Protein 3CVO (pdb70)

Secondary structure (DSSP, 8-state):
-------HHHHHHH--TTT-SEEEEES-SHHHHHHHTSTT-EEEEEES-HHHH--HHHHHSPPPTT-EEEEEE---SSB-GGG-BSSSTTGGGTTHHHHGGGG-TT----SEEEE-SSSHHHHHHHHHHH-SS-EEEEETTGGG-SSGGGGHHHH-----TT-EEEEE---PPPGGG--TTT----/-------HHHHHHH--TTT-SEEEEES-SHHHHHHHTSTT-EEEEEES-HHHH--HHHHHSPPPTT-EEEEEE---S-B-TTSSBSSSTTGGGTTHHHHGGGG-TT----SEEEE-SSSHHHHHHHHHHH-SS-EEEEETT--S-HHHHTTHHHH-----TT-EEEEE---PPPGGG--TTT----/-------HHHHHHH--TTT-SEEEEES-SHHHHHHHTSTT-EEEEEES-HHHH--HHHHHSPPPTT-EEEEEE---SSB-GGG-BSSSTTGGGTTHHHHGGGG-TT----SEEEE-SSSHHHHHHHHHHH-SS-EEEEETT----HHHHTTHHHH-----TT-EEEEE---PPPGGG--TTT----/--PPP--HHHHHHH--TTT-SEEEEES-SHHHHHHHTSTT-EEEEEES-HHHH--HHHHHSPPPTT-EEEEEE---SSB-GGG-BSSSTTGGGTTHHHHGGGG-TT----SEEEE-SSSHHHHHHHHHHH-SS-EEEEETT----HHHHTTHHHH-----TT-EEEEE---PPPGGG--TTT----

InterPro domains:
  IPR029063 S-adenosyl-L-methionine-dependent methyltransferase superfamily [G3DSA:3.40.50.150] (1-201)

B-factor: mean 28.59, std 10.9, range [9.43, 85.69]

CATH classification: 3.40.50.150

Nearest PDB structures (foldseek):
  3cvo-assembly2_D  TM=1.000E+00  e=6.327E-36  Ruegeria pomeroyi DSS-3
  8t1a-assembly2_B  TM=5.898E-01  e=2.535E-02  Mycobacterium tuberculosis H37Rv
  3hm2-assembly1_C  TM=5.158E-01  e=8.518E-03  Corynebacterium diphtheriae
  7l9u-assembly1_A  TM=4.778E-01  e=9.050E-03  Mycobacterium tuberculosis H37Rv
  1p1b-assembly2_C  TM=4.239E-01  e=2.386E-02  Rattus norvegicus

Foldseek 3Di:
DFFADDDDQLVVVLCLLQVKQEEEEEDDTNSLVSNQAHANHEYEYEALAVVVLVPVVCVVPPGDHNYDYHYHHQHQDHADPQSHHPDRPNLVRLLCSLAVLLVDDVDDQTQEYEQDGPLSLLNLVNNQARHPAKHKYKYAQQVVDPLNCVSCVQQNDFDTVSITITTHGHDHDDPVVVCSSCSSGD/DFFADPDDQLLVVLCLLQVKQEEEEEDDTNSLVSNQADANHEYEYEAAAPVVLVCVVCVVPPGDHNYDYHYHHQHQDDADPVRHHPDNPRLVRLLCRLAVLLVDDVDDQTQEYEQDHFLRLLNLVNNLARHPAKHKYKYAQADVDVLRVVSCVQFNAFDTVRITITTHGHDHDDPVPVCNSCSSGD/DFFADDDDFLLVVLCLLQVWAEEEEEDDTNSLVSNQADANHEYEYEALAPVVLPVPVCVVPPGDHNYDYHYHHQHQDPADPQSHHPDNVRLVRLLCSLAVQLVDDVRDQTQEYEQDGFLRLLNLVNNLARHPAKHKYKYAQDDCPPLRVVSCVQQNDFDTVRITITTHGHDHDDPVPVCSSVSSGD/DAFDDDDPQQLVVLCLLQPWAEEEEEADTNSLVSNQAHERHEYEYEAAAPVVLVCVVCVVPPGDHNYDYHYDHQHQDHADPQSHHPDNVSLVRLLCRLAVLLVDDVDDQTQEYEQDGFLRLLNLVNNLARHPAKHKYKYPQADCPVLRVVSCVQFNAFDTVRITITIHGYDHDDPVVVCNSCSSGD

Structure (mmCIF, N/CA/C/O backbone):
data_3CVO
#
_entry.id   3CVO
#
_cell.length_a   173.391
_cell.length_b   61.653
_cell.length_c   96.323
_cell.angle_alpha   90.000
_cell.angle_beta   97.450
_cell.angle_gamma   90.000
#
_symmetry.space_group_name_H-M   'C 1 2 1'
#
loop_
_entity.id
_entity.type
_entity.pdbx_description
1 polymer 'Methyltransferase-like protein of unknown function'
2 non-polymer 'SULFATE ION'
3 non-polymer 1,2-ETHANEDIOL
4 non-polymer GLYCEROL
5 non-polymer 'TETRAETHYLENE GLYCOL'
6 water water
#
loop_
_atom_site.group_PDB
_atom_site.id
_atom_site.type_symbol
_atom_site.label_atom_id
_atom_site.label_alt_id
_atom_site.label_comp_id
_atom_site.label_asym_id
_atom_site.label_entity_id
_atom_site.label_seq_id
_atom_site.pdbx_PDB_ins_code
_atom_site.Cartn_x
_atom_site.Cartn_y
_atom_site.Cartn_z
_atom_site.occupancy
_atom_site.B_iso_or_equiv
_atom_site.auth_seq_id
_atom_site.auth_comp_id
_atom_site.auth_asym_id
_atom_site.auth_atom_id
_atom_site.pdbx_PDB_model_num
ATOM 1 N N . GLN A 1 9 ? 89.654 40.639 65.933 1.00 59.08 8 GLN A N 1
ATOM 2 C CA . GLN A 1 9 ? 89.766 41.674 64.871 1.00 57.67 8 GLN A CA 1
ATOM 3 C C . GLN A 1 9 ? 89.029 41.180 63.648 1.00 56.51 8 GLN A C 1
ATOM 4 O O . GLN A 1 9 ? 89.220 41.720 62.546 1.00 57.47 8 GLN A O 1
ATOM 14 N N . ARG A 1 11 ? 86.103 41.622 63.115 1.00 38.49 10 ARG A N 1
ATOM 15 C CA . ARG A 1 11 ? 85.098 42.578 63.523 1.00 35.45 10 ARG A CA 1
ATOM 16 C C . ARG A 1 11 ? 84.333 43.115 62.312 1.00 33.49 10 ARG A C 1
ATOM 17 O O . ARG A 1 11 ? 84.942 43.358 61.280 1.00 32.83 10 ARG A O 1
ATOM 25 N N . PRO A 1 12 ? 82.980 43.255 62.408 1.00 30.43 11 PRO A N 1
ATOM 26 C CA . PRO A 1 12 ? 82.285 43.846 61.263 1.00 31.07 11 PRO A CA 1
ATOM 27 C C . PRO A 1 12 ? 82.759 45.255 61.066 1.00 30.36 11 PRO A C 1
ATOM 28 O O . PRO A 1 12 ? 82.819 46.033 62.006 1.00 31.51 11 PRO A O 1
ATOM 32 N N . GLU A 1 13 ? 83.087 45.564 59.834 1.00 32.38 12 GLU A N 1
ATOM 33 C CA . GLU A 1 13 ? 83.644 46.868 59.515 1.00 35.57 12 GLU A CA 1
ATOM 34 C C . GLU A 1 13 ? 82.565 47.815 59.035 1.00 34.64 12 GLU A C 1
ATOM 35 O O . GLU A 1 13 ? 81.658 47.435 58.326 1.00 34.31 12 GLU A O 1
ATOM 37 N N . LEU A 1 14 ? 82.725 49.060 59.454 1.00 36.08 13 LEU A N 1
ATOM 38 C CA . LEU A 1 14 ? 81.961 50.204 58.962 1.00 36.64 13 LEU A CA 1
ATOM 39 C C . LEU A 1 14 ? 82.571 50.704 57.658 1.00 38.55 13 LEU A C 1
ATOM 40 O O . LEU A 1 14 ? 83.646 51.287 57.636 1.00 40.54 13 LEU A O 1
ATOM 45 N N . THR A 1 15 ? 81.877 50.462 56.565 1.00 42.02 14 THR A N 1
ATOM 46 C CA . THR A 1 15 ? 82.417 50.790 55.229 1.00 45.67 14 THR A CA 1
ATOM 47 C C . THR A 1 15 ? 82.069 52.199 54.737 1.00 44.23 14 THR A C 1
ATOM 48 O O . THR A 1 15 ? 81.900 52.441 53.542 1.00 48.23 14 THR A O 1
ATOM 60 N N . PRO A 1 17 ? 83.103 56.214 54.447 1.00 30.71 16 PRO A N 1
ATOM 61 C CA . PRO A 1 17 ? 84.270 57.050 54.571 1.00 28.22 16 PRO A CA 1
ATOM 62 C C . PRO A 1 17 ? 84.208 57.859 55.868 1.00 28.72 16 PRO A C 1
ATOM 63 O O . PRO A 1 17 ? 83.196 57.843 56.573 1.00 26.22 16 PRO A O 1
ATOM 67 N N . PRO A 1 18 ? 85.276 58.587 56.175 1.00 29.48 17 PRO A N 1
ATOM 68 C CA . PRO A 1 18 ? 85.415 59.291 57.446 1.00 30.74 17 PRO A CA 1
ATOM 69 C C . PRO A 1 18 ? 84.307 60.262 57.845 1.00 30.73 17 PRO A C 1
ATOM 70 O O . PRO A 1 18 ? 83.831 60.233 58.981 1.00 31.34 17 PRO A O 1
ATOM 74 N N . ALA A 1 19 ? 83.988 61.176 56.943 1.00 30.40 18 ALA A N 1
ATOM 75 C CA . ALA A 1 19 ? 82.994 62.231 57.214 1.00 30.11 18 ALA A CA 1
ATOM 76 C C . ALA A 1 19 ? 81.658 61.584 57.564 1.00 29.45 18 ALA A C 1
ATOM 77 O O . ALA A 1 19 ? 80.957 61.937 58.528 1.00 27.39 18 ALA A O 1
ATOM 79 N N . GLU A 1 20 ? 81.320 60.627 56.715 1.00 26.94 19 GLU A N 1
ATOM 80 C CA . GLU A 1 20 ? 80.070 59.892 56.815 1.00 24.50 19 GLU A CA 1
ATOM 81 C C . GLU A 1 20 ? 80.039 59.118 58.137 1.00 25.71 19 GLU A C 1
ATOM 82 O O . GLU A 1 20 ? 79.034 59.110 58.826 1.00 24.04 19 GLU A O 1
ATOM 88 N N . ALA A 1 21 ? 81.154 58.461 58.467 1.00 24.95 20 ALA A N 1
ATOM 89 C CA . ALA A 1 21 ? 81.229 57.600 59.656 1.00 23.44 20 ALA A CA 1
ATOM 90 C C . ALA A 1 21 ? 81.132 58.444 60.915 1.00 24.43 20 ALA A C 1
ATOM 91 O O . ALA A 1 21 ? 80.554 58.028 61.915 1.00 25.60 20 ALA A O 1
ATOM 93 N N . GLU A 1 22 ? 81.679 59.650 60.851 1.00 24.27 21 GLU A N 1
ATOM 94 C CA . GLU A 1 22 ? 81.638 60.561 62.000 1.00 26.72 21 GLU A CA 1
ATOM 95 C C . GLU A 1 22 ? 80.203 61.084 62.217 1.00 26.38 21 GLU A C 1
ATOM 96 O O . GLU A 1 22 ? 79.752 61.313 63.337 1.00 27.36 21 GLU A O 1
ATOM 102 N N . ALA A 1 23 ? 79.495 61.284 61.126 1.00 26.24 22 ALA A N 1
ATOM 103 C CA . ALA A 1 23 ? 78.104 61.750 61.210 1.00 24.55 22 ALA A CA 1
ATOM 104 C C . ALA A 1 23 ? 77.264 60.657 61.876 1.00 25.24 22 ALA A C 1
ATOM 105 O O . ALA A 1 23 ? 76.407 60.916 62.702 1.00 24.84 22 ALA A O 1
ATOM 107 N N . LEU A 1 24 ? 77.560 59.423 61.526 1.00 25.01 23 LEU A N 1
ATOM 108 C CA . LEU A 1 24 ? 76.823 58.270 62.048 1.00 25.68 23 LEU A CA 1
ATOM 109 C C . LEU A 1 24 ? 77.091 58.145 63.549 1.00 26.00 23 LEU A C 1
ATOM 110 O O . LEU A 1 24 ? 76.190 57.905 64.350 1.00 26.47 23 LEU A O 1
ATOM 115 N N . ARG A 1 25 ? 78.353 58.293 63.921 1.00 27.74 24 ARG A N 1
ATOM 116 C CA . ARG A 1 25 ? 78.740 58.128 65.323 1.00 27.33 24 ARG A CA 1
ATOM 117 C C . ARG A 1 25 ? 78.063 59.184 66.170 1.00 26.61 24 ARG A C 1
ATOM 118 O O . ARG A 1 25 ? 77.523 58.905 67.250 1.00 25.31 24 ARG A O 1
ATOM 134 N N . ALA A 1 27 ? 75.276 60.792 65.508 1.00 23.08 26 ALA A N 1
ATOM 135 C CA . ALA A 1 27 ? 73.828 60.578 65.535 1.00 23.01 26 ALA A CA 1
ATOM 136 C C . ALA A 1 27 ? 73.515 59.542 66.588 1.00 23.62 26 ALA A C 1
ATOM 137 O O . ALA A 1 27 ? 72.570 59.671 67.362 1.00 22.85 26 ALA A O 1
ATOM 139 N N . TYR A 1 28 ? 74.330 58.498 66.593 1.00 22.83 27 TYR A N 1
ATOM 140 C CA . TYR A 1 28 ? 74.145 57.352 67.491 1.00 21.82 27 TYR A CA 1
ATOM 141 C C . TYR A 1 28 ? 74.433 57.742 68.946 1.00 24.10 27 TYR A C 1
ATOM 142 O O . TYR A 1 28 ? 73.815 57.235 69.887 1.00 23.76 27 TYR A O 1
ATOM 151 N N . GLU A 1 29 ? 75.371 58.668 69.106 1.00 24.71 28 GLU A N 1
ATOM 152 C CA . GLU A 1 29 ? 75.759 59.150 70.438 1.00 26.75 28 GLU A CA 1
ATOM 153 C C . GLU A 1 29 ? 74.594 59.901 71.021 1.00 25.47 28 GLU A C 1
ATOM 154 O O . GLU A 1 29 ? 74.275 59.758 72.195 1.00 27.11 28 GLU A O 1
ATOM 160 N N . GLU A 1 30 ? 73.926 60.649 70.158 1.00 25.43 29 GLU A N 1
ATOM 161 C CA . GLU A 1 30 ? 72.826 61.535 70.552 1.00 26.11 29 GLU A CA 1
ATOM 162 C C . GLU A 1 30 ? 71.512 60.770 70.780 1.00 26.21 29 GLU A C 1
ATOM 163 O O . GLU A 1 30 ? 70.681 61.192 71.547 1.00 22.09 29 GLU A O 1
ATOM 166 N N . ALA A 1 31 ? 71.324 59.668 70.075 1.00 22.37 30 ALA A N 1
ATOM 167 C CA . ALA A 1 31 ? 70.109 58.824 70.174 1.00 21.70 30 ALA A CA 1
ATOM 168 C C . ALA A 1 31 ? 70.115 57.913 71.390 1.00 24.22 30 ALA A C 1
ATOM 169 O O . ALA A 1 31 ? 71.167 57.489 71.859 1.00 28.32 30 ALA A O 1
ATOM 171 N N A GLU A 1 32 ? 68.925 57.587 71.887 0.50 22.98 31 GLU A N 1
ATOM 172 N N B GLU A 1 32 ? 68.929 57.572 71.867 0.50 23.09 31 GLU A N 1
ATOM 173 C CA A GLU A 1 32 ? 68.793 56.488 72.854 0.50 23.24 31 GLU A CA 1
ATOM 174 C CA B GLU A 1 32 ? 68.809 56.506 72.855 0.50 23.27 31 GLU A CA 1
ATOM 175 C C A GLU A 1 32 ? 68.351 55.219 72.151 0.50 21.20 31 GLU A C 1
ATOM 176 C C B GLU A 1 32 ? 68.299 55.220 72.206 0.50 21.21 31 GLU A C 1
ATOM 177 O O A GLU A 1 32 ? 68.850 54.123 72.424 0.50 23.54 31 GLU A O 1
ATOM 178 O O B GLU A 1 32 ? 68.721 54.113 72.556 0.50 23.71 31 GLU A O 1
ATOM 189 N N . VAL A 1 33 ? 67.399 55.387 71.245 1.00 19.76 32 VAL A N 1
ATOM 190 C CA . VAL A 1 33 ? 66.816 54.266 70.491 1.00 18.60 32 VAL A CA 1
ATOM 191 C C . VAL A 1 33 ? 67.242 54.389 69.047 1.00 20.04 32 VAL A C 1
ATOM 192 O O . VAL A 1 33 ? 67.056 55.413 68.408 1.00 19.31 32 VAL A O 1
ATOM 196 N N . ILE A 1 34 ? 67.830 53.298 68.550 1.00 18.38 33 ILE A N 1
ATOM 197 C CA . ILE A 1 34 ? 68.386 53.252 67.205 1.00 19.21 33 ILE A CA 1
ATOM 198 C C . ILE A 1 34 ? 67.735 52.119 66.436 1.00 19.00 33 ILE A C 1
ATOM 199 O O . ILE A 1 34 ? 67.678 51.023 66.908 1.00 21.45 33 ILE A O 1
ATOM 204 N N . LEU A 1 35 ? 67.241 52.431 65.249 1.00 19.88 34 LEU A N 1
ATOM 205 C CA . LEU A 1 35 ? 66.708 51.415 64.356 1.00 19.52 34 LEU A CA 1
ATOM 206 C C . LEU A 1 35 ? 67.547 51.420 63.100 1.00 21.05 34 LEU A C 1
ATOM 207 O O . LEU A 1 35 ? 67.760 52.470 62.508 1.00 20.82 34 LEU A O 1
ATOM 212 N N . GLU A 1 36 ? 68.037 50.245 62.722 1.00 20.32 35 GLU A N 1
ATOM 213 C CA . GLU A 1 36 ? 68.787 50.088 61.500 1.00 21.03 35 GLU A CA 1
ATOM 214 C C . GLU A 1 36 ? 68.117 49.149 60.549 1.00 20.98 35 GLU A C 1
ATOM 215 O O . GLU A 1 36 ? 67.524 48.122 60.915 1.00 19.37 35 GLU A O 1
ATOM 221 N N . TYR A 1 37 ? 68.185 49.528 59.289 1.00 19.78 36 TYR A N 1
ATOM 222 C CA . TYR A 1 37 ? 67.892 48.564 58.232 1.00 19.76 36 TYR A CA 1
ATOM 223 C C . TYR A 1 37 ? 69.215 48.202 57.574 1.00 21.42 36 TYR A C 1
ATOM 224 O O . TYR A 1 37 ? 69.878 49.063 57.018 1.00 23.18 36 TYR A O 1
ATOM 233 N N . GLY A 1 38 ? 69.604 46.942 57.675 1.00 19.61 37 GLY A N 1
ATOM 234 C CA . GLY A 1 38 ? 70.959 46.531 57.355 1.00 21.53 37 GLY A CA 1
ATOM 235 C C . GLY A 1 38 ? 71.738 46.407 58.637 1.00 24.80 37 GLY A C 1
ATOM 236 O O . GLY A 1 38 ? 71.581 47.215 59.539 1.00 32.23 37 GLY A O 1
ATOM 237 N N . SER A 1 39 ? 72.489 45.333 58.775 1.00 23.76 38 SER A N 1
ATOM 238 C CA . SER A 1 39 ? 73.312 45.146 59.974 1.00 23.34 38 SER A CA 1
ATOM 239 C C . SER A 1 39 ? 74.759 45.019 59.560 1.00 22.09 38 SER A C 1
ATOM 240 O O . SER A 1 39 ? 75.053 44.588 58.469 1.00 22.36 38 SER A O 1
ATOM 243 N N . GLY A 1 40 ? 75.653 45.417 60.448 1.00 23.13 39 GLY A N 1
ATOM 244 C CA . GLY A 1 40 ? 77.089 45.334 60.206 1.00 24.33 39 GLY A CA 1
ATOM 245 C C . GLY A 1 40 ? 77.910 46.278 61.054 1.00 23.80 39 GLY A C 1
ATOM 246 O O . GLY A 1 40 ? 77.732 46.408 62.270 1.00 21.61 39 GLY A O 1
ATOM 247 N N . GLY A 1 41 ? 78.799 46.981 60.390 1.00 24.34 40 GLY A N 1
ATOM 248 C CA . GLY A 1 41 ? 79.712 47.897 61.097 1.00 24.33 40 GLY A CA 1
ATOM 249 C C . GLY A 1 41 ? 78.982 48.920 61.947 1.00 24.26 40 GLY A C 1
ATOM 250 O O . GLY A 1 41 ? 79.421 49.273 63.061 1.00 23.42 40 GLY A O 1
ATOM 251 N N . SER A 1 42 ? 77.841 49.376 61.450 1.00 23.86 41 SER A N 1
ATOM 252 C CA . SER A 1 42 ? 77.106 50.462 62.119 1.00 22.73 41 SER A CA 1
ATOM 253 C C . SER A 1 42 ? 76.575 49.954 63.450 1.00 24.09 41 SER A C 1
ATOM 254 O O . SER A 1 42 ? 76.527 50.651 64.467 1.00 23.54 41 SER A O 1
ATOM 257 N N . THR A 1 43 ? 76.218 48.683 63.418 1.00 22.08 42 THR A N 1
ATOM 258 C CA . THR A 1 43 ? 75.609 48.018 64.548 1.00 21.50 42 THR A CA 1
ATOM 259 C C . THR A 1 43 ? 76.623 47.893 65.671 1.00 23.48 42 THR A C 1
ATOM 260 O O . THR A 1 43 ? 76.285 48.048 66.832 1.00 22.08 42 THR A O 1
ATOM 264 N N . VAL A 1 44 ? 77.877 47.622 65.293 1.00 23.06 43 VAL A N 1
ATOM 265 C CA . VAL A 1 44 ? 78.998 47.543 66.261 1.00 22.84 43 VAL A CA 1
ATOM 266 C C . VAL A 1 44 ? 79.230 48.917 66.874 1.00 22.46 43 VAL A C 1
ATOM 267 O O . VAL A 1 44 ? 79.432 49.049 68.069 1.00 23.79 43 VAL A O 1
ATOM 271 N N . VAL A 1 45 ? 79.180 49.941 66.037 1.00 23.52 44 VAL A N 1
ATOM 272 C CA . VAL A 1 45 ? 79.276 51.320 66.513 1.00 22.24 44 VAL A CA 1
ATOM 273 C C . VAL A 1 45 ? 78.233 51.613 67.596 1.00 23.28 44 VAL A C 1
ATOM 274 O O . VAL A 1 45 ? 78.541 52.236 68.621 1.00 22.00 44 VAL A O 1
ATOM 278 N N . ALA A 1 46 ? 77.028 51.100 67.400 1.00 22.96 45 ALA A N 1
ATOM 279 C CA . ALA A 1 46 ? 75.928 51.336 68.342 1.00 22.27 45 ALA A CA 1
ATOM 280 C C . ALA A 1 46 ? 76.119 50.521 69.626 1.00 22.22 45 ALA A C 1
ATOM 281 O O . ALA A 1 46 ? 75.916 51.007 70.753 1.00 21.92 45 ALA A O 1
ATOM 283 N N . ALA A 1 47 ? 76.539 49.276 69.425 1.00 21.80 46 ALA A N 1
ATOM 284 C CA . ALA A 1 47 ? 76.738 48.309 70.498 1.00 23.24 46 ALA A CA 1
ATOM 285 C C . ALA A 1 47 ? 77.761 48.775 71.520 1.00 23.84 46 ALA A C 1
ATOM 286 O O . ALA A 1 47 ? 77.697 48.411 72.686 1.00 23.75 46 ALA A O 1
ATOM 288 N N . GLU A 1 48 ? 78.714 49.569 71.055 1.00 23.97 47 GLU A N 1
ATOM 289 C CA . GLU A 1 48 ? 79.866 49.953 71.853 1.00 25.55 47 GLU A CA 1
ATOM 290 C C . GLU A 1 48 ? 79.598 51.204 72.649 1.00 24.95 47 GLU A C 1
ATOM 291 O O . GLU A 1 48 ? 80.404 51.618 73.449 1.00 24.93 47 GLU A O 1
ATOM 297 N N . LEU A 1 49 ? 78.427 51.783 72.422 1.00 23.26 48 LEU A N 1
ATOM 298 C CA . LEU A 1 49 ? 77.961 52.935 73.171 1.00 21.95 48 LEU A CA 1
ATOM 299 C C . LEU A 1 49 ? 77.025 52.495 74.303 1.00 23.28 48 LEU A C 1
ATOM 300 O O . LEU A 1 49 ? 76.178 51.597 74.137 1.00 23.86 48 LEU A O 1
ATOM 305 N N . PRO A 1 50 ? 77.183 53.104 75.485 1.00 23.49 49 PRO A N 1
ATOM 306 C CA . PRO A 1 50 ? 76.303 52.688 76.571 1.00 22.83 49 PRO A CA 1
ATOM 307 C C . PRO A 1 50 ? 74.917 53.274 76.487 1.00 22.17 49 PRO A C 1
ATOM 308 O O . PRO A 1 50 ? 74.700 54.313 75.895 1.00 24.09 49 PRO A O 1
ATOM 312 N N . GLY A 1 51 ? 73.988 52.551 77.075 1.00 22.80 50 GLY A N 1
ATOM 313 C CA . GLY A 1 51 ? 72.626 53.026 77.283 1.00 21.83 50 GLY A CA 1
ATOM 314 C C . GLY A 1 51 ? 71.778 53.124 76.028 1.00 20.23 50 GLY A C 1
ATOM 315 O O . GLY A 1 51 ? 70.846 53.904 75.971 1.00 21.72 50 GLY A O 1
ATOM 316 N N . LYS A 1 52 ? 72.078 52.307 75.031 1.00 21.19 51 LYS A N 1
ATOM 317 C CA . LYS A 1 52 ? 71.298 52.286 73.774 1.00 20.72 51 LYS A CA 1
ATOM 318 C C . LYS A 1 52 ? 70.368 51.090 73.615 1.00 24.47 51 LYS A C 1
ATOM 319 O O . LYS A 1 52 ? 70.617 50.004 74.115 1.00 21.71 51 LYS A O 1
ATOM 325 N N . HIS A 1 53 ? 69.276 51.311 72.886 1.00 22.93 52 HIS A N 1
ATOM 326 C CA . HIS A 1 53 ? 68.416 50.233 72.485 1.00 22.89 52 HIS A CA 1
ATOM 327 C C . HIS A 1 53 ? 68.471 50.170 70.961 1.00 24.90 52 HIS A C 1
ATOM 328 O O . HIS A 1 53 ? 68.098 51.128 70.308 1.00 21.24 52 HIS A O 1
ATOM 335 N N . VAL A 1 54 ? 68.964 49.039 70.452 1.00 21.82 53 VAL A N 1
ATOM 336 C CA . VAL A 1 54 ? 69.293 48.870 69.045 1.00 21.43 53 VAL A CA 1
ATOM 337 C C . VAL A 1 54 ? 68.562 47.694 68.433 1.00 21.21 53 VAL A C 1
ATOM 338 O O . VAL A 1 54 ? 68.513 46.610 68.988 1.00 20.13 53 VAL A O 1
ATOM 342 N N . THR A 1 55 ? 67.957 47.968 67.276 1.00 22.45 54 THR A N 1
ATOM 343 C CA . THR A 1 55 ? 67.267 46.967 66.489 1.00 21.65 54 THR A CA 1
ATOM 344 C C . THR A 1 55 ? 67.755 47.095 65.071 1.00 19.26 54 THR A C 1
ATOM 345 O O . THR A 1 55 ? 67.829 48.191 64.521 1.00 21.62 54 THR A O 1
ATOM 349 N N . SER A 1 56 ? 68.162 45.967 64.520 1.00 18.32 55 SER A N 1
ATOM 350 C CA . SER A 1 56 ? 68.716 45.926 63.168 1.00 20.06 55 SER A CA 1
ATOM 351 C C . SER A 1 56 ? 68.003 44.856 62.355 1.00 22.87 55 SER A C 1
ATOM 352 O O . SER A 1 56 ? 68.029 43.681 62.667 1.00 25.36 55 SER A O 1
ATOM 355 N N . VAL A 1 57 ? 67.344 45.318 61.308 1.00 23.10 56 VAL A N 1
ATOM 356 C CA . VAL A 1 57 ? 66.577 44.478 60.402 1.00 21.23 56 VAL A CA 1
ATOM 357 C C . VAL A 1 57 ? 67.525 43.947 59.348 1.00 19.53 56 VAL A C 1
ATOM 358 O O . VAL A 1 57 ? 68.278 44.667 58.703 1.00 24.58 56 VAL A O 1
ATOM 362 N N . GLU A 1 58 ? 67.494 42.646 59.157 1.00 21.50 57 GLU A N 1
ATOM 363 C CA . GLU A 1 58 ? 68.475 42.013 58.278 1.00 19.25 57 GLU A CA 1
ATOM 364 C C . GLU A 1 58 ? 67.846 40.897 57.424 1.00 18.86 57 GLU A C 1
ATOM 365 O O . GLU A 1 58 ? 67.210 40.011 57.959 1.00 21.74 57 GLU A O 1
ATOM 371 N N . SER A 1 59 ? 68.092 40.946 56.113 1.00 19.59 58 SER A N 1
ATOM 372 C CA . SER A 1 59 ? 67.508 39.982 55.167 1.00 18.00 58 SER A CA 1
ATOM 373 C C . SER A 1 59 ? 68.362 38.706 54.968 1.00 18.24 58 SER A C 1
ATOM 374 O O . SER A 1 59 ? 67.832 37.665 54.577 1.00 20.42 58 SER A O 1
ATOM 377 N N . ASP A 1 60 ? 69.660 38.788 55.255 1.00 17.88 59 ASP A N 1
ATOM 378 C CA . ASP A 1 60 ? 70.618 37.680 55.023 1.00 20.28 59 ASP A CA 1
ATOM 379 C C . ASP A 1 60 ? 70.698 36.878 56.319 1.00 18.80 59 ASP A C 1
ATOM 380 O O . ASP A 1 60 ? 71.298 37.303 57.287 1.00 18.09 59 ASP A O 1
ATOM 385 N N A ARG A 1 61 ? 70.067 35.716 56.323 0.50 19.30 60 ARG A N 1
ATOM 386 N N B ARG A 1 61 ? 70.069 35.717 56.331 0.50 19.01 60 ARG A N 1
ATOM 387 C CA A ARG A 1 61 ? 69.997 34.901 57.523 0.50 20.36 60 ARG A CA 1
ATOM 388 C CA B ARG A 1 61 ? 69.998 34.924 57.545 0.50 19.85 60 ARG A CA 1
ATOM 389 C C A ARG A 1 61 ? 71.395 34.527 58.053 0.50 22.03 60 ARG A C 1
ATOM 390 C C B ARG A 1 61 ? 71.398 34.525 58.060 0.50 21.75 60 ARG A C 1
ATOM 391 O O A ARG A 1 61 ? 71.653 34.546 59.269 0.50 20.98 60 ARG A O 1
ATOM 392 O O B ARG A 1 61 ? 71.662 34.528 59.275 0.50 20.60 60 ARG A O 1
ATOM 407 N N . ALA A 1 62 ? 72.276 34.149 57.134 1.00 20.50 61 ALA A N 1
ATOM 408 C CA . ALA A 1 62 ? 73.630 33.690 57.509 1.00 20.39 61 ALA A CA 1
ATOM 409 C C . ALA A 1 62 ? 74.467 34.826 58.080 1.00 20.21 61 ALA A C 1
ATOM 410 O O . ALA A 1 62 ? 75.216 34.647 59.043 1.00 19.62 61 ALA A O 1
ATOM 412 N N . TRP A 1 63 ? 74.271 36.014 57.536 1.00 19.15 62 TRP A N 1
ATOM 413 C CA . TRP A 1 63 ? 74.911 37.198 58.085 1.00 18.46 62 TRP A CA 1
ATOM 414 C C . TRP A 1 63 ? 74.306 37.583 59.433 1.00 21.26 62 TRP A C 1
ATOM 415 O O . TRP A 1 63 ? 75.038 37.903 60.358 1.00 19.40 62 TRP A O 1
ATOM 426 N N . ALA A 1 64 ? 72.987 37.480 59.582 1.00 18.94 63 ALA A N 1
ATOM 427 C CA . ALA A 1 64 ? 72.379 37.731 60.884 1.00 20.71 63 ALA A CA 1
ATOM 428 C C . ALA A 1 64 ? 72.966 36.798 61.944 1.00 19.56 63 ALA A C 1
ATOM 429 O O . ALA A 1 64 ? 73.255 37.204 63.053 1.00 20.38 63 ALA A O 1
ATOM 431 N N . ARG A 1 65 ? 73.196 35.554 61.561 1.00 21.06 64 ARG A N 1
ATOM 432 C CA . ARG A 1 65 ? 73.731 34.542 62.482 1.00 20.94 64 ARG A CA 1
ATOM 433 C C . ARG A 1 65 ? 75.158 34.916 62.884 1.00 20.74 64 ARG A C 1
ATOM 434 O O . ARG A 1 65 ? 75.546 34.862 64.056 1.00 16.89 64 ARG A O 1
ATOM 458 N N . LYS A 1 68 ? 75.033 37.888 65.320 1.00 19.32 67 LYS A N 1
ATOM 459 C CA . LYS A 1 68 ? 74.618 37.425 66.641 1.00 18.71 67 LYS A CA 1
ATOM 460 C C . LYS A 1 68 ? 75.791 36.771 67.368 1.00 18.73 67 LYS A C 1
ATOM 461 O O . LYS A 1 68 ? 76.043 36.976 68.569 1.00 15.44 67 LYS A O 1
ATOM 467 N N . ALA A 1 69 ? 76.508 35.961 66.620 1.00 17.36 68 ALA A N 1
ATOM 468 C CA . ALA A 1 69 ? 77.675 35.284 67.154 1.00 17.28 68 ALA A CA 1
ATOM 469 C C . ALA A 1 69 ? 78.721 36.306 67.590 1.00 16.59 68 ALA A C 1
ATOM 470 O O . ALA A 1 69 ? 79.327 36.209 68.655 1.00 19.42 68 ALA A O 1
ATOM 472 N N . TRP A 1 70 ? 78.919 37.296 66.754 1.00 16.74 69 TRP A N 1
ATOM 473 C CA . TRP A 1 70 ? 79.866 38.347 67.071 1.00 18.69 69 TRP A CA 1
ATOM 474 C C . TRP A 1 70 ? 79.512 39.017 68.400 1.00 19.45 69 TRP A C 1
ATOM 475 O O . TRP A 1 70 ? 80.381 39.253 69.238 1.00 18.49 69 TRP A O 1
ATOM 486 N N . LEU A 1 71 ? 78.217 39.288 68.582 1.00 21.12 70 LEU A N 1
ATOM 487 C CA . LEU A 1 71 ? 77.714 40.108 69.691 1.00 22.90 70 LEU A CA 1
ATOM 488 C C . LEU A 1 71 ? 77.735 39.294 70.965 1.00 20.39 70 LEU A C 1
ATOM 489 O O . LEU A 1 71 ? 77.916 39.828 72.063 1.00 22.61 70 LEU A O 1
ATOM 494 N N . ALA A 1 72 ? 77.655 37.978 70.800 1.00 20.54 71 ALA A N 1
ATOM 495 C CA . ALA A 1 72 ? 77.722 37.055 71.951 1.00 20.98 71 ALA A CA 1
ATOM 496 C C . ALA A 1 72 ? 79.159 36.970 72.440 1.00 19.60 71 ALA A C 1
ATOM 497 O O . ALA A 1 72 ? 79.435 36.880 73.638 1.00 20.30 71 ALA A O 1
ATOM 499 N N . ALA A 1 73 ? 80.074 37.047 71.488 1.00 20.12 72 ALA A N 1
ATOM 500 C CA . ALA A 1 73 ? 81.517 36.986 71.769 1.00 20.31 72 ALA A CA 1
ATOM 501 C C . ALA A 1 73 ? 82.021 38.325 72.300 1.00 21.18 72 ALA A C 1
ATOM 502 O O . ALA A 1 73 ? 83.055 38.404 72.978 1.00 21.52 72 ALA A O 1
ATOM 504 N N . ASN A 1 74 ? 81.266 39.361 71.971 1.00 20.52 73 ASN A N 1
ATOM 505 C CA . ASN A 1 74 ? 81.665 40.774 72.195 1.00 23.09 73 ASN A CA 1
ATOM 506 C C . ASN A 1 74 ? 80.500 41.602 72.669 1.00 24.14 73 ASN A C 1
ATOM 507 O O . ASN A 1 74 ? 79.921 42.392 71.890 1.00 24.59 73 ASN A O 1
ATOM 512 N N . PRO A 1 75 ? 80.117 41.408 73.932 1.00 25.70 74 PRO A N 1
ATOM 513 C CA . PRO A 1 75 ? 78.828 41.897 74.350 1.00 26.14 74 PRO A CA 1
ATOM 514 C C . PRO A 1 75 ? 78.768 43.415 74.317 1.00 24.74 74 PRO A C 1
ATOM 515 O O . PRO A 1 75 ? 79.791 44.078 74.412 1.00 23.83 74 PRO A O 1
ATOM 519 N N . PRO A 1 76 ? 77.573 43.961 74.127 1.00 25.77 75 PRO A N 1
ATOM 520 C CA . PRO A 1 76 ? 77.373 45.411 74.098 1.00 25.57 75 PRO A CA 1
ATOM 521 C C . PRO A 1 76 ? 77.780 46.083 75.396 1.00 26.41 75 PRO A C 1
ATOM 522 O O . PRO A 1 76 ? 77.831 45.440 76.464 1.00 24.29 75 PRO A O 1
ATOM 526 N N . ALA A 1 77 ? 78.096 47.367 75.265 1.00 24.17 76 ALA A N 1
ATOM 527 C CA . ALA A 1 77 ? 78.409 48.251 76.400 1.00 24.85 76 ALA A CA 1
ATOM 528 C C . ALA A 1 77 ? 77.297 48.266 77.416 1.00 24.04 76 ALA A C 1
ATOM 529 O O . ALA A 1 77 ? 76.176 47.853 77.166 1.00 23.44 76 ALA A O 1
ATOM 531 N N . GLU A 1 78 ? 77.633 48.770 78.588 1.00 24.79 77 GLU A N 1
ATOM 532 C CA . GLU A 1 78 ? 76.710 48.702 79.730 1.00 25.25 77 GLU A CA 1
ATOM 533 C C . GLU A 1 78 ? 75.390 49.379 79.377 1.00 24.57 77 GLU A C 1
ATOM 534 O O . GLU A 1 78 ? 75.362 50.467 78.810 1.00 24.24 77 GLU A O 1
ATOM 537 N N . GLY A 1 79 ? 74.309 48.689 79.687 1.00 23.43 78 GLY A N 1
ATOM 538 C CA . GLY A 1 79 ? 72.975 49.236 79.523 1.00 25.47 78 GLY A CA 1
ATOM 539 C C . GLY A 1 79 ? 72.445 49.172 78.108 1.00 24.02 78 GLY A C 1
ATOM 540 O O . GLY A 1 79 ? 71.339 49.599 77.837 1.00 26.00 78 GLY A O 1
ATOM 541 N N . THR A 1 80 ? 73.242 48.616 77.209 1.00 22.11 79 THR A N 1
ATOM 542 C CA . THR A 1 80 ? 72.865 48.549 75.799 1.00 21.15 79 THR A CA 1
ATOM 543 C C . THR A 1 80 ? 72.399 47.160 75.401 1.00 22.10 79 THR A C 1
ATOM 544 O O . THR A 1 80 ? 72.970 46.161 75.809 1.00 22.15 79 THR A O 1
ATOM 548 N N . GLU A 1 81 ? 71.333 47.136 74.613 1.00 23.48 80 GLU A N 1
ATOM 549 C CA . GLU A 1 81 ? 70.708 45.892 74.119 1.00 24.25 80 GLU A CA 1
ATOM 550 C C . GLU A 1 81 ? 70.675 45.960 72.590 1.00 23.02 80 GLU A C 1
ATOM 551 O O . GLU A 1 81 ? 70.318 46.979 72.030 1.00 22.82 80 GLU A O 1
ATOM 557 N N . VAL A 1 82 ? 71.076 44.892 71.943 1.00 22.05 81 VAL A N 1
ATOM 558 C CA . VAL A 1 82 ? 71.108 44.858 70.486 1.00 22.20 81 VAL A CA 1
ATOM 559 C C . VAL A 1 82 ? 70.328 43.661 69.986 1.00 23.89 81 VAL A C 1
ATOM 560 O O . VAL A 1 82 ? 70.646 42.514 70.315 1.00 25.01 81 VAL A O 1
ATOM 564 N N A ASN A 1 83 ? 69.295 43.928 69.190 0.50 22.05 82 ASN A N 1
ATOM 565 N N B ASN A 1 83 ? 69.297 43.946 69.193 0.50 23.30 82 ASN A N 1
ATOM 566 C CA A ASN A 1 83 ? 68.468 42.861 68.629 0.50 19.14 82 ASN A CA 1
ATOM 567 C CA B ASN A 1 83 ? 68.436 42.916 68.614 0.50 21.68 82 ASN A CA 1
ATOM 568 C C A ASN A 1 83 ? 68.576 42.808 67.122 0.50 19.13 82 ASN A C 1
ATOM 569 C C B ASN A 1 83 ? 68.643 42.852 67.111 0.50 20.82 82 ASN A C 1
ATOM 570 O O A ASN A 1 83 ? 68.082 43.661 66.416 0.50 15.97 82 ASN A O 1
ATOM 571 O O B ASN A 1 83 ? 68.314 43.770 66.394 0.50 20.35 82 ASN A O 1
ATOM 580 N N . ILE A 1 84 ? 69.197 41.743 66.651 1.00 18.58 83 ILE A N 1
ATOM 581 C CA . ILE A 1 84 ? 69.357 41.493 65.220 1.00 20.65 83 ILE A CA 1
ATOM 582 C C . ILE A 1 84 ? 68.139 40.701 64.779 1.00 23.42 83 ILE A C 1
ATOM 583 O O . ILE A 1 84 ? 67.863 39.632 65.311 1.00 22.32 83 ILE A O 1
ATOM 588 N N . VAL A 1 85 ? 67.391 41.260 63.833 1.00 22.14 84 VAL A N 1
ATOM 589 C CA . VAL A 1 85 ? 66.097 40.680 63.410 1.00 20.45 84 VAL A CA 1
ATOM 590 C C . VAL A 1 85 ? 66.146 40.220 61.961 1.00 19.93 84 VAL A C 1
ATOM 591 O O . VAL A 1 85 ? 65.999 41.003 61.051 1.00 19.83 84 VAL A O 1
ATOM 595 N N . TRP A 1 86 ? 66.411 38.925 61.783 1.00 19.55 85 TRP A N 1
ATOM 596 C CA . TRP A 1 86 ? 66.325 38.281 60.462 1.00 19.80 85 TRP A CA 1
ATOM 597 C C . TRP A 1 86 ? 64.870 38.390 60.000 1.00 22.69 85 TRP A C 1
ATOM 598 O O . TRP A 1 86 ? 63.957 37.970 60.669 1.00 19.89 85 TRP A O 1
ATOM 609 N N . THR A 1 87 ? 64.706 39.040 58.860 1.00 20.14 86 THR A N 1
ATOM 610 C CA . THR A 1 87 ? 63.413 39.274 58.233 1.00 22.21 86 THR A CA 1
ATOM 611 C C . THR A 1 87 ? 63.425 38.618 56.860 1.00 22.42 86 THR A C 1
ATOM 612 O O . THR A 1 87 ? 64.112 39.035 55.972 1.00 21.39 86 THR A O 1
ATOM 616 N N . ASP A 1 88 ? 62.643 37.558 56.773 1.00 18.93 87 ASP A N 1
ATOM 617 C CA . ASP A 1 88 ? 62.603 36.566 55.676 1.00 19.77 87 ASP A CA 1
ATOM 618 C C . ASP A 1 88 ? 61.979 37.157 54.431 1.00 20.65 87 ASP A C 1
ATOM 619 O O . ASP A 1 88 ? 60.756 37.479 54.398 1.00 21.34 87 ASP A O 1
ATOM 624 N N . ILE A 1 89 ? 62.823 37.362 53.427 1.00 19.26 88 ILE A N 1
ATOM 625 C CA . ILE A 1 89 ? 62.352 37.820 52.108 1.00 18.81 88 ILE A CA 1
ATOM 626 C C . ILE A 1 89 ? 62.722 36.829 51.033 1.00 17.72 88 ILE A C 1
ATOM 627 O O . ILE A 1 89 ? 62.785 37.156 49.831 1.00 18.89 88 ILE A O 1
ATOM 632 N N . GLY A 1 90 ? 62.920 35.610 51.505 1.00 20.92 89 GLY A N 1
ATOM 633 C CA . GLY A 1 90 ? 63.349 34.488 50.691 1.00 19.94 89 GLY A CA 1
ATOM 634 C C . GLY A 1 90 ? 64.859 34.336 50.665 1.00 22.96 89 GLY A C 1
ATOM 635 O O . GLY A 1 90 ? 65.595 35.117 51.250 1.00 21.06 89 GLY A O 1
ATOM 636 N N . PRO A 1 91 ? 65.340 33.321 49.964 1.00 24.68 90 PRO A N 1
ATOM 637 C CA . PRO A 1 91 ? 66.798 33.166 49.878 1.00 24.66 90 PRO A CA 1
ATOM 638 C C . PRO A 1 91 ? 67.492 34.342 49.223 1.00 23.10 90 PRO A C 1
ATOM 639 O O . PRO A 1 91 ? 66.992 34.940 48.279 1.00 19.53 90 PRO A O 1
ATOM 643 N N . THR A 1 92 ? 68.676 34.647 49.730 1.00 22.78 91 THR A N 1
ATOM 644 C CA . THR A 1 92 ? 69.365 35.858 49.375 1.00 21.57 91 THR A CA 1
ATOM 645 C C . THR A 1 92 ? 70.750 35.556 48.839 1.00 22.11 91 THR A C 1
ATOM 646 O O . THR A 1 92 ? 71.311 34.491 49.075 1.00 23.58 91 THR A O 1
ATOM 650 N N . GLY A 1 93 ? 71.267 36.509 48.079 1.00 25.03 92 GLY A N 1
ATOM 651 C CA . GLY A 1 93 ? 72.633 36.446 47.569 1.00 31.92 92 GLY A CA 1
ATOM 652 C C . GLY A 1 93 ? 73.393 37.644 48.079 1.00 33.71 92 GLY A C 1
ATOM 653 O O . GLY A 1 93 ? 73.346 37.975 49.261 1.00 35.93 92 GLY A O 1
ATOM 654 N N . ASP A 1 94 ? 74.036 38.346 47.172 1.00 37.73 93 ASP A N 1
ATOM 655 C CA . ASP A 1 94 ? 74.894 39.463 47.590 1.00 39.54 93 ASP A CA 1
ATOM 656 C C . ASP A 1 94 ? 74.046 40.553 48.203 1.00 38.95 93 ASP A C 1
ATOM 657 O O . ASP A 1 94 ? 72.963 40.895 47.696 1.00 35.62 93 ASP A O 1
ATOM 662 N N . TRP A 1 95 ? 74.559 41.083 49.304 1.00 36.53 94 TRP A N 1
ATOM 663 C CA . TRP A 1 95 ? 74.004 42.301 49.886 1.00 35.04 94 TRP A CA 1
ATOM 664 C C . TRP A 1 95 ? 72.591 42.091 50.358 1.00 31.05 94 TRP A C 1
ATOM 665 O O . TRP A 1 95 ? 71.827 43.036 50.492 1.00 31.95 94 TRP A O 1
ATOM 676 N N . GLY A 1 96 ? 72.273 40.826 50.621 1.00 29.39 95 GLY A N 1
ATOM 677 C CA . GLY A 1 96 ? 71.016 40.450 51.248 1.00 27.80 95 GLY A CA 1
ATOM 678 C C . GLY A 1 96 ? 69.869 40.601 50.289 1.00 24.62 95 GLY A C 1
ATOM 679 O O . GLY A 1 96 ? 68.697 40.747 50.676 1.00 26.42 95 GLY A O 1
ATOM 680 N N . HIS A 1 97 ? 70.236 40.566 49.015 1.00 24.50 96 HIS A N 1
ATOM 681 C CA . HIS A 1 97 ? 69.306 40.677 47.914 1.00 25.15 96 HIS A CA 1
ATOM 682 C C . HIS A 1 97 ? 68.633 39.327 47.591 1.00 21.16 96 HIS A C 1
ATOM 683 O O . HIS A 1 97 ? 69.302 38.318 47.449 1.00 22.35 96 HIS A O 1
ATOM 690 N N . PRO A 1 98 ? 67.290 39.310 47.463 1.00 21.32 97 PRO A N 1
ATOM 691 C CA . PRO A 1 98 ? 66.667 38.035 47.166 1.00 21.93 97 PRO A CA 1
ATOM 692 C C . PRO A 1 98 ? 67.057 37.565 45.771 1.00 21.06 97 PRO A C 1
ATOM 693 O O . PRO A 1 98 ? 67.138 38.375 44.846 1.00 23.85 97 PRO A O 1
ATOM 697 N N . VAL A 1 99 ? 67.349 36.283 45.671 1.00 21.36 98 VAL A N 1
ATOM 698 C CA . VAL A 1 99 ? 67.812 35.682 44.436 1.00 21.33 98 VAL A CA 1
ATOM 699 C C . VAL A 1 99 ? 66.632 35.413 43.482 1.00 21.32 98 VAL A C 1
ATOM 700 O O . VAL A 1 99 ? 66.827 35.218 42.280 1.00 21.24 98 VAL A O 1
ATOM 704 N N . SER A 1 100 ? 65.431 35.358 44.024 1.00 20.30 99 SER A N 1
ATOM 705 C CA . SER A 1 100 ? 64.207 35.325 43.180 1.00 19.83 99 SER A CA 1
ATOM 706 C C . SER A 1 100 ? 63.110 36.102 43.840 1.00 21.56 99 SER A C 1
ATOM 707 O O . SER A 1 100 ? 63.285 36.684 44.882 1.00 21.85 99 SER A O 1
ATOM 710 N N . ASP A 1 101 ? 61.947 36.090 43.219 1.00 20.55 100 ASP A N 1
ATOM 711 C CA . ASP A 1 101 ? 60.789 36.759 43.821 1.00 18.33 100 ASP A CA 1
ATOM 712 C C . ASP A 1 101 ? 59.804 35.793 44.456 1.00 18.42 100 ASP A C 1
ATOM 713 O O . ASP A 1 101 ? 58.640 36.134 44.625 1.00 17.01 100 ASP A O 1
ATOM 718 N N . ALA A 1 102 ? 60.284 34.620 44.825 1.00 18.45 101 ALA A N 1
ATOM 719 C CA . ALA A 1 102 ? 59.430 33.609 45.491 1.00 20.85 101 ALA A CA 1
ATOM 720 C C . ALA A 1 102 ? 58.622 34.254 46.617 1.00 19.79 101 ALA A C 1
ATOM 721 O O . ALA A 1 102 ? 57.423 34.010 46.736 1.00 22.53 101 ALA A O 1
ATOM 723 N N . LYS A 1 103 ? 59.276 35.093 47.428 1.00 19.77 102 LYS A N 1
ATOM 724 C CA . LYS A 1 103 ? 58.645 35.644 48.637 1.00 17.58 102 LYS A CA 1
ATOM 725 C C . LYS A 1 103 ? 58.172 37.043 48.469 1.00 17.70 102 LYS A C 1
ATOM 726 O O . LYS A 1 103 ? 58.169 37.811 49.388 1.00 19.84 102 LYS A O 1
ATOM 732 N N . TRP A 1 104 ? 57.751 37.375 47.264 1.00 17.16 103 TRP A N 1
ATOM 733 C CA . TRP A 1 104 ? 57.298 38.741 46.968 1.00 15.02 103 TRP A CA 1
ATOM 734 C C . TRP A 1 104 ? 56.183 39.186 47.882 1.00 18.46 103 TRP A C 1
ATOM 735 O O . TRP A 1 104 ? 56.121 40.356 48.238 1.00 17.95 103 TRP A O 1
ATOM 746 N N . ARG A 1 105 ? 55.343 38.243 48.309 1.00 17.66 104 ARG A N 1
ATOM 747 C CA . ARG A 1 105 ? 54.179 38.620 49.176 1.00 20.81 104 ARG A CA 1
ATOM 748 C C . ARG A 1 105 ? 54.661 39.011 50.557 1.00 22.09 104 ARG A C 1
ATOM 749 O O . ARG A 1 105 ? 53.947 39.668 51.269 1.00 20.61 104 ARG A O 1
ATOM 757 N N . SER A 1 106 ? 55.919 38.705 50.870 1.00 21.64 105 SER A N 1
ATOM 758 C CA . SER A 1 106 ? 56.523 39.043 52.172 1.00 20.34 105 SER A CA 1
ATOM 759 C C . SER A 1 106 ? 57.435 40.248 52.133 1.00 19.05 105 SER A C 1
ATOM 760 O O . SER A 1 106 ? 57.905 40.732 53.162 1.00 19.42 105 SER A O 1
ATOM 763 N N . TYR A 1 107 ? 57.615 40.827 50.965 1.00 18.18 106 TYR A N 1
ATOM 764 C CA . TYR A 1 107 ? 58.575 41.917 50.851 1.00 18.19 106 TYR A CA 1
ATOM 765 C C . TYR A 1 107 ? 58.285 43.119 51.775 1.00 19.71 106 TYR A C 1
ATOM 766 O O . TYR A 1 107 ? 59.218 43.708 52.343 1.00 21.22 106 TYR A O 1
ATOM 775 N N . PRO A 1 108 ? 56.997 43.515 51.908 1.00 20.48 107 PRO A N 1
ATOM 776 C CA . PRO A 1 108 ? 56.666 44.654 52.748 1.00 20.21 107 PRO A CA 1
ATOM 777 C C . PRO A 1 108 ? 57.054 44.493 54.208 1.00 21.58 107 PRO A C 1
ATOM 778 O O . PRO A 1 108 ? 57.223 45.471 54.924 1.00 22.46 107 PRO A O 1
ATOM 782 N N . ASP A 1 109 ? 57.253 43.258 54.613 1.00 21.56 108 ASP A N 1
ATOM 783 C CA . ASP A 1 109 ? 57.643 42.974 56.009 1.00 20.82 108 ASP A CA 1
ATOM 784 C C . ASP A 1 109 ? 58.964 43.621 56.324 1.00 20.21 108 ASP A C 1
ATOM 785 O O . ASP A 1 109 ? 59.214 43.965 57.459 1.00 23.08 108 ASP A O 1
ATOM 790 N N . TYR A 1 110 ? 59.828 43.732 55.319 1.00 18.89 109 TYR A N 1
ATOM 791 C CA . TYR A 1 110 ? 61.196 44.250 55.546 1.00 20.72 109 TYR A CA 1
ATOM 792 C C . TYR A 1 110 ? 61.136 45.719 55.991 1.00 19.40 109 TYR A C 1
ATOM 793 O O . TYR A 1 110 ? 61.583 46.047 57.107 1.00 21.23 109 TYR A O 1
ATOM 802 N N . PRO A 1 111 ? 60.535 46.601 55.162 1.00 19.72 110 PRO A N 1
ATOM 803 C CA . PRO A 1 111 ? 60.414 47.967 55.651 1.00 19.11 110 PRO A CA 1
ATOM 804 C C . PRO A 1 111 ? 59.469 48.128 56.836 1.00 22.41 110 PRO A C 1
ATOM 805 O O . PRO A 1 111 ? 59.702 48.989 57.710 1.00 22.72 110 PRO A O 1
ATOM 809 N N . LEU A 1 112 ? 58.371 47.343 56.861 1.00 20.38 111 LEU A N 1
ATOM 810 C CA . LEU A 1 112 ? 57.248 47.669 57.741 1.00 22.46 111 LEU A CA 1
ATOM 811 C C . LEU A 1 112 ? 57.117 46.895 59.067 1.00 19.86 111 LEU A C 1
ATOM 812 O O . LEU A 1 112 ? 56.550 47.415 60.010 1.00 19.47 111 LEU A O 1
ATOM 817 N N . ALA A 1 113 ? 57.541 45.647 59.126 1.00 18.93 112 ALA A N 1
ATOM 818 C CA . ALA A 1 113 ? 57.190 44.790 60.270 1.00 19.75 112 ALA A CA 1
ATOM 819 C C . ALA A 1 113 ? 57.725 45.323 61.607 1.00 20.24 112 ALA A C 1
ATOM 820 O O . ALA A 1 113 ? 57.081 45.191 62.661 1.00 21.62 112 ALA A O 1
ATOM 822 N N . VAL A 1 114 ? 58.935 45.870 61.564 1.00 20.90 113 VAL A N 1
ATOM 823 C CA . VAL A 1 114 ? 59.623 46.329 62.792 1.00 20.31 113 VAL A CA 1
ATOM 824 C C . VAL A 1 114 ? 58.808 47.397 63.501 1.00 23.65 113 VAL A C 1
ATOM 825 O O . VAL A 1 114 ? 58.824 47.495 64.734 1.00 24.56 113 VAL A O 1
ATOM 829 N N . TRP A 1 115 ? 58.030 48.152 62.737 1.00 22.45 114 TRP A N 1
ATOM 830 C CA . TRP A 1 115 ? 57.173 49.206 63.330 1.00 21.89 114 TRP A CA 1
ATOM 831 C C . TRP A 1 115 ? 56.014 48.636 64.179 1.00 24.45 114 TRP A C 1
ATOM 832 O O . TRP A 1 115 ? 55.377 49.346 64.943 1.00 24.14 114 TRP A O 1
ATOM 843 N N . ARG A 1 116 ? 55.768 47.343 64.037 1.00 24.31 115 ARG A N 1
ATOM 844 C CA . ARG A 1 116 ? 54.669 46.670 64.755 1.00 24.70 115 ARG A CA 1
ATOM 845 C C . ARG A 1 116 ? 55.212 45.665 65.754 1.00 24.51 115 ARG A C 1
ATOM 846 O O . ARG A 1 116 ? 54.473 44.858 66.297 1.00 26.05 115 ARG A O 1
ATOM 854 N N . THR A 1 117 ? 56.509 45.675 65.944 1.00 28.46 116 THR A N 1
ATOM 855 C CA . THR A 1 117 ? 57.150 44.653 66.769 1.00 31.72 116 THR A CA 1
ATOM 856 C C . THR A 1 117 ? 56.661 44.718 68.198 1.00 30.99 116 THR A C 1
ATOM 857 O O . THR A 1 117 ? 56.385 45.794 68.741 1.00 28.49 116 THR A O 1
ATOM 861 N N . GLU A 1 118 ? 56.493 43.540 68.784 1.00 32.77 117 GLU A N 1
ATOM 862 C CA . GLU A 1 118 ? 56.286 43.458 70.227 1.00 34.28 117 GLU A CA 1
ATOM 863 C C . GLU A 1 118 ? 57.578 43.981 70.821 1.00 34.20 117 GLU A C 1
ATOM 864 O O . GLU A 1 118 ? 58.684 43.634 70.347 1.00 38.45 117 GLU A O 1
ATOM 866 N N . GLY A 1 119 ? 57.428 44.837 71.814 1.00 32.48 118 GLY A N 1
ATOM 867 C CA . GLY A 1 119 ? 58.561 45.464 72.470 1.00 34.60 118 GLY A CA 1
ATOM 868 C C . GLY A 1 119 ? 58.995 46.738 71.770 1.00 34.05 118 GLY A C 1
ATOM 869 O O . GLY A 1 119 ? 60.072 47.255 72.030 1.00 35.25 118 GLY A O 1
ATOM 870 N N . PHE A 1 120 ? 58.136 47.237 70.884 1.00 31.56 119 PHE A N 1
ATOM 871 C CA . PHE A 1 120 ? 58.440 48.434 70.070 1.00 29.30 119 PHE A CA 1
ATOM 872 C C . PHE A 1 120 ? 58.850 49.625 70.924 1.00 26.60 119 PHE A C 1
ATOM 873 O O . PHE A 1 120 ? 58.206 49.974 71.894 1.00 27.54 119 PHE A O 1
ATOM 881 N N . ARG A 1 121 ? 59.967 50.223 70.559 1.00 24.15 120 ARG A N 1
ATOM 882 C CA . ARG A 1 121 ? 60.401 51.488 71.128 1.00 25.23 120 ARG A CA 1
ATOM 883 C C . ARG A 1 121 ? 60.582 52.477 69.983 1.00 22.55 120 ARG A C 1
ATOM 884 O O . ARG A 1 121 ? 61.257 52.194 69.005 1.00 23.99 120 ARG A O 1
ATOM 892 N N . HIS A 1 122 ? 59.992 53.647 70.117 1.00 23.10 121 HIS A N 1
ATOM 893 C CA . HIS A 1 122 ? 60.087 54.665 69.070 1.00 18.53 121 HIS A CA 1
ATOM 894 C C . HIS A 1 122 ? 61.547 55.097 68.898 1.00 23.04 121 HIS A C 1
ATOM 895 O O . HIS A 1 122 ? 62.213 55.499 69.850 1.00 22.72 121 HIS A O 1
ATOM 902 N N . PRO A 1 123 ? 62.037 55.045 67.666 1.00 20.16 122 PRO A N 1
ATOM 903 C CA . PRO A 1 123 ? 63.435 55.418 67.425 1.00 20.71 122 PRO A CA 1
ATOM 904 C C . PRO A 1 123 ? 63.639 56.891 67.524 1.00 22.10 122 PRO A C 1
ATOM 905 O O . PRO A 1 123 ? 62.689 57.686 67.385 1.00 18.84 122 PRO A O 1
ATOM 909 N N . ASP A 1 124 ? 64.891 57.222 67.798 1.00 20.90 123 ASP A N 1
ATOM 910 C CA . ASP A 1 124 ? 65.396 58.591 67.737 1.00 21.30 123 ASP A CA 1
ATOM 911 C C . ASP A 1 124 ? 66.157 58.807 66.452 1.00 21.36 123 ASP A C 1
ATOM 912 O O . ASP A 1 124 ? 66.138 59.884 65.893 1.00 19.88 123 ASP A O 1
ATOM 917 N N . VAL A 1 125 ? 66.838 57.752 66.012 1.00 22.28 124 VAL A N 1
ATOM 918 C CA . VAL A 1 125 ? 67.557 57.736 64.727 1.00 18.68 124 VAL A CA 1
ATOM 919 C C . VAL A 1 125 ? 67.244 56.467 63.973 1.00 18.95 124 VAL A C 1
ATOM 920 O O . VAL A 1 125 ? 67.084 55.399 64.540 1.00 18.73 124 VAL A O 1
ATOM 924 N N . VAL A 1 126 ? 67.087 56.622 62.664 1.00 19.31 125 VAL A N 1
ATOM 925 C CA . VAL A 1 126 ? 66.929 55.488 61.740 1.00 21.50 125 VAL A CA 1
ATOM 926 C C . VAL A 1 126 ? 68.020 55.522 60.697 1.00 21.64 125 VAL A C 1
ATOM 927 O O . VAL A 1 126 ? 68.290 56.544 60.037 1.00 20.98 125 VAL A O 1
ATOM 931 N N . LEU A 1 127 ? 68.648 54.374 60.538 1.00 21.85 126 LEU A N 1
ATOM 932 C CA . LEU A 1 127 ? 69.624 54.195 59.466 1.00 21.88 126 LEU A CA 1
ATOM 933 C C . LEU A 1 127 ? 69.085 53.297 58.361 1.00 21.12 126 LEU A C 1
ATOM 934 O O . LEU A 1 127 ? 68.657 52.189 58.603 1.00 20.80 126 LEU A O 1
ATOM 939 N N . VAL A 1 128 ? 69.089 53.851 57.157 1.00 20.07 127 VAL A N 1
ATOM 940 C CA . VAL A 1 128 ? 68.670 53.143 55.953 1.00 20.06 127 VAL A CA 1
ATOM 941 C C . VAL A 1 128 ? 69.932 52.665 55.209 1.00 20.32 127 VAL A C 1
ATOM 942 O O . VAL A 1 128 ? 70.647 53.439 54.546 1.00 20.50 127 VAL A O 1
ATOM 946 N N . ASP A 1 129 ? 70.273 51.399 55.387 1.00 20.35 128 ASP A N 1
ATOM 947 C CA . ASP A 1 129 ? 71.512 50.902 54.813 1.00 21.36 128 ASP A CA 1
ATOM 948 C C . ASP A 1 129 ? 71.387 49.429 54.415 1.00 22.68 128 ASP A C 1
ATOM 949 O O . ASP A 1 129 ? 72.341 48.699 54.479 1.00 24.14 128 ASP A O 1
ATOM 954 N N . GLY A 1 130 ? 70.190 49.014 54.021 1.00 22.88 129 GLY A N 1
ATOM 955 C CA . GLY A 1 130 ? 69.968 47.623 53.619 1.00 24.37 129 GLY A CA 1
ATOM 956 C C . GLY A 1 130 ? 69.237 47.541 52.304 1.00 21.82 129 GLY A C 1
ATOM 957 O O . GLY A 1 130 ? 69.608 48.175 51.345 1.00 24.74 129 GLY A O 1
ATOM 958 N N . ARG A 1 131 ? 68.155 46.778 52.301 1.00 21.18 130 ARG A N 1
ATOM 959 C CA . ARG A 1 131 ? 67.356 46.587 51.094 1.00 20.23 130 ARG A CA 1
ATOM 960 C C . ARG A 1 131 ? 66.119 47.490 51.152 1.00 20.15 130 ARG A C 1
ATOM 961 O O . ARG A 1 131 ? 65.839 48.101 52.162 1.00 23.39 130 ARG A O 1
ATOM 969 N N . PHE A 1 132 ? 65.388 47.535 50.066 1.00 19.10 131 PHE A N 1
ATOM 970 C CA . PHE A 1 132 ? 64.185 48.364 49.964 1.00 18.60 131 PHE A CA 1
ATOM 971 C C . PHE A 1 132 ? 64.412 49.747 50.519 1.00 17.22 131 PHE A C 1
ATOM 972 O O . PHE A 1 132 ? 63.547 50.249 51.259 1.00 21.21 131 PHE A O 1
ATOM 980 N N . ARG A 1 133 ? 65.511 50.386 50.144 1.00 18.58 132 ARG A N 1
ATOM 981 C CA . ARG A 1 133 ? 65.926 51.635 50.849 1.00 19.18 132 ARG A CA 1
ATOM 982 C C . ARG A 1 133 ? 64.854 52.734 50.803 1.00 19.02 132 ARG A C 1
ATOM 983 O O . ARG A 1 133 ? 64.521 53.369 51.810 1.00 19.73 132 ARG A O 1
ATOM 991 N N . VAL A 1 134 ? 64.341 53.000 49.610 1.00 21.35 133 VAL A N 1
ATOM 992 C CA . VAL A 1 134 ? 63.238 53.983 49.495 1.00 21.94 133 VAL A CA 1
ATOM 993 C C . VAL A 1 134 ? 62.029 53.598 50.350 1.00 21.81 133 VAL A C 1
ATOM 994 O O . VAL A 1 134 ? 61.472 54.426 51.079 1.00 21.34 133 VAL A O 1
ATOM 998 N N . GLY A 1 135 ? 61.693 52.324 50.341 1.00 21.43 134 GLY A N 1
ATOM 999 C CA . GLY A 1 135 ? 60.561 51.806 51.091 1.00 19.90 134 GLY A CA 1
ATOM 1000 C C . GLY A 1 135 ? 60.728 51.999 52.596 1.00 18.75 134 GLY A C 1
ATOM 1001 O O . GLY A 1 135 ? 59.791 52.331 53.292 1.00 18.76 134 GLY A O 1
ATOM 1002 N N . CYS A 1 136 ? 61.949 51.793 53.071 1.00 17.82 135 CYS A N 1
ATOM 1003 C CA . CYS A 1 136 ? 62.271 51.901 54.495 1.00 17.97 135 CYS A CA 1
ATOM 1004 C C . CYS A 1 136 ? 62.198 53.375 54.914 1.00 16.16 135 CYS A C 1
ATOM 1005 O O . CYS A 1 136 ? 61.735 53.728 56.014 1.00 18.94 135 CYS A O 1
ATOM 1008 N N . ALA A 1 137 ? 62.635 54.237 54.020 1.00 19.24 136 ALA A N 1
ATOM 1009 C CA . ALA A 1 137 ? 62.618 55.662 54.316 1.00 17.73 136 ALA A CA 1
ATOM 1010 C C . ALA A 1 137 ? 61.183 56.178 54.468 1.00 19.71 136 ALA A C 1
ATOM 1011 O O . ALA A 1 137 ? 60.830 56.925 55.419 1.00 22.15 136 ALA A O 1
ATOM 1013 N N . LEU A 1 138 ? 60.353 55.768 53.521 1.00 19.65 137 LEU A N 1
ATOM 1014 C CA . LEU A 1 138 ? 58.902 56.099 53.543 1.00 19.73 137 LEU A CA 1
ATOM 1015 C C . LEU A 1 138 ? 58.165 55.460 54.702 1.00 22.09 137 LEU A C 1
ATOM 1016 O O . LEU A 1 138 ? 57.350 56.106 55.318 1.00 22.82 137 LEU A O 1
ATOM 1021 N N . ALA A 1 139 ? 58.478 54.212 54.997 1.00 21.18 138 ALA A N 1
ATOM 1022 C CA . ALA A 1 139 ? 57.908 53.507 56.133 1.00 21.65 138 ALA A CA 1
ATOM 1023 C C . ALA A 1 139 ? 58.136 54.300 57.420 1.00 19.85 138 ALA A C 1
ATOM 1024 O O . ALA A 1 139 ? 57.224 54.497 58.186 1.00 23.13 138 ALA A O 1
ATOM 1026 N N . THR A 1 140 ? 59.332 54.876 57.543 1.00 19.10 139 THR A N 1
ATOM 1027 C CA . THR A 1 140 ? 59.684 55.638 58.725 1.00 19.27 139 THR A CA 1
ATOM 1028 C C . THR A 1 140 ? 58.822 56.881 58.747 1.00 19.73 139 THR A C 1
ATOM 1029 O O . THR A 1 140 ? 58.178 57.180 59.745 1.00 20.98 139 THR A O 1
ATOM 1033 N N . ALA A 1 141 ? 58.769 57.579 57.614 1.00 21.24 140 ALA A N 1
ATOM 1034 C CA . ALA A 1 141 ? 58.065 58.882 57.540 1.00 20.94 140 ALA A CA 1
ATOM 1035 C C . ALA A 1 141 ? 56.616 58.694 57.910 1.00 23.25 140 ALA A C 1
ATOM 1036 O O . ALA A 1 141 ? 56.016 59.496 58.611 1.00 22.30 140 ALA A O 1
ATOM 1038 N N . PHE A 1 142 ? 56.046 57.599 57.430 1.00 19.64 141 PHE A N 1
ATOM 1039 C CA . PHE A 1 142 ? 54.598 57.429 57.621 1.00 23.00 141 PHE A CA 1
ATOM 1040 C C . PHE A 1 142 ? 54.270 56.778 58.970 1.00 23.75 141 PHE A C 1
ATOM 1041 O O . PHE A 1 142 ? 53.148 56.869 59.418 1.00 20.45 141 PHE A O 1
ATOM 1049 N N . SER A 1 143 ? 55.266 56.196 59.628 1.00 20.33 142 SER A N 1
ATOM 1050 C CA . SER A 1 143 ? 55.019 55.362 60.842 1.00 20.25 142 SER A CA 1
ATOM 1051 C C . SER A 1 143 ? 55.359 56.051 62.174 1.00 20.76 142 SER A C 1
ATOM 1052 O O . SER A 1 143 ? 54.858 55.699 63.252 1.00 22.64 142 SER A O 1
ATOM 1055 N N . ILE A 1 144 ? 56.254 57.004 62.085 1.00 18.42 143 ILE A N 1
ATOM 1056 C CA . ILE A 1 144 ? 56.731 57.745 63.264 1.00 18.14 143 ILE A CA 1
ATOM 1057 C C . ILE A 1 144 ? 55.588 58.598 63.796 1.00 18.84 143 ILE A C 1
ATOM 1058 O O . ILE A 1 144 ? 54.677 58.960 63.045 1.00 20.22 143 ILE A O 1
ATOM 1063 N N . THR A 1 145 ? 55.638 58.867 65.099 1.00 18.89 144 THR A N 1
ATOM 1064 C CA . THR A 1 145 ? 54.692 59.755 65.789 1.00 20.72 144 THR A CA 1
ATOM 1065 C C . THR A 1 145 ? 55.323 60.980 66.400 1.00 20.44 144 THR A C 1
ATOM 1066 O O . THR A 1 145 ? 54.623 61.865 66.869 1.00 21.44 144 THR A O 1
ATOM 1070 N N . ARG A 1 146 ? 56.642 61.046 66.335 1.00 21.65 145 ARG A N 1
ATOM 1071 C CA . ARG A 1 146 ? 57.425 62.257 66.648 1.00 22.66 145 ARG A CA 1
ATOM 1072 C C . ARG A 1 146 ? 58.665 62.316 65.706 1.00 21.83 145 ARG A C 1
ATOM 1073 O O . ARG A 1 146 ? 59.010 61.312 65.067 1.00 21.49 145 ARG A O 1
ATOM 1081 N N . PRO A 1 147 ? 59.302 63.488 65.578 1.00 18.13 146 PRO A N 1
ATOM 1082 C CA . PRO A 1 147 ? 60.407 63.636 64.637 1.00 20.28 146 PRO A CA 1
ATOM 1083 C C . PRO A 1 147 ? 61.572 62.730 64.948 1.00 21.54 146 PRO A C 1
ATOM 1084 O O . PRO A 1 147 ? 61.857 62.425 66.109 1.00 18.87 146 PRO A O 1
ATOM 1088 N N . VAL A 1 148 ? 62.196 62.281 63.874 1.00 20.31 147 VAL A N 1
ATOM 1089 C CA . VAL A 1 148 ? 63.462 61.528 63.929 1.00 20.16 147 VAL A CA 1
ATOM 1090 C C . VAL A 1 148 ? 64.509 62.047 62.947 1.00 23.10 147 VAL A C 1
ATOM 1091 O O . VAL A 1 148 ? 64.225 62.808 61.997 1.00 23.34 147 VAL A O 1
ATOM 1095 N N . THR A 1 149 ? 65.751 61.661 63.225 1.00 21.35 148 THR A N 1
ATOM 1096 C CA . THR A 1 149 ? 66.817 61.740 62.233 1.00 22.35 148 THR A CA 1
ATOM 1097 C C . THR A 1 149 ? 66.860 60.445 61.474 1.00 21.28 148 THR A C 1
ATOM 1098 O O . THR A 1 149 ? 66.824 59.360 62.051 1.00 21.65 148 THR A O 1
ATOM 1102 N N . LEU A 1 150 ? 66.886 60.585 60.159 1.00 19.57 149 LEU A N 1
ATOM 1103 C CA . LEU A 1 150 ? 67.086 59.446 59.244 1.00 22.71 149 LEU A CA 1
ATOM 1104 C C . LEU A 1 150 ? 68.351 59.647 58.458 1.00 21.31 149 LEU A C 1
ATOM 1105 O O . LEU A 1 150 ? 68.613 60.684 57.868 1.00 22.33 149 LEU A O 1
ATOM 1110 N N . LEU A 1 151 ? 69.207 58.639 58.511 1.00 20.95 150 LEU A N 1
ATOM 1111 C CA . LEU A 1 151 ? 70.453 58.632 57.759 1.00 22.23 150 LEU A CA 1
ATOM 1112 C C . LEU A 1 151 ? 70.309 57.621 56.625 1.00 23.43 150 LEU A C 1
ATOM 1113 O O . LEU A 1 151 ? 69.969 56.458 56.838 1.00 21.85 150 LEU A O 1
ATOM 1118 N N . PHE A 1 152 ? 70.508 58.086 55.415 1.00 22.23 151 PHE A N 1
ATOM 1119 C CA . PHE A 1 152 ? 70.284 57.253 54.235 1.00 21.21 151 PHE A CA 1
ATOM 1120 C C . PHE A 1 152 ? 71.651 57.139 53.540 1.00 22.77 151 PHE A C 1
ATOM 1121 O O . PHE A 1 152 ? 72.159 58.087 52.932 1.00 21.51 151 PHE A O 1
ATOM 1129 N N . ASP A 1 153 ? 72.243 55.960 53.626 1.00 23.73 152 ASP A N 1
ATOM 1130 C CA . ASP A 1 153 ? 73.559 55.755 53.030 1.00 25.15 152 ASP A CA 1
ATOM 1131 C C . ASP A 1 153 ? 73.495 55.516 51.519 1.00 25.55 152 ASP A C 1
ATOM 1132 O O . ASP A 1 153 ? 72.520 54.965 51.001 1.00 27.17 152 ASP A O 1
ATOM 1137 N N . ASP A 1 154 ? 74.542 55.995 50.845 1.00 25.85 153 ASP A N 1
ATOM 1138 C CA . ASP A 1 154 ? 74.678 55.823 49.389 1.00 27.58 153 ASP A CA 1
ATOM 1139 C C . ASP A 1 154 ? 73.528 56.481 48.701 1.00 26.00 153 ASP A C 1
ATOM 1140 O O . ASP A 1 154 ? 72.980 55.952 47.751 1.00 26.04 153 ASP A O 1
ATOM 1145 N N . TYR A 1 155 ? 73.133 57.624 49.232 1.00 28.15 154 TYR A N 1
ATOM 1146 C CA . TYR A 1 155 ? 71.959 58.358 48.736 1.00 29.09 154 TYR A CA 1
ATOM 1147 C C . TYR A 1 155 ? 72.115 58.913 47.316 1.00 34.49 154 TYR A C 1
ATOM 1148 O O . TYR A 1 155 ? 71.165 58.932 46.542 1.00 40.36 154 TYR A O 1
ATOM 1157 N N . SER A 1 156 ? 73.304 59.355 46.966 1.00 38.08 155 SER A N 1
ATOM 1158 C CA . SER A 1 156 ? 73.533 59.845 45.598 1.00 41.66 155 SER A CA 1
ATOM 1159 C C . SER A 1 156 ? 73.350 58.693 44.585 1.00 44.55 155 SER A C 1
ATOM 1160 O O . SER A 1 156 ? 73.068 58.905 43.416 1.00 46.06 155 SER A O 1
ATOM 1162 N N . GLN A 1 157 ? 73.404 57.467 45.085 1.00 48.37 156 GLN A N 1
ATOM 1163 C CA . GLN A 1 157 ? 73.581 56.269 44.227 1.00 51.14 156 GLN A CA 1
ATOM 1164 C C . GLN A 1 157 ? 72.571 56.144 43.082 1.00 54.04 156 GLN A C 1
ATOM 1165 O O . GLN A 1 157 ? 72.941 55.747 41.965 1.00 54.04 156 GLN A O 1
ATOM 1171 N N . ARG A 1 158 ? 71.307 56.455 43.372 1.00 56.03 157 ARG A N 1
ATOM 1172 C CA . ARG A 1 158 ? 70.231 56.435 42.353 1.00 56.67 157 ARG A CA 1
ATOM 1173 C C . ARG A 1 158 ? 69.406 57.711 42.361 1.00 56.10 157 ARG A C 1
ATOM 1174 O O . ARG A 1 158 ? 69.487 58.532 43.276 1.00 55.86 157 ARG A O 1
ATOM 1180 N N . ARG A 1 159 ? 68.607 57.832 41.311 1.00 55.80 158 ARG A N 1
ATOM 1181 C CA . ARG A 1 159 ? 67.749 59.004 41.068 1.00 56.16 158 ARG A CA 1
ATOM 1182 C C . ARG A 1 159 ? 66.303 58.658 41.370 1.00 57.26 158 ARG A C 1
ATOM 1183 O O . ARG A 1 159 ? 65.420 59.511 41.358 1.00 58.44 158 ARG A O 1
ATOM 1185 N N . TRP A 1 160 ? 66.099 57.366 41.606 1.00 57.12 159 TRP A N 1
ATOM 1186 C CA . TRP A 1 160 ? 64.780 56.767 41.934 1.00 54.46 159 TRP A CA 1
ATOM 1187 C C . TRP A 1 160 ? 64.597 57.070 43.402 1.00 50.95 159 TRP A C 1
ATOM 1188 O O . TRP A 1 160 ? 63.494 57.013 43.970 1.00 50.75 159 TRP A O 1
ATOM 1199 N N . GLN A 1 161 ? 65.724 57.457 43.982 1.00 45.70 160 GLN A N 1
ATOM 1200 C CA . GLN A 1 161 ? 65.815 57.627 45.410 1.00 42.65 160 GLN A CA 1
ATOM 1201 C C . GLN A 1 161 ? 65.245 59.004 45.775 1.00 42.47 160 GLN A C 1
ATOM 1202 O O . GLN A 1 161 ? 64.722 59.194 46.871 1.00 41.88 160 GLN A O 1
ATOM 1208 N N . HIS A 1 162 ? 65.301 59.960 44.861 1.00 36.84 161 HIS A N 1
ATOM 1209 C CA . HIS A 1 162 ? 65.114 61.323 45.312 1.00 39.00 161 HIS A CA 1
ATOM 1210 C C . HIS A 1 162 ? 63.627 61.692 45.544 1.00 38.65 161 HIS A C 1
ATOM 1211 O O . HIS A 1 162 ? 63.331 62.787 46.010 1.00 39.83 161 HIS A O 1
ATOM 1218 N N . GLN A 1 163 ? 62.754 60.694 45.284 1.00 38.99 162 GLN A N 1
ATOM 1219 C CA . GLN A 1 163 ? 61.247 60.669 45.549 1.00 33.81 162 GLN A CA 1
ATOM 1220 C C . GLN A 1 163 ? 60.984 60.565 47.101 1.00 32.27 162 GLN A C 1
ATOM 1221 O O . GLN A 1 163 ? 59.896 60.721 47.652 1.00 28.68 162 GLN A O 1
ATOM 1227 N N . VAL A 1 164 ? 62.080 60.295 47.765 1.00 27.03 163 VAL A N 1
ATOM 1228 C CA . VAL A 1 164 ? 62.220 60.329 49.225 1.00 28.35 163 VAL A CA 1
ATOM 1229 C C . VAL A 1 164 ? 61.941 61.761 49.743 1.00 23.21 163 VAL A C 1
ATOM 1230 O O . VAL A 1 164 ? 61.345 61.960 50.792 1.00 23.01 163 VAL A O 1
ATOM 1234 N N . GLU A 1 165 ? 62.411 62.758 49.009 1.00 24.19 164 GLU A N 1
ATOM 1235 C CA . GLU A 1 165 ? 62.446 64.122 49.547 1.00 24.71 164 GLU A CA 1
ATOM 1236 C C . GLU A 1 165 ? 61.026 64.688 49.670 1.00 27.02 164 GLU A C 1
ATOM 1237 O O . GLU A 1 165 ? 60.738 65.565 50.503 1.00 23.84 164 GLU A O 1
ATOM 1243 N N . GLU A 1 166 ? 60.126 64.124 48.884 1.00 25.62 165 GLU A N 1
ATOM 1244 C CA . GLU A 1 166 ? 58.728 64.590 48.927 1.00 26.13 165 GLU A CA 1
ATOM 1245 C C . GLU A 1 166 ? 58.192 64.476 50.345 1.00 26.58 165 GLU A C 1
ATOM 1246 O O . GLU A 1 166 ? 57.416 65.330 50.836 1.00 25.85 165 GLU A O 1
ATOM 1252 N N . PHE A 1 167 ? 58.610 63.412 51.018 1.00 23.27 166 PHE A N 1
ATOM 1253 C CA . PHE A 1 167 ? 58.114 63.122 52.372 1.00 22.64 166 PHE A CA 1
ATOM 1254 C C . PHE A 1 167 ? 59.109 63.346 53.509 1.00 22.67 166 PHE A C 1
ATOM 1255 O O . PHE A 1 167 ? 58.705 63.589 54.650 1.00 23.40 166 PHE A O 1
ATOM 1263 N N . LEU A 1 168 ? 60.400 63.251 53.210 1.00 23.53 167 LEU A N 1
ATOM 1264 C CA . LEU A 1 168 ? 61.450 63.355 54.226 1.00 22.53 167 LEU A CA 1
ATOM 1265 C C . LEU A 1 168 ? 62.036 64.762 54.287 1.00 25.04 167 LEU A C 1
ATOM 1266 O O . LEU A 1 168 ? 62.735 65.150 55.236 1.00 22.49 167 LEU A O 1
ATOM 1271 N N . GLY A 1 169 ? 61.713 65.506 53.245 1.00 25.52 168 GLY A N 1
ATOM 1272 C CA . GLY A 1 169 ? 62.267 66.816 53.003 1.00 24.08 168 GLY A CA 1
ATOM 1273 C C . GLY A 1 169 ? 63.676 66.820 52.418 1.00 24.97 168 GLY A C 1
ATOM 1274 O O . GLY A 1 169 ? 64.174 65.810 51.996 1.00 25.73 168 GLY A O 1
ATOM 1275 N N . ALA A 1 170 ? 64.305 67.986 52.441 1.00 23.65 169 ALA A N 1
ATOM 1276 C CA . ALA A 1 170 ? 65.656 68.179 51.863 1.00 23.84 169 ALA A CA 1
ATOM 1277 C C . ALA A 1 170 ? 66.709 67.573 52.779 1.00 22.37 169 ALA A C 1
ATOM 1278 O O . ALA A 1 170 ? 66.700 67.823 53.981 1.00 23.12 169 ALA A O 1
ATOM 1280 N N . PRO A 1 171 ? 67.647 66.789 52.231 1.00 22.63 170 PRO A N 1
ATOM 1281 C CA . PRO A 1 171 ? 68.653 66.289 53.157 1.00 23.83 170 PRO A CA 1
ATOM 1282 C C . PRO A 1 171 ? 69.834 67.189 53.333 1.00 25.11 170 PRO A C 1
ATOM 1283 O O . PRO A 1 171 ? 70.116 68.016 52.469 1.00 26.71 170 PRO A O 1
ATOM 1287 N N . LEU A 1 172 ? 70.508 67.020 54.472 1.00 23.30 171 LEU A N 1
ATOM 1288 C CA . LEU A 1 172 ? 71.853 67.535 54.654 1.00 23.91 171 LEU A CA 1
ATOM 1289 C C . LEU A 1 172 ? 72.781 66.473 54.137 1.00 23.91 171 LEU A C 1
ATOM 1290 O O . LEU A 1 172 ? 72.758 65.336 54.592 1.00 25.45 171 LEU A O 1
ATOM 1303 N N . ILE A 1 174 ? 76.219 64.702 53.775 1.00 25.17 173 ILE A N 1
ATOM 1304 C CA . ILE A 1 174 ? 77.554 64.454 54.338 1.00 26.61 173 ILE A CA 1
ATOM 1305 C C . ILE A 1 174 ? 78.200 63.398 53.462 1.00 26.64 173 ILE A C 1
ATOM 1306 O O . ILE A 1 174 ? 78.002 62.195 53.634 1.00 28.45 173 ILE A O 1
ATOM 1311 N N . GLY A 1 175 ? 78.984 63.874 52.507 1.00 25.11 174 GLY A N 1
ATOM 1312 C CA . GLY A 1 175 ? 79.418 63.033 51.418 1.00 24.97 174 GLY A CA 1
ATOM 1313 C C . GLY A 1 175 ? 78.243 62.369 50.758 1.00 26.84 174 GLY A C 1
ATOM 1314 O O . GLY A 1 175 ? 77.315 63.016 50.270 1.00 28.73 174 GLY A O 1
ATOM 1315 N N . ARG A 1 176 ? 78.294 61.050 50.751 1.00 26.19 175 ARG A N 1
ATOM 1316 C CA . ARG A 1 176 ? 77.303 60.236 50.053 1.00 28.18 175 ARG A CA 1
ATOM 1317 C C . ARG A 1 176 ? 76.138 59.923 50.978 1.00 25.03 175 ARG A C 1
ATOM 1318 O O . ARG A 1 176 ? 75.167 59.297 50.595 1.00 28.09 175 ARG A O 1
ATOM 1326 N N . LEU A 1 177 ? 76.295 60.334 52.222 1.00 22.28 176 LEU A N 1
ATOM 1327 C CA . LEU A 1 177 ? 75.292 60.056 53.267 1.00 22.29 176 LEU A CA 1
ATOM 1328 C C . LEU A 1 177 ? 74.320 61.234 53.389 1.00 22.94 176 LEU A C 1
ATOM 1329 O O . LEU A 1 177 ? 74.721 62.390 53.502 1.00 22.97 176 LEU A O 1
ATOM 1334 N N . ALA A 1 178 ? 73.041 60.917 53.351 1.00 24.13 177 ALA A N 1
ATOM 1335 C CA . ALA A 1 178 ? 71.969 61.904 53.525 1.00 23.02 177 ALA A CA 1
ATOM 1336 C C . ALA A 1 178 ? 71.409 61.828 54.931 1.00 22.84 177 ALA A C 1
ATOM 1337 O O . ALA A 1 178 ? 71.008 60.775 55.418 1.00 26.26 177 ALA A O 1
ATOM 1339 N N . ALA A 1 179 ? 71.412 62.971 55.587 1.00 22.95 178 ALA A N 1
ATOM 1340 C CA . ALA A 1 179 ? 70.791 63.153 56.886 1.00 21.03 178 ALA A CA 1
ATOM 1341 C C . ALA A 1 179 ? 69.514 63.979 56.743 1.00 23.25 178 ALA A C 1
ATOM 1342 O O . ALA A 1 179 ? 69.516 65.121 56.256 1.00 20.87 178 ALA A O 1
ATOM 1344 N N . PHE A 1 180 ? 68.408 63.354 57.131 1.00 21.89 179 PHE A N 1
ATOM 1345 C CA . PHE A 1 180 ? 67.074 63.945 57.090 1.00 22.30 179 PHE A CA 1
ATOM 1346 C C . PHE A 1 180 ? 66.502 64.184 58.478 1.00 21.63 179 PHE A C 1
ATOM 1347 O O . PHE A 1 180 ? 66.675 63.385 59.393 1.00 24.14 179 PHE A O 1
ATOM 1355 N N . GLN A 1 181 ? 65.840 65.325 58.631 1.00 22.07 180 GLN A N 1
ATOM 1356 C CA . GLN A 1 181 ? 65.050 65.588 59.798 1.00 21.45 180 GLN A CA 1
ATOM 1357 C C . GLN A 1 181 ? 63.585 65.281 59.429 1.00 21.28 180 GLN A C 1
ATOM 1358 O O . GLN A 1 181 ? 62.941 66.056 58.751 1.00 23.38 180 GLN A O 1
ATOM 1364 N N . VAL A 1 182 ? 63.096 64.145 59.889 1.00 21.29 181 VAL A N 1
ATOM 1365 C CA . VAL A 1 182 ? 61.795 63.603 59.462 1.00 22.31 181 VAL A CA 1
ATOM 1366 C C . VAL A 1 182 ? 60.704 63.876 60.469 1.00 22.89 181 VAL A C 1
ATOM 1367 O O . VAL A 1 182 ? 60.849 63.638 61.668 1.00 23.19 181 VAL A O 1
ATOM 1371 N N . GLU A 1 183 ? 59.588 64.379 59.966 1.00 22.52 182 GLU A N 1
ATOM 1372 C CA . GLU A 1 183 ? 58.451 64.690 60.795 1.00 23.04 182 GLU A CA 1
ATOM 1373 C C . GLU A 1 183 ? 57.308 63.788 60.403 1.00 24.08 182 GLU A C 1
ATOM 1374 O O . GLU A 1 183 ? 57.224 63.343 59.243 1.00 26.78 182 GLU A O 1
ATOM 1380 N N . PRO A 1 184 ? 56.395 63.517 61.335 1.00 25.10 183 PRO A N 1
ATOM 1381 C CA . PRO A 1 184 ? 55.373 62.516 60.935 1.00 26.84 183 PRO A CA 1
ATOM 1382 C C . PRO A 1 184 ? 54.506 63.011 59.776 1.00 26.77 183 PRO A C 1
ATOM 1383 O O . PRO A 1 184 ? 54.120 64.173 59.776 1.00 25.22 183 PRO A O 1
ATOM 1387 N N . GLN A 1 185 ? 54.280 62.116 58.800 1.00 26.97 184 GLN A N 1
ATOM 1388 C CA . GLN A 1 185 ? 53.523 62.399 57.550 1.00 27.10 184 GLN A CA 1
ATOM 1389 C C . GLN A 1 185 ? 52.277 61.504 57.418 1.00 25.36 184 GLN A C 1
ATOM 1390 O O . GLN A 1 185 ? 52.380 60.290 57.600 1.00 27.45 184 GLN A O 1
ATOM 1396 N N . PRO A 1 186 ? 51.124 62.090 57.064 1.00 23.87 185 PRO A N 1
ATOM 1397 C CA . PRO A 1 186 ? 49.967 61.263 56.676 1.00 24.05 185 PRO A CA 1
ATOM 1398 C C . PRO A 1 186 ? 50.245 60.607 55.330 1.00 21.14 185 PRO A C 1
ATOM 1399 O O . PRO A 1 186 ? 51.051 61.111 54.562 1.00 23.18 185 PRO A O 1
ATOM 1403 N N . ILE A 1 187 ? 49.609 59.476 55.071 1.00 22.74 186 ILE A N 1
ATOM 1404 C CA . ILE A 1 187 ? 49.793 58.804 53.781 1.00 22.96 186 ILE A CA 1
ATOM 1405 C C . ILE A 1 187 ? 48.784 59.368 52.767 1.00 24.37 186 ILE A C 1
ATOM 1406 O O . ILE A 1 187 ? 47.588 59.185 52.948 1.00 22.33 186 ILE A O 1
ATOM 1411 N N . PRO A 1 188 ? 49.240 60.031 51.680 1.00 25.39 187 PRO A N 1
ATOM 1412 C CA . PRO A 1 188 ? 48.272 60.482 50.648 1.00 22.89 187 PRO A CA 1
ATOM 1413 C C . PRO A 1 188 ? 47.655 59.304 49.870 1.00 21.53 187 PRO A C 1
ATOM 1414 O O . PRO A 1 188 ? 48.373 58.461 49.384 1.00 21.15 187 PRO A O 1
ATOM 1418 N N . PRO A 1 189 ? 46.338 59.217 49.774 1.00 22.59 188 PRO A N 1
ATOM 1419 C CA . PRO A 1 189 ? 45.774 58.012 49.150 1.00 20.96 188 PRO A CA 1
ATOM 1420 C C . PRO A 1 189 ? 46.192 57.816 47.691 1.00 21.60 188 PRO A C 1
ATOM 1421 O O . PRO A 1 189 ? 46.284 56.682 47.201 1.00 23.34 188 PRO A O 1
ATOM 1425 N N . GLY A 1 190 ? 46.467 58.920 47.022 1.00 21.91 189 GLY A N 1
ATOM 1426 C CA . GLY A 1 190 ? 46.829 58.892 45.611 1.00 24.74 189 GLY A CA 1
ATOM 1427 C C . GLY A 1 190 ? 48.242 58.370 45.401 1.00 25.47 189 GLY A C 1
ATOM 1428 O O . GLY A 1 190 ? 48.660 58.107 44.262 1.00 28.23 189 GLY A O 1
ATOM 1429 N N . SER A 1 191 ? 48.944 58.194 46.517 1.00 24.20 190 SER A N 1
ATOM 1430 C CA . SER A 1 191 ? 50.366 57.761 46.525 1.00 24.49 190 SER A CA 1
ATOM 1431 C C . SER A 1 191 ? 50.517 56.290 46.750 1.00 25.90 190 SER A C 1
ATOM 1432 O O . SER A 1 191 ? 51.619 55.759 46.759 1.00 23.68 190 SER A O 1
ATOM 1435 N N . LEU A 1 192 ? 49.383 55.628 46.913 1.00 22.98 191 LEU A N 1
ATOM 1436 C CA . LEU A 1 192 ? 49.412 54.253 47.317 1.00 23.67 191 LEU A CA 1
ATOM 1437 C C . LEU A 1 192 ? 50.104 53.336 46.309 1.00 21.79 191 LEU A C 1
ATOM 1438 O O . LEU A 1 192 ? 50.880 52.450 46.718 1.00 22.14 191 LEU A O 1
ATOM 1451 N N . GLN A 1 194 ? 52.417 54.087 44.209 1.00 23.36 193 GLN A N 1
ATOM 1452 C CA . GLN A 1 194 ? 53.880 54.399 44.250 1.00 25.43 193 GLN A CA 1
ATOM 1453 C C . GLN A 1 194 ? 54.496 53.829 45.495 1.00 23.70 193 GLN A C 1
ATOM 1454 O O . GLN A 1 194 ? 55.549 53.192 45.478 1.00 23.91 193 GLN A O 1
ATOM 1460 N N . LEU A 1 195 ? 53.801 54.005 46.596 1.00 25.62 194 LEU A N 1
ATOM 1461 C CA . LEU A 1 195 ? 54.242 53.527 47.904 1.00 26.23 194 LEU A CA 1
ATOM 1462 C C . LEU A 1 195 ? 54.410 52.011 47.910 1.00 26.05 194 LEU A C 1
ATOM 1463 O O . LEU A 1 195 ? 55.429 51.484 48.320 1.00 23.89 194 LEU A O 1
ATOM 1468 N N . ILE A 1 196 ? 53.423 51.310 47.353 1.00 23.96 195 ILE A N 1
ATOM 1469 C CA . ILE A 1 196 ? 53.489 49.836 47.268 1.00 22.27 195 ILE A CA 1
ATOM 1470 C C . ILE A 1 196 ? 54.728 49.387 46.460 1.00 23.25 195 ILE A C 1
ATOM 1471 O O . ILE A 1 196 ? 55.441 48.436 46.821 1.00 23.92 195 ILE A O 1
ATOM 1476 N N A ARG A 1 197 ? 54.982 50.069 45.357 0.50 21.63 196 ARG A N 1
ATOM 1477 N N B ARG A 1 197 ? 54.978 50.069 45.351 0.50 22.17 196 ARG A N 1
ATOM 1478 C CA A ARG A 1 197 ? 56.108 49.727 44.525 0.50 24.73 196 ARG A CA 1
ATOM 1479 C CA B ARG A 1 197 ? 56.133 49.763 44.534 0.50 25.40 196 ARG A CA 1
ATOM 1480 C C A ARG A 1 197 ? 57.442 49.914 45.285 0.50 24.49 196 ARG A C 1
ATOM 1481 C C B ARG A 1 197 ? 57.404 49.844 45.379 0.50 25.03 196 ARG A C 1
ATOM 1482 O O A ARG A 1 197 ? 58.414 49.180 45.036 0.50 24.56 196 ARG A O 1
ATOM 1483 O O B ARG A 1 197 ? 58.278 48.973 45.301 0.50 25.37 196 ARG A O 1
ATOM 1498 N N . THR A 1 198 ? 57.491 50.876 46.209 1.00 24.79 197 THR A N 1
ATOM 1499 C CA . THR A 1 198 ? 58.735 51.119 47.003 1.00 24.29 197 THR A CA 1
ATOM 1500 C C . THR A 1 198 ? 58.920 50.024 48.064 1.00 27.14 197 THR A C 1
ATOM 1501 O O . THR A 1 198 ? 60.037 49.638 48.381 1.00 26.65 197 THR A O 1
ATOM 1521 N N . THR A 1 200 ? 58.121 46.979 47.785 1.00 24.02 199 THR A N 1
ATOM 1522 C CA . THR A 1 200 ? 58.250 45.655 47.093 1.00 23.83 199 THR A CA 1
ATOM 1523 C C . THR A 1 200 ? 59.356 45.652 46.058 1.00 26.48 199 THR A C 1
ATOM 1524 O O . THR A 1 200 ? 59.466 44.754 45.257 1.00 25.57 199 THR A O 1
ATOM 1528 N N . SER A 1 201 ? 60.238 46.653 46.132 1.00 25.75 200 SER A N 1
ATOM 1529 C CA . SER A 1 201 ? 61.411 46.725 45.286 1.00 29.18 200 SER A CA 1
ATOM 1530 C C . SER A 1 201 ? 62.709 46.603 46.126 1.00 27.33 200 SER A C 1
ATOM 1531 O O . SER A 1 201 ? 63.111 47.583 46.751 1.00 25.83 200 SER A O 1
ATOM 1534 N N . PRO A 1 202 ? 63.367 45.432 46.130 1.00 27.24 201 PRO A N 1
ATOM 1535 C CA . PRO A 1 202 ? 64.513 45.206 47.051 1.00 27.80 201 PRO A CA 1
ATOM 1536 C C . PRO A 1 202 ? 65.727 46.100 46.772 1.00 30.08 201 PRO A C 1
ATOM 1537 O O . PRO A 1 202 ? 65.886 46.477 45.604 1.00 31.63 201 PRO A O 1
ATOM 1542 N N . GLN B 1 9 ? 21.343 36.894 20.736 1.00 57.79 8 GLN B N 1
ATOM 1543 C CA . GLN B 1 9 ? 21.442 38.381 20.869 1.00 56.89 8 GLN B CA 1
ATOM 1544 C C . GLN B 1 9 ? 22.684 38.749 21.670 1.00 53.63 8 GLN B C 1
ATOM 1545 O O . GLN B 1 9 ? 23.143 39.896 21.654 1.00 55.08 8 GLN B O 1
ATOM 1559 N N . ARG B 1 11 ? 23.510 39.094 24.883 1.00 34.25 10 ARG B N 1
ATOM 1560 C CA . ARG B 1 11 ? 23.422 40.082 25.985 1.00 31.54 10 ARG B CA 1
ATOM 1561 C C . ARG B 1 11 ? 24.061 39.627 27.303 1.00 30.12 10 ARG B C 1
ATOM 1562 O O . ARG B 1 11 ? 23.770 38.545 27.789 1.00 31.49 10 ARG B O 1
ATOM 1570 N N . PRO B 1 12 ? 24.944 40.463 27.899 1.00 28.35 11 PRO B N 1
ATOM 1571 C CA . PRO B 1 12 ? 25.582 40.058 29.177 1.00 30.01 11 PRO B CA 1
ATOM 1572 C C . PRO B 1 12 ? 24.544 39.878 30.276 1.00 32.09 11 PRO B C 1
ATOM 1573 O O . PRO B 1 12 ? 23.730 40.735 30.477 1.00 31.87 11 PRO B O 1
ATOM 1577 N N . GLU B 1 13 ? 24.586 38.754 30.958 1.00 36.62 12 GLU B N 1
ATOM 1578 C CA . GLU B 1 13 ? 23.585 38.463 32.004 1.00 41.49 12 GLU B CA 1
ATOM 1579 C C . GLU B 1 13 ? 24.060 38.953 33.361 1.00 38.04 12 GLU B C 1
ATOM 1580 O O . GLU B 1 13 ? 25.241 38.926 33.667 1.00 37.76 12 GLU B O 1
ATOM 1586 N N . LEU B 1 14 ? 23.111 39.438 34.144 1.00 38.03 13 LEU B N 1
ATOM 1587 C CA . LEU B 1 14 ? 23.345 39.766 35.568 1.00 38.99 13 LEU B CA 1
ATOM 1588 C C . LEU B 1 14 ? 23.416 38.443 36.386 1.00 36.85 13 LEU B C 1
ATOM 1589 O O . LEU B 1 14 ? 22.438 37.754 36.511 1.00 37.08 13 LEU B O 1
ATOM 1594 N N . THR B 1 15 ? 24.587 38.075 36.901 1.00 37.21 14 THR B N 1
ATOM 1595 C CA . THR B 1 15 ? 24.744 36.762 37.562 1.00 40.04 14 THR B CA 1
ATOM 1596 C C . THR B 1 15 ? 24.308 36.758 39.044 1.00 40.86 14 THR B C 1
ATOM 1597 O O . THR B 1 15 ? 24.529 35.784 39.753 1.00 45.66 14 THR B O 1
ATOM 1609 N N . PRO B 1 17 ? 21.189 36.823 42.007 1.00 27.83 16 PRO B N 1
ATOM 1610 C CA . PRO B 1 17 ? 19.785 36.476 42.121 1.00 24.09 16 PRO B CA 1
ATOM 1611 C C . PRO B 1 17 ? 18.854 37.686 42.270 1.00 20.38 16 PRO B C 1
ATOM 1612 O O . PRO B 1 17 ? 19.305 38.793 42.500 1.00 21.66 16 PRO B O 1
ATOM 1616 N N . PRO B 1 18 ? 17.539 37.462 42.202 1.00 23.30 17 PRO B N 1
ATOM 1617 C CA . PRO B 1 18 ? 16.569 38.550 42.005 1.00 22.58 17 PRO B CA 1
ATOM 1618 C C . PRO B 1 18 ? 16.548 39.697 43.030 1.00 23.56 17 PRO B C 1
ATOM 1619 O O . PRO B 1 18 ? 16.510 40.859 42.626 1.00 22.59 17 PRO B O 1
ATOM 1623 N N . ALA B 1 19 ? 16.594 39.376 44.317 1.00 22.19 18 ALA B N 1
ATOM 1624 C CA . ALA B 1 19 ? 16.590 40.391 45.356 1.00 22.36 18 ALA B CA 1
ATOM 1625 C C . ALA B 1 19 ? 17.860 41.244 45.267 1.00 18.35 18 ALA B C 1
ATOM 1626 O O . ALA B 1 19 ? 17.843 42.476 45.440 1.00 20.26 18 ALA B O 1
ATOM 1628 N N . GLU B 1 20 ? 18.977 40.571 44.997 1.00 17.82 19 GLU B N 1
ATOM 1629 C CA . GLU B 1 20 ? 20.282 41.225 44.913 1.00 19.82 19 GLU B CA 1
ATOM 1630 C C . GLU B 1 20 ? 20.318 42.134 43.683 1.00 19.66 19 GLU B C 1
ATOM 1631 O O . GLU B 1 20 ? 20.761 43.292 43.750 1.00 20.04 19 GLU B O 1
ATOM 1637 N N . ALA B 1 21 ? 19.818 41.602 42.579 1.00 19.74 20 ALA B N 1
ATOM 1638 C CA . ALA B 1 21 ? 19.704 42.378 41.335 1.00 20.24 20 ALA B CA 1
ATOM 1639 C C . ALA B 1 21 ? 18.839 43.616 41.509 1.00 21.81 20 ALA B C 1
ATOM 1640 O O . ALA B 1 21 ? 19.139 44.675 40.964 1.00 24.20 20 ALA B O 1
ATOM 1642 N N . GLU B 1 22 ? 17.759 43.485 42.264 1.00 23.65 21 GLU B N 1
ATOM 1643 C CA . GLU B 1 22 ? 16.827 44.606 42.463 1.00 25.05 21 GLU B CA 1
ATOM 1644 C C . GLU B 1 22 ? 17.522 45.673 43.293 1.00 23.37 21 GLU B C 1
ATOM 1645 O O . GLU B 1 22 ? 17.394 46.866 43.050 1.00 25.15 21 GLU B O 1
ATOM 1649 N N . ALA B 1 23 ? 18.331 45.220 44.235 1.00 22.06 22 ALA B N 1
ATOM 1650 C CA . ALA B 1 23 ? 19.032 46.141 45.147 1.00 24.91 22 ALA B CA 1
ATOM 1651 C C . ALA B 1 23 ? 20.030 46.947 44.333 1.00 22.35 22 ALA B C 1
ATOM 1652 O O . ALA B 1 23 ? 20.169 48.142 44.479 1.00 22.76 22 ALA B O 1
ATOM 1654 N N . LEU B 1 24 ? 20.696 46.243 43.435 1.00 20.21 23 LEU B N 1
ATOM 1655 C CA . LEU B 1 24 ? 21.680 46.873 42.551 1.00 19.12 23 LEU B CA 1
ATOM 1656 C C . LEU B 1 24 ? 21.030 47.904 41.658 1.00 21.47 23 LEU B C 1
ATOM 1657 O O . LEU B 1 24 ? 21.494 49.069 41.526 1.00 18.50 23 LEU B O 1
ATOM 1662 N N A ARG B 1 25 ? 19.952 47.485 41.021 0.50 21.53 24 ARG B N 1
ATOM 1663 N N B ARG B 1 25 ? 19.943 47.480 41.038 0.50 22.45 24 ARG B N 1
ATOM 1664 C CA A ARG B 1 25 ? 19.137 48.394 40.167 0.50 22.19 24 ARG B CA 1
ATOM 1665 C CA B ARG B 1 25 ? 19.115 48.369 40.181 0.50 23.91 24 ARG B CA 1
ATOM 1666 C C A ARG B 1 25 ? 18.732 49.671 40.890 0.50 22.91 24 ARG B C 1
ATOM 1667 C C B ARG B 1 25 ? 18.736 49.660 40.890 0.50 23.85 24 ARG B C 1
ATOM 1668 O O A ARG B 1 25 ? 18.821 50.786 40.342 0.50 22.73 24 ARG B O 1
ATOM 1669 O O B ARG B 1 25 ? 18.846 50.769 40.336 0.50 23.85 24 ARG B O 1
ATOM 1692 N N . ALA B 1 27 ? 20.154 50.975 43.560 1.00 21.95 26 ALA B N 1
ATOM 1693 C CA . ALA B 1 27 ? 21.325 51.766 43.857 1.00 20.91 26 ALA B CA 1
ATOM 1694 C C . ALA B 1 27 ? 21.734 52.582 42.627 1.00 21.09 26 ALA B C 1
ATOM 1695 O O . ALA B 1 27 ? 22.127 53.752 42.727 1.00 22.70 26 ALA B O 1
ATOM 1697 N N . TYR B 1 28 ? 21.704 51.912 41.474 1.00 20.75 27 TYR B N 1
ATOM 1698 C CA . TYR B 1 28 ? 22.127 52.510 40.197 1.00 20.36 27 TYR B CA 1
ATOM 1699 C C . TYR B 1 28 ? 21.174 53.619 39.790 1.00 21.98 27 TYR B C 1
ATOM 1700 O O . TYR B 1 28 ? 21.569 54.678 39.273 1.00 20.50 27 TYR B O 1
ATOM 1709 N N . GLU B 1 29 ? 19.899 53.400 40.073 1.00 21.01 28 GLU B N 1
ATOM 1710 C CA . GLU B 1 29 ? 18.896 54.448 39.825 1.00 21.18 28 GLU B CA 1
ATOM 1711 C C . GLU B 1 29 ? 19.105 55.685 40.653 1.00 23.35 28 GLU B C 1
ATOM 1712 O O . GLU B 1 29 ? 18.890 56.770 40.150 1.00 24.64 28 GLU B O 1
ATOM 1718 N N . GLU B 1 30 ? 19.529 55.535 41.896 1.00 24.58 29 GLU B N 1
ATOM 1719 C CA . GLU B 1 30 ? 19.778 56.697 42.768 1.00 23.09 29 GLU B CA 1
ATOM 1720 C C . GLU B 1 30 ? 21.107 57.398 42.466 1.00 24.57 29 GLU B C 1
ATOM 1721 O O . GLU B 1 30 ? 21.254 58.574 42.722 1.00 29.43 29 GLU B O 1
ATOM 1727 N N . ALA B 1 31 ? 22.038 56.667 41.873 1.00 22.16 30 ALA B N 1
ATOM 1728 C CA . ALA B 1 31 ? 23.409 57.136 41.609 1.00 21.26 30 ALA B CA 1
ATOM 1729 C C . ALA B 1 31 ? 23.444 57.989 40.333 1.00 23.82 30 ALA B C 1
ATOM 1730 O O . ALA B 1 31 ? 22.656 57.769 39.420 1.00 26.46 30 ALA B O 1
ATOM 1732 N N . GLU B 1 32 ? 24.322 58.998 40.265 1.00 21.13 31 GLU B N 1
ATOM 1733 C CA . GLU B 1 32 ? 24.598 59.598 38.989 1.00 20.88 31 GLU B CA 1
ATOM 1734 C C . GLU B 1 32 ? 25.897 59.043 38.436 1.00 21.51 31 GLU B C 1
ATOM 1735 O O . GLU B 1 32 ? 26.027 58.792 37.255 1.00 21.23 31 GLU B O 1
ATOM 1741 N N . VAL B 1 33 ? 26.852 58.832 39.330 1.00 17.99 32 VAL B N 1
ATOM 1742 C CA . VAL B 1 33 ? 28.137 58.331 38.956 1.00 17.19 32 VAL B CA 1
ATOM 1743 C C . VAL B 1 33 ? 28.341 56.969 39.594 1.00 18.73 32 VAL B C 1
ATOM 1744 O O . VAL B 1 33 ? 28.238 56.798 40.795 1.00 19.23 32 VAL B O 1
ATOM 1748 N N . ILE B 1 34 ? 28.654 56.012 38.734 1.00 18.33 33 ILE B N 1
ATOM 1749 C CA . ILE B 1 34 ? 28.796 54.605 39.106 1.00 19.14 33 ILE B CA 1
ATOM 1750 C C . ILE B 1 34 ? 30.196 54.115 38.759 1.00 17.45 33 ILE B C 1
ATOM 1751 O O . ILE B 1 34 ? 30.708 54.359 37.679 1.00 19.74 33 ILE B O 1
ATOM 1756 N N . LEU B 1 35 ? 30.815 53.455 39.723 1.00 16.39 34 LEU B N 1
ATOM 1757 C CA . LEU B 1 35 ? 32.103 52.822 39.547 1.00 14.65 34 LEU B CA 1
ATOM 1758 C C . LEU B 1 35 ? 31.944 51.348 39.838 1.00 16.65 34 LEU B C 1
ATOM 1759 O O . LEU B 1 35 ? 31.530 50.969 40.924 1.00 17.43 34 LEU B O 1
ATOM 1764 N N . GLU B 1 36 ? 32.333 50.530 38.876 1.00 17.39 35 GLU B N 1
ATOM 1765 C CA . GLU B 1 36 ? 32.322 49.103 39.041 1.00 19.36 35 GLU B CA 1
ATOM 1766 C C . GLU B 1 36 ? 33.738 48.512 38.890 1.00 16.85 35 GLU B C 1
ATOM 1767 O O . GLU B 1 36 ? 34.514 48.905 38.063 1.00 19.62 35 GLU B O 1
ATOM 1773 N N . TYR B 1 37 ? 33.950 47.456 39.664 1.00 18.37 36 TYR B N 1
ATOM 1774 C CA . TYR B 1 37 ? 35.069 46.554 39.528 1.00 17.98 36 TYR B CA 1
ATOM 1775 C C . TYR B 1 37 ? 34.469 45.233 39.098 1.00 21.62 36 TYR B C 1
ATOM 1776 O O . TYR B 1 37 ? 33.763 44.581 39.832 1.00 21.30 36 TYR B O 1
ATOM 1785 N N . GLY B 1 38 ? 34.763 44.882 37.845 1.00 19.12 37 GLY B N 1
ATOM 1786 C CA . GLY B 1 38 ? 34.187 43.769 37.172 1.00 20.68 37 GLY B CA 1
ATOM 1787 C C . GLY B 1 38 ? 32.989 44.219 36.361 1.00 22.92 37 GLY B C 1
ATOM 1788 O O . GLY B 1 38 ? 31.982 44.715 36.894 1.00 29.41 37 GLY B O 1
ATOM 1789 N N . SER B 1 39 ? 33.097 43.976 35.074 1.00 21.48 38 SER B N 1
ATOM 1790 C CA . SER B 1 39 ? 32.057 44.324 34.087 1.00 21.46 38 SER B CA 1
ATOM 1791 C C . SER B 1 39 ? 31.190 43.146 33.670 1.00 21.84 38 SER B C 1
ATOM 1792 O O . SER B 1 39 ? 31.572 41.963 33.714 1.00 21.20 38 SER B O 1
ATOM 1795 N N . GLY B 1 40 ? 29.957 43.484 33.323 1.00 23.22 39 GLY B N 1
ATOM 1796 C CA . GLY B 1 40 ? 29.004 42.483 32.811 1.00 22.51 39 GLY B CA 1
ATOM 1797 C C . GLY B 1 40 ? 27.592 42.974 32.798 1.00 19.94 39 GLY B C 1
ATOM 1798 O O . GLY B 1 40 ? 27.301 44.099 32.390 1.00 20.14 39 GLY B O 1
ATOM 1799 N N . GLY B 1 41 ? 26.730 42.113 33.295 1.00 18.87 40 GLY B N 1
ATOM 1800 C CA . GLY B 1 41 ? 25.295 42.348 33.355 1.00 19.80 40 GLY B CA 1
ATOM 1801 C C . GLY B 1 41 ? 24.988 43.610 34.113 1.00 17.96 40 GLY B C 1
ATOM 1802 O O . GLY B 1 41 ? 24.108 44.351 33.736 1.00 20.39 40 GLY B O 1
ATOM 1803 N N . SER B 1 42 ? 25.755 43.874 35.162 1.00 21.79 41 SER B N 1
ATOM 1804 C CA . SER B 1 42 ? 25.471 45.047 35.977 1.00 20.04 41 SER B CA 1
ATOM 1805 C C . SER B 1 42 ? 25.734 46.301 35.176 1.00 22.36 41 SER B C 1
ATOM 1806 O O . SER B 1 42 ? 25.064 47.299 35.328 1.00 22.44 41 SER B O 1
ATOM 1809 N N . THR B 1 43 ? 26.740 46.215 34.319 1.00 20.34 42 THR B N 1
ATOM 1810 C CA . THR B 1 43 ? 27.121 47.322 33.474 1.00 21.97 42 THR B CA 1
ATOM 1811 C C . THR B 1 43 ? 25.990 47.684 32.523 1.00 23.24 42 THR B C 1
ATOM 1812 O O . THR B 1 43 ? 25.777 48.875 32.204 1.00 21.91 42 THR B O 1
ATOM 1816 N N . VAL B 1 44 ? 25.262 46.643 32.118 1.00 21.41 43 VAL B N 1
ATOM 1817 C CA . VAL B 1 44 ? 24.145 46.789 31.149 1.00 21.69 43 VAL B CA 1
ATOM 1818 C C . VAL B 1 44 ? 22.991 47.496 31.847 1.00 19.74 43 VAL B C 1
ATOM 1819 O O . VAL B 1 44 ? 22.338 48.375 31.300 1.00 22.76 43 VAL B O 1
ATOM 1823 N N . VAL B 1 45 ? 22.820 47.145 33.101 1.00 19.10 44 VAL B N 1
ATOM 1824 C CA . VAL B 1 45 ? 21.749 47.712 33.923 1.00 20.42 44 VAL B CA 1
ATOM 1825 C C . VAL B 1 45 ? 21.977 49.212 34.003 1.00 20.80 44 VAL B C 1
ATOM 1826 O O . VAL B 1 45 ? 21.033 50.011 33.850 1.00 22.13 44 VAL B O 1
ATOM 1830 N N . ALA B 1 46 ? 23.245 49.581 34.187 1.00 22.25 45 ALA B N 1
ATOM 1831 C CA . ALA B 1 46 ? 23.642 50.991 34.304 1.00 20.25 45 ALA B CA 1
ATOM 1832 C C . ALA B 1 46 ? 23.493 51.704 32.955 1.00 21.83 45 ALA B C 1
ATOM 1833 O O . ALA B 1 46 ? 23.016 52.848 32.882 1.00 23.23 45 ALA B O 1
ATOM 1835 N N . ALA B 1 47 ? 23.897 51.007 31.898 1.00 20.35 46 ALA B N 1
ATOM 1836 C CA . ALA B 1 47 ? 23.943 51.577 30.535 1.00 22.66 46 ALA B CA 1
ATOM 1837 C C . ALA B 1 47 ? 22.550 51.999 30.081 1.00 25.75 46 ALA B C 1
ATOM 1838 O O . ALA B 1 47 ? 22.390 52.941 29.280 1.00 25.65 46 ALA B O 1
ATOM 1840 N N . GLU B 1 48 ? 21.562 51.308 30.639 1.00 24.03 47 GLU B N 1
ATOM 1841 C CA . GLU B 1 48 ? 20.163 51.413 30.189 1.00 26.25 47 GLU B CA 1
ATOM 1842 C C . GLU B 1 48 ? 19.400 52.491 30.915 1.00 25.61 47 GLU B C 1
ATOM 1843 O O . GLU B 1 48 ? 18.263 52.805 30.571 1.00 23.44 47 GLU B O 1
ATOM 1849 N N . LEU B 1 49 ? 20.052 53.041 31.925 1.00 22.50 48 LEU B N 1
ATOM 1850 C CA . LEU B 1 49 ? 19.500 54.141 32.693 1.00 21.11 48 LEU B CA 1
ATOM 1851 C C . LEU B 1 49 ? 20.052 55.424 32.114 1.00 23.60 48 LEU B C 1
ATOM 1852 O O . LEU B 1 49 ? 21.240 55.520 31.775 1.00 22.16 48 LEU B O 1
ATOM 1857 N N . PRO B 1 50 ? 19.190 56.428 31.976 1.00 24.12 49 PRO B N 1
ATOM 1858 C CA . PRO B 1 50 ? 19.707 57.674 31.453 1.00 24.46 49 PRO B CA 1
ATOM 1859 C C . PRO B 1 50 ? 20.419 58.506 32.496 1.00 24.75 49 PRO B C 1
ATOM 1860 O O . PRO B 1 50 ? 20.153 58.409 33.696 1.00 24.47 49 PRO B O 1
ATOM 1864 N N . GLY B 1 51 ? 21.300 59.348 31.985 1.00 24.94 50 GLY B N 1
ATOM 1865 C CA . GLY B 1 51 ? 21.941 60.405 32.773 1.00 21.73 50 GLY B CA 1
ATOM 1866 C C . GLY B 1 51 ? 23.009 59.911 33.734 1.00 23.34 50 GLY B C 1
ATOM 1867 O O . GLY B 1 51 ? 23.295 60.546 34.739 1.00 22.59 50 GLY B O 1
ATOM 1868 N N . LYS B 1 52 ? 23.570 58.750 33.440 1.00 19.83 51 LYS B N 1
ATOM 1869 C CA . LYS B 1 52 ? 24.635 58.166 34.287 1.00 22.35 51 LYS B CA 1
ATOM 1870 C C . LYS B 1 52 ? 26.031 58.296 33.682 1.00 21.80 51 LYS B C 1
ATOM 1871 O O . LYS B 1 52 ? 26.224 58.285 32.467 1.00 21.01 51 LYS B O 1
ATOM 1877 N N . HIS B 1 53 ? 27.005 58.299 34.570 1.00 19.93 52 HIS B N 1
ATOM 1878 C CA . HIS B 1 53 ? 28.403 58.188 34.196 1.00 19.58 52 HIS B CA 1
ATOM 1879 C C . HIS B 1 53 ? 28.985 56.910 34.788 1.00 19.31 52 HIS B C 1
ATOM 1880 O O . HIS B 1 53 ? 29.036 56.737 35.996 1.00 18.77 52 HIS B O 1
ATOM 1887 N N . VAL B 1 54 ? 29.381 55.990 33.925 1.00 19.31 53 VAL B N 1
ATOM 1888 C CA . VAL B 1 54 ? 29.742 54.640 34.361 1.00 17.18 53 VAL B CA 1
ATOM 1889 C C . VAL B 1 54 ? 31.159 54.304 33.949 1.00 18.63 53 VAL B C 1
ATOM 1890 O O . VAL B 1 54 ? 31.561 54.479 32.782 1.00 18.54 53 VAL B O 1
ATOM 1894 N N . THR B 1 55 ? 31.935 53.877 34.937 1.00 17.61 54 THR B N 1
ATOM 1895 C CA . THR B 1 55 ? 33.268 53.334 34.705 1.00 17.83 54 THR B CA 1
ATOM 1896 C C . THR B 1 55 ? 33.356 51.933 35.260 1.00 16.57 54 THR B C 1
ATOM 1897 O O . THR B 1 55 ? 32.997 51.672 36.409 1.00 17.13 54 THR B O 1
ATOM 1901 N N A SER B 1 56 ? 33.881 51.029 34.438 0.50 17.64 55 SER B N 1
ATOM 1902 N N B SER B 1 56 ? 33.845 51.013 34.434 0.50 18.29 55 SER B N 1
ATOM 1903 C CA A SER B 1 56 ? 33.945 49.609 34.780 0.50 18.12 55 SER B CA 1
ATOM 1904 C CA B SER B 1 56 ? 33.928 49.603 34.822 0.50 19.17 55 SER B CA 1
ATOM 1905 C C A SER B 1 56 ? 35.349 49.046 34.552 0.50 19.10 55 SER B C 1
ATOM 1906 C C B SER B 1 56 ? 35.332 49.045 34.561 0.50 19.77 55 SER B C 1
ATOM 1907 O O A SER B 1 56 ? 35.818 48.899 33.413 0.50 19.44 55 SER B O 1
ATOM 1908 O O B SER B 1 56 ? 35.792 48.922 33.417 0.50 20.62 55 SER B O 1
ATOM 1913 N N . VAL B 1 57 ? 35.993 48.718 35.661 1.00 19.49 56 VAL B N 1
ATOM 1914 C CA . VAL B 1 57 ? 37.363 48.209 35.687 1.00 19.63 56 VAL B CA 1
ATOM 1915 C C . VAL B 1 57 ? 37.284 46.714 35.454 1.00 16.71 56 VAL B C 1
ATOM 1916 O O . VAL B 1 57 ? 36.590 45.989 36.162 1.00 20.75 56 VAL B O 1
ATOM 1920 N N . GLU B 1 58 ? 38.060 46.264 34.491 1.00 20.50 57 GLU B N 1
ATOM 1921 C CA . GLU B 1 58 ? 37.979 44.876 34.001 1.00 16.81 57 GLU B CA 1
ATOM 1922 C C . GLU B 1 58 ? 39.368 44.284 33.700 1.00 16.00 57 GLU B C 1
ATOM 1923 O O . GLU B 1 58 ? 40.169 44.845 32.970 1.00 18.89 57 GLU B O 1
ATOM 1929 N N . SER B 1 59 ? 39.602 43.116 34.245 1.00 17.48 58 SER B N 1
ATOM 1930 C CA . SER B 1 59 ? 40.895 42.448 34.095 1.00 20.84 58 SER B CA 1
ATOM 1931 C C . SER B 1 59 ? 41.009 41.523 32.912 1.00 20.94 58 SER B C 1
ATOM 1932 O O . SER B 1 59 ? 42.105 41.155 32.513 1.00 19.95 58 SER B O 1
ATOM 1935 N N . ASP B 1 60 ? 39.876 41.040 32.453 1.00 19.98 59 ASP B N 1
ATOM 1936 C CA . ASP B 1 60 ? 39.831 40.071 31.344 1.00 18.40 59 ASP B CA 1
ATOM 1937 C C . ASP B 1 60 ? 39.732 40.824 30.039 1.00 18.84 59 ASP B C 1
ATOM 1938 O O . ASP B 1 60 ? 38.682 41.395 29.723 1.00 19.43 59 ASP B O 1
ATOM 1943 N N . ARG B 1 61 ? 40.845 40.877 29.309 1.00 19.66 60 ARG B N 1
ATOM 1944 C CA . ARG B 1 61 ? 40.929 41.672 28.090 1.00 21.05 60 ARG B CA 1
ATOM 1945 C C . ARG B 1 61 ? 39.922 41.267 27.036 1.00 20.11 60 ARG B C 1
ATOM 1946 O O . ARG B 1 61 ? 39.323 42.116 26.379 1.00 21.43 60 ARG B O 1
ATOM 1954 N N . ALA B 1 62 ? 39.681 39.982 26.936 1.00 21.42 61 ALA B N 1
ATOM 1955 C CA . ALA B 1 62 ? 38.806 39.455 25.876 1.00 22.33 61 ALA B CA 1
ATOM 1956 C C . ALA B 1 62 ? 37.373 39.714 26.247 1.00 20.38 61 ALA B C 1
ATOM 1957 O O . ALA B 1 62 ? 36.560 39.978 25.392 1.00 18.56 61 ALA B O 1
ATOM 1959 N N . TRP B 1 63 ? 37.076 39.674 27.541 1.00 20.08 62 TRP B N 1
ATOM 1960 C CA . TRP B 1 63 ? 35.737 40.012 28.033 1.00 16.96 62 TRP B CA 1
ATOM 1961 C C . TRP B 1 63 ? 35.482 41.510 27.871 1.00 18.49 62 TRP B C 1
ATOM 1962 O O . TRP B 1 63 ? 34.406 41.929 27.449 1.00 19.21 62 TRP B O 1
ATOM 1973 N N . ALA B 1 64 ? 36.493 42.314 28.157 1.00 17.69 63 ALA B N 1
ATOM 1974 C CA . ALA B 1 64 ? 36.388 43.769 27.966 1.00 17.65 63 ALA B CA 1
ATOM 1975 C C . ALA B 1 64 ? 36.085 44.100 26.519 1.00 20.04 63 ALA B C 1
ATOM 1976 O O . ALA B 1 64 ? 35.312 45.011 26.223 1.00 20.00 63 ALA B O 1
ATOM 1978 N N . ARG B 1 65 ? 36.702 43.356 25.621 1.00 18.33 64 ARG B N 1
ATOM 1979 C CA . ARG B 1 65 ? 36.515 43.590 24.165 1.00 18.19 64 ARG B CA 1
ATOM 1980 C C . ARG B 1 65 ? 35.060 43.262 23.783 1.00 17.84 64 ARG B C 1
ATOM 1981 O O . ARG B 1 65 ? 34.398 43.974 22.991 1.00 17.45 64 ARG B O 1
ATOM 2005 N N . LYS B 1 68 ? 32.722 45.946 25.114 1.00 18.82 67 LYS B N 1
ATOM 2006 C CA . LYS B 1 68 ? 32.830 47.160 24.287 1.00 18.11 67 LYS B CA 1
ATOM 2007 C C . LYS B 1 68 ? 32.047 46.963 22.970 1.00 18.42 67 LYS B C 1
ATOM 2008 O O . LYS B 1 68 ? 31.376 47.878 22.471 1.00 18.15 67 LYS B O 1
ATOM 2014 N N . ALA B 1 69 ? 32.085 45.732 22.467 1.00 17.20 68 ALA B N 1
ATOM 2015 C CA . ALA B 1 69 ? 31.420 45.398 21.194 1.00 16.98 68 ALA B CA 1
ATOM 2016 C C . ALA B 1 69 ? 29.907 45.441 21.408 1.00 13.84 68 ALA B C 1
ATOM 2017 O O . ALA B 1 69 ? 29.145 45.975 20.591 1.00 15.61 68 ALA B O 1
ATOM 2019 N N . TRP B 1 70 ? 29.486 44.913 22.552 1.00 16.52 69 TRP B N 1
ATOM 2020 C CA . TRP B 1 70 ? 28.082 44.872 22.914 1.00 18.83 69 TRP B CA 1
ATOM 2021 C C . TRP B 1 70 ? 27.531 46.295 23.068 1.00 20.34 69 TRP B C 1
ATOM 2022 O O . TRP B 1 70 ? 26.421 46.569 22.591 1.00 21.07 69 TRP B O 1
ATOM 2033 N N . LEU B 1 71 ? 28.313 47.189 23.691 1.00 18.16 70 LEU B N 1
ATOM 2034 C CA . LEU B 1 71 ? 27.903 48.574 23.944 1.00 20.62 70 LEU B CA 1
ATOM 2035 C C . LEU B 1 71 ? 27.890 49.399 22.646 1.00 19.43 70 LEU B C 1
ATOM 2036 O O . LEU B 1 71 ? 27.079 50.268 22.467 1.00 20.10 70 LEU B O 1
ATOM 2041 N N . ALA B 1 72 ? 28.772 49.055 21.727 1.00 20.09 71 ALA B N 1
ATOM 2042 C CA . ALA B 1 72 ? 28.765 49.646 20.384 1.00 20.98 71 ALA B CA 1
ATOM 2043 C C . ALA B 1 72 ? 27.473 49.257 19.646 1.00 21.00 71 ALA B C 1
ATOM 2044 O O . ALA B 1 72 ? 26.861 50.065 18.949 1.00 21.11 71 ALA B O 1
ATOM 2046 N N . ALA B 1 73 ? 27.065 48.010 19.811 1.00 18.92 72 ALA B N 1
ATOM 2047 C CA . ALA B 1 73 ? 25.888 47.473 19.117 1.00 19.62 72 ALA B CA 1
ATOM 2048 C C . ALA B 1 73 ? 24.602 47.946 19.803 1.00 20.36 72 ALA B C 1
ATOM 2049 O O . ALA B 1 73 ? 23.529 48.003 19.206 1.00 21.10 72 ALA B O 1
ATOM 2051 N N . ASN B 1 74 ? 24.742 48.279 21.080 1.00 19.81 73 ASN B N 1
ATOM 2052 C CA . ASN B 1 74 ? 23.595 48.629 21.956 1.00 20.33 73 ASN B CA 1
ATOM 2053 C C . ASN B 1 74 ? 23.898 49.836 22.807 1.00 24.00 73 ASN B C 1
ATOM 2054 O O . ASN B 1 74 ? 24.190 49.704 24.010 1.00 22.38 73 ASN B O 1
ATOM 2059 N N . PRO B 1 75 ? 23.885 51.020 22.185 1.00 24.01 74 PRO B N 1
ATOM 2060 C CA . PRO B 1 75 ? 24.416 52.200 22.859 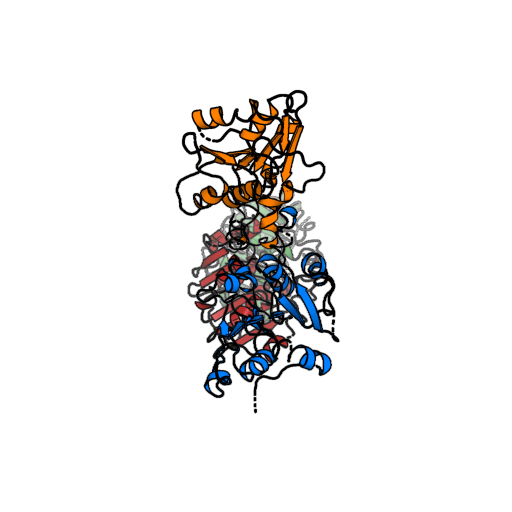1.00 24.54 74 PRO B CA 1
ATOM 2061 C C . PRO B 1 75 ? 23.661 52.523 24.128 1.00 24.20 74 PRO B C 1
ATOM 2062 O O . PRO B 1 75 ? 22.479 52.232 24.211 1.00 24.33 74 PRO B O 1
ATOM 2066 N N . PRO B 1 76 ? 24.338 53.129 25.113 1.00 24.08 75 PRO B N 1
ATOM 2067 C CA . PRO B 1 76 ? 23.655 53.530 26.344 1.00 24.42 75 PRO B CA 1
ATOM 2068 C C . PRO B 1 76 ? 22.548 54.541 26.146 1.00 22.54 75 PRO B C 1
ATOM 2069 O O . PRO B 1 76 ? 22.452 55.231 25.119 1.00 23.89 75 PRO B O 1
ATOM 2073 N N . ALA B 1 77 ? 21.704 54.575 27.160 1.00 23.90 76 ALA B N 1
ATOM 2074 C CA . ALA B 1 77 ? 20.552 55.475 27.240 1.00 23.79 76 ALA B CA 1
ATOM 2075 C C . ALA B 1 77 ? 20.994 56.915 27.148 1.00 24.82 76 ALA B C 1
ATOM 2076 O O . ALA B 1 77 ? 22.176 57.255 27.230 1.00 23.99 76 ALA B O 1
ATOM 2078 N N . GLU B 1 78 ? 20.000 57.764 26.984 1.00 25.77 77 GLU B N 1
ATOM 2079 C CA . GLU B 1 78 ? 20.257 59.185 26.771 1.00 24.74 77 GLU B CA 1
ATOM 2080 C C . GLU B 1 78 ? 21.042 59.821 27.905 1.00 23.49 77 GLU B C 1
ATOM 2081 O O . GLU B 1 78 ? 20.649 59.782 29.047 1.00 28.59 77 GLU B O 1
ATOM 2087 N N . GLY B 1 79 ? 22.147 60.438 27.541 1.00 23.76 78 GLY B N 1
ATOM 2088 C CA . GLY B 1 79 ? 22.963 61.204 28.485 1.00 24.92 78 GLY B CA 1
ATOM 2089 C C . GLY B 1 79 ? 23.859 60.324 29.336 1.00 24.67 78 GLY B C 1
ATOM 2090 O O . GLY B 1 79 ? 24.497 60.808 30.253 1.00 24.84 78 GLY B O 1
ATOM 2091 N N . THR B 1 80 ? 23.881 59.032 29.026 1.00 22.50 79 THR B N 1
ATOM 2092 C CA . THR B 1 80 ? 24.757 58.061 29.703 1.00 23.02 79 THR B CA 1
ATOM 2093 C C . THR B 1 80 ? 26.028 57.746 28.921 1.00 25.46 79 THR B C 1
ATOM 2094 O O . THR B 1 80 ? 26.048 57.536 27.700 1.00 24.55 79 THR B O 1
ATOM 2098 N N . GLU B 1 81 ? 27.104 57.713 29.678 1.00 24.58 80 GLU B N 1
ATOM 2099 C CA . GLU B 1 81 ? 28.412 57.338 29.168 1.00 26.08 80 GLU B CA 1
ATOM 2100 C C . GLU B 1 81 ? 28.922 56.150 29.964 1.00 22.39 80 GLU B C 1
ATOM 2101 O O . GLU B 1 81 ? 28.821 56.138 31.196 1.00 21.37 80 GLU B O 1
ATOM 2107 N N . VAL B 1 82 ? 29.433 55.153 29.251 1.00 20.85 81 VAL B N 1
ATOM 2108 C CA . VAL B 1 82 ? 29.983 53.952 29.853 1.00 19.37 81 VAL B CA 1
ATOM 2109 C C . VAL B 1 82 ? 31.404 53.701 29.368 1.00 22.94 81 VAL B C 1
ATOM 2110 O O . VAL B 1 82 ? 31.646 53.525 28.174 1.00 24.94 81 VAL B O 1
ATOM 2114 N N . ASN B 1 83 ? 32.347 53.685 30.303 1.00 20.35 82 ASN B N 1
ATOM 2115 C CA . ASN B 1 83 ? 33.753 53.417 29.985 1.00 20.23 82 ASN B CA 1
ATOM 2116 C C . ASN B 1 83 ? 34.257 52.104 30.562 1.00 18.28 82 ASN B C 1
ATOM 2117 O O . ASN B 1 83 ? 34.372 51.945 31.782 1.00 18.46 82 ASN B O 1
ATOM 2122 N N . ILE B 1 84 ? 34.490 51.143 29.684 1.00 19.27 83 ILE B N 1
ATOM 2123 C CA . ILE B 1 84 ? 35.077 49.841 30.060 1.00 20.10 83 ILE B CA 1
ATOM 2124 C C . ILE B 1 84 ? 36.605 50.019 30.026 1.00 21.13 83 ILE B C 1
ATOM 2125 O O . ILE B 1 84 ? 37.167 50.370 29.011 1.00 18.78 83 ILE B O 1
ATOM 2130 N N . VAL B 1 85 ? 37.249 49.833 31.166 1.00 18.09 84 VAL B N 1
ATOM 2131 C CA . VAL B 1 85 ? 38.681 50.083 31.294 1.00 18.16 84 VAL B CA 1
ATOM 2132 C C . VAL B 1 85 ? 39.415 48.783 31.521 1.00 18.50 84 VAL B C 1
ATOM 2133 O O . VAL B 1 85 ? 39.488 48.306 32.632 1.00 18.13 84 VAL B O 1
ATOM 2137 N N . TRP B 1 86 ? 39.983 48.202 30.479 1.00 16.79 85 TRP B N 1
ATOM 2138 C CA . TRP B 1 86 ? 40.802 46.981 30.684 1.00 19.71 85 TRP B CA 1
ATOM 2139 C C . TRP B 1 86 ? 42.072 47.360 31.450 1.00 19.70 85 TRP B C 1
ATOM 2140 O O . TRP B 1 86 ? 42.794 48.300 31.082 1.00 18.09 85 TRP B O 1
ATOM 2151 N N . THR B 1 87 ? 42.278 46.643 32.546 1.00 21.17 86 THR B N 1
ATOM 2152 C CA . THR B 1 87 ? 43.327 46.900 33.513 1.00 22.19 86 THR B CA 1
ATOM 2153 C C . THR B 1 87 ? 44.186 45.668 33.625 1.00 21.88 86 THR B C 1
ATOM 2154 O O . THR B 1 87 ? 43.746 44.623 34.077 1.00 22.47 86 THR B O 1
ATOM 2158 N N . ASP B 1 88 ? 45.416 45.818 33.159 1.00 21.93 87 ASP B N 1
ATOM 2159 C CA . ASP B 1 88 ? 46.319 44.684 32.854 1.00 20.72 87 ASP B CA 1
ATOM 2160 C C . ASP B 1 88 ? 46.929 44.165 34.160 1.00 22.68 87 ASP B C 1
ATOM 2161 O O . ASP B 1 88 ? 47.609 44.899 34.839 1.00 23.97 87 ASP B O 1
ATOM 2166 N N . ILE B 1 89 ? 46.565 42.932 34.499 1.00 20.56 88 ILE B N 1
ATOM 2167 C CA . ILE B 1 89 ? 47.124 42.181 35.648 1.00 21.27 88 ILE B CA 1
ATOM 2168 C C . ILE B 1 89 ? 47.744 40.850 35.140 1.00 20.53 88 ILE B C 1
ATOM 2169 O O . ILE B 1 89 ? 47.857 39.850 35.854 1.00 20.55 88 ILE B O 1
ATOM 2174 N N . GLY B 1 90 ? 48.091 40.880 33.862 1.00 22.15 89 GLY B N 1
ATOM 2175 C CA . GLY B 1 90 ? 48.632 39.726 33.170 1.00 20.58 89 GLY B CA 1
ATOM 2176 C C . GLY B 1 90 ? 47.601 38.869 32.464 1.00 22.96 89 GLY B C 1
ATOM 2177 O O . GLY B 1 90 ? 46.417 39.106 32.548 1.00 22.95 89 GLY B O 1
ATOM 2178 N N . PRO B 1 91 ? 48.070 37.824 31.763 1.00 21.63 90 PRO B N 1
ATOM 2179 C CA . PRO B 1 91 ? 47.127 36.861 31.205 1.00 22.87 90 PRO B CA 1
ATOM 2180 C C . PRO B 1 91 ? 46.163 36.316 32.247 1.00 20.36 90 PRO B C 1
ATOM 2181 O O . PRO B 1 91 ? 46.527 36.051 33.394 1.00 19.24 90 PRO B O 1
ATOM 2185 N N . THR B 1 92 ? 44.913 36.163 31.830 1.00 20.89 91 THR B N 1
ATOM 2186 C CA . THR B 1 92 ? 43.857 35.667 32.670 1.00 22.55 91 THR B CA 1
ATOM 2187 C C . THR B 1 92 ? 43.258 34.385 32.119 1.00 24.67 91 THR B C 1
ATOM 2188 O O . THR B 1 92 ? 43.343 34.102 30.935 1.00 23.90 91 THR B O 1
ATOM 2192 N N . GLY B 1 93 ? 42.688 33.585 33.004 1.00 26.19 92 GLY B N 1
ATOM 2193 C CA . GLY B 1 93 ? 42.221 32.274 32.625 1.00 32.60 92 GLY B CA 1
ATOM 2194 C C . GLY B 1 93 ? 40.742 32.291 32.369 1.00 37.34 92 GLY B C 1
ATOM 2195 O O . GLY B 1 93 ? 40.125 33.349 32.243 1.00 33.84 92 GLY B O 1
ATOM 2196 N N . ASP B 1 94 ? 40.190 31.086 32.357 1.00 42.73 93 ASP B N 1
ATOM 2197 C CA . ASP B 1 94 ? 38.802 30.840 31.916 1.00 46.31 93 ASP B CA 1
ATOM 2198 C C . ASP B 1 94 ? 37.780 31.682 32.633 1.00 47.16 93 ASP B C 1
ATOM 2199 O O . ASP B 1 94 ? 36.753 32.053 32.057 1.00 48.71 93 ASP B O 1
ATOM 2204 N N . TRP B 1 95 ? 38.113 32.045 33.869 1.00 45.65 94 TRP B N 1
ATOM 2205 C CA . TRP B 1 95 ? 37.140 32.664 34.775 1.00 44.78 94 TRP B CA 1
ATOM 2206 C C . TRP B 1 95 ? 37.572 34.035 35.260 1.00 43.00 94 TRP B C 1
ATOM 2207 O O . TRP B 1 95 ? 36.998 34.562 36.204 1.00 44.08 94 TRP B O 1
ATOM 2218 N N . GLY B 1 96 ? 38.569 34.615 34.592 1.00 39.71 95 GLY B N 1
ATOM 2219 C CA . GLY B 1 96 ? 38.993 36.034 34.859 1.00 37.46 95 GLY B CA 1
ATOM 2220 C C . GLY B 1 96 ? 40.149 36.228 35.860 1.00 34.77 95 GLY B C 1
ATOM 2221 O O . GLY B 1 96 ? 40.622 37.335 36.101 1.00 36.00 95 GLY B O 1
ATOM 2222 N N . HIS B 1 97 ? 40.592 35.122 36.435 1.00 33.41 96 HIS B N 1
ATOM 2223 C CA . HIS B 1 97 ? 41.698 35.155 37.419 1.00 31.45 96 HIS B CA 1
ATOM 2224 C C . HIS B 1 97 ? 43.015 35.134 36.640 1.00 26.61 96 HIS B C 1
ATOM 2225 O O . HIS B 1 97 ? 43.083 34.448 35.628 1.00 25.04 96 HIS B O 1
ATOM 2232 N N . PRO B 1 98 ? 44.066 35.808 37.147 1.00 24.10 97 PRO B N 1
ATOM 2233 C CA . PRO B 1 98 ? 45.408 35.681 36.473 1.00 22.55 97 PRO B CA 1
ATOM 2234 C C . PRO B 1 98 ? 45.900 34.254 36.396 1.00 19.88 97 PRO B C 1
ATOM 2235 O O . PRO B 1 98 ? 45.759 33.505 37.357 1.00 22.85 97 PRO B O 1
ATOM 2239 N N . VAL B 1 99 ? 46.470 33.909 35.257 1.00 20.29 98 VAL B N 1
ATOM 2240 C CA . VAL B 1 99 ? 47.015 32.562 35.018 1.00 20.12 98 VAL B CA 1
ATOM 2241 C C . VAL B 1 99 ? 48.119 32.239 36.053 1.00 22.95 98 VAL B C 1
ATOM 2242 O O . VAL B 1 99 ? 48.258 31.124 36.570 1.00 19.77 98 VAL B O 1
ATOM 2246 N N . SER B 1 100 ? 48.891 33.261 36.344 1.00 20.94 99 SER B N 1
ATOM 2247 C CA . SER B 1 100 ? 50.020 33.161 37.289 1.00 19.21 99 SER B CA 1
ATOM 2248 C C . SER B 1 100 ? 50.213 34.513 37.959 1.00 21.51 99 SER B C 1
ATOM 2249 O O . SER B 1 100 ? 49.425 35.450 37.746 1.00 19.99 99 SER B O 1
ATOM 2252 N N . ASP B 1 101 ? 51.282 34.596 38.751 1.00 20.67 100 ASP B N 1
ATOM 2253 C CA . ASP B 1 101 ? 51.636 35.839 39.438 1.00 17.50 100 ASP B CA 1
ATOM 2254 C C . ASP B 1 101 ? 52.665 36.628 38.641 1.00 19.11 100 ASP B C 1
ATOM 2255 O O . ASP B 1 101 ? 53.341 37.483 39.182 1.00 21.22 100 ASP B O 1
ATOM 2260 N N . ALA B 1 102 ? 52.728 36.379 37.329 1.00 17.19 101 ALA B N 1
ATOM 2261 C CA . ALA B 1 102 ? 53.718 37.041 36.468 1.00 15.97 101 ALA B CA 1
ATOM 2262 C C . ALA B 1 102 ? 53.725 38.551 36.650 1.00 17.83 101 ALA B C 1
ATOM 2263 O O . ALA B 1 102 ? 54.787 39.166 36.731 1.00 18.80 101 ALA B O 1
ATOM 2265 N N . LYS B 1 103 ? 52.551 39.141 36.688 1.00 17.41 102 LYS B N 1
ATOM 2266 C CA . LYS B 1 103 ? 52.438 40.615 36.719 1.00 18.59 102 LYS B CA 1
ATOM 2267 C C . LYS B 1 103 ? 52.101 41.166 38.074 1.00 18.51 102 LYS B C 1
ATOM 2268 O O . LYS B 1 103 ? 51.442 42.210 38.200 1.00 18.39 102 LYS B O 1
ATOM 2274 N N . TRP B 1 104 ? 52.581 40.485 39.106 1.00 16.29 103 TRP B N 1
ATOM 2275 C CA . TRP B 1 104 ? 52.320 40.931 40.522 1.00 17.97 103 TRP B CA 1
ATOM 2276 C C . TRP B 1 104 ? 52.639 42.417 40.812 1.00 16.85 103 TRP B C 1
ATOM 2277 O O . TRP B 1 104 ? 51.928 43.051 41.591 1.00 20.60 103 TRP B O 1
ATOM 2288 N N . ARG B 1 105 ? 53.652 42.963 40.149 1.00 16.23 104 ARG B N 1
ATOM 2289 C CA . ARG B 1 105 ? 54.036 44.383 40.374 1.00 19.26 104 ARG B CA 1
ATOM 2290 C C . ARG B 1 105 ? 52.942 45.324 39.904 1.00 22.92 104 ARG B C 1
ATOM 2291 O O . ARG B 1 105 ? 52.890 46.464 40.335 1.00 23.74 104 ARG B O 1
ATOM 2299 N N . SER B 1 106 ? 52.038 44.823 39.054 1.00 20.23 105 SER B N 1
ATOM 2300 C CA . SER B 1 106 ? 50.937 45.674 38.528 1.00 21.74 105 SER B CA 1
ATOM 2301 C C . SER B 1 106 ? 49.628 45.491 39.239 1.00 20.63 105 SER B C 1
ATOM 2302 O O . SER B 1 106 ? 48.655 46.199 38.999 1.00 21.87 105 SER B O 1
ATOM 2305 N N . TYR B 1 107 ? 49.578 44.495 40.128 1.00 19.02 106 TYR B N 1
ATOM 2306 C CA . TYR B 1 107 ? 48.339 44.162 40.799 1.00 16.31 106 TYR B CA 1
ATOM 2307 C C . TYR B 1 107 ? 47.617 45.336 41.435 1.00 16.88 106 TYR B C 1
ATOM 2308 O O . TYR B 1 107 ? 46.425 45.464 41.240 1.00 17.61 106 TYR B O 1
ATOM 2317 N N . PRO B 1 108 ? 48.341 46.223 42.147 1.00 18.44 107 PRO B N 1
ATOM 2318 C CA . PRO B 1 108 ? 47.653 47.374 42.785 1.00 20.27 107 PRO B CA 1
ATOM 2319 C C . PRO B 1 108 ? 46.977 48.343 41.828 1.00 20.27 107 PRO B C 1
ATOM 2320 O O . PRO B 1 108 ? 46.058 49.116 42.233 1.00 19.20 107 PRO B O 1
ATOM 2324 N N . ASP B 1 109 ? 47.351 48.267 40.581 1.00 18.48 108 ASP B N 1
ATOM 2325 C CA . ASP B 1 109 ? 46.693 49.052 39.531 1.00 18.65 108 ASP B CA 1
ATOM 2326 C C . ASP B 1 109 ? 45.192 48.794 39.489 1.00 20.04 108 ASP B C 1
ATOM 2327 O O . ASP B 1 109 ? 44.420 49.671 39.260 1.00 16.80 108 ASP B O 1
ATOM 2332 N N . TYR B 1 110 ? 44.808 47.557 39.712 1.00 14.79 109 TYR B N 1
ATOM 2333 C CA . TYR B 1 110 ? 43.411 47.157 39.581 1.00 18.84 109 TYR B CA 1
ATOM 2334 C C . TYR B 1 110 ? 42.498 47.831 40.603 1.00 19.52 109 TYR B C 1
ATOM 2335 O O . TYR B 1 110 ? 41.551 48.534 40.213 1.00 20.92 109 TYR B O 1
ATOM 2344 N N . PRO B 1 111 ? 42.790 47.699 41.939 1.00 20.33 110 PRO B N 1
ATOM 2345 C CA . PRO B 1 111 ? 41.972 48.492 42.837 1.00 16.52 110 PRO B CA 1
ATOM 2346 C C . PRO B 1 111 ? 42.162 50.004 42.758 1.00 16.98 110 PRO B C 1
ATOM 2347 O O . PRO B 1 111 ? 41.204 50.809 42.988 1.00 19.81 110 PRO B O 1
ATOM 2351 N N . LEU B 1 112 ? 43.383 50.416 42.521 1.00 18.01 111 LEU B N 1
ATOM 2352 C CA . LEU B 1 112 ? 43.751 51.827 42.724 1.00 15.98 111 LEU B CA 1
ATOM 2353 C C . LEU B 1 112 ? 43.804 52.747 41.496 1.00 18.39 111 LEU B C 1
ATOM 2354 O O . LEU B 1 112 ? 43.580 53.915 41.677 1.00 16.86 111 LEU B O 1
ATOM 2359 N N . ALA B 1 113 ? 44.094 52.276 40.277 1.00 18.02 112 ALA B N 1
ATOM 2360 C CA . ALA B 1 113 ? 44.411 53.262 39.203 1.00 20.24 112 ALA B CA 1
ATOM 2361 C C . ALA B 1 113 ? 43.223 54.170 38.900 1.00 14.86 112 ALA B C 1
ATOM 2362 O O . ALA B 1 113 ? 43.377 55.372 38.578 1.00 16.78 112 ALA B O 1
ATOM 2364 N N . VAL B 1 114 ? 42.028 53.586 38.947 1.00 17.36 113 VAL B N 1
ATOM 2365 C CA . VAL B 1 114 ? 40.796 54.308 38.537 1.00 15.70 113 VAL B CA 1
ATOM 2366 C C . VAL B 1 114 ? 40.558 55.584 39.354 1.00 17.62 113 VAL B C 1
ATOM 2367 O O . VAL B 1 114 ? 40.016 56.569 38.878 1.00 17.52 113 VAL B O 1
ATOM 2371 N N . TRP B 1 115 ? 41.060 55.559 40.564 1.00 18.37 114 TRP B N 1
ATOM 2372 C CA . TRP B 1 115 ? 40.923 56.690 41.511 1.00 17.73 114 TRP B CA 1
ATOM 2373 C C . TRP B 1 115 ? 41.798 57.860 41.104 1.00 19.21 114 TRP B C 1
ATOM 2374 O O . TRP B 1 115 ? 41.639 58.980 41.600 1.00 21.22 114 TRP B O 1
ATOM 2385 N N . ARG B 1 116 ? 42.675 57.640 40.130 1.00 19.77 115 ARG B N 1
ATOM 2386 C CA . ARG B 1 116 ? 43.496 58.752 39.617 1.00 22.78 115 ARG B CA 1
ATOM 2387 C C . ARG B 1 116 ? 43.239 59.023 38.136 1.00 23.64 115 ARG B C 1
ATOM 2388 O O . ARG B 1 116 ? 44.033 59.679 37.471 1.00 21.89 115 ARG B O 1
ATOM 2396 N N A THR B 1 117 ? 42.124 58.528 37.639 0.50 22.92 116 THR B N 1
ATOM 2397 N N B THR B 1 117 ? 42.119 58.530 37.628 0.50 22.49 116 THR B N 1
ATOM 2398 C CA A THR B 1 117 ? 41.781 58.664 36.215 0.50 24.54 116 THR B CA 1
ATOM 2399 C CA B THR B 1 117 ? 41.861 58.672 36.192 0.50 23.50 116 THR B CA 1
ATOM 2400 C C A THR B 1 117 ? 41.690 60.121 35.809 0.50 25.65 116 THR B C 1
ATOM 2401 C C B THR B 1 117 ? 41.791 60.138 35.832 0.50 25.22 116 THR B C 1
ATOM 2402 O O A THR B 1 117 ? 41.233 60.962 36.580 0.50 24.65 116 THR B O 1
ATOM 2403 O O B THR B 1 117 ? 41.465 60.999 36.650 0.50 24.69 116 THR B O 1
ATOM 2410 N N . GLU B 1 118 ? 42.107 60.399 34.579 1.00 27.20 117 GLU B N 1
ATOM 2411 C CA . GLU B 1 118 ? 41.927 61.749 34.009 1.00 29.94 117 GLU B CA 1
ATOM 2412 C C . GLU B 1 118 ? 40.427 62.040 33.933 1.00 28.01 117 GLU B C 1
ATOM 2413 O O . GLU B 1 118 ? 39.666 61.196 33.512 1.00 33.03 117 GLU B O 1
ATOM 2416 N N . GLY B 1 119 ? 40.012 63.200 34.413 1.00 30.99 118 GLY B N 1
ATOM 2417 C CA . GLY B 1 119 ? 38.570 63.580 34.434 1.00 32.12 118 GLY B CA 1
ATOM 2418 C C . GLY B 1 119 ? 37.735 62.759 35.417 1.00 30.44 118 GLY B C 1
ATOM 2419 O O . GLY B 1 119 ? 36.544 62.442 35.208 1.00 28.54 118 GLY B O 1
ATOM 2420 N N . PHE B 1 120 ? 38.422 62.343 36.461 1.00 23.85 119 PHE B N 1
ATOM 2421 C CA . PHE B 1 120 ? 37.788 61.634 37.556 1.00 21.17 119 PHE B CA 1
ATOM 2422 C C . PHE B 1 120 ? 36.503 62.287 37.974 1.00 19.61 119 PHE B C 1
ATOM 2423 O O . PHE B 1 120 ? 36.426 63.498 38.195 1.00 20.82 119 PHE B O 1
ATOM 2431 N N . ARG B 1 121 ? 35.489 61.449 38.082 1.00 17.64 120 ARG B N 1
ATOM 2432 C CA . ARG B 1 121 ? 34.199 61.817 38.661 1.00 19.74 120 ARG B CA 1
ATOM 2433 C C . ARG B 1 121 ? 33.941 61.030 39.931 1.00 18.16 120 ARG B C 1
ATOM 2434 O O . ARG B 1 121 ? 34.079 59.815 39.966 1.00 18.76 120 ARG B O 1
ATOM 2442 N N . HIS B 1 122 ? 33.611 61.731 41.005 1.00 15.24 121 HIS B N 1
ATOM 2443 C CA . HIS B 1 122 ? 33.463 61.037 42.294 1.00 17.40 121 HIS B CA 1
ATOM 2444 C C . HIS B 1 122 ? 32.270 60.064 42.217 1.00 15.54 121 HIS B C 1
ATOM 2445 O O . HIS B 1 122 ? 31.157 60.450 41.900 1.00 16.60 121 HIS B O 1
ATOM 2452 N N . PRO B 1 123 ? 32.494 58.778 42.539 1.00 16.88 122 PRO B N 1
ATOM 2453 C CA . PRO B 1 123 ? 31.302 57.925 42.493 1.00 18.74 122 PRO B CA 1
ATOM 2454 C C . PRO B 1 123 ? 30.288 58.223 43.551 1.00 17.73 122 PRO B C 1
ATOM 2455 O O . PRO B 1 123 ? 30.610 58.769 44.603 1.00 18.48 122 PRO B O 1
ATOM 2459 N N . ASP B 1 124 ? 29.051 57.824 43.256 1.00 16.67 123 ASP B N 1
ATOM 2460 C CA . ASP B 1 124 ? 27.959 57.812 44.213 1.00 17.39 123 ASP B CA 1
ATOM 2461 C C . ASP B 1 124 ? 27.801 56.407 44.800 1.00 18.32 123 ASP B C 1
ATOM 2462 O O . ASP B 1 124 ? 27.506 56.218 45.981 1.00 17.90 123 ASP B O 1
ATOM 2467 N N A VAL B 1 125 ? 28.014 55.435 43.922 0.50 18.74 124 VAL B N 1
ATOM 2468 N N B VAL B 1 125 ? 28.015 55.442 43.922 0.50 19.18 124 VAL B N 1
ATOM 2469 C CA A VAL B 1 125 ? 27.950 53.988 44.248 0.50 16.64 124 VAL B CA 1
ATOM 2470 C CA B VAL B 1 125 ? 27.983 54.007 44.255 0.50 17.84 124 VAL B CA 1
ATOM 2471 C C A VAL B 1 125 ? 29.108 53.251 43.589 0.50 18.95 124 VAL B C 1
ATOM 2472 C C B VAL B 1 125 ? 29.221 53.359 43.655 0.50 19.12 124 VAL B C 1
ATOM 2473 O O A VAL B 1 125 ? 29.401 53.453 42.415 0.50 18.72 124 VAL B O 1
ATOM 2474 O O B VAL B 1 125 ? 29.723 53.768 42.617 0.50 19.30 124 VAL B O 1
ATOM 2481 N N . VAL B 1 126 ? 29.713 52.368 44.371 1.00 17.91 125 VAL B N 1
ATOM 2482 C CA . VAL B 1 126 ? 30.832 51.521 43.951 1.00 16.73 125 VAL B CA 1
ATOM 2483 C C . VAL B 1 126 ? 30.428 50.068 44.108 1.00 17.47 125 VAL B C 1
ATOM 2484 O O . VAL B 1 126 ? 30.039 49.649 45.152 1.00 19.67 125 VAL B O 1
ATOM 2488 N N . LEU B 1 127 ? 30.501 49.330 43.013 1.00 17.53 126 LEU B N 1
ATOM 2489 C CA . LEU B 1 127 ? 30.221 47.894 43.005 1.00 16.08 126 LEU B CA 1
ATOM 2490 C C . LEU B 1 127 ? 31.543 47.141 42.936 1.00 19.28 126 LEU B C 1
ATOM 2491 O O . LEU B 1 127 ? 32.378 47.384 42.057 1.00 18.73 126 LEU B O 1
ATOM 2496 N N . VAL B 1 128 ? 31.710 46.261 43.917 1.00 16.85 127 VAL B N 1
ATOM 2497 C CA . VAL B 1 128 ? 32.883 45.414 44.054 1.00 16.61 127 VAL B CA 1
ATOM 2498 C C . VAL B 1 128 ? 32.412 44.025 43.649 1.00 18.80 127 VAL B C 1
ATOM 2499 O O . VAL B 1 128 ? 31.735 43.306 44.413 1.00 19.65 127 VAL B O 1
ATOM 2503 N N . ASP B 1 129 ? 32.734 43.681 42.411 1.00 20.13 128 ASP B N 1
ATOM 2504 C CA . ASP B 1 129 ? 32.252 42.437 41.785 1.00 18.89 128 ASP B CA 1
ATOM 2505 C C . ASP B 1 129 ? 33.286 41.866 40.821 1.00 20.40 128 ASP B C 1
ATOM 2506 O O . ASP B 1 129 ? 32.967 41.281 39.778 1.00 21.11 128 ASP B O 1
ATOM 2511 N N . GLY B 1 130 ? 34.542 42.020 41.193 1.00 19.82 129 GLY B N 1
ATOM 2512 C CA . GLY B 1 130 ? 35.649 41.642 40.331 1.00 22.42 129 GLY B CA 1
ATOM 2513 C C . GLY B 1 130 ? 36.739 40.898 41.040 1.00 20.16 129 GLY B C 1
ATOM 2514 O O . GLY B 1 130 ? 36.475 39.972 41.810 1.00 21.90 129 GLY B O 1
ATOM 2515 N N . ARG B 1 131 ? 37.971 41.271 40.737 1.00 21.54 130 ARG B N 1
ATOM 2516 C CA . ARG B 1 131 ? 39.173 40.709 41.411 1.00 18.80 130 ARG B CA 1
ATOM 2517 C C . ARG B 1 131 ? 39.580 41.629 42.552 1.00 21.02 130 ARG B C 1
ATOM 2518 O O . ARG B 1 131 ? 39.126 42.778 42.648 1.00 21.11 130 ARG B O 1
ATOM 2526 N N . PHE B 1 132 ? 40.465 41.134 43.390 1.00 20.20 131 PHE B N 1
ATOM 2527 C CA . PHE B 1 132 ? 41.031 41.931 44.514 1.00 17.94 131 PHE B CA 1
ATOM 2528 C C . PHE B 1 132 ? 39.916 42.619 45.319 1.00 17.77 131 PHE B C 1
ATOM 2529 O O . PHE B 1 132 ? 39.975 43.818 45.637 1.00 17.89 131 PHE B O 1
ATOM 2537 N N . ARG B 1 133 ? 38.865 41.860 45.618 1.00 17.20 132 ARG B N 1
ATOM 2538 C CA . ARG B 1 133 ? 37.615 42.516 46.118 1.00 17.51 132 ARG B CA 1
ATOM 2539 C C . ARG B 1 133 ? 37.848 43.292 47.382 1.00 17.54 132 ARG B C 1
ATOM 2540 O O . ARG B 1 133 ? 37.415 44.460 47.506 1.00 17.90 132 ARG B O 1
ATOM 2548 N N . VAL B 1 134 ? 38.552 42.697 48.340 1.00 19.61 133 VAL B N 1
ATOM 2549 C CA . VAL B 1 134 ? 38.777 43.399 49.640 1.00 19.11 133 VAL B CA 1
ATOM 2550 C C . VAL B 1 134 ? 39.642 44.644 49.391 1.00 17.58 133 VAL B C 1
ATOM 2551 O O . VAL B 1 134 ? 39.374 45.709 49.918 1.00 18.42 133 VAL B O 1
ATOM 2555 N N . GLY B 1 135 ? 40.605 44.502 48.505 1.00 18.04 134 GLY B N 1
ATOM 2556 C CA . GLY B 1 135 ? 41.466 45.593 48.072 1.00 18.67 134 GLY B CA 1
ATOM 2557 C C . GLY B 1 135 ? 40.701 46.730 47.464 1.00 18.92 134 GLY B C 1
ATOM 2558 O O . GLY B 1 135 ? 40.973 47.908 47.739 1.00 18.61 134 GLY B O 1
ATOM 2559 N N . CYS B 1 136 ? 39.726 46.404 46.617 1.00 16.64 135 CYS B N 1
ATOM 2560 C CA . CYS B 1 136 ? 38.921 47.439 45.963 1.00 19.44 135 CYS B CA 1
ATOM 2561 C C . CYS B 1 136 ? 38.081 48.143 46.988 1.00 17.79 135 CYS B C 1
ATOM 2562 O O . CYS B 1 136 ? 37.882 49.340 46.911 1.00 16.75 135 CYS B O 1
ATOM 2565 N N . ALA B 1 137 ? 37.589 47.398 47.966 1.00 18.58 136 ALA B N 1
ATOM 2566 C CA . ALA B 1 137 ? 36.774 47.993 49.023 1.00 18.07 136 ALA B CA 1
ATOM 2567 C C . ALA B 1 137 ? 37.570 48.953 49.893 1.00 18.44 136 ALA B C 1
ATOM 2568 O O . ALA B 1 137 ? 37.098 50.036 50.231 1.00 18.68 136 ALA B O 1
ATOM 2570 N N . LEU B 1 138 ? 38.819 48.584 50.198 1.00 18.49 137 LEU B N 1
ATOM 2571 C CA . LEU B 1 138 ? 39.659 49.428 51.047 1.00 21.09 137 LEU B CA 1
ATOM 2572 C C . LEU B 1 138 ? 40.152 50.623 50.211 1.00 18.85 137 LEU B C 1
ATOM 2573 O O . LEU B 1 138 ? 40.281 51.738 50.699 1.00 18.97 137 LEU B O 1
ATOM 2578 N N . ALA B 1 139 ? 40.391 50.409 48.930 1.00 19.10 138 ALA B N 1
ATOM 2579 C CA . ALA B 1 139 ? 40.831 51.506 48.062 1.00 17.73 138 ALA B CA 1
ATOM 2580 C C . ALA B 1 139 ? 39.767 52.590 48.031 1.00 17.40 138 ALA B C 1
ATOM 2581 O O . ALA B 1 139 ? 40.061 53.802 47.969 1.00 21.67 138 ALA B O 1
ATOM 2583 N N . THR B 1 140 ? 38.508 52.145 48.010 1.00 15.70 139 THR B N 1
ATOM 2584 C CA . THR B 1 140 ? 37.365 53.089 47.962 1.00 18.93 139 THR B CA 1
ATOM 2585 C C . THR B 1 140 ? 37.315 53.852 49.287 1.00 16.52 139 THR B C 1
ATOM 2586 O O . THR B 1 140 ? 37.229 55.076 49.326 1.00 19.91 139 THR B O 1
ATOM 2590 N N . ALA B 1 141 ? 37.376 53.089 50.386 1.00 16.49 140 ALA B N 1
ATOM 2591 C CA . ALA B 1 141 ? 37.311 53.700 51.724 1.00 16.81 140 ALA B CA 1
ATOM 2592 C C . ALA B 1 141 ? 38.335 54.821 51.941 1.00 16.55 140 ALA B C 1
ATOM 2593 O O . ALA B 1 141 ? 38.017 55.903 52.470 1.00 19.72 140 ALA B O 1
ATOM 2595 N N . PHE B 1 142 ? 39.530 54.566 51.469 1.00 17.77 141 PHE B N 1
ATOM 2596 C CA . PHE B 1 142 ? 40.675 55.488 51.635 1.00 19.37 141 PHE B CA 1
ATOM 2597 C C . PHE B 1 142 ? 40.779 56.581 50.581 1.00 20.28 141 PHE B C 1
ATOM 2598 O O . PHE B 1 142 ? 41.484 57.579 50.773 1.00 21.98 141 PHE B O 1
ATOM 2606 N N . SER B 1 143 ? 40.051 56.405 49.482 1.00 20.70 142 SER B N 1
ATOM 2607 C CA . SER B 1 143 ? 40.154 57.334 48.343 1.00 18.44 142 SER B CA 1
ATOM 2608 C C . SER B 1 143 ? 39.034 58.354 48.209 1.00 19.05 142 SER B C 1
ATOM 2609 O O . SER B 1 143 ? 39.226 59.393 47.622 1.00 20.49 142 SER B O 1
ATOM 2612 N N . ILE B 1 144 ? 37.851 57.993 48.674 1.00 17.79 143 ILE B N 1
ATOM 2613 C CA . ILE B 1 144 ? 36.656 58.881 48.658 1.00 19.40 143 ILE B CA 1
ATOM 2614 C C . ILE B 1 144 ? 36.896 60.123 49.496 1.00 21.20 143 ILE B C 1
ATOM 2615 O O . ILE B 1 144 ? 37.678 60.103 50.439 1.00 20.04 143 ILE B O 1
ATOM 2620 N N . THR B 1 145 ? 36.267 61.219 49.086 1.00 20.19 144 THR B N 1
ATOM 2621 C CA . THR B 1 145 ? 36.222 62.456 49.855 1.00 17.79 144 THR B CA 1
ATOM 2622 C C . THR B 1 145 ? 34.828 62.826 50.348 1.00 20.89 144 THR B C 1
ATOM 2623 O O . THR B 1 145 ? 34.626 63.834 51.059 1.00 20.05 144 THR B O 1
ATOM 2627 N N . ARG B 1 146 ? 33.852 62.039 49.951 1.00 16.46 145 ARG B N 1
ATOM 2628 C CA . ARG B 1 146 ? 32.508 62.181 50.532 1.00 18.54 145 ARG B CA 1
ATOM 2629 C C . ARG B 1 146 ? 31.943 60.772 50.611 1.00 19.76 145 ARG B C 1
ATOM 2630 O O . ARG B 1 146 ? 32.485 59.849 50.006 1.00 20.94 145 ARG B O 1
ATOM 2638 N N . PRO B 1 147 ? 30.849 60.601 51.350 1.00 23.18 146 PRO B N 1
ATOM 2639 C CA . PRO B 1 147 ? 30.349 59.201 51.509 1.00 21.48 146 PRO B CA 1
ATOM 2640 C C . PRO B 1 147 ? 29.775 58.592 50.258 1.00 21.96 146 PRO B C 1
ATOM 2641 O O . PRO B 1 147 ? 29.240 59.263 49.370 1.00 19.72 146 PRO B O 1
ATOM 2645 N N . VAL B 1 148 ? 29.9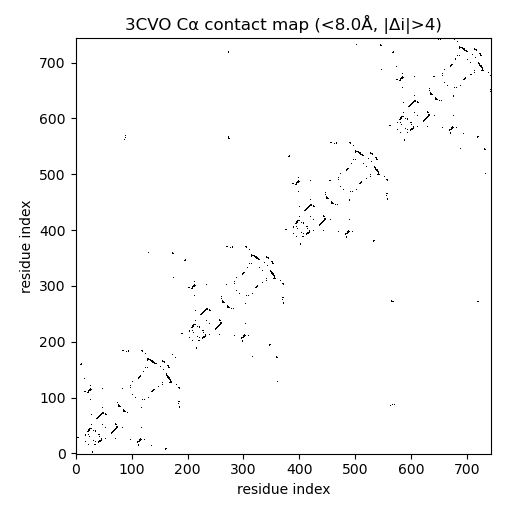20 57.288 50.195 1.00 18.28 147 VAL B N 1
ATOM 2646 C CA . VAL B 1 148 ? 29.372 56.488 49.100 1.00 20.88 147 VAL B CA 1
ATOM 2647 C C . VAL B 1 148 ? 28.677 55.278 49.677 1.00 20.96 147 VAL B C 1
ATOM 2648 O O . VAL B 1 148 ? 28.938 54.862 50.816 1.00 21.09 147 VAL B O 1
ATOM 2652 N N . THR B 1 149 ? 27.870 54.699 48.818 1.00 21.61 148 THR B N 1
ATOM 2653 C CA . THR B 1 149 ? 27.384 53.317 48.954 1.00 19.19 148 THR B CA 1
ATOM 2654 C C . THR B 1 149 ? 28.316 52.384 48.204 1.00 20.09 148 THR B C 1
ATOM 2655 O O . THR B 1 149 ? 28.649 52.588 47.030 1.00 20.64 148 THR B O 1
ATOM 2659 N N . LEU B 1 150 ? 28.732 51.387 48.932 1.00 16.70 149 LEU B N 1
ATOM 2660 C CA . LEU B 1 150 ? 29.499 50.292 48.384 1.00 19.10 149 LEU B CA 1
ATOM 2661 C C . LEU B 1 150 ? 28.699 49.018 48.464 1.00 17.58 149 LEU B C 1
ATOM 2662 O O . LEU B 1 150 ? 28.299 48.569 49.519 1.00 20.83 149 LEU B O 1
ATOM 2667 N N . LEU B 1 151 ? 28.624 48.350 47.307 1.00 17.54 150 LEU B N 1
ATOM 2668 C CA . LEU B 1 151 ? 27.950 47.046 47.172 1.00 18.46 150 LEU B CA 1
ATOM 2669 C C . LEU B 1 151 ? 29.061 46.029 46.934 1.00 20.53 150 LEU B C 1
ATOM 2670 O O . LEU B 1 151 ? 29.794 46.140 45.991 1.00 20.72 150 LEU B O 1
ATOM 2675 N N . PHE B 1 152 ? 29.132 45.046 47.807 1.00 22.06 151 PHE B N 1
ATOM 2676 C CA . PHE B 1 152 ? 30.118 43.970 47.802 1.00 17.69 151 PHE B CA 1
ATOM 2677 C C . PHE B 1 152 ? 29.414 42.659 47.511 1.00 17.43 151 PHE B C 1
ATOM 2678 O O . PHE B 1 152 ? 28.682 42.049 48.334 1.00 18.21 151 PHE B O 1
ATOM 2686 N N . ASP B 1 153 ? 29.605 42.238 46.277 1.00 18.78 152 ASP B N 1
ATOM 2687 C CA . ASP B 1 153 ? 29.083 40.953 45.793 1.00 22.28 152 ASP B CA 1
ATOM 2688 C C . ASP B 1 153 ? 29.719 39.758 46.483 1.00 21.84 152 ASP B C 1
ATOM 2689 O O . ASP B 1 153 ? 30.944 39.682 46.709 1.00 20.09 152 ASP B O 1
ATOM 2694 N N . ASP B 1 154 ? 28.845 38.842 46.856 1.00 20.53 153 ASP B N 1
ATOM 2695 C CA . ASP B 1 154 ? 29.232 37.569 47.482 1.00 23.83 153 ASP B CA 1
ATOM 2696 C C . ASP B 1 154 ? 30.080 37.755 48.736 1.00 24.79 153 ASP B C 1
ATOM 2697 O O . ASP B 1 154 ? 31.154 37.161 48.921 1.00 25.85 153 ASP B O 1
ATOM 2702 N N . TYR B 1 155 ? 29.566 38.610 49.590 1.00 22.39 154 TYR B N 1
ATOM 2703 C CA . TYR B 1 155 ? 30.200 38.956 50.835 1.00 22.47 154 TYR B CA 1
ATOM 2704 C C . TYR B 1 155 ? 29.734 37.983 51.880 1.00 24.61 154 TYR B C 1
ATOM 2705 O O . TYR B 1 155 ? 28.587 37.577 51.918 1.00 27.75 154 TYR B O 1
ATOM 2714 N N . SER B 1 156 ? 30.641 37.606 52.740 1.00 27.59 155 SER B N 1
ATOM 2715 C CA . SER B 1 156 ? 30.316 36.746 53.863 1.00 30.84 155 SER B CA 1
ATOM 2716 C C . SER B 1 156 ? 31.069 37.158 55.134 1.00 29.64 155 SER B C 1
ATOM 2717 O O . SER B 1 156 ? 32.020 37.927 55.076 1.00 29.80 155 SER B O 1
ATOM 2720 N N . GLN B 1 157 ? 30.762 36.562 56.275 1.00 38.89 156 GLN B N 1
ATOM 2721 C CA . GLN B 1 157 ? 31.654 36.823 57.442 1.00 40.67 156 GLN B CA 1
ATOM 2722 C C . GLN B 1 157 ? 32.860 35.858 57.569 1.00 38.92 156 GLN B C 1
ATOM 2723 O O . GLN B 1 157 ? 33.371 35.481 58.633 1.00 41.88 156 GLN B O 1
ATOM 2729 N N A ARG B 1 158 ? 33.303 35.475 56.381 0.50 33.81 157 ARG B N 1
ATOM 2730 N N B ARG B 1 158 ? 33.341 35.525 56.389 0.50 34.28 157 ARG B N 1
ATOM 2731 C CA A ARG B 1 158 ? 34.616 34.882 56.194 0.50 30.93 157 ARG B CA 1
ATOM 2732 C CA B ARG B 1 158 ? 34.674 34.994 56.209 0.50 31.60 157 ARG B CA 1
ATOM 2733 C C A ARG B 1 158 ? 35.640 35.930 56.597 0.50 27.80 157 ARG B C 1
ATOM 2734 C C B ARG B 1 158 ? 35.701 36.011 56.675 0.50 29.46 157 ARG B C 1
ATOM 2735 O O A ARG B 1 158 ? 35.455 37.142 56.422 0.50 24.25 157 ARG B O 1
ATOM 2736 O O B ARG B 1 158 ? 35.545 37.223 56.495 0.50 26.05 157 ARG B O 1
ATOM 2751 N N A ARG B 1 159 ? 36.685 35.448 57.230 0.50 29.97 158 ARG B N 1
ATOM 2752 N N B ARG B 1 159 ? 36.730 35.512 57.331 0.50 32.16 158 ARG B N 1
ATOM 2753 C CA A ARG B 1 159 ? 37.598 36.299 57.959 0.50 31.07 158 ARG B CA 1
ATOM 2754 C CA B ARG B 1 159 ? 37.669 36.378 58.007 0.50 33.15 158 ARG B CA 1
ATOM 2755 C C A ARG B 1 159 ? 38.224 37.293 57.018 0.50 29.89 158 ARG B C 1
ATOM 2756 C C B ARG B 1 159 ? 38.227 37.337 57.002 0.50 31.27 158 ARG B C 1
ATOM 2757 O O A ARG B 1 159 ? 38.405 38.465 57.351 0.50 30.24 158 ARG B O 1
ATOM 2758 O O B ARG B 1 159 ? 38.372 38.532 57.272 0.50 31.56 158 ARG B O 1
ATOM 2773 N N . TRP B 1 160 ? 38.562 36.810 55.831 1.00 29.15 159 TRP B N 1
ATOM 2774 C CA . TRP B 1 160 ? 39.274 37.655 54.826 1.00 27.95 159 TRP B CA 1
ATOM 2775 C C . TRP B 1 160 ? 38.403 38.831 54.413 1.00 25.14 159 TRP B C 1
ATOM 2776 O O . TRP B 1 160 ? 38.832 40.024 54.378 1.00 28.78 159 TRP B O 1
ATOM 2787 N N A GLN B 1 161 ? 37.176 38.469 54.093 0.50 24.91 160 GLN B N 1
ATOM 2788 N N B GLN B 1 161 ? 37.152 38.523 54.133 0.50 24.27 160 GLN B N 1
ATOM 2789 C CA A GLN B 1 161 ? 36.159 39.408 53.680 0.50 26.80 160 GLN B CA 1
ATOM 2790 C CA B GLN B 1 161 ? 36.225 39.540 53.700 0.50 26.36 160 GLN B CA 1
ATOM 2791 C C A GLN B 1 161 ? 35.833 40.375 54.801 0.50 28.83 160 GLN B C 1
ATOM 2792 C C B GLN B 1 161 ? 35.884 40.443 54.841 0.50 28.62 160 GLN B C 1
ATOM 2793 O O A GLN B 1 161 ? 35.675 41.564 54.565 0.50 30.57 160 GLN B O 1
ATOM 2794 O O B GLN B 1 161 ? 35.757 41.650 54.669 0.50 30.29 160 GLN B O 1
ATOM 2805 N N . HIS B 1 162 ? 35.754 39.866 56.024 1.00 30.66 161 HIS B N 1
ATOM 2806 C CA . HIS B 1 162 ? 35.215 40.673 57.160 1.00 31.87 161 HIS B CA 1
ATOM 2807 C C . HIS B 1 162 ? 36.139 41.765 57.639 1.00 29.37 161 HIS B C 1
ATOM 2808 O O . HIS B 1 162 ? 35.761 42.687 58.421 1.00 31.01 161 HIS B O 1
ATOM 2815 N N . GLN B 1 163 ? 37.386 41.697 57.205 1.00 31.73 162 GLN B N 1
ATOM 2816 C CA . GLN B 1 163 ? 38.382 42.653 57.708 1.00 32.15 162 GLN B CA 1
ATOM 2817 C C . GLN B 1 163 ? 37.991 44.080 57.233 1.00 31.07 162 GLN B C 1
ATOM 2818 O O . GLN B 1 163 ? 38.531 45.054 57.680 1.00 33.61 162 GLN B O 1
ATOM 2824 N N . VAL B 1 164 ? 37.091 44.162 56.257 1.00 30.65 163 VAL B N 1
ATOM 2825 C CA . VAL B 1 164 ? 36.688 45.459 55.699 1.00 30.71 163 VAL B CA 1
ATOM 2826 C C . VAL B 1 164 ? 35.873 46.300 56.714 1.00 28.30 163 VAL B C 1
ATOM 2827 O O . VAL B 1 164 ? 35.797 47.533 56.611 1.00 26.47 163 VAL B O 1
ATOM 2831 N N . GLU B 1 165 ? 35.232 45.629 57.673 1.00 30.34 164 GLU B N 1
ATOM 2832 C CA . GLU B 1 165 ? 34.207 46.314 58.530 1.00 28.46 164 GLU B CA 1
ATOM 2833 C C . GLU B 1 165 ? 34.815 47.364 59.453 1.00 25.53 164 GLU B C 1
ATOM 2834 O O . GLU B 1 165 ? 34.242 48.405 59.782 1.00 23.37 164 GLU B O 1
ATOM 2840 N N . GLU B 1 166 ? 36.082 47.196 59.725 1.00 27.42 165 GLU B N 1
ATOM 2841 C CA . GLU B 1 166 ? 36.808 48.198 60.469 1.00 25.88 165 GLU B CA 1
ATOM 2842 C C . GLU B 1 166 ? 36.784 49.588 59.775 1.00 26.15 165 GLU B C 1
ATOM 2843 O O . GLU B 1 166 ? 36.779 50.641 60.405 1.00 28.15 165 GLU B O 1
ATOM 2849 N N . PHE B 1 167 ? 36.796 49.529 58.453 1.00 20.63 166 PHE B N 1
ATOM 2850 C CA . PHE B 1 167 ? 36.900 50.700 57.572 1.00 22.66 166 PHE B CA 1
ATOM 2851 C C . PHE B 1 167 ? 35.578 51.040 56.890 1.00 23.50 166 PHE B C 1
ATOM 2852 O O . PHE B 1 167 ? 35.319 52.201 56.578 1.00 21.60 166 PHE B O 1
ATOM 2860 N N . LEU B 1 168 ? 34.768 50.025 56.651 1.00 19.60 167 LEU B N 1
ATOM 2861 C CA . LEU B 1 168 ? 33.519 50.181 55.883 1.00 20.76 167 LEU B CA 1
ATOM 2862 C C . LEU B 1 168 ? 32.268 50.205 56.739 1.00 22.14 167 LEU B C 1
ATOM 2863 O O . LEU B 1 168 ? 31.179 50.561 56.272 1.00 21.83 167 LEU B O 1
ATOM 2868 N N . GLY B 1 169 ? 32.456 49.909 58.019 1.00 20.75 168 GLY B N 1
ATOM 2869 C CA . GLY B 1 169 ? 31.350 49.687 58.950 1.00 21.80 168 GLY B CA 1
ATOM 2870 C C . GLY B 1 169 ? 30.669 48.360 58.718 1.00 22.12 168 GLY B C 1
ATOM 2871 O O . GLY B 1 169 ? 31.122 47.521 57.928 1.00 21.85 168 GLY B O 1
ATOM 2872 N N . ALA B 1 170 ? 29.568 48.206 59.395 1.00 20.74 169 ALA B N 1
ATOM 2873 C CA . ALA B 1 170 ? 28.776 46.970 59.307 1.00 21.38 169 ALA B CA 1
ATOM 2874 C C . ALA B 1 170 ? 27.937 47.061 58.032 1.00 21.45 169 ALA B C 1
ATOM 2875 O O . ALA B 1 170 ? 27.487 48.170 57.643 1.00 19.56 169 ALA B O 1
ATOM 2877 N N . PRO B 1 171 ? 27.746 45.933 57.342 1.00 20.65 170 PRO B N 1
ATOM 2878 C CA . PRO B 1 171 ? 26.895 46.024 56.156 1.00 22.31 170 PRO B CA 1
ATOM 2879 C C . PRO B 1 171 ? 25.428 45.742 56.444 1.00 23.52 170 PRO B C 1
ATOM 2880 O O . PRO B 1 171 ? 25.090 45.163 57.489 1.00 21.91 170 PRO B O 1
ATOM 2884 N N . LEU B 1 172 ? 24.578 46.114 55.493 1.00 18.70 171 LEU B N 1
ATOM 2885 C CA . LEU B 1 172 ? 23.229 45.538 55.409 1.00 18.32 171 LEU B CA 1
ATOM 2886 C C . LEU B 1 172 ? 23.260 44.502 54.309 1.00 20.28 171 LEU B C 1
ATOM 2887 O O . LEU B 1 172 ? 23.668 44.790 53.187 1.00 18.98 171 LEU B O 1
ATOM 2900 N N . ILE B 1 174 ? 21.682 41.904 51.589 1.00 21.77 173 ILE B N 1
ATOM 2901 C CA . ILE B 1 174 ? 20.551 41.499 50.760 1.00 23.32 173 ILE B CA 1
ATOM 2902 C C . ILE B 1 174 ? 20.994 40.221 50.123 1.00 20.63 173 ILE B C 1
ATOM 2903 O O . ILE B 1 174 ? 21.798 40.262 49.187 1.00 21.73 173 ILE B O 1
ATOM 2908 N N . GLY B 1 175 ? 20.552 39.091 50.665 1.00 21.87 174 GLY B N 1
ATOM 2909 C CA . GLY B 1 175 ? 21.155 37.812 50.295 1.00 21.62 174 GLY B CA 1
ATOM 2910 C C . GLY B 1 175 ? 22.643 37.831 50.608 1.00 22.80 174 GLY B C 1
ATOM 2911 O O . GLY B 1 175 ? 23.060 38.070 51.741 1.00 23.33 174 GLY B O 1
ATOM 2912 N N A ARG B 1 176 ? 23.452 37.592 49.584 0.50 20.18 175 ARG B N 1
ATOM 2913 N N B ARG B 1 176 ? 23.448 37.578 49.582 0.50 19.87 175 ARG B N 1
ATOM 2914 C CA A ARG B 1 176 ? 24.902 37.562 49.732 0.50 20.01 175 ARG B CA 1
ATOM 2915 C CA B ARG B 1 176 ? 24.902 37.545 49.710 0.50 19.56 175 ARG B CA 1
ATOM 2916 C C A ARG B 1 176 ? 25.519 38.864 49.262 0.50 18.73 175 ARG B C 1
ATOM 2917 C C B ARG B 1 176 ? 25.517 38.854 49.244 0.50 18.47 175 ARG B C 1
ATOM 2918 O O A ARG B 1 176 ? 26.743 39.009 49.183 0.50 19.72 175 ARG B O 1
ATOM 2919 O O B ARG B 1 176 ? 26.740 38.992 49.145 0.50 19.48 175 ARG B O 1
ATOM 2934 N N . LEU B 1 177 ? 24.654 39.805 48.937 1.00 19.79 176 LEU B N 1
ATOM 2935 C CA . LEU B 1 177 ? 25.123 41.153 48.543 1.00 18.78 176 LEU B CA 1
ATOM 2936 C C . LEU B 1 177 ? 25.161 42.089 49.761 1.00 21.05 176 LEU B C 1
ATOM 2937 O O . LEU B 1 177 ? 24.135 42.339 50.351 1.00 19.90 176 LEU B O 1
ATOM 2942 N N . ALA B 1 178 ? 26.336 42.642 50.071 1.00 18.50 177 ALA B N 1
ATOM 2943 C CA . ALA B 1 178 ? 26.552 43.552 51.183 1.00 20.50 177 ALA B CA 1
ATOM 2944 C C . ALA B 1 178 ? 26.485 44.985 50.736 1.00 21.84 177 ALA B C 1
ATOM 2945 O O . ALA B 1 178 ? 27.075 45.395 49.761 1.00 22.68 177 ALA B O 1
ATOM 2947 N N . ALA B 1 179 ? 25.672 45.751 51.421 1.00 19.63 178 ALA B N 1
ATOM 2948 C CA . ALA B 1 179 ? 25.688 47.195 51.211 1.00 19.65 178 ALA B CA 1
ATOM 2949 C C . ALA B 1 179 ? 26.278 47.878 52.420 1.00 19.13 178 ALA B C 1
ATOM 2950 O O . ALA B 1 179 ? 25.865 47.647 53.560 1.00 19.13 178 ALA B O 1
ATOM 2952 N N . PHE B 1 180 ? 27.278 48.699 52.157 1.00 18.47 179 PHE B N 1
ATOM 2953 C CA . PHE B 1 180 ? 27.967 49.500 53.148 1.00 18.68 179 PHE B CA 1
ATOM 2954 C C . PHE B 1 180 ? 27.787 50.961 52.855 1.00 18.33 179 PHE B C 1
ATOM 2955 O O . PHE B 1 180 ? 27.771 51.411 51.704 1.00 19.86 179 PHE B O 1
ATOM 2963 N N . GLN B 1 181 ? 27.701 51.710 53.936 1.00 17.83 180 GLN B N 1
ATOM 2964 C CA . GLN B 1 181 ? 27.737 53.159 53.934 1.00 17.80 180 GLN B CA 1
ATOM 2965 C C . GLN B 1 181 ? 29.150 53.540 54.366 1.00 20.06 180 GLN B C 1
ATOM 2966 O O . GLN B 1 181 ? 29.551 53.418 55.545 1.00 19.41 180 GLN B O 1
ATOM 2972 N N . VAL B 1 182 ? 29.917 53.954 53.374 1.00 17.93 181 VAL B N 1
ATOM 2973 C CA . VAL B 1 182 ? 31.366 54.131 53.521 1.00 18.27 181 VAL B CA 1
ATOM 2974 C C . VAL B 1 182 ? 31.655 55.627 53.608 1.00 19.70 181 VAL B C 1
ATOM 2975 O O . VAL B 1 182 ? 31.217 56.424 52.772 1.00 21.20 181 VAL B O 1
ATOM 2979 N N . GLU B 1 183 ? 32.395 55.987 54.643 1.00 20.69 182 GLU B N 1
ATOM 2980 C CA . GLU B 1 183 ? 32.728 57.362 54.920 1.00 19.39 182 GLU B CA 1
ATOM 2981 C C . GLU B 1 183 ? 34.225 57.639 54.721 1.00 20.48 182 GLU B C 1
ATOM 2982 O O . GLU B 1 183 ? 35.075 56.794 54.913 1.00 19.27 182 GLU B O 1
ATOM 2988 N N . PRO B 1 184 ? 34.553 58.847 54.290 1.00 18.02 183 PRO B N 1
ATOM 2989 C CA . PRO B 1 184 ? 35.968 59.168 54.165 1.00 20.83 183 PRO B CA 1
ATOM 2990 C C . PRO B 1 184 ? 36.742 59.135 55.493 1.00 23.98 183 PRO B C 1
ATOM 2991 O O . PRO B 1 184 ? 36.218 59.404 56.571 1.00 24.31 183 PRO B O 1
ATOM 2995 N N . GLN B 1 185 ? 38.008 58.810 55.351 1.00 25.86 184 GLN B N 1
ATOM 2996 C CA . GLN B 1 185 ? 38.871 58.554 56.485 1.00 25.94 184 GLN B CA 1
ATOM 2997 C C . GLN B 1 185 ? 40.331 58.415 56.072 1.00 23.17 184 GLN B C 1
ATOM 2998 O O . GLN B 1 185 ? 40.637 58.040 54.937 1.00 23.47 184 GLN B O 1
ATOM 3004 N N . PRO B 1 186 ? 41.228 58.625 57.011 1.00 25.20 185 PRO B N 1
ATOM 3005 C CA . PRO B 1 186 ? 42.656 58.478 56.743 1.00 24.56 185 PRO B CA 1
ATOM 3006 C C . PRO B 1 186 ? 43.107 57.050 56.708 1.00 23.60 185 PRO B C 1
ATOM 3007 O O . PRO B 1 186 ? 42.460 56.149 57.219 1.00 24.82 185 PRO B O 1
ATOM 3011 N N . ILE B 1 187 ? 44.267 56.856 56.111 1.00 23.05 186 ILE B N 1
ATOM 3012 C CA . ILE B 1 187 ? 44.869 55.549 56.088 1.00 22.93 186 ILE B CA 1
ATOM 3013 C C . ILE B 1 187 ? 45.698 55.365 57.372 1.00 26.31 186 ILE B C 1
ATOM 3014 O O . ILE B 1 187 ? 46.635 56.124 57.622 1.00 23.62 186 ILE B O 1
ATOM 3019 N N . PRO B 1 188 ? 45.414 54.324 58.143 1.00 25.21 187 PRO B N 1
ATOM 3020 C CA . PRO B 1 188 ? 46.258 54.112 59.347 1.00 25.65 187 PRO B CA 1
ATOM 3021 C C . PRO B 1 188 ? 47.586 53.418 59.025 1.00 24.05 187 PRO B C 1
ATOM 3022 O O . PRO B 1 188 ? 47.623 52.360 58.375 1.00 23.95 187 PRO B O 1
ATOM 3026 N N . PRO B 1 189 ? 48.678 54.021 59.460 1.00 24.17 188 PRO B N 1
ATOM 3027 C CA . PRO B 1 189 ? 49.982 53.555 59.014 1.00 22.14 188 PRO B CA 1
ATOM 3028 C C . PRO B 1 189 ? 50.258 52.142 59.502 1.00 22.86 188 PRO B C 1
ATOM 3029 O O . PRO B 1 189 ? 50.974 51.405 58.871 1.00 25.49 188 PRO B O 1
ATOM 3033 N N . GLY B 1 190 ? 49.663 51.799 60.629 1.00 23.11 189 GLY B N 1
ATOM 3034 C CA . GLY B 1 190 ? 49.837 50.477 61.222 1.00 25.68 189 GLY B CA 1
ATOM 3035 C C . GLY B 1 190 ? 49.180 49.387 60.400 1.00 26.91 189 GLY B C 1
ATOM 3036 O O . GLY B 1 190 ? 49.420 48.195 60.628 1.00 32.69 189 GLY B O 1
ATOM 3037 N N . SER B 1 191 ? 48.378 49.810 59.430 1.00 25.55 190 SER B N 1
ATOM 3038 C CA . SER B 1 191 ? 47.588 48.894 58.607 1.00 29.15 190 SER B CA 1
ATOM 3039 C C . SER B 1 191 ? 48.201 48.693 57.241 1.00 25.39 190 SER B C 1
ATOM 3040 O O . SER B 1 191 ? 47.627 48.086 56.391 1.00 24.41 190 SER B O 1
ATOM 3043 N N . LEU B 1 192 ? 49.410 49.204 57.046 1.00 24.68 191 LEU B N 1
ATOM 3044 C CA . LEU B 1 192 ? 49.965 49.213 55.698 1.00 22.63 191 LEU B CA 1
ATOM 3045 C C . LEU B 1 192 ? 50.214 47.819 55.171 1.00 21.46 191 LEU B C 1
ATOM 3046 O O . LEU B 1 192 ? 49.998 47.555 53.997 1.00 20.96 191 LEU B O 1
ATOM 3059 N N . GLN B 1 194 ? 48.749 44.967 55.938 1.00 26.74 193 GLN B N 1
ATOM 3060 C CA . GLN B 1 194 ? 47.394 44.419 55.656 1.00 26.79 193 GLN B CA 1
ATOM 3061 C C . GLN B 1 194 ? 46.884 44.978 54.358 1.00 23.65 193 GLN B C 1
ATOM 3062 O O . GLN B 1 194 ? 46.462 44.266 53.455 1.00 25.50 193 GLN B O 1
ATOM 3068 N N . LEU B 1 195 ? 46.951 46.297 54.249 1.00 22.96 194 LEU B N 1
ATOM 3069 C CA . LEU B 1 195 ? 46.504 46.985 53.042 1.00 26.06 194 LEU B CA 1
ATOM 3070 C C . LEU B 1 195 ? 47.163 46.434 51.769 1.00 26.81 194 LEU B C 1
ATOM 3071 O O . LEU B 1 195 ? 46.506 46.101 50.792 1.00 24.48 194 LEU B O 1
ATOM 3076 N N . ILE B 1 196 ? 48.487 46.278 51.814 1.00 22.47 195 ILE B N 1
ATOM 3077 C CA . ILE B 1 196 ? 49.247 45.840 50.651 1.00 21.56 195 ILE B CA 1
ATOM 3078 C C . ILE B 1 196 ? 48.828 44.447 50.267 1.00 19.61 195 ILE B C 1
ATOM 3079 O O . ILE B 1 196 ? 48.646 44.088 49.100 1.00 18.87 195 ILE B O 1
ATOM 3084 N N . ARG B 1 197 ? 48.595 43.661 51.283 1.00 18.66 196 ARG B N 1
ATOM 3085 C CA . ARG B 1 197 ? 48.185 42.277 51.082 1.00 19.75 196 ARG B CA 1
ATOM 3086 C C . ARG B 1 197 ? 46.860 42.276 50.307 1.00 21.56 196 ARG B C 1
ATOM 3087 O O . ARG B 1 197 ? 46.660 41.525 49.359 1.00 22.99 196 ARG B O 1
ATOM 3095 N N . THR B 1 198 ? 45.977 43.185 50.652 1.00 22.03 197 THR B N 1
ATOM 3096 C CA . THR B 1 198 ? 44.659 43.198 50.012 1.00 20.65 197 THR B CA 1
ATOM 3097 C C . THR B 1 198 ? 44.726 43.659 48.575 1.00 23.89 197 THR B C 1
ATOM 3098 O O . THR B 1 198 ? 43.908 43.259 47.763 1.00 26.18 197 THR B O 1
ATOM 3118 N N . THR B 1 200 ? 47.051 43.108 46.496 1.00 21.90 199 THR B N 1
ATOM 3119 C CA . THR B 1 200 ? 47.882 42.172 45.704 1.00 22.06 199 THR B CA 1
ATOM 3120 C C . THR B 1 200 ? 47.414 40.713 45.785 1.00 22.83 199 THR B C 1
ATOM 3121 O O . THR B 1 200 ? 48.125 39.799 45.369 1.00 23.16 199 THR B O 1
ATOM 3125 N N . SER B 1 201 ? 46.185 40.526 46.268 1.00 22.73 200 SER B N 1
ATOM 3126 C CA . SER B 1 201 ? 45.526 39.188 46.368 1.00 23.13 200 SER B CA 1
ATOM 3127 C C . SER B 1 201 ? 44.316 39.124 45.413 1.00 22.80 200 SER B C 1
ATOM 3128 O O . SER B 1 201 ? 43.270 39.688 45.719 1.00 23.35 200 SER B O 1
ATOM 3131 N N . PRO B 1 202 ? 44.462 38.496 44.226 1.00 24.43 201 PRO B N 1
ATOM 3132 C CA . PRO B 1 202 ? 43.402 38.587 43.221 1.00 26.27 201 PRO B CA 1
ATOM 3133 C C . PRO B 1 202 ? 42.100 37.917 43.611 1.00 28.54 201 PRO B C 1
ATOM 3134 O O . PRO B 1 202 ? 42.163 36.937 44.373 1.00 31.08 201 PRO B O 1
ATOM 3139 N N . GLN C 1 9 ? 58.995 3.791 -29.211 1.00 54.38 8 GLN C N 1
ATOM 3140 C CA . GLN C 1 9 ? 57.904 3.274 -28.337 1.00 54.11 8 GLN C CA 1
ATOM 3141 C C . GLN C 1 9 ? 58.042 3.865 -26.951 1.00 52.23 8 GLN C C 1
ATOM 3142 O O . GLN C 1 9 ? 57.085 3.881 -26.175 1.00 54.59 8 GLN C O 1
ATOM 3156 N N . ARG C 1 11 ? 59.639 3.016 -24.299 1.00 37.31 10 ARG C N 1
ATOM 3157 C CA . ARG C 1 11 ? 59.531 2.062 -23.185 1.00 36.98 10 ARG C CA 1
ATOM 3158 C C . ARG C 1 11 ? 60.656 2.186 -22.153 1.00 36.05 10 ARG C C 1
ATOM 3159 O O . ARG C 1 11 ? 61.826 2.183 -22.504 1.00 37.62 10 ARG C O 1
ATOM 3167 N N . PRO C 1 12 ? 60.308 2.296 -20.867 1.00 33.71 11 PRO C N 1
ATOM 3168 C CA . PRO C 1 12 ? 61.354 2.348 -19.839 1.00 33.65 11 PRO C CA 1
ATOM 3169 C C . PRO C 1 12 ? 62.097 1.035 -19.699 1.00 35.13 11 PRO C C 1
ATOM 3170 O O . PRO C 1 12 ? 61.501 -0.031 -19.718 1.00 36.37 11 PRO C O 1
ATOM 3174 N N . GLU C 1 13 ? 63.411 1.140 -19.591 1.00 37.12 12 GLU C N 1
ATOM 3175 C CA . GLU C 1 13 ? 64.291 -0.038 -19.573 1.00 39.36 12 GLU C CA 1
ATOM 3176 C C . GLU C 1 13 ? 64.651 -0.464 -18.155 1.00 38.53 12 GLU C C 1
ATOM 3177 O O . GLU C 1 13 ? 64.769 0.358 -17.250 1.00 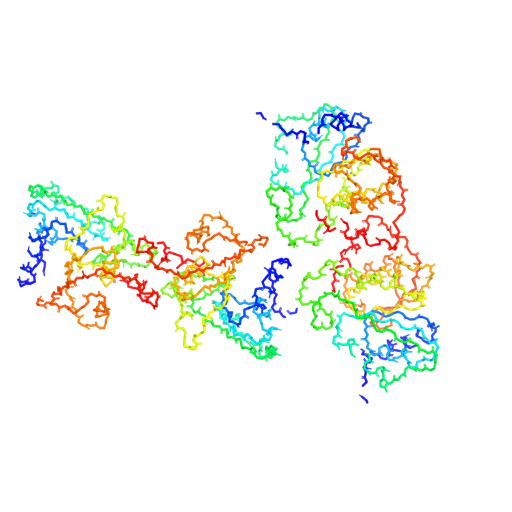39.53 12 GLU C O 1
ATOM 3179 N N . LEU C 1 14 ? 64.764 -1.778 -17.994 1.00 40.14 13 LEU C N 1
ATOM 3180 C CA . LEU C 1 14 ? 65.273 -2.407 -16.765 1.00 40.63 13 LEU C CA 1
ATOM 3181 C C . LEU C 1 14 ? 66.776 -2.511 -16.930 1.00 42.65 13 LEU C C 1
ATOM 3182 O O . LEU C 1 14 ? 67.276 -3.300 -17.722 1.00 42.66 13 LEU C O 1
ATOM 3187 N N . THR C 1 15 ? 67.486 -1.666 -16.206 1.00 46.14 14 THR C N 1
ATOM 3188 C CA . THR C 1 15 ? 68.932 -1.522 -16.402 1.00 49.15 14 THR C CA 1
ATOM 3189 C C . THR C 1 15 ? 69.738 -2.542 -15.587 1.00 49.70 14 THR C C 1
ATOM 3190 O O . THR C 1 15 ? 70.929 -2.354 -15.340 1.00 53.66 14 THR C O 1
ATOM 3202 N N . PRO C 1 17 ? 71.613 -6.141 -14.841 1.00 36.32 16 PRO C N 1
ATOM 3203 C CA . PRO C 1 17 ? 72.191 -7.269 -15.563 1.00 34.56 16 PRO C CA 1
ATOM 3204 C C . PRO C 1 17 ? 71.263 -8.476 -15.506 1.00 34.03 16 PRO C C 1
ATOM 3205 O O . PRO C 1 17 ? 70.289 -8.484 -14.758 1.00 34.06 16 PRO C O 1
ATOM 3209 N N . PRO C 1 18 ? 71.550 -9.489 -16.312 1.00 33.22 17 PRO C N 1
ATOM 3210 C CA . PRO C 1 18 ? 70.680 -10.650 -16.462 1.00 33.57 17 PRO C CA 1
ATOM 3211 C C . PRO C 1 18 ? 70.255 -11.295 -15.151 1.00 31.88 17 PRO C C 1
ATOM 3212 O O . PRO C 1 18 ? 69.076 -11.537 -14.919 1.00 31.95 17 PRO C O 1
ATOM 3216 N N . ALA C 1 19 ? 71.243 -11.597 -14.329 1.00 30.98 18 ALA C N 1
ATOM 3217 C CA . ALA C 1 19 ? 71.009 -12.376 -13.107 1.00 31.40 18 ALA C CA 1
ATOM 3218 C C . ALA C 1 19 ? 70.113 -11.592 -12.156 1.00 29.95 18 ALA C C 1
ATOM 3219 O O . ALA C 1 19 ? 69.150 -12.114 -11.591 1.00 29.09 18 ALA C O 1
ATOM 3221 N N . GLU C 1 20 ? 70.443 -10.320 -12.016 1.00 29.88 19 GLU C N 1
ATOM 3222 C CA . GLU C 1 20 ? 69.696 -9.414 -11.148 1.00 29.73 19 GLU C CA 1
ATOM 3223 C C . GLU C 1 20 ? 68.262 -9.301 -11.673 1.00 27.82 19 GLU C C 1
ATOM 3224 O O . GLU C 1 20 ? 67.299 -9.328 -10.929 1.00 27.95 19 GLU C O 1
ATOM 3230 N N . ALA C 1 21 ? 68.136 -9.191 -12.983 1.00 27.81 20 ALA C N 1
ATOM 3231 C CA . ALA C 1 21 ? 66.836 -8.892 -13.579 1.00 26.36 20 ALA C CA 1
ATOM 3232 C C . ALA C 1 21 ? 65.934 -10.099 -13.435 1.00 27.72 20 ALA C C 1
ATOM 3233 O O . ALA C 1 21 ? 64.724 -9.966 -13.320 1.00 28.79 20 ALA C O 1
ATOM 3235 N N . GLU C 1 22 ? 66.541 -11.286 -13.431 1.00 28.05 21 GLU C N 1
ATOM 3236 C CA . GLU C 1 22 ? 65.767 -12.541 -13.374 1.00 27.53 21 GLU C CA 1
ATOM 3237 C C . GLU C 1 22 ? 65.249 -12.714 -11.956 1.00 27.33 21 GLU C C 1
ATOM 3238 O O . GLU C 1 22 ? 64.133 -13.189 -11.721 1.00 28.88 21 GLU C O 1
ATOM 3241 N N . ALA C 1 23 ? 66.053 -12.235 -11.019 1.00 26.45 22 ALA C N 1
ATOM 3242 C CA . ALA C 1 23 ? 65.727 -12.354 -9.596 1.00 25.65 22 ALA C CA 1
ATOM 3243 C C . ALA C 1 23 ? 64.515 -11.483 -9.318 1.00 27.47 22 ALA C C 1
ATOM 3244 O O . ALA C 1 23 ? 63.596 -11.883 -8.617 1.00 28.50 22 ALA C O 1
ATOM 3246 N N . LEU C 1 24 ? 64.525 -10.295 -9.916 1.00 26.93 23 LEU C N 1
ATOM 3247 C CA . LEU C 1 24 ? 63.449 -9.310 -9.745 1.00 26.28 23 LEU C CA 1
ATOM 3248 C C . LEU C 1 24 ? 62.170 -9.878 -10.355 1.00 25.91 23 LEU C C 1
ATOM 3249 O O . LEU C 1 24 ? 61.089 -9.803 -9.779 1.00 24.61 23 LEU C O 1
ATOM 3254 N N . ARG C 1 25 ? 62.308 -10.479 -11.527 1.00 27.81 24 ARG C N 1
ATOM 3255 C CA . ARG C 1 25 ? 61.139 -10.973 -12.248 1.00 30.29 24 ARG C CA 1
ATOM 3256 C C . ARG C 1 25 ? 60.446 -12.034 -11.398 1.00 30.69 24 ARG C C 1
ATOM 3257 O O . ARG C 1 25 ? 59.221 -12.033 -11.228 1.00 30.89 24 ARG C O 1
ATOM 3273 N N . ALA C 1 27 ? 60.631 -12.500 -8.213 1.00 28.53 26 ALA C N 1
ATOM 3274 C CA . ALA C 1 27 ? 60.145 -11.958 -6.930 1.00 26.83 26 ALA C CA 1
ATOM 3275 C C . ALA C 1 27 ? 58.803 -11.313 -7.182 1.00 28.38 26 ALA C C 1
ATOM 3276 O O . ALA C 1 27 ? 57.858 -11.472 -6.402 1.00 26.27 26 ALA C O 1
ATOM 3278 N N . TYR C 1 28 ? 58.733 -10.596 -8.304 1.00 27.85 27 TYR C N 1
ATOM 3279 C CA . TYR C 1 28 ? 57.509 -9.889 -8.688 1.00 28.18 27 TYR C CA 1
ATOM 3280 C C . TYR C 1 28 ? 56.429 -10.914 -9.046 1.00 28.81 27 TYR C C 1
ATOM 3281 O O . TYR C 1 28 ? 55.238 -10.719 -8.784 1.00 28.42 27 TYR C O 1
ATOM 3290 N N . GLU C 1 29 ? 56.874 -12.026 -9.622 1.00 28.32 28 GLU C N 1
ATOM 3291 C CA . GLU C 1 29 ? 55.966 -13.119 -9.977 1.00 30.06 28 GLU C CA 1
ATOM 3292 C C . GLU C 1 29 ? 55.321 -13.773 -8.760 1.00 29.66 28 GLU C C 1
ATOM 3293 O O . GLU C 1 29 ? 54.129 -14.101 -8.796 1.00 29.50 28 GLU C O 1
ATOM 3299 N N . GLU C 1 30 ? 56.115 -13.962 -7.707 1.00 27.70 29 GLU C N 1
ATOM 3300 C CA . GLU C 1 30 ? 55.639 -14.584 -6.454 1.00 29.04 29 GLU C CA 1
ATOM 3301 C C . GLU C 1 30 ? 54.764 -13.635 -5.650 1.00 29.56 29 GLU C C 1
ATOM 3302 O O . GLU C 1 30 ? 53.887 -14.066 -4.916 1.00 32.73 29 GLU C O 1
ATOM 3304 N N . ALA C 1 31 ? 55.007 -12.341 -5.810 1.00 30.12 30 ALA C N 1
ATOM 3305 C CA . ALA C 1 31 ? 54.310 -11.296 -5.025 1.00 29.96 30 ALA C CA 1
ATOM 3306 C C . ALA C 1 31 ? 52.949 -10.956 -5.593 1.00 31.29 30 ALA C C 1
ATOM 3307 O O . ALA C 1 31 ? 52.696 -11.093 -6.792 1.00 32.27 30 ALA C O 1
ATOM 3309 N N . GLU C 1 32 ? 52.073 -10.493 -4.715 1.00 30.43 31 GLU C N 1
ATOM 3310 C CA . GLU C 1 32 ? 50.794 -9.955 -5.151 1.00 31.13 31 GLU C CA 1
ATOM 3311 C C . GLU C 1 32 ? 50.778 -8.450 -5.030 1.00 27.74 31 GLU C C 1
ATOM 3312 O O . GLU C 1 32 ? 50.179 -7.766 -5.849 1.00 28.14 31 GLU C O 1
ATOM 3318 N N . VAL C 1 33 ? 51.406 -7.951 -3.970 1.00 26.25 32 VAL C N 1
ATOM 3319 C CA . VAL C 1 33 ? 51.536 -6.500 -3.729 1.00 23.16 32 VAL C CA 1
ATOM 3320 C C . VAL C 1 33 ? 53.018 -6.159 -3.768 1.00 23.76 32 VAL C C 1
ATOM 3321 O O . VAL C 1 33 ? 53.837 -6.768 -3.082 1.00 23.58 32 VAL C O 1
ATOM 3325 N N . ILE C 1 34 ? 53.341 -5.221 -4.652 1.00 24.11 33 ILE C N 1
ATOM 3326 C CA . ILE C 1 34 ? 54.713 -4.808 -4.922 1.00 24.14 33 ILE C CA 1
ATOM 3327 C C . ILE C 1 34 ? 54.793 -3.340 -4.576 1.00 24.70 33 ILE C C 1
ATOM 3328 O O . ILE C 1 34 ? 53.919 -2.585 -4.984 1.00 26.86 33 ILE C O 1
ATOM 3333 N N . LEU C 1 35 ? 55.788 -2.972 -3.761 1.00 24.35 34 LEU C N 1
ATOM 3334 C CA . LEU C 1 35 ? 56.079 -1.570 -3.474 1.00 23.64 34 LEU C CA 1
ATOM 3335 C C . LEU C 1 35 ? 57.439 -1.279 -4.017 1.00 25.21 34 LEU C C 1
ATOM 3336 O O . LEU C 1 35 ? 58.409 -1.975 -3.714 1.00 23.91 34 LEU C O 1
ATOM 3341 N N . GLU C 1 36 ? 57.525 -0.196 -4.778 1.00 24.18 35 GLU C N 1
ATOM 3342 C CA . GLU C 1 36 ? 58.804 0.208 -5.329 1.00 23.90 35 GLU C CA 1
ATOM 3343 C C . GLU C 1 36 ? 59.172 1.573 -4.862 1.00 24.52 35 GLU C C 1
ATOM 3344 O O . GLU C 1 36 ? 58.341 2.486 -4.812 1.00 26.57 35 GLU C O 1
ATOM 3350 N N . TYR C 1 37 ? 60.444 1.718 -4.548 1.00 23.17 36 TYR C N 1
ATOM 3351 C CA . TYR C 1 37 ? 61.028 3.043 -4.433 1.00 23.75 36 TYR C CA 1
ATOM 3352 C C . TYR C 1 37 ? 61.881 3.268 -5.672 1.00 25.78 36 TYR C C 1
ATOM 3353 O O . TYR C 1 37 ? 62.902 2.587 -5.915 1.00 27.70 36 TYR C O 1
ATOM 3362 N N . GLY C 1 38 ? 61.395 4.210 -6.472 1.00 26.63 37 GLY C N 1
ATOM 3363 C CA . GLY C 1 38 ? 61.948 4.522 -7.765 1.00 26.75 37 GLY C CA 1
ATOM 3364 C C . GLY C 1 38 ? 61.112 3.820 -8.820 1.00 29.40 37 GLY C C 1
ATOM 3365 O O . GLY C 1 38 ? 60.806 2.642 -8.728 1.00 37.48 37 GLY C O 1
ATOM 3366 N N . SER C 1 39 ? 60.769 4.553 -9.854 1.00 30.05 38 SER C N 1
ATOM 3367 C CA . SER C 1 39 ? 59.967 3.998 -10.936 1.00 26.61 38 SER C CA 1
ATOM 3368 C C . SER C 1 39 ? 60.760 3.860 -12.232 1.00 27.77 38 SER C C 1
ATOM 3369 O O . SER C 1 39 ? 61.669 4.622 -12.521 1.00 26.52 38 SER C O 1
ATOM 3372 N N . GLY C 1 40 ? 60.420 2.854 -13.015 1.00 27.83 39 GLY C N 1
ATOM 3373 C CA . GLY C 1 40 ? 61.053 2.698 -14.324 1.00 27.56 39 GLY C CA 1
ATOM 3374 C C . GLY C 1 40 ? 60.842 1.358 -14.975 1.00 26.11 39 GLY C C 1
ATOM 3375 O O . GLY C 1 40 ? 59.733 0.832 -15.015 1.00 28.44 39 GLY C O 1
ATOM 3376 N N . GLY C 1 41 ? 61.937 0.800 -15.467 1.00 25.80 40 GLY C N 1
ATOM 3377 C CA . GLY C 1 41 ? 61.874 -0.482 -16.142 1.00 26.10 40 GLY C CA 1
ATOM 3378 C C . GLY C 1 41 ? 61.302 -1.555 -15.224 1.00 26.45 40 GLY C C 1
ATOM 3379 O O . GLY C 1 41 ? 60.545 -2.436 -15.646 1.00 28.35 40 GLY C O 1
ATOM 3380 N N . SER C 1 42 ? 61.630 -1.453 -13.939 1.00 26.44 41 SER C N 1
ATOM 3381 C CA . SER C 1 42 ? 61.161 -2.458 -12.989 1.00 25.81 41 SER C CA 1
ATOM 3382 C C . SER C 1 42 ? 59.636 -2.433 -12.903 1.00 25.71 41 SER C C 1
ATOM 3383 O O . SER C 1 42 ? 58.994 -3.453 -12.699 1.00 24.57 41 SER C O 1
ATOM 3386 N N . THR C 1 43 ? 59.074 -1.252 -13.097 1.00 26.52 42 THR C N 1
ATOM 3387 C CA . THR C 1 43 ? 57.642 -1.008 -12.865 1.00 27.57 42 THR C CA 1
ATOM 3388 C C . THR C 1 43 ? 56.870 -1.630 -13.999 1.00 30.10 42 THR C C 1
ATOM 3389 O O . THR C 1 43 ? 55.717 -2.088 -13.822 1.00 27.39 42 THR C O 1
ATOM 3393 N N . VAL C 1 44 ? 57.553 -1.690 -15.147 1.00 26.02 43 VAL C N 1
ATOM 3394 C CA . VAL C 1 44 ? 56.949 -2.171 -16.392 1.00 26.18 43 VAL C CA 1
ATOM 3395 C C . VAL C 1 44 ? 56.877 -3.683 -16.268 1.00 26.16 43 VAL C C 1
ATOM 3396 O O . VAL C 1 44 ? 55.888 -4.296 -16.652 1.00 28.38 43 VAL C O 1
ATOM 3400 N N . VAL C 1 45 ? 57.907 -4.251 -15.643 1.00 26.11 44 VAL C N 1
ATOM 3401 C CA . VAL C 1 45 ? 57.971 -5.702 -15.396 1.00 27.70 44 VAL C CA 1
ATOM 3402 C C . VAL C 1 45 ? 56.797 -6.121 -14.531 1.00 26.97 44 VAL C C 1
ATOM 3403 O O . VAL C 1 45 ? 56.177 -7.137 -14.772 1.00 27.89 44 VAL C O 1
ATOM 3407 N N . ALA C 1 46 ? 56.516 -5.330 -13.500 1.00 27.30 45 ALA C N 1
ATOM 3408 C CA . ALA C 1 46 ? 55.377 -5.590 -12.612 1.00 27.32 45 ALA C CA 1
ATOM 3409 C C . ALA C 1 46 ? 54.053 -5.411 -13.364 1.00 26.79 45 ALA C C 1
ATOM 3410 O O . ALA C 1 46 ? 53.108 -6.176 -13.173 1.00 29.37 45 ALA C O 1
ATOM 3412 N N . ALA C 1 47 ? 54.014 -4.387 -14.217 1.00 28.41 46 ALA C N 1
ATOM 3413 C CA . ALA C 1 47 ? 52.770 -3.977 -14.926 1.00 28.02 46 ALA C CA 1
ATOM 3414 C C . ALA C 1 47 ? 52.331 -5.050 -15.904 1.00 28.96 46 ALA C C 1
ATOM 3415 O O . ALA C 1 47 ? 51.135 -5.256 -16.171 1.00 30.22 46 ALA C O 1
ATOM 3417 N N . GLU C 1 48 ? 53.325 -5.777 -16.384 1.00 27.84 47 GLU C N 1
ATOM 3418 C CA . GLU C 1 48 ? 53.116 -6.790 -17.420 1.00 29.29 47 GLU C CA 1
ATOM 3419 C C . GLU C 1 48 ? 52.597 -8.082 -16.834 1.00 28.00 47 GLU C C 1
ATOM 3420 O O . GLU C 1 48 ? 52.200 -8.984 -17.574 1.00 26.95 47 GLU C O 1
ATOM 3426 N N . LEU C 1 49 ? 52.628 -8.171 -15.509 1.00 25.54 48 LEU C N 1
ATOM 3427 C CA . LEU C 1 49 ? 52.167 -9.373 -14.801 1.00 25.69 48 LEU C CA 1
ATOM 3428 C C . LEU C 1 49 ? 50.729 -9.155 -14.329 1.00 26.79 48 LEU C C 1
ATOM 3429 O O . LEU C 1 49 ? 50.380 -8.103 -13.830 1.00 25.03 48 LEU C O 1
ATOM 3434 N N . PRO C 1 50 ? 49.873 -10.160 -14.495 1.00 27.42 49 PRO C N 1
ATOM 3435 C CA . PRO C 1 50 ? 48.507 -9.926 -14.053 1.00 28.56 49 PRO C CA 1
ATOM 3436 C C . PRO C 1 50 ? 48.285 -10.108 -12.556 1.00 28.14 49 PRO C C 1
ATOM 3437 O O . PRO C 1 50 ? 49.004 -10.843 -11.886 1.00 29.59 49 PRO C O 1
ATOM 3441 N N . GLY C 1 51 ? 47.265 -9.432 -12.064 1.00 27.07 50 GLY C N 1
ATOM 3442 C CA . GLY C 1 51 ? 46.783 -9.632 -10.708 1.00 24.99 50 GLY C CA 1
ATOM 3443 C C . GLY C 1 51 ?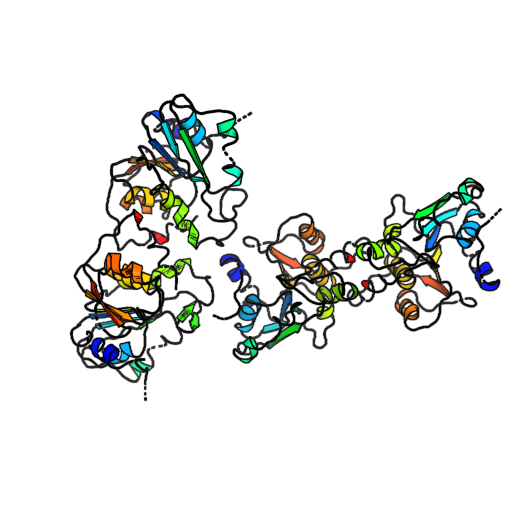 47.693 -9.024 -9.667 1.00 23.11 50 GLY C C 1
ATOM 3444 O O . GLY C 1 51 ? 47.739 -9.462 -8.535 1.00 22.53 50 GLY C O 1
ATOM 3445 N N . LYS C 1 52 ? 48.438 -8.012 -10.063 1.00 24.60 51 LYS C N 1
ATOM 3446 C CA . LYS C 1 52 ? 49.281 -7.284 -9.118 1.00 23.30 51 LYS C CA 1
ATOM 3447 C C . LYS C 1 52 ? 48.760 -5.910 -8.695 1.00 25.86 51 LYS C C 1
ATOM 3448 O O . LYS C 1 52 ? 48.044 -5.198 -9.411 1.00 25.17 51 LYS C O 1
ATOM 3454 N N . HIS C 1 53 ? 49.148 -5.547 -7.489 1.00 25.53 52 HIS C N 1
ATOM 3455 C CA . HIS C 1 53 ? 48.940 -4.199 -6.999 1.00 26.32 52 HIS C CA 1
ATOM 3456 C C . HIS C 1 53 ? 50.306 -3.566 -6.796 1.00 26.57 52 HIS C C 1
ATOM 3457 O O . HIS C 1 53 ? 51.070 -3.985 -5.933 1.00 25.86 52 HIS C O 1
ATOM 3464 N N . VAL C 1 54 ? 50.586 -2.552 -7.612 1.00 25.87 53 VAL C N 1
ATOM 3465 C CA . VAL C 1 54 ? 51.911 -1.914 -7.706 1.00 25.96 53 VAL C CA 1
ATOM 3466 C C . VAL C 1 54 ? 51.858 -0.436 -7.348 1.00 25.00 53 VAL C C 1
ATOM 3467 O O . VAL C 1 54 ? 51.056 0.326 -7.863 1.00 26.86 53 VAL C O 1
ATOM 3471 N N . THR C 1 55 ? 52.702 -0.062 -6.400 1.00 25.68 54 THR C N 1
ATOM 3472 C CA . THR C 1 55 ? 52.903 1.329 -6.006 1.00 24.90 54 THR C CA 1
ATOM 3473 C C . THR C 1 55 ? 54.379 1.674 -6.141 1.00 26.96 54 THR C C 1
ATOM 3474 O O . THR C 1 55 ? 55.250 0.937 -5.667 1.00 26.98 54 THR C O 1
ATOM 3478 N N . SER C 1 56 ? 54.654 2.775 -6.834 1.00 26.29 55 SER C N 1
ATOM 3479 C CA . SER C 1 56 ? 56.025 3.208 -7.129 1.00 26.24 55 SER C CA 1
ATOM 3480 C C . SER C 1 56 ? 56.210 4.639 -6.739 1.00 27.02 55 SER C C 1
ATOM 3481 O O . SER C 1 56 ? 55.645 5.522 -7.326 1.00 28.71 55 SER C O 1
ATOM 3484 N N . VAL C 1 57 ? 57.009 4.829 -5.708 1.00 27.17 56 VAL C N 1
ATOM 3485 C CA . VAL C 1 57 ? 57.370 6.142 -5.197 1.00 25.82 56 VAL C CA 1
ATOM 3486 C C . VAL C 1 57 ? 58.462 6.744 -6.060 1.00 25.15 56 VAL C C 1
ATOM 3487 O O . VAL C 1 57 ? 59.492 6.129 -6.318 1.00 27.97 56 VAL C O 1
ATOM 3491 N N . GLU C 1 58 ? 58.221 7.969 -6.506 1.00 23.15 57 GLU C N 1
ATOM 3492 C CA . GLU C 1 58 ? 59.093 8.663 -7.433 1.00 24.25 57 GLU C CA 1
ATOM 3493 C C . GLU C 1 58 ? 59.303 10.141 -7.051 1.00 24.48 57 GLU C C 1
ATOM 3494 O O . GLU C 1 58 ? 58.346 10.869 -6.802 1.00 24.26 57 GLU C O 1
ATOM 3500 N N . SER C 1 59 ? 60.558 10.580 -7.074 1.00 24.42 58 SER C N 1
ATOM 3501 C CA . SER C 1 59 ? 60.927 11.944 -6.712 1.00 25.96 58 SER C CA 1
ATOM 3502 C C . SER C 1 59 ? 60.938 12.922 -7.868 1.00 24.70 58 SER C C 1
ATOM 3503 O O . SER C 1 59 ? 60.836 14.119 -7.669 1.00 26.66 58 SER C O 1
ATOM 3506 N N . ASP C 1 60 ? 61.088 12.397 -9.078 1.00 25.74 59 ASP C N 1
ATOM 3507 C CA . ASP C 1 60 ? 61.199 13.224 -10.304 1.00 25.24 59 ASP C CA 1
ATOM 3508 C C . ASP C 1 60 ? 59.828 13.336 -10.927 1.00 24.61 59 ASP C C 1
ATOM 3509 O O . ASP C 1 60 ? 59.273 12.356 -11.460 1.00 23.41 59 ASP C O 1
ATOM 3514 N N A ARG C 1 61 ? 59.281 14.543 -10.834 0.50 23.97 60 ARG C N 1
ATOM 3515 N N B ARG C 1 61 ? 59.271 14.538 -10.833 0.50 23.62 60 ARG C N 1
ATOM 3516 C CA A ARG C 1 61 ? 57.908 14.822 -11.246 0.50 23.98 60 ARG C CA 1
ATOM 3517 C CA B ARG C 1 61 ? 57.897 14.794 -11.255 0.50 23.34 60 ARG C CA 1
ATOM 3518 C C A ARG C 1 61 ? 57.717 14.639 -12.755 0.50 22.15 60 ARG C C 1
ATOM 3519 C C B ARG C 1 61 ? 57.715 14.629 -12.765 0.50 21.75 60 ARG C C 1
ATOM 3520 O O A ARG C 1 61 ? 56.692 14.134 -13.203 0.50 24.46 60 ARG C O 1
ATOM 3521 O O B ARG C 1 61 ? 56.691 14.135 -13.226 0.50 24.15 60 ARG C O 1
ATOM 3536 N N . ALA C 1 62 ? 58.716 15.049 -13.518 1.00 22.02 61 ALA C N 1
ATOM 3537 C CA . ALA C 1 62 ? 58.618 15.033 -14.985 1.00 21.65 61 ALA C CA 1
ATOM 3538 C C . ALA C 1 62 ? 58.677 13.568 -15.429 1.00 22.79 61 ALA C C 1
ATOM 3539 O O . ALA C 1 62 ? 57.973 13.147 -16.364 1.00 23.06 61 ALA C O 1
ATOM 3541 N N . TRP C 1 63 ? 59.434 12.776 -14.675 1.00 21.99 62 TRP C N 1
ATOM 3542 C CA . TRP C 1 63 ? 59.626 11.338 -14.980 1.00 21.63 62 TRP C CA 1
ATOM 3543 C C . TRP C 1 63 ? 58.376 10.574 -14.566 1.00 21.31 62 TRP C C 1
ATOM 3544 O O . TRP C 1 63 ? 57.895 9.700 -15.285 1.00 24.30 62 TRP C O 1
ATOM 3555 N N . ALA C 1 64 ? 57.852 10.921 -13.404 1.00 21.94 63 ALA C N 1
ATOM 3556 C CA . ALA C 1 64 ? 56.582 10.367 -12.943 1.00 23.04 63 ALA C CA 1
ATOM 3557 C C . ALA C 1 64 ? 55.490 10.605 -14.025 1.00 22.47 63 ALA C C 1
ATOM 3558 O O . ALA C 1 64 ? 54.719 9.729 -14.340 1.00 22.14 63 ALA C O 1
ATOM 3560 N N . ARG C 1 65 ? 55.470 11.795 -14.592 1.00 22.88 64 ARG C N 1
ATOM 3561 C CA . ARG C 1 65 ? 54.428 12.185 -15.568 1.00 23.46 64 ARG C CA 1
ATOM 3562 C C . ARG C 1 65 ? 54.590 11.360 -16.830 1.00 23.25 64 ARG C C 1
ATOM 3563 O O . ARG C 1 65 ? 53.610 10.900 -17.436 1.00 23.23 64 ARG C O 1
ATOM 3587 N N . LYS C 1 68 ? 53.405 7.786 -16.084 1.00 22.28 67 LYS C N 1
ATOM 3588 C CA . LYS C 1 68 ? 51.939 7.759 -16.096 1.00 22.39 67 LYS C CA 1
ATOM 3589 C C . LYS C 1 68 ? 51.415 7.767 -17.544 1.00 24.06 67 LYS C C 1
ATOM 3590 O O . LYS C 1 68 ? 50.451 7.079 -17.879 1.00 23.52 67 LYS C O 1
ATOM 3596 N N . ALA C 1 69 ? 52.090 8.517 -18.406 1.00 21.90 68 ALA C N 1
ATOM 3597 C CA . ALA C 1 69 ? 51.680 8.645 -19.806 1.00 19.28 68 ALA C CA 1
ATOM 3598 C C . ALA C 1 69 ? 51.913 7.320 -20.519 1.00 19.17 68 ALA C C 1
ATOM 3599 O O . ALA C 1 69 ? 51.121 6.886 -21.340 1.00 19.92 68 ALA C O 1
ATOM 3601 N N . TRP C 1 70 ? 53.013 6.665 -20.176 1.00 21.32 69 TRP C N 1
ATOM 3602 C CA . TRP C 1 70 ? 53.357 5.376 -20.803 1.00 21.66 69 TRP C CA 1
ATOM 3603 C C . TRP C 1 70 ? 52.345 4.315 -20.411 1.00 22.26 69 TRP C C 1
ATOM 3604 O O . TRP C 1 70 ? 51.930 3.480 -21.226 1.00 23.61 69 TRP C O 1
ATOM 3615 N N . LEU C 1 71 ? 51.942 4.377 -19.151 1.00 23.07 70 LEU C N 1
ATOM 3616 C CA . LEU C 1 71 ? 51.034 3.363 -18.578 1.00 24.69 70 LEU C CA 1
ATOM 3617 C C . LEU C 1 71 ? 49.642 3.560 -19.149 1.00 24.91 70 LEU C C 1
ATOM 3618 O O . LEU C 1 71 ? 48.864 2.629 -19.266 1.00 23.28 70 LEU C O 1
ATOM 3623 N N . ALA C 1 72 ? 49.349 4.797 -19.531 1.00 24.00 71 ALA C N 1
ATOM 3624 C CA . ALA C 1 72 ? 48.030 5.132 -20.102 1.00 23.39 71 ALA C CA 1
ATOM 3625 C C . ALA C 1 72 ? 47.978 4.588 -21.500 1.00 23.85 71 ALA C C 1
ATOM 3626 O O . ALA C 1 72 ? 46.933 4.134 -21.993 1.00 24.29 71 ALA C O 1
ATOM 3628 N N . ALA C 1 73 ? 49.137 4.615 -22.133 1.00 24.02 72 ALA C N 1
ATOM 3629 C CA . ALA C 1 73 ? 49.243 4.284 -23.557 1.00 24.61 72 ALA C CA 1
ATOM 3630 C C . ALA C 1 73 ? 49.432 2.785 -23.678 1.00 23.29 72 ALA C C 1
ATOM 3631 O O . ALA C 1 73 ? 49.153 2.194 -24.693 1.00 21.15 72 ALA C O 1
ATOM 3633 N N . ASN C 1 74 ? 49.879 2.200 -22.582 1.00 24.45 73 ASN C N 1
ATOM 3634 C CA . ASN C 1 74 ? 50.201 0.763 -22.480 1.00 24.93 73 ASN C CA 1
ATOM 3635 C C . ASN C 1 74 ? 49.701 0.171 -21.177 1.00 26.39 73 ASN C C 1
ATOM 3636 O O . ASN C 1 74 ? 50.481 -0.073 -20.246 1.00 25.45 73 ASN C O 1
ATOM 3641 N N . PRO C 1 75 ? 48.396 -0.054 -21.094 1.00 27.10 74 PRO C N 1
ATOM 3642 C CA . PRO C 1 75 ? 47.842 -0.392 -19.794 1.00 28.90 74 PRO C CA 1
ATOM 3643 C C . PRO C 1 75 ? 48.367 -1.716 -19.244 1.00 29.10 74 PRO C C 1
ATOM 3644 O O . PRO C 1 75 ? 48.751 -2.609 -19.997 1.00 27.22 74 PRO C O 1
ATOM 3648 N N . PRO C 1 76 ? 48.405 -1.828 -17.923 1.00 28.02 75 PRO C N 1
ATOM 3649 C CA . PRO C 1 76 ? 48.788 -3.017 -17.200 1.00 28.35 75 PRO C CA 1
ATOM 3650 C C . PRO C 1 76 ? 47.930 -4.224 -17.543 1.00 29.17 75 PRO C C 1
ATOM 3651 O O . PRO C 1 76 ? 46.792 -4.099 -18.013 1.00 27.32 75 PRO C O 1
ATOM 3655 N N . ALA C 1 77 ? 48.536 -5.382 -17.330 1.00 29.60 76 ALA C N 1
ATOM 3656 C CA . ALA C 1 77 ? 47.866 -6.673 -17.492 1.00 27.81 76 ALA C CA 1
ATOM 3657 C C . ALA C 1 77 ? 46.595 -6.765 -16.688 1.00 27.57 76 ALA C C 1
ATOM 3658 O O . ALA C 1 77 ? 46.303 -5.945 -15.815 1.00 27.70 76 ALA C O 1
ATOM 3660 N N . GLU C 1 78 ? 45.868 -7.825 -17.004 1.00 29.86 77 GLU C N 1
ATOM 3661 C CA . GLU C 1 78 ? 44.542 -8.091 -16.435 1.00 28.84 77 GLU C CA 1
ATOM 3662 C C . GLU C 1 78 ? 44.650 -8.204 -14.919 1.00 28.21 77 GLU C C 1
ATOM 3663 O O . GLU C 1 78 ? 45.453 -8.970 -14.384 1.00 27.61 77 GLU C O 1
ATOM 3665 N N . GLY C 1 79 ? 43.854 -7.387 -14.242 1.00 26.84 78 GLY C N 1
ATOM 3666 C CA . GLY C 1 79 ? 43.728 -7.439 -12.789 1.00 26.90 78 GLY C CA 1
ATOM 3667 C C . GLY C 1 79 ? 44.816 -6.688 -12.041 1.00 26.74 78 GLY C C 1
ATOM 3668 O O . GLY C 1 79 ? 44.894 -6.741 -10.830 1.00 28.62 78 GLY C O 1
ATOM 3669 N N . THR C 1 80 ? 45.662 -6.001 -12.792 1.00 26.31 79 THR C N 1
ATOM 3670 C CA . THR C 1 80 ? 46.813 -5.282 -12.231 1.00 25.05 79 THR C CA 1
ATOM 3671 C C . THR C 1 80 ? 46.613 -3.795 -12.280 1.00 26.52 79 THR C C 1
ATOM 3672 O O . THR C 1 80 ? 46.204 -3.235 -13.295 1.00 28.74 79 THR C O 1
ATOM 3676 N N . GLU C 1 81 ? 46.929 -3.165 -11.159 1.00 28.25 80 GLU C N 1
ATOM 3677 C CA . GLU C 1 81 ? 46.831 -1.716 -11.004 1.00 28.96 80 GLU C CA 1
ATOM 3678 C C . GLU C 1 81 ? 48.218 -1.186 -10.668 1.00 26.33 80 GLU C C 1
ATOM 3679 O O . GLU C 1 81 ? 48.942 -1.771 -9.875 1.00 26.23 80 GLU C O 1
ATOM 3685 N N . VAL C 1 82 ? 48.599 -0.092 -11.301 1.00 27.30 81 VAL C N 1
ATOM 3686 C CA . VAL C 1 82 ? 49.882 0.538 -11.008 1.00 25.79 81 VAL C CA 1
ATOM 3687 C C . VAL C 1 82 ? 49.690 1.989 -10.661 1.00 28.19 81 VAL C C 1
ATOM 3688 O O . VAL C 1 82 ? 49.147 2.750 -11.455 1.00 26.56 81 VAL C O 1
ATOM 3692 N N . ASN C 1 83 ? 50.155 2.357 -9.471 1.00 28.81 82 ASN C N 1
ATOM 3693 C CA . ASN C 1 83 ? 50.062 3.732 -9.012 1.00 29.77 82 ASN C CA 1
ATOM 3694 C C . ASN C 1 83 ? 51.430 4.360 -8.880 1.00 29.12 82 ASN C C 1
ATOM 3695 O O . ASN C 1 83 ? 52.237 3.950 -8.065 1.00 28.58 82 ASN C O 1
ATOM 3700 N N . ILE C 1 84 ? 51.687 5.341 -9.732 1.00 26.62 83 ILE C N 1
ATOM 3701 C CA . ILE C 1 84 ? 52.930 6.091 -9.696 1.00 26.46 83 ILE C CA 1
ATOM 3702 C C . ILE C 1 84 ? 52.694 7.275 -8.785 1.00 27.58 83 ILE C C 1
ATOM 3703 O O . ILE C 1 84 ? 51.837 8.103 -9.061 1.00 25.84 83 ILE C O 1
ATOM 3708 N N . VAL C 1 85 ? 53.432 7.306 -7.681 1.00 26.96 84 VAL C N 1
ATOM 3709 C CA . VAL C 1 85 ? 53.270 8.362 -6.670 1.00 26.07 84 VAL C CA 1
ATOM 3710 C C . VAL C 1 85 ? 54.419 9.371 -6.654 1.00 26.27 84 VAL C C 1
ATOM 3711 O O . VAL C 1 85 ? 55.456 9.164 -6.036 1.00 25.17 84 VAL C O 1
ATOM 3715 N N . TRP C 1 86 ? 54.212 10.521 -7.293 1.00 24.74 85 TRP C N 1
ATOM 3716 C CA . TRP C 1 86 ? 55.218 11.566 -7.200 1.00 24.16 85 TRP C CA 1
ATOM 3717 C C . TRP C 1 86 ? 55.262 12.089 -5.772 1.00 26.30 85 TRP C C 1
ATOM 3718 O O . TRP C 1 86 ? 54.245 12.471 -5.197 1.00 27.18 85 TRP C O 1
ATOM 3729 N N . THR C 1 87 ? 56.467 12.079 -5.209 1.00 24.64 86 THR C N 1
ATOM 3730 C CA . THR C 1 87 ? 56.694 12.509 -3.826 1.00 24.13 86 THR C CA 1
ATOM 3731 C C . THR C 1 87 ? 57.677 13.653 -3.819 1.00 25.24 86 THR C C 1
ATOM 3732 O O . THR C 1 87 ? 58.849 13.526 -4.196 1.00 27.70 86 THR C O 1
ATOM 3736 N N . ASP C 1 88 ? 57.145 14.804 -3.439 1.00 26.56 87 ASP C N 1
ATOM 3737 C CA . ASP C 1 88 ? 57.834 16.091 -3.611 1.00 26.11 87 ASP C CA 1
ATOM 3738 C C . ASP C 1 88 ? 58.977 16.251 -2.610 1.00 27.66 87 ASP C C 1
ATOM 3739 O O . ASP C 1 88 ? 58.766 16.325 -1.397 1.00 29.27 87 ASP C O 1
ATOM 3744 N N . ILE C 1 89 ? 60.191 16.296 -3.144 1.00 24.35 88 ILE C N 1
ATOM 3745 C CA . ILE C 1 89 ? 61.377 16.559 -2.312 1.00 25.40 88 ILE C CA 1
ATOM 3746 C C . ILE C 1 89 ? 62.091 17.763 -2.882 1.00 24.17 88 ILE C C 1
ATOM 3747 O O . ILE C 1 89 ? 63.273 17.967 -2.653 1.00 27.65 88 ILE C O 1
ATOM 3752 N N . GLY C 1 90 ? 61.310 18.554 -3.614 1.00 25.00 89 GLY C N 1
ATOM 3753 C CA . GLY C 1 90 ? 61.803 19.774 -4.273 1.00 25.38 89 GLY C CA 1
ATOM 3754 C C . GLY C 1 90 ? 62.233 19.490 -5.704 1.00 27.32 89 GLY C C 1
ATOM 3755 O O . GLY C 1 90 ? 62.127 18.343 -6.181 1.00 28.04 89 GLY C O 1
ATOM 3756 N N . PRO C 1 91 ? 62.728 20.531 -6.399 1.00 30.15 90 PRO C N 1
ATOM 3757 C CA . PRO C 1 91 ? 63.256 20.398 -7.754 1.00 29.28 90 PRO C CA 1
ATOM 3758 C C . PRO C 1 91 ? 64.356 19.367 -7.777 1.00 29.88 90 PRO C C 1
ATOM 3759 O O . PRO C 1 91 ? 65.194 19.325 -6.881 1.00 26.82 90 PRO C O 1
ATOM 3763 N N . THR C 1 92 ? 64.334 18.538 -8.802 1.00 28.05 91 THR C N 1
ATOM 3764 C CA . THR C 1 92 ? 65.284 17.457 -8.927 1.00 28.62 91 THR C CA 1
ATOM 3765 C C . THR C 1 92 ? 66.105 17.526 -10.216 1.00 32.32 91 THR C C 1
ATOM 3766 O O . THR C 1 92 ? 65.788 18.234 -11.177 1.00 30.44 91 THR C O 1
ATOM 3770 N N . GLY C 1 93 ? 67.189 16.778 -10.180 1.00 31.83 92 GLY C N 1
ATOM 3771 C CA . GLY C 1 93 ? 68.111 16.681 -11.278 1.00 33.50 92 GLY C CA 1
ATOM 3772 C C . GLY C 1 93 ? 68.302 15.232 -11.656 1.00 36.94 92 GLY C C 1
ATOM 3773 O O . GLY C 1 93 ? 67.346 14.467 -11.779 1.00 36.49 92 GLY C O 1
ATOM 3774 N N . ASP C 1 94 ? 69.565 14.866 -11.792 1.00 39.03 93 ASP C N 1
ATOM 3775 C CA . ASP C 1 94 ? 69.944 13.509 -12.195 1.00 42.16 93 ASP C CA 1
ATOM 3776 C C . ASP C 1 94 ? 69.525 12.490 -11.167 1.00 40.80 93 ASP C C 1
ATOM 3777 O O . ASP C 1 94 ? 69.797 12.629 -9.979 1.00 40.12 93 ASP C O 1
ATOM 3782 N N . TRP C 1 95 ? 68.872 11.455 -11.668 1.00 39.23 94 TRP C N 1
ATOM 3783 C CA . TRP C 1 95 ? 68.519 10.296 -10.855 1.00 41.52 94 TRP C CA 1
ATOM 3784 C C . TRP C 1 95 ? 67.533 10.646 -9.747 1.00 38.36 94 TRP C C 1
ATOM 3785 O O . TRP C 1 95 ? 67.440 9.955 -8.727 1.00 38.93 94 TRP C O 1
ATOM 3796 N N . GLY C 1 96 ? 66.827 11.747 -9.951 1.00 36.98 95 GLY C N 1
ATOM 3797 C CA . GLY C 1 96 ? 65.721 12.136 -9.071 1.00 35.96 95 GLY C CA 1
ATOM 3798 C C . GLY C 1 96 ? 66.289 12.728 -7.808 1.00 32.29 95 GLY C C 1
ATOM 3799 O O . GLY C 1 96 ? 65.601 12.889 -6.813 1.00 31.98 95 GLY C O 1
ATOM 3800 N N A HIS C 1 97 ? 67.587 13.016 -7.854 0.50 31.61 96 HIS C N 1
ATOM 3801 N N B HIS C 1 97 ? 67.574 13.037 -7.884 0.50 31.34 96 HIS C N 1
ATOM 3802 C CA A HIS C 1 97 ? 68.299 13.665 -6.737 0.50 30.20 96 HIS C CA 1
ATOM 3803 C CA B HIS C 1 97 ? 68.293 13.741 -6.824 0.50 29.51 96 HIS C CA 1
ATOM 3804 C C A HIS C 1 97 ? 67.923 15.148 -6.648 0.50 29.71 96 HIS C C 1
ATOM 3805 C C B HIS C 1 97 ? 67.824 15.184 -6.678 0.50 29.35 96 HIS C C 1
ATOM 3806 O O A HIS C 1 97 ? 67.916 15.855 -7.653 0.50 29.68 96 HIS C O 1
ATOM 3807 O O B HIS C 1 97 ? 67.659 15.896 -7.663 0.50 29.23 96 HIS C O 1
ATOM 3820 N N . PRO C 1 98 ? 67.610 15.635 -5.440 1.00 28.52 97 PRO C N 1
ATOM 3821 C CA . PRO C 1 98 ? 67.228 17.046 -5.346 1.00 27.93 97 PRO C CA 1
ATOM 3822 C C . PRO C 1 98 ? 68.374 17.967 -5.701 1.00 28.02 97 PRO C C 1
ATOM 3823 O O . PRO C 1 98 ? 69.533 17.696 -5.389 1.00 27.14 97 PRO C O 1
ATOM 3827 N N . VAL C 1 99 ? 68.012 19.068 -6.339 1.00 29.37 98 VAL C N 1
ATOM 3828 C CA . VAL C 1 99 ? 68.985 20.054 -6.787 1.00 29.91 98 VAL C CA 1
ATOM 3829 C C . VAL C 1 99 ? 69.635 20.817 -5.645 1.00 29.89 98 VAL C C 1
ATOM 3830 O O . VAL C 1 99 ? 70.816 21.192 -5.723 1.00 29.22 98 VAL C O 1
ATOM 3834 N N . SER C 1 100 ? 68.857 21.070 -4.597 1.00 28.17 99 SER C N 1
ATOM 3835 C CA . SER C 1 100 ? 69.395 21.622 -3.348 1.00 28.18 99 SER C CA 1
ATOM 3836 C C . SER C 1 100 ? 68.644 21.038 -2.193 1.00 28.06 99 SER C C 1
ATOM 3837 O O . SER C 1 100 ? 67.822 20.135 -2.349 1.00 26.13 99 SER C O 1
ATOM 3840 N N A ASP C 1 101 ? 68.868 21.592 -1.016 0.50 28.85 100 ASP C N 1
ATOM 3841 N N B ASP C 1 101 ? 68.947 21.561 -1.008 0.50 28.24 100 ASP C N 1
ATOM 3842 C CA A ASP C 1 101 ? 68.234 21.020 0.159 0.50 28.95 100 ASP C CA 1
ATOM 3843 C CA B ASP C 1 101 ? 68.336 21.035 0.213 0.50 28.07 100 ASP C CA 1
ATOM 3844 C C A ASP C 1 101 ? 67.120 21.895 0.614 0.50 29.21 100 ASP C C 1
ATOM 3845 C C B ASP C 1 101 ? 67.160 21.911 0.626 0.50 28.68 100 ASP C C 1
ATOM 3846 O O A ASP C 1 101 ? 66.648 21.821 1.741 0.50 30.53 100 ASP C O 1
ATOM 3847 O O B ASP C 1 101 ? 66.680 21.839 1.749 0.50 30.12 100 ASP C O 1
ATOM 3856 N N . ALA C 1 102 ? 66.685 22.699 -0.334 1.00 28.18 101 ALA C N 1
ATOM 3857 C CA . ALA C 1 102 ? 65.575 23.602 -0.118 1.00 29.54 101 ALA C CA 1
ATOM 3858 C C . ALA C 1 102 ? 64.411 22.931 0.609 1.00 29.26 101 ALA C C 1
ATOM 3859 O O . ALA C 1 102 ? 63.887 23.501 1.569 1.00 28.58 101 ALA C O 1
ATOM 3861 N N . LYS C 1 103 ? 64.060 21.711 0.212 1.00 25.99 102 LYS C N 1
ATOM 3862 C CA . LYS C 1 103 ? 62.857 21.065 0.742 1.00 26.99 102 LYS C CA 1
ATOM 3863 C C . LYS C 1 103 ? 63.191 19.928 1.712 1.00 24.77 102 LYS C C 1
ATOM 3864 O O . LYS C 1 103 ? 62.422 18.973 1.848 1.00 25.25 102 LYS C O 1
ATOM 3870 N N . TRP C 1 104 ? 64.330 20.065 2.395 1.00 25.03 103 TRP C N 1
ATOM 3871 C CA . TRP C 1 104 ? 64.806 19.023 3.366 1.00 24.69 103 TRP C CA 1
ATOM 3872 C C . TRP C 1 104 ? 63.749 18.567 4.370 1.00 25.95 103 TRP C C 1
ATOM 3873 O O . TRP C 1 104 ? 63.741 17.398 4.795 1.00 25.66 103 TRP C O 1
ATOM 3884 N N . ARG C 1 105 ? 62.850 19.474 4.730 1.00 25.70 104 ARG C N 1
ATOM 3885 C CA . ARG C 1 105 ? 61.768 19.155 5.689 1.00 24.16 104 ARG C CA 1
ATOM 3886 C C . ARG C 1 105 ? 60.792 18.099 5.183 1.00 26.37 104 ARG C C 1
ATOM 3887 O O . ARG C 1 105 ? 60.135 17.412 5.965 1.00 26.22 104 ARG C O 1
ATOM 3895 N N . SER C 1 106 ? 60.750 17.948 3.871 1.00 24.56 105 SER C N 1
ATOM 3896 C CA . SER C 1 106 ? 59.855 16.989 3.200 1.00 27.37 105 SER C CA 1
ATOM 3897 C C . SER C 1 106 ? 60.545 15.678 2.900 1.00 25.57 105 SER C C 1
ATOM 3898 O O . SER C 1 106 ? 59.917 14.682 2.519 1.00 25.53 105 SER C O 1
ATOM 3901 N N . TYR C 1 107 ? 61.848 15.652 3.114 1.00 24.09 106 TYR C N 1
ATOM 3902 C CA . TYR C 1 107 ? 62.606 14.478 2.711 1.00 25.57 106 TYR C CA 1
ATOM 3903 C C . TYR C 1 107 ? 62.065 13.142 3.293 1.00 23.78 106 TYR C C 1
ATOM 3904 O O . TYR C 1 107 ? 62.059 12.139 2.587 1.00 26.87 106 TYR C O 1
ATOM 3913 N N . PRO C 1 108 ? 61.660 13.102 4.598 1.00 24.54 107 PRO C N 1
ATOM 3914 C CA . PRO C 1 108 ? 61.207 11.811 5.162 1.00 26.51 107 PRO C CA 1
ATOM 3915 C C . PRO C 1 108 ? 59.921 11.297 4.540 1.00 26.96 107 PRO C C 1
ATOM 3916 O O . PRO C 1 108 ? 59.601 10.130 4.667 1.00 25.16 107 PRO C O 1
ATOM 3920 N N . ASP C 1 109 ? 59.244 12.155 3.793 1.00 27.33 108 ASP C N 1
ATOM 3921 C CA . ASP C 1 109 ? 58.036 11.727 3.075 1.00 24.77 108 ASP C CA 1
ATOM 3922 C C . ASP C 1 109 ? 58.382 10.624 2.063 1.00 24.72 108 ASP C C 1
ATOM 3923 O O . ASP C 1 109 ? 57.564 9.763 1.784 1.00 27.76 108 ASP C O 1
ATOM 3928 N N . TYR C 1 110 ? 59.582 10.686 1.501 1.00 22.76 109 TYR C N 1
ATOM 3929 C CA . TYR C 1 110 ? 59.944 9.785 0.409 1.00 23.98 109 TYR C CA 1
ATOM 3930 C C . TYR C 1 110 ? 59.995 8.359 0.953 1.00 23.35 109 TYR C C 1
ATOM 3931 O O . TYR C 1 110 ? 59.329 7.458 0.410 1.00 23.68 109 TYR C O 1
ATOM 3940 N N . PRO C 1 111 ? 60.788 8.117 2.028 1.00 24.30 110 PRO C N 1
ATOM 3941 C CA . PRO C 1 111 ? 60.724 6.727 2.509 1.00 23.31 110 PRO C CA 1
ATOM 3942 C C . PRO C 1 111 ? 59.449 6.350 3.238 1.00 23.76 110 PRO C C 1
ATOM 3943 O O . PRO C 1 111 ? 59.073 5.190 3.210 1.00 26.19 110 PRO C O 1
ATOM 3947 N N . LEU C 1 112 ? 58.814 7.307 3.904 1.00 24.61 111 LEU C N 1
ATOM 3948 C CA . LEU C 1 112 ? 57.759 6.994 4.861 1.00 25.19 111 LEU C CA 1
ATOM 3949 C C . LEU C 1 112 ? 56.302 7.196 4.441 1.00 23.35 111 LEU C C 1
ATOM 3950 O O . LEU C 1 112 ? 55.439 6.537 4.983 1.00 21.40 111 LEU C O 1
ATOM 3955 N N . ALA C 1 113 ? 56.003 8.131 3.551 1.00 23.77 112 ALA C N 1
ATOM 3956 C CA . ALA C 1 113 ? 54.591 8.547 3.432 1.00 24.69 112 ALA C CA 1
ATOM 3957 C C . ALA C 1 113 ? 53.728 7.405 2.907 1.00 25.77 112 ALA C C 1
ATOM 3958 O O . ALA C 1 113 ? 52.558 7.290 3.264 1.00 27.29 112 ALA C O 1
ATOM 3960 N N . VAL C 1 114 ? 54.323 6.566 2.065 1.00 24.90 113 VAL C N 1
ATOM 3961 C CA . VAL C 1 114 ? 53.599 5.496 1.348 1.00 25.47 113 VAL C CA 1
ATOM 3962 C C . VAL C 1 114 ? 53.035 4.465 2.330 1.00 23.63 113 VAL C C 1
ATOM 3963 O O . VAL C 1 114 ? 52.052 3.785 2.059 1.00 26.62 113 VAL C O 1
ATOM 3967 N N . TRP C 1 115 ? 53.634 4.401 3.498 1.00 24.04 114 TRP C N 1
ATOM 3968 C CA . TRP C 1 115 ? 53.254 3.387 4.490 1.00 26.85 114 TRP C CA 1
ATOM 3969 C C . TRP C 1 115 ? 51.984 3.867 5.198 1.00 28.28 114 TRP C C 1
ATOM 3970 O O . TRP C 1 115 ? 51.350 3.129 5.954 1.00 29.05 114 TRP C O 1
ATOM 3981 N N . ARG C 1 116 ? 51.614 5.103 4.919 1.00 28.38 115 ARG C N 1
ATOM 3982 C CA . ARG C 1 116 ? 50.421 5.712 5.527 1.00 30.39 115 ARG C CA 1
ATOM 3983 C C . ARG C 1 116 ? 49.378 6.037 4.479 1.00 32.65 115 ARG C C 1
ATOM 3984 O O . ARG C 1 116 ? 48.377 6.707 4.743 1.00 34.44 115 ARG C O 1
ATOM 3992 N N . THR C 1 117 ? 49.620 5.552 3.282 1.00 32.57 116 THR C N 1
ATOM 3993 C CA . THR C 1 117 ? 48.726 5.836 2.171 1.00 34.62 116 THR C CA 1
ATOM 3994 C C . THR C 1 117 ? 47.299 5.301 2.429 1.00 35.87 116 THR C C 1
ATOM 3995 O O . THR C 1 117 ? 47.102 4.200 2.965 1.00 34.45 116 THR C O 1
ATOM 3999 N N . GLU C 1 118 ? 46.318 6.147 2.117 1.00 36.45 117 GLU C N 1
ATOM 4000 C CA . GLU C 1 118 ? 44.905 5.746 2.061 1.00 37.68 117 GLU C CA 1
ATOM 4001 C C . GLU C 1 118 ? 44.768 4.561 1.113 1.00 38.39 117 GLU C C 1
ATOM 4002 O O . GLU C 1 118 ? 45.234 4.594 -0.022 1.00 41.34 117 GLU C O 1
ATOM 4004 N N . GLY C 1 119 ? 44.170 3.491 1.604 1.00 39.31 118 GLY C N 1
ATOM 4005 C CA . GLY C 1 119 ? 44.003 2.290 0.796 1.00 38.87 118 GLY C CA 1
ATOM 4006 C C . GLY C 1 119 ? 45.332 1.570 0.675 1.00 38.79 118 GLY C C 1
ATOM 4007 O O . GLY C 1 119 ? 45.624 0.907 -0.326 1.00 40.37 118 GLY C O 1
ATOM 4008 N N . PHE C 1 120 ? 46.145 1.765 1.705 1.00 35.15 119 PHE C N 1
ATOM 4009 C CA . PHE C 1 120 ? 47.393 1.000 1.918 1.00 32.60 119 PHE C CA 1
ATOM 4010 C C . PHE C 1 120 ? 47.160 -0.488 1.792 1.00 30.75 119 PHE C C 1
ATOM 4011 O O . PHE C 1 120 ? 46.172 -1.006 2.259 1.00 34.03 119 PHE C O 1
ATOM 4019 N N . ARG C 1 121 ? 48.087 -1.163 1.139 1.00 31.34 120 ARG C N 1
ATOM 4020 C CA . ARG C 1 121 ? 48.065 -2.618 1.057 1.00 28.72 120 ARG C CA 1
ATOM 4021 C C . ARG C 1 121 ? 49.436 -3.178 1.388 1.00 27.52 120 ARG C C 1
ATOM 4022 O O . ARG C 1 121 ? 50.446 -2.777 0.838 1.00 27.29 120 ARG C O 1
ATOM 4030 N N . HIS C 1 122 ? 49.476 -4.116 2.304 1.00 28.19 121 HIS C N 1
ATOM 4031 C CA . HIS C 1 122 ? 50.767 -4.551 2.808 1.00 28.21 121 HIS C CA 1
ATOM 4032 C C . HIS C 1 122 ? 51.581 -5.159 1.677 1.00 27.40 121 HIS C C 1
ATOM 4033 O O . HIS C 1 122 ? 51.125 -6.051 0.983 1.00 27.70 121 HIS C O 1
ATOM 4040 N N . PRO C 1 123 ? 52.814 -4.688 1.485 1.00 27.37 122 PRO C N 1
ATOM 4041 C CA . PRO C 1 123 ? 53.538 -5.348 0.382 1.00 26.72 122 PRO C CA 1
ATOM 4042 C C . PRO C 1 123 ? 54.024 -6.754 0.683 1.00 26.85 122 PRO C C 1
ATOM 4043 O O . PRO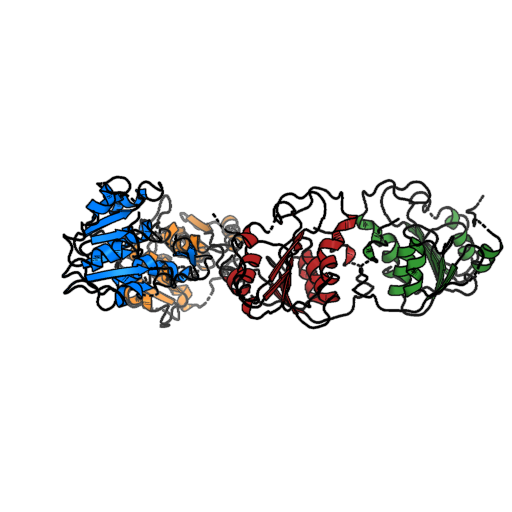 C 1 123 ? 54.171 -7.151 1.852 1.00 26.24 122 PRO C O 1
ATOM 4047 N N . ASP C 1 124 ? 54.247 -7.509 -0.387 1.00 26.42 123 ASP C N 1
ATOM 4048 C CA . ASP C 1 124 ? 54.839 -8.835 -0.287 1.00 25.81 123 ASP C CA 1
ATOM 4049 C C . ASP C 1 124 ? 56.297 -8.730 -0.625 1.00 26.29 123 ASP C C 1
ATOM 4050 O O . ASP C 1 124 ? 57.138 -9.459 -0.112 1.00 26.51 123 ASP C O 1
ATOM 4055 N N . VAL C 1 125 ? 56.576 -7.789 -1.506 1.00 25.52 124 VAL C N 1
ATOM 4056 C CA . VAL C 1 125 ? 57.935 -7.514 -1.945 1.00 24.91 124 VAL C CA 1
ATOM 4057 C C . VAL C 1 125 ? 58.148 -6.016 -2.013 1.00 25.34 124 VAL C C 1
ATOM 4058 O O . VAL C 1 125 ? 57.203 -5.262 -2.305 1.00 24.98 124 VAL C O 1
ATOM 4062 N N . VAL C 1 126 ? 59.384 -5.605 -1.707 1.00 24.18 125 VAL C N 1
ATOM 4063 C CA . VAL C 1 126 ? 59.769 -4.162 -1.709 1.00 23.60 125 VAL C CA 1
ATOM 4064 C C . VAL C 1 126 ? 61.081 -3.988 -2.454 1.00 25.35 125 VAL C C 1
ATOM 4065 O O . VAL C 1 126 ? 62.082 -4.648 -2.155 1.00 27.69 125 VAL C O 1
ATOM 4069 N N . LEU C 1 127 ? 61.044 -3.133 -3.475 1.00 23.99 126 LEU C N 1
ATOM 4070 C CA . LEU C 1 127 ? 62.240 -2.821 -4.242 1.00 24.25 126 LEU C CA 1
ATOM 4071 C C . LEU C 1 127 ? 62.732 -1.454 -3.847 1.00 24.12 126 LEU C C 1
ATOM 4072 O O . LEU C 1 127 ? 61.976 -0.481 -3.896 1.00 23.42 126 LEU C O 1
ATOM 4077 N N . VAL C 1 128 ? 63.998 -1.422 -3.440 1.00 22.75 127 VAL C N 1
ATOM 4078 C CA . VAL C 1 128 ? 64.714 -0.196 -3.108 1.00 25.93 127 VAL C CA 1
ATOM 4079 C C . VAL C 1 128 ? 65.683 0.085 -4.250 1.00 26.29 127 VAL C C 1
ATOM 4080 O O . VAL C 1 128 ? 66.757 -0.526 -4.375 1.00 27.74 127 VAL C O 1
ATOM 4084 N N . ASP C 1 129 ? 65.255 1.011 -5.099 1.00 27.49 128 ASP C N 1
ATOM 4085 C CA . ASP C 1 129 ? 65.949 1.360 -6.330 1.00 27.08 128 ASP C CA 1
ATOM 4086 C C . ASP C 1 129 ? 65.816 2.854 -6.695 1.00 29.10 128 ASP C C 1
ATOM 4087 O O . ASP C 1 129 ? 65.795 3.226 -7.863 1.00 28.23 128 ASP C O 1
ATOM 4092 N N . GLY C 1 130 ? 65.732 3.693 -5.682 1.00 28.83 129 GLY C N 1
ATOM 4093 C CA . GLY C 1 130 ? 65.572 5.137 -5.884 1.00 29.56 129 GLY C CA 1
ATOM 4094 C C . GLY C 1 130 ? 66.524 5.962 -5.063 1.00 28.36 129 GLY C C 1
ATOM 4095 O O . GLY C 1 130 ? 67.713 5.708 -5.049 1.00 26.03 129 GLY C O 1
ATOM 4096 N N . ARG C 1 131 ? 65.964 6.953 -4.380 1.00 27.67 130 ARG C N 1
ATOM 4097 C CA . ARG C 1 131 ? 66.695 7.843 -3.499 1.00 26.52 130 ARG C CA 1
ATOM 4098 C C . ARG C 1 131 ? 66.483 7.424 -2.040 1.00 24.10 130 ARG C C 1
ATOM 4099 O O . ARG C 1 131 ? 65.625 6.616 -1.713 1.00 24.86 130 ARG C O 1
ATOM 4107 N N . PHE C 1 132 ? 67.262 8.030 -1.166 1.00 23.96 131 PHE C N 1
ATOM 4108 C CA . PHE C 1 132 ? 67.235 7.692 0.269 1.00 24.46 131 PHE C CA 1
ATOM 4109 C C . PHE C 1 132 ? 67.203 6.168 0.508 1.00 24.50 131 PHE C C 1
ATOM 4110 O O . PHE C 1 132 ? 66.383 5.701 1.292 1.00 30.03 131 PHE C O 1
ATOM 4118 N N . ARG C 1 133 ? 68.088 5.392 -0.124 1.00 26.74 132 ARG C N 1
ATOM 4119 C CA . ARG C 1 133 ? 67.890 3.931 -0.191 1.00 24.93 132 ARG C CA 1
ATOM 4120 C C . ARG C 1 133 ? 67.937 3.239 1.161 1.00 24.75 132 ARG C C 1
ATOM 4121 O O . ARG C 1 133 ? 67.083 2.410 1.499 1.00 26.36 132 ARG C O 1
ATOM 4129 N N . VAL C 1 134 ? 68.944 3.575 1.942 1.00 25.96 133 VAL C N 1
ATOM 4130 C CA . VAL C 1 134 ? 69.046 3.032 3.311 1.00 27.54 133 VAL C CA 1
ATOM 4131 C C . VAL C 1 134 ? 67.821 3.390 4.131 1.00 25.16 133 VAL C C 1
ATOM 4132 O O . VAL C 1 134 ? 67.323 2.580 4.886 1.00 26.42 133 VAL C O 1
ATOM 4136 N N . GLY C 1 135 ? 67.317 4.604 3.947 1.00 26.39 134 GLY C N 1
ATOM 4137 C CA . GLY C 1 135 ? 66.150 5.063 4.702 1.00 26.06 134 GLY C CA 1
ATOM 4138 C C . GLY C 1 135 ? 64.902 4.290 4.327 1.00 24.26 134 GLY C C 1
ATOM 4139 O O . GLY C 1 135 ? 64.069 3.970 5.169 1.00 26.98 134 GLY C O 1
ATOM 4140 N N . CYS C 1 136 ? 64.782 3.968 3.043 1.00 24.17 135 CYS C N 1
ATOM 4141 C CA . CYS C 1 136 ? 63.627 3.236 2.549 1.00 22.91 135 CYS C CA 1
ATOM 4142 C C . CYS C 1 136 ? 63.654 1.829 3.091 1.00 22.45 135 CYS C C 1
ATOM 4143 O O . CYS C 1 136 ? 62.623 1.241 3.400 1.00 25.53 135 CYS C O 1
ATOM 4146 N N . ALA C 1 137 ? 64.862 1.272 3.151 1.00 23.87 136 ALA C N 1
ATOM 4147 C CA . ALA C 1 137 ? 65.073 -0.089 3.691 1.00 22.36 136 ALA C CA 1
ATOM 4148 C C . ALA C 1 137 ? 64.676 -0.150 5.155 1.00 23.15 136 ALA C C 1
ATOM 4149 O O . ALA C 1 137 ? 63.964 -1.058 5.601 1.00 24.72 136 ALA C O 1
ATOM 4151 N N . LEU C 1 138 ? 65.082 0.869 5.902 1.00 23.61 137 LEU C N 1
ATOM 4152 C CA . LEU C 1 138 ? 64.794 0.931 7.350 1.00 23.90 137 LEU C CA 1
ATOM 4153 C C . LEU C 1 138 ? 63.311 1.284 7.578 1.00 25.29 137 LEU C C 1
ATOM 4154 O O . LEU C 1 138 ? 62.657 0.702 8.441 1.00 26.31 137 LEU C O 1
ATOM 4159 N N . ALA C 1 139 ? 62.772 2.176 6.751 1.00 24.00 138 ALA C N 1
ATOM 4160 C CA . ALA C 1 139 ? 61.347 2.480 6.819 1.00 24.38 138 ALA C CA 1
ATOM 4161 C C . ALA C 1 139 ? 60.559 1.178 6.656 1.00 24.65 138 ALA C C 1
ATOM 4162 O O . ALA C 1 139 ? 59.583 0.940 7.330 1.00 28.41 138 ALA C O 1
ATOM 4164 N N . THR C 1 140 ? 60.997 0.328 5.729 1.00 24.80 139 THR C N 1
ATOM 4165 C CA . THR C 1 140 ? 60.297 -0.945 5.499 1.00 24.68 139 THR C CA 1
ATOM 4166 C C . THR C 1 140 ? 60.388 -1.819 6.744 1.00 24.52 139 THR C C 1
ATOM 4167 O O . THR C 1 140 ? 59.391 -2.324 7.252 1.00 24.36 139 THR C O 1
ATOM 4171 N N . ALA C 1 141 ? 61.600 -1.991 7.246 1.00 27.73 140 ALA C N 1
ATOM 4172 C CA . ALA C 1 141 ? 61.831 -2.912 8.390 1.00 26.50 140 ALA C CA 1
ATOM 4173 C C . ALA C 1 141 ? 60.983 -2.526 9.595 1.00 25.47 140 ALA C C 1
ATOM 4174 O O . ALA C 1 141 ? 60.463 -3.376 10.292 1.00 27.70 140 ALA C O 1
ATOM 4176 N N . PHE C 1 142 ? 60.806 -1.230 9.788 1.00 25.52 141 PHE C N 1
ATOM 4177 C CA . PHE C 1 142 ? 60.149 -0.728 11.002 1.00 24.94 141 PHE C CA 1
ATOM 4178 C C . PHE C 1 142 ? 58.636 -0.575 10.806 1.00 24.33 141 PHE C C 1
ATOM 4179 O O . PHE C 1 142 ? 57.876 -0.386 11.779 1.00 27.05 141 PHE C O 1
ATOM 4187 N N . SER C 1 143 ? 58.197 -0.684 9.565 1.00 22.83 142 SER C N 1
ATOM 4188 C CA . SER C 1 143 ? 56.795 -0.394 9.241 1.00 23.57 142 SER C CA 1
ATOM 4189 C C . SER C 1 143 ? 55.946 -1.608 8.933 1.00 24.56 142 SER C C 1
ATOM 4190 O O . SER C 1 143 ? 54.749 -1.613 9.152 1.00 25.24 142 SER C O 1
ATOM 4193 N N . ILE C 1 144 ? 56.587 -2.629 8.405 1.00 23.35 143 ILE C N 1
ATOM 4194 C CA . ILE C 1 144 ? 55.913 -3.902 8.122 1.00 23.96 143 ILE C CA 1
ATOM 4195 C C . ILE C 1 144 ? 55.362 -4.580 9.385 1.00 26.41 143 ILE C C 1
ATOM 4196 O O . ILE C 1 144 ? 55.888 -4.423 10.502 1.00 26.88 143 ILE C O 1
ATOM 4201 N N . THR C 1 145 ? 54.281 -5.326 9.177 1.00 26.71 144 THR C N 1
ATOM 4202 C CA . THR C 1 145 ? 53.634 -6.091 10.241 1.00 27.15 144 THR C CA 1
ATOM 4203 C C . THR C 1 145 ? 53.639 -7.578 9.976 1.00 27.25 144 THR C C 1
ATOM 4204 O O . THR C 1 145 ? 53.230 -8.372 10.816 1.00 24.62 144 THR C O 1
ATOM 4208 N N . ARG C 1 146 ? 54.124 -7.940 8.799 1.00 27.02 145 ARG C N 1
ATOM 4209 C CA . ARG C 1 146 ? 54.476 -9.332 8.487 1.00 25.13 145 ARG C CA 1
ATOM 4210 C C . ARG C 1 146 ? 55.700 -9.354 7.568 1.00 23.83 145 ARG C C 1
ATOM 4211 O O . ARG C 1 146 ? 56.069 -8.345 6.969 1.00 22.02 145 ARG C O 1
ATOM 4219 N N . PRO C 1 147 ? 56.353 -10.501 7.462 1.00 24.83 146 PRO C N 1
ATOM 4220 C CA . PRO C 1 147 ? 57.598 -10.475 6.718 1.00 25.57 146 PRO C CA 1
ATOM 4221 C C . PRO C 1 147 ? 57.431 -10.185 5.237 1.00 26.03 146 PRO C C 1
ATOM 4222 O O . PRO C 1 147 ? 56.414 -10.524 4.628 1.00 28.20 146 PRO C O 1
ATOM 4226 N N . VAL C 1 148 ? 58.453 -9.534 4.692 1.00 25.61 147 VAL C N 1
ATOM 4227 C CA . VAL C 1 148 ? 58.559 -9.256 3.264 1.00 23.77 147 VAL C CA 1
ATOM 4228 C C . VAL C 1 148 ? 59.940 -9.628 2.731 1.00 24.61 147 VAL C C 1
ATOM 4229 O O . VAL C 1 148 ? 60.884 -9.889 3.501 1.00 21.40 147 VAL C O 1
ATOM 4233 N N . THR C 1 149 ? 60.012 -9.704 1.403 1.00 25.90 148 THR C N 1
ATOM 4234 C CA . THR C 1 149 ? 61.281 -9.749 0.687 1.00 25.78 148 THR C CA 1
ATOM 4235 C C . THR C 1 149 ? 61.609 -8.325 0.289 1.00 25.56 148 THR C C 1
ATOM 4236 O O . THR C 1 149 ? 60.756 -7.601 -0.218 1.00 26.50 148 THR C O 1
ATOM 4240 N N . LEU C 1 150 ? 62.838 -7.912 0.572 1.00 25.06 149 LEU C N 1
ATOM 4241 C CA . LEU C 1 150 ? 63.334 -6.610 0.133 1.00 23.96 149 LEU C CA 1
ATOM 4242 C C . LEU C 1 150 ? 64.508 -6.783 -0.784 1.00 24.25 149 LEU C C 1
ATOM 4243 O O . LEU C 1 150 ? 65.469 -7.517 -0.486 1.00 24.29 149 LEU C O 1
ATOM 4248 N N . LEU C 1 151 ? 64.382 -6.110 -1.925 1.00 24.48 150 LEU C N 1
ATOM 4249 C CA . LEU C 1 151 ? 65.381 -6.104 -2.981 1.00 24.23 150 LEU C CA 1
ATOM 4250 C C . LEU C 1 151 ? 66.070 -4.753 -3.011 1.00 25.02 150 LEU C C 1
ATOM 4251 O O . LEU C 1 151 ? 65.433 -3.686 -3.060 1.00 27.66 150 LEU C O 1
ATOM 4256 N N . PHE C 1 152 ? 67.385 -4.805 -2.902 1.00 23.59 151 PHE C N 1
ATOM 4257 C CA . PHE C 1 152 ? 68.206 -3.602 -2.771 1.00 25.07 151 PHE C CA 1
ATOM 4258 C C . PHE C 1 152 ? 69.235 -3.615 -3.899 1.00 28.77 151 PHE C C 1
ATOM 4259 O O . PHE C 1 152 ? 70.257 -4.314 -3.861 1.00 27.01 151 PHE C O 1
ATOM 4267 N N A ASP C 1 153 ? 68.920 -2.859 -4.944 0.50 30.50 152 ASP C N 1
ATOM 4268 N N B ASP C 1 153 ? 68.912 -2.824 -4.915 0.50 29.89 152 ASP C N 1
ATOM 4269 C CA A ASP C 1 153 ? 69.784 -2.783 -6.111 0.50 32.82 152 ASP C CA 1
ATOM 4270 C CA B ASP C 1 153 ? 69.722 -2.644 -6.112 0.50 31.65 152 ASP C CA 1
ATOM 4271 C C A ASP C 1 153 ? 71.055 -2.040 -5.783 0.50 33.19 152 ASP C C 1
ATOM 4272 C C B ASP C 1 153 ? 71.059 -1.989 -5.797 0.50 32.53 152 ASP C C 1
ATOM 4273 O O A ASP C 1 153 ? 71.071 -1.070 -5.014 0.50 32.97 152 ASP C O 1
ATOM 4274 O O B ASP C 1 153 ? 71.123 -1.014 -5.038 0.50 32.42 152 ASP C O 1
ATOM 4283 N N . ASP C 1 154 ? 72.119 -2.550 -6.372 1.00 33.31 153 ASP C N 1
ATOM 4284 C CA . ASP C 1 154 ? 73.447 -1.947 -6.293 1.00 37.15 153 ASP C CA 1
ATOM 4285 C C . ASP C 1 154 ? 73.897 -1.782 -4.866 1.00 37.14 153 ASP C C 1
ATOM 4286 O O . ASP C 1 154 ? 74.355 -0.713 -4.451 1.00 35.69 153 ASP C O 1
ATOM 4291 N N . TYR C 1 155 ? 73.725 -2.861 -4.123 1.00 37.60 154 TYR C N 1
ATOM 4292 C CA . TYR C 1 155 ? 74.102 -2.921 -2.717 1.00 37.44 154 TYR C CA 1
ATOM 4293 C C . TYR C 1 155 ? 75.550 -3.298 -2.591 1.00 43.24 154 TYR C C 1
ATOM 4294 O O . TYR C 1 155 ? 75.982 -4.325 -3.086 1.00 45.11 154 TYR C O 1
ATOM 4303 N N . SER C 1 156 ? 76.302 -2.437 -1.930 1.00 50.33 155 SER C N 1
ATOM 4304 C CA . SER C 1 156 ? 77.680 -2.757 -1.533 1.00 55.01 155 SER C CA 1
ATOM 4305 C C . SER C 1 156 ? 77.772 -2.813 -0.011 1.00 58.01 155 SER C C 1
ATOM 4306 O O . SER C 1 156 ? 77.011 -2.152 0.705 1.00 59.44 155 SER C O 1
ATOM 4309 N N . GLN C 1 157 ? 78.688 -3.642 0.473 1.00 61.13 156 GLN C N 1
ATOM 4310 C CA . GLN C 1 157 ? 78.917 -3.786 1.921 1.00 62.69 156 GLN C CA 1
ATOM 4311 C C . GLN C 1 157 ? 79.587 -2.520 2.452 1.00 63.96 156 GLN C C 1
ATOM 4312 O O . GLN C 1 157 ? 80.001 -2.450 3.610 1.00 65.71 156 GLN C O 1
ATOM 4314 N N . ARG C 1 158 ? 79.689 -1.532 1.565 1.00 63.77 157 ARG C N 1
ATOM 4315 C CA . ARG C 1 158 ? 80.149 -0.181 1.926 1.00 62.52 157 ARG C CA 1
ATOM 4316 C C . ARG C 1 158 ? 79.548 0.218 3.268 1.00 60.10 157 ARG C C 1
ATOM 4317 O O . ARG C 1 158 ? 78.423 -0.158 3.615 1.00 56.68 157 ARG C O 1
ATOM 4325 N N . ARG C 1 159 ? 80.344 0.960 4.019 1.00 59.05 158 ARG C N 1
ATOM 4326 C CA . ARG C 1 159 ? 79.973 1.400 5.358 1.00 58.82 158 ARG C CA 1
ATOM 4327 C C . ARG C 1 159 ? 78.502 1.757 5.391 1.00 56.58 158 ARG C C 1
ATOM 4328 O O . ARG C 1 159 ? 77.712 1.229 6.184 1.00 56.46 158 ARG C O 1
ATOM 4336 N N . TRP C 1 160 ? 78.159 2.666 4.490 1.00 53.52 159 TRP C N 1
ATOM 4337 C CA . TRP C 1 160 ? 76.876 3.391 4.571 1.00 51.15 159 TRP C CA 1
ATOM 4338 C C . TRP C 1 160 ? 75.707 2.440 4.391 1.00 47.84 159 TRP C C 1
ATOM 4339 O O . TRP C 1 160 ? 74.745 2.450 5.162 1.00 47.33 159 TRP C O 1
ATOM 4350 N N . GLN C 1 161 ? 75.823 1.594 3.383 1.00 43.93 160 GLN C N 1
ATOM 4351 C CA . GLN C 1 161 ? 74.722 0.725 3.019 1.00 42.23 160 GLN C CA 1
ATOM 4352 C C . GLN C 1 161 ? 74.650 -0.458 3.972 1.00 41.01 160 GLN C C 1
ATOM 4353 O O . GLN C 1 161 ? 73.567 -0.999 4.230 1.00 42.94 160 GLN C O 1
ATOM 4359 N N . HIS C 1 162 ? 75.801 -0.819 4.526 1.00 37.12 161 HIS C N 1
ATOM 4360 C CA . HIS C 1 162 ? 75.914 -2.056 5.318 1.00 37.36 161 HIS C CA 1
ATOM 4361 C C . HIS C 1 162 ? 75.228 -1.896 6.689 1.00 36.83 161 HIS C C 1
ATOM 4362 O O . HIS C 1 162 ? 74.971 -2.868 7.402 1.00 39.64 161 HIS C O 1
ATOM 4364 N N . GLN C 1 163 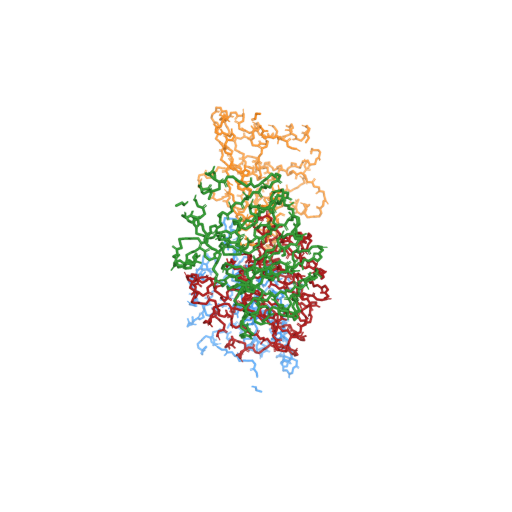? 74.912 -0.660 7.041 1.00 37.40 162 GLN C N 1
ATOM 4365 C CA . GLN C 1 163 ? 74.254 -0.384 8.354 1.00 37.04 162 GLN C CA 1
ATOM 4366 C C . GLN C 1 163 ? 72.865 -1.047 8.436 1.00 34.77 162 GLN C C 1
ATOM 4367 O O . GLN C 1 163 ? 72.295 -1.230 9.508 1.00 34.97 162 GLN C O 1
ATOM 4373 N N . VAL C 1 164 ? 72.371 -1.453 7.282 1.00 33.60 163 VAL C N 1
ATOM 4374 C CA . VAL C 1 164 ? 71.007 -2.003 7.169 1.00 32.35 163 VAL C CA 1
ATOM 4375 C C . VAL C 1 164 ? 70.932 -3.423 7.739 1.00 31.88 163 VAL C C 1
ATOM 4376 O O . VAL C 1 164 ? 69.867 -3.920 8.071 1.00 32.88 163 VAL C O 1
ATOM 4380 N N . GLU C 1 165 ? 72.074 -4.078 7.824 1.00 31.49 164 GLU C N 1
ATOM 4381 C CA . GLU C 1 165 ? 72.102 -5.551 8.098 1.00 29.89 164 GLU C CA 1
ATOM 4382 C C . GLU C 1 165 ? 71.695 -5.862 9.545 1.00 29.82 164 GLU C C 1
ATOM 4383 O O . GLU C 1 165 ? 71.249 -6.964 9.901 1.00 29.43 164 GLU C O 1
ATOM 4389 N N . GLU C 1 166 ? 71.783 -4.834 10.362 1.00 30.43 165 GLU C N 1
ATOM 4390 C CA . GLU C 1 166 ? 71.412 -4.971 11.764 1.00 30.10 165 GLU C CA 1
ATOM 4391 C C . GLU C 1 166 ? 69.909 -5.221 11.886 1.00 30.17 165 GLU C C 1
ATOM 4392 O O . GLU C 1 166 ? 69.431 -5.844 12.833 1.00 31.61 165 GLU C O 1
ATOM 4398 N N . PHE C 1 167 ? 69.169 -4.700 10.927 1.00 28.61 166 PHE C N 1
ATOM 4399 C CA . PHE C 1 167 ? 67.711 -4.732 10.987 1.00 26.21 166 PHE C CA 1
ATOM 4400 C C . PHE C 1 167 ? 67.102 -5.624 9.920 1.00 28.44 166 PHE C C 1
ATOM 4401 O O . PHE C 1 167 ? 65.998 -6.164 10.089 1.00 30.23 166 PHE C O 1
ATOM 4409 N N . LEU C 1 168 ? 67.818 -5.773 8.812 1.00 26.09 167 LEU C N 1
ATOM 4410 C CA . LEU C 1 168 ? 67.326 -6.568 7.679 1.00 26.50 167 LEU C CA 1
ATOM 4411 C C . LEU C 1 168 ? 67.965 -7.936 7.641 1.00 27.57 167 LEU C C 1
ATOM 4412 O O . LEU C 1 168 ? 67.483 -8.847 6.943 1.00 28.24 167 LEU C O 1
ATOM 4417 N N . GLY C 1 169 ? 69.036 -8.059 8.424 1.00 25.53 168 GLY C N 1
ATOM 4418 C CA . GLY C 1 169 ? 69.915 -9.220 8.396 1.00 26.72 168 GLY C CA 1
ATOM 4419 C C . GLY C 1 169 ? 70.865 -9.242 7.218 1.00 26.80 168 GLY C C 1
ATOM 4420 O O . GLY C 1 169 ? 70.991 -8.270 6.457 1.00 24.83 168 GLY C O 1
ATOM 4421 N N . ALA C 1 170 ? 71.524 -10.387 7.066 1.00 26.01 169 ALA C N 1
ATOM 4422 C CA . ALA C 1 170 ? 72.524 -10.608 6.015 1.00 25.48 169 ALA C CA 1
ATOM 4423 C C . ALA C 1 170 ? 71.822 -10.845 4.669 1.00 27.41 169 ALA C C 1
ATOM 4424 O O . ALA C 1 170 ? 70.796 -11.528 4.599 1.00 29.35 169 ALA C O 1
ATOM 4426 N N . PRO C 1 171 ? 72.323 -10.226 3.592 1.00 26.66 170 PRO C N 1
ATOM 4427 C CA . PRO C 1 171 ? 71.630 -10.509 2.351 1.00 25.50 170 PRO C CA 1
ATOM 4428 C C . PRO C 1 171 ? 72.133 -11.730 1.612 1.00 25.40 170 PRO C C 1
ATOM 4429 O O . PRO C 1 171 ? 73.233 -12.233 1.858 1.00 22.69 170 PRO C O 1
ATOM 4433 N N . LEU C 1 172 ? 71.272 -12.192 0.721 1.00 25.88 171 LEU C N 1
ATOM 4434 C CA . LEU C 1 172 ? 71.652 -13.065 -0.371 1.00 23.28 171 LEU C CA 1
ATOM 4435 C C . LEU C 1 172 ? 72.015 -12.138 -1.502 1.00 24.95 171 LEU C C 1
ATOM 4436 O O . LEU C 1 172 ? 71.225 -11.271 -1.881 1.00 25.47 171 LEU C O 1
ATOM 4449 N N . ILE C 1 174 ? 72.774 -11.400 -5.318 1.00 25.24 173 ILE C N 1
ATOM 4450 C CA . ILE C 1 174 ? 72.593 -11.878 -6.684 1.00 26.11 173 ILE C CA 1
ATOM 4451 C C . ILE C 1 174 ? 73.258 -10.837 -7.568 1.00 26.71 173 ILE C C 1
ATOM 4452 O O . ILE C 1 174 ? 72.678 -9.797 -7.873 1.00 27.94 173 ILE C O 1
ATOM 4457 N N . GLY C 1 175 ? 74.496 -11.119 -7.947 1.00 27.30 174 GLY C N 1
ATOM 4458 C CA . GLY C 1 175 ? 75.368 -10.077 -8.482 1.00 27.63 174 GLY C CA 1
ATOM 4459 C C . GLY C 1 175 ? 75.468 -8.909 -7.517 1.00 28.11 174 GLY C C 1
ATOM 4460 O O . GLY C 1 175 ? 75.867 -9.054 -6.358 1.00 30.13 174 GLY C O 1
ATOM 4461 N N . ARG C 1 176 ? 75.050 -7.743 -7.989 1.00 31.49 175 ARG C N 1
ATOM 4462 C CA . ARG C 1 176 ? 75.124 -6.503 -7.189 1.00 31.29 175 ARG C CA 1
ATOM 4463 C C . ARG C 1 176 ? 73.805 -6.218 -6.488 1.00 30.45 175 ARG C C 1
ATOM 4464 O O . ARG C 1 176 ? 73.625 -5.182 -5.819 1.00 28.29 175 ARG C O 1
ATOM 4472 N N . LEU C 1 177 ? 72.878 -7.154 -6.640 1.00 25.94 176 LEU C N 1
ATOM 4473 C CA . LEU C 1 177 ? 71.551 -7.026 -6.006 1.00 24.95 176 LEU C CA 1
ATOM 4474 C C . LEU C 1 177 ? 71.453 -7.841 -4.735 1.00 22.83 176 LEU C C 1
ATOM 4475 O O . LEU C 1 177 ? 71.720 -9.036 -4.741 1.00 26.71 176 LEU C O 1
ATOM 4480 N N . ALA C 1 178 ? 71.066 -7.162 -3.653 1.00 25.83 177 ALA C N 1
ATOM 4481 C CA . ALA C 1 178 ? 70.851 -7.786 -2.332 1.00 24.21 177 ALA C CA 1
ATOM 4482 C C . ALA C 1 178 ? 69.379 -8.133 -2.099 1.00 24.15 177 ALA C C 1
ATOM 4483 O O . ALA C 1 178 ? 68.491 -7.286 -2.217 1.00 27.54 177 ALA C O 1
ATOM 4485 N N . ALA C 1 179 ? 69.142 -9.403 -1.785 1.00 23.38 178 ALA C N 1
ATOM 4486 C CA . ALA C 1 179 ? 67.823 -9.876 -1.358 1.00 22.57 178 ALA C CA 1
ATOM 4487 C C . ALA C 1 179 ? 67.831 -10.146 0.146 1.00 22.49 178 ALA C C 1
ATOM 4488 O O . ALA C 1 179 ? 68.638 -10.946 0.658 1.00 23.88 178 ALA C O 1
ATOM 4490 N N . PHE C 1 180 ? 66.915 -9.483 0.847 1.00 23.92 179 PHE C N 1
ATOM 4491 C CA . PHE C 1 180 ? 66.734 -9.679 2.287 1.00 22.51 179 PHE C CA 1
ATOM 4492 C C . PHE C 1 180 ? 65.368 -10.241 2.593 1.00 24.56 179 PHE C C 1
ATOM 4493 O O . PHE C 1 180 ? 64.394 -9.918 1.925 1.00 26.82 179 PHE C O 1
ATOM 4501 N N . GLN C 1 181 ? 65.330 -11.105 3.612 1.00 23.08 180 GLN C N 1
ATOM 4502 C CA . GLN C 1 181 ? 64.075 -11.536 4.214 1.00 23.94 180 GLN C CA 1
ATOM 4503 C C . GLN C 1 181 ? 63.886 -10.758 5.493 1.00 23.77 180 GLN C C 1
ATOM 4504 O O . GLN C 1 181 ? 64.552 -10.981 6.501 1.00 23.50 180 GLN C O 1
ATOM 4510 N N . VAL C 1 182 ? 62.985 -9.806 5.410 1.00 24.84 181 VAL C N 1
ATOM 4511 C CA . VAL C 1 182 ? 62.857 -8.793 6.461 1.00 24.90 181 VAL C CA 1
ATOM 4512 C C . VAL C 1 182 ? 61.693 -9.164 7.367 1.00 24.92 181 VAL C C 1
ATOM 4513 O O . VAL C 1 182 ? 60.601 -9.438 6.905 1.00 24.18 181 VAL C O 1
ATOM 4517 N N . GLU C 1 183 ? 61.962 -9.167 8.671 1.00 26.23 182 GLU C N 1
ATOM 4518 C CA . GLU C 1 183 ? 60.978 -9.508 9.704 1.00 24.56 182 GLU C CA 1
ATOM 4519 C C . GLU C 1 183 ? 60.573 -8.232 10.446 1.00 25.78 182 GLU C C 1
ATOM 4520 O O . GLU C 1 183 ? 61.416 -7.349 10.650 1.00 25.68 182 GLU C O 1
ATOM 4526 N N . PRO C 1 184 ? 59.294 -8.123 10.863 1.00 24.72 183 PRO C N 1
ATOM 4527 C CA . PRO C 1 184 ? 58.922 -6.925 11.603 1.00 25.07 183 PRO C CA 1
ATOM 4528 C C . PRO C 1 184 ? 59.727 -6.782 12.853 1.00 26.79 183 PRO C C 1
ATOM 4529 O O . PRO C 1 184 ? 60.167 -7.773 13.477 1.00 27.25 183 PRO C O 1
ATOM 4533 N N . GLN C 1 185 ? 59.901 -5.542 13.253 1.00 26.58 184 GLN C N 1
ATOM 4534 C CA . GLN C 1 185 ? 60.602 -5.290 14.474 1.00 27.99 184 GLN C CA 1
ATOM 4535 C C . GLN C 1 185 ? 60.450 -3.883 14.972 1.00 24.49 184 GLN C C 1
ATOM 4536 O O . GLN C 1 185 ? 60.124 -2.977 14.215 1.00 26.16 184 GLN C O 1
ATOM 4542 N N . PRO C 1 186 ? 60.737 -3.704 16.252 1.00 26.72 185 PRO C N 1
ATOM 4543 C CA . PRO C 1 186 ? 60.591 -2.417 16.896 1.00 25.35 185 PRO C CA 1
ATOM 4544 C C . PRO C 1 186 ? 61.712 -1.468 16.578 1.00 24.59 185 PRO C C 1
ATOM 4545 O O . PRO C 1 186 ? 62.782 -1.859 16.158 1.00 25.23 185 PRO C O 1
ATOM 4549 N N . ILE C 1 187 ? 61.417 -0.198 16.768 1.00 24.15 186 ILE C N 1
ATOM 4550 C CA . ILE C 1 187 ? 62.389 0.871 16.507 1.00 25.71 186 ILE C CA 1
ATOM 4551 C C . ILE C 1 187 ? 63.176 1.080 17.808 1.00 26.78 186 ILE C C 1
ATOM 4552 O O . ILE C 1 187 ? 62.573 1.373 18.838 1.00 25.66 186 ILE C O 1
ATOM 4557 N N . PRO C 1 188 ? 64.514 0.886 17.787 1.00 26.70 187 PRO C N 1
ATOM 4558 C CA . PRO C 1 188 ? 65.291 1.168 18.998 1.00 26.55 187 PRO C CA 1
ATOM 4559 C C . PRO C 1 188 ? 65.499 2.666 19.233 1.00 24.99 187 PRO C C 1
ATOM 4560 O O . PRO C 1 188 ? 65.895 3.393 18.317 1.00 23.78 187 PRO C O 1
ATOM 4564 N N . PRO C 1 189 ? 65.197 3.144 20.445 1.00 26.23 188 PRO C N 1
ATOM 4565 C CA . PRO C 1 189 ? 65.245 4.585 20.575 1.00 24.98 188 PRO C CA 1
ATOM 4566 C C . PRO C 1 189 ? 66.653 5.123 20.505 1.00 24.55 188 PRO C C 1
ATOM 4567 O O . PRO C 1 189 ? 66.869 6.292 20.156 1.00 26.96 188 PRO C O 1
ATOM 4571 N N . GLY C 1 190 ? 67.601 4.260 20.813 1.00 24.24 189 GLY C N 1
ATOM 4572 C CA . GLY C 1 190 ? 69.013 4.643 20.795 1.00 27.18 189 GLY C CA 1
ATOM 4573 C C . GLY C 1 190 ? 69.537 4.936 19.401 1.00 29.17 189 GLY C C 1
ATOM 4574 O O . GLY C 1 190 ? 70.629 5.498 19.231 1.00 35.39 189 GLY C O 1
ATOM 4575 N N . SER C 1 191 ? 68.754 4.533 18.416 1.00 27.68 190 SER C N 1
ATOM 4576 C CA . SER C 1 191 ? 69.124 4.616 17.006 1.00 29.60 190 SER C CA 1
ATOM 4577 C C . SER C 1 191 ? 68.417 5.710 16.257 1.00 28.02 190 SER C C 1
ATOM 4578 O O . SER C 1 191 ? 68.504 5.796 15.037 1.00 29.14 190 SER C O 1
ATOM 4581 N N . LEU C 1 192 ? 67.752 6.582 16.997 1.00 25.71 191 LEU C N 1
ATOM 4582 C CA . LEU C 1 192 ? 66.887 7.586 16.354 1.00 25.76 191 LEU C CA 1
ATOM 4583 C C . LEU C 1 192 ? 67.665 8.592 15.502 1.00 23.03 191 LEU C C 1
ATOM 4584 O O . LEU C 1 192 ? 67.209 8.969 14.405 1.00 25.16 191 LEU C O 1
ATOM 4597 N N A GLN C 1 194 ? 70.392 8.170 14.066 0.50 27.28 193 GLN C N 1
ATOM 4598 N N B GLN C 1 194 ? 70.427 8.159 14.013 0.50 26.28 193 GLN C N 1
ATOM 4599 C CA A GLN C 1 194 ? 70.950 7.411 12.967 0.50 28.93 193 GLN C CA 1
ATOM 4600 C CA B GLN C 1 194 ? 70.901 7.421 12.811 0.50 26.18 193 GLN C CA 1
ATOM 4601 C C A GLN C 1 194 ? 69.837 7.175 11.922 0.50 28.71 193 GLN C C 1
ATOM 4602 C C B GLN C 1 194 ? 69.762 7.287 11.855 0.50 27.26 193 GLN C C 1
ATOM 4603 O O A GLN C 1 194 ? 70.043 7.302 10.712 0.50 31.34 193 GLN C O 1
ATOM 4604 O O B GLN C 1 194 ? 69.868 7.546 10.651 0.50 28.66 193 GLN C O 1
ATOM 4615 N N . LEU C 1 195 ? 68.637 6.883 12.410 1.00 28.21 194 LEU C N 1
ATOM 4616 C CA . LEU C 1 195 ? 67.463 6.646 11.578 1.00 28.45 194 LEU C CA 1
ATOM 4617 C C . LEU C 1 195 ? 67.097 7.889 10.791 1.00 28.93 194 LEU C C 1
ATOM 4618 O O . LEU C 1 195 ? 66.889 7.857 9.587 1.00 28.87 194 LEU C O 1
ATOM 4623 N N . ILE C 1 196 ? 67.063 9.010 11.499 1.00 25.34 195 ILE C N 1
ATOM 4624 C CA . ILE C 1 196 ? 66.709 10.296 10.919 1.00 25.61 195 ILE C CA 1
ATOM 4625 C C . ILE C 1 196 ? 67.711 10.682 9.865 1.00 25.42 195 ILE C C 1
ATOM 4626 O O . ILE C 1 196 ? 67.364 11.186 8.774 1.00 27.70 195 ILE C O 1
ATOM 4631 N N . ARG C 1 197 ? 68.969 10.379 10.123 1.00 25.90 196 ARG C N 1
ATOM 4632 C CA . ARG C 1 197 ? 69.976 10.708 9.129 1.00 26.59 196 ARG C CA 1
ATOM 4633 C C . ARG C 1 197 ? 69.690 9.946 7.813 1.00 27.43 196 ARG C C 1
ATOM 4634 O O . ARG C 1 197 ? 69.841 10.466 6.714 1.00 27.33 196 ARG C O 1
ATOM 4642 N N . THR C 1 198 ? 69.219 8.720 7.932 1.00 26.91 197 THR C N 1
ATOM 4643 C CA . THR C 1 198 ? 69.050 7.905 6.730 1.00 26.28 197 THR C CA 1
ATOM 4644 C C . THR C 1 198 ? 67.836 8.328 5.948 1.00 27.91 197 THR C C 1
ATOM 4645 O O . THR C 1 198 ? 67.785 8.152 4.732 1.00 28.32 197 THR C O 1
ATOM 4665 N N . THR C 1 200 ? 66.864 11.235 5.587 1.00 27.70 199 THR C N 1
ATOM 4666 C CA . THR C 1 200 ? 67.111 12.611 5.100 1.00 27.14 199 THR C CA 1
ATOM 4667 C C . THR C 1 200 ? 68.364 12.760 4.255 1.00 28.31 199 THR C C 1
ATOM 4668 O O . THR C 1 200 ? 68.780 13.883 3.909 1.00 29.21 199 THR C O 1
ATOM 4672 N N . SER C 1 201 ? 68.927 11.617 3.872 1.00 29.60 200 SER C N 1
ATOM 4673 C CA . SER C 1 201 ? 70.082 11.574 2.962 1.00 30.82 200 SER C CA 1
ATOM 4674 C C . SER C 1 201 ? 69.680 10.999 1.605 1.00 29.87 200 SER C C 1
ATOM 4675 O O . SER C 1 201 ? 69.491 9.785 1.485 1.00 30.12 200 SER C O 1
ATOM 4678 N N . PRO C 1 202 ? 69.537 11.856 0.582 1.00 28.15 201 PRO C N 1
ATOM 4679 C CA . PRO C 1 202 ? 68.970 11.362 -0.682 1.00 29.01 201 PRO C CA 1
ATOM 4680 C C . PRO C 1 202 ? 69.889 10.350 -1.366 1.00 32.57 201 PRO C C 1
ATOM 4681 O O . PRO C 1 202 ? 71.115 10.384 -1.134 1.00 35.05 201 PRO C O 1
ATOM 4686 N N . GLN D 1 9 ? 73.453 43.074 37.036 1.00 50.15 8 GLN D N 1
ATOM 4687 C CA . GLN D 1 9 ? 73.962 41.887 37.802 1.00 51.71 8 GLN D CA 1
ATOM 4688 C C . GLN D 1 9 ? 74.350 40.725 36.889 1.00 50.04 8 GLN D C 1
ATOM 4689 O O . GLN D 1 9 ? 73.851 40.588 35.756 1.00 50.15 8 GLN D O 1
ATOM 4703 N N . ARG D 1 11 ? 74.274 37.389 37.709 1.00 35.44 10 ARG D N 1
ATOM 4704 C CA . ARG D 1 11 ? 73.578 36.132 37.957 1.00 32.85 10 ARG D CA 1
ATOM 4705 C C . ARG D 1 11 ? 72.530 35.828 36.867 1.00 29.65 10 ARG D C 1
ATOM 4706 O O . ARG D 1 11 ? 71.738 36.676 36.535 1.00 27.37 10 ARG D O 1
ATOM 4714 N N . PRO D 1 12 ? 72.543 34.625 36.295 1.00 25.95 11 PRO D N 1
ATOM 4715 C CA . PRO D 1 12 ? 71.491 34.322 35.311 1.00 26.05 11 PRO D CA 1
ATOM 4716 C C . PRO D 1 12 ? 70.102 34.370 35.926 1.00 25.32 11 PRO D C 1
ATOM 4717 O O . PRO D 1 12 ? 69.883 33.823 36.980 1.00 28.09 11 PRO D O 1
ATOM 4721 N N . GLU D 1 13 ? 69.192 35.022 35.228 1.00 30.16 12 GLU D N 1
ATOM 4722 C CA . GLU D 1 13 ? 67.816 35.194 35.712 1.00 33.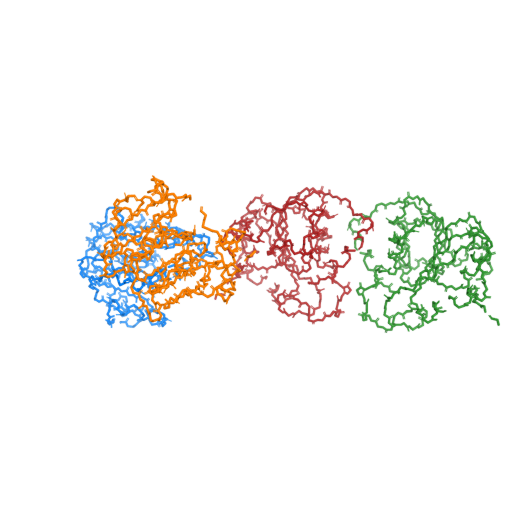12 12 GLU D CA 1
ATOM 4723 C C . GLU D 1 13 ? 66.924 34.068 35.247 1.00 30.28 12 GLU D C 1
ATOM 4724 O O . GLU D 1 13 ? 67.092 33.489 34.174 1.00 27.19 12 GLU D O 1
ATOM 4727 N N . LEU D 1 14 ? 66.015 33.714 36.133 1.00 29.87 13 LEU D N 1
ATOM 4728 C CA . LEU D 1 14 ? 64.964 32.756 35.820 1.00 33.31 13 LEU D CA 1
ATOM 4729 C C . LEU D 1 14 ? 63.820 33.637 35.314 1.00 32.99 13 LEU D C 1
ATOM 4730 O O . LEU D 1 14 ? 63.393 34.548 35.982 1.00 36.97 13 LEU D O 1
ATOM 4735 N N A THR D 1 15 ? 63.355 33.348 34.110 0.50 31.08 14 THR D N 1
ATOM 4736 N N B THR D 1 15 ? 63.417 33.414 34.073 0.50 32.60 14 THR D N 1
ATOM 4737 C CA A THR D 1 15 ? 62.385 34.212 33.409 0.50 32.29 14 THR D CA 1
ATOM 4738 C CA B THR D 1 15 ? 62.327 34.201 33.469 0.50 34.62 14 THR D CA 1
ATOM 4739 C C A THR D 1 15 ? 60.924 33.916 33.781 0.50 30.86 14 THR D C 1
ATOM 4740 C C B THR D 1 15 ? 61.111 33.285 33.393 0.50 31.60 14 THR D C 1
ATOM 4741 O O A THR D 1 15 ? 60.006 34.683 33.424 0.50 28.12 14 THR D O 1
ATOM 4742 O O B THR D 1 15 ? 60.640 32.857 32.337 0.50 29.57 14 THR D O 1
ATOM 4757 N N . PRO D 1 17 ? 57.446 33.305 35.941 1.00 21.78 16 PRO D N 1
ATOM 4758 C CA . PRO D 1 17 ? 56.744 33.903 37.048 1.00 21.11 16 PRO D CA 1
ATOM 4759 C C . PRO D 1 17 ? 57.118 33.227 38.380 1.00 16.32 16 PRO D C 1
ATOM 4760 O O . PRO D 1 17 ? 57.476 32.042 38.392 1.00 20.57 16 PRO D O 1
ATOM 4764 N N . PRO D 1 18 ? 56.910 33.942 39.486 1.00 17.22 17 PRO D N 1
ATOM 4765 C CA . PRO D 1 18 ? 57.321 33.369 40.763 1.00 15.68 17 PRO D CA 1
ATOM 4766 C C . PRO D 1 18 ? 56.716 32.003 41.100 1.00 16.48 17 PRO D C 1
ATOM 4767 O O . PRO D 1 18 ? 57.429 31.072 41.545 1.00 17.59 17 PRO D O 1
ATOM 4771 N N . ALA D 1 19 ? 55.423 31.850 40.861 1.00 17.04 18 ALA D N 1
ATOM 4772 C CA . ALA D 1 19 ? 54.728 30.583 41.166 1.00 14.44 18 ALA D CA 1
ATOM 4773 C C . ALA D 1 19 ? 55.349 29.442 40.374 1.00 16.20 18 ALA D C 1
ATOM 4774 O O . ALA D 1 19 ? 55.507 28.308 40.857 1.00 17.99 18 ALA D O 1
ATOM 4776 N N . GLU D 1 20 ? 55.611 29.715 39.100 1.00 17.12 19 GLU D N 1
ATOM 4777 C CA . GLU D 1 20 ? 56.164 28.713 38.212 1.00 17.04 19 GLU D CA 1
ATOM 4778 C C . GLU D 1 20 ? 57.606 28.316 38.611 1.00 21.16 19 GLU D C 1
ATOM 4779 O O . GLU D 1 20 ? 57.979 27.133 38.580 1.00 19.18 19 GLU D O 1
ATOM 4785 N N . ALA D 1 21 ? 58.397 29.312 38.936 1.00 18.42 20 ALA D N 1
ATOM 4786 C CA . ALA D 1 21 ? 59.792 29.099 39.386 1.00 19.27 20 ALA D CA 1
ATOM 4787 C C . ALA D 1 21 ? 59.831 28.284 40.689 1.00 21.30 20 ALA D C 1
ATOM 4788 O O . ALA D 1 21 ? 60.729 27.475 40.906 1.00 20.75 20 ALA D O 1
ATOM 4790 N N . GLU D 1 22 ? 58.840 28.511 41.545 1.00 18.69 21 GLU D N 1
ATOM 4791 C CA . GLU D 1 22 ? 58.773 27.800 42.827 1.00 20.79 21 GLU D CA 1
ATOM 4792 C C . GLU D 1 22 ? 58.435 26.355 42.563 1.00 22.56 21 GLU D C 1
ATOM 4793 O O . GLU D 1 22 ? 58.989 25.465 43.199 1.00 21.98 21 GLU D O 1
ATOM 4799 N N . ALA D 1 23 ? 57.539 26.133 41.594 1.00 20.41 22 ALA D N 1
ATOM 4800 C CA . ALA D 1 23 ? 57.193 24.774 41.163 1.00 18.31 22 ALA D CA 1
ATOM 4801 C C . ALA D 1 23 ? 58.430 24.053 40.623 1.00 19.14 22 ALA D C 1
ATOM 4802 O O . ALA D 1 23 ? 58.660 22.877 40.879 1.00 20.06 22 ALA D O 1
ATOM 4804 N N . LEU D 1 24 ? 59.186 24.757 39.820 1.00 19.98 23 LEU D N 1
ATOM 4805 C CA . LEU D 1 24 ? 60.432 24.191 39.265 1.00 20.73 23 LEU D CA 1
ATOM 4806 C C . LEU D 1 24 ? 61.389 23.831 40.414 1.00 20.07 23 LEU D C 1
ATOM 4807 O O . LEU D 1 24 ? 62.010 22.781 40.407 1.00 20.44 23 LEU D O 1
ATOM 4812 N N . ARG D 1 25 ? 61.547 24.740 41.381 1.00 20.22 24 ARG D N 1
ATOM 4813 C CA . ARG D 1 25 ? 62.419 24.431 42.532 1.00 19.64 24 ARG D CA 1
ATOM 4814 C C . ARG D 1 25 ? 62.025 23.150 43.213 1.00 20.78 24 ARG D C 1
ATOM 4815 O O . ARG D 1 25 ? 62.887 22.324 43.561 1.00 21.28 24 ARG D O 1
ATOM 4831 N N . ALA D 1 27 ? 60.363 20.581 42.111 1.00 18.79 26 ALA D N 1
ATOM 4832 C CA . ALA D 1 27 ? 60.631 19.388 41.282 1.00 17.51 26 ALA D CA 1
ATOM 4833 C C . ALA D 1 27 ? 62.124 19.071 41.336 1.00 19.23 26 ALA D C 1
ATOM 4834 O O . ALA D 1 27 ? 62.538 17.947 41.457 1.00 22.55 26 ALA D O 1
ATOM 4836 N N . TYR D 1 28 ? 62.943 20.108 41.314 1.00 17.90 27 TYR D N 1
ATOM 4837 C CA . TYR D 1 28 ? 64.430 19.918 41.319 1.00 18.97 27 TYR D CA 1
ATOM 4838 C C . TYR D 1 28 ? 64.863 19.379 42.691 1.00 22.35 27 TYR D C 1
ATOM 4839 O O . TYR D 1 28 ? 65.761 18.521 42.790 1.00 19.81 27 TYR D O 1
ATOM 4848 N N . GLU D 1 29 ? 64.222 19.880 43.760 1.00 23.33 28 GLU D N 1
ATOM 4849 C CA . GLU D 1 29 ? 64.587 19.412 45.119 1.00 23.58 28 GLU D CA 1
ATOM 4850 C C . GLU D 1 29 ? 64.338 17.900 45.239 1.00 22.96 28 GLU D C 1
ATOM 4851 O O . GLU D 1 29 ? 65.106 17.182 45.868 1.00 24.96 28 GLU D O 1
ATOM 4857 N N . GLU D 1 30 ? 63.274 17.438 44.623 1.00 24.45 29 GLU D N 1
ATOM 4858 C CA . GLU D 1 30 ? 62.910 16.009 44.706 1.00 25.81 29 GLU D CA 1
ATOM 4859 C C . GLU D 1 30 ? 63.764 15.092 43.825 1.00 25.73 29 GLU D C 1
ATOM 4860 O O . GLU D 1 30 ? 63.890 13.898 44.105 1.00 26.14 29 GLU D O 1
ATOM 4866 N N . ALA D 1 31 ? 64.363 15.666 42.789 1.00 23.62 30 ALA D N 1
ATOM 4867 C CA . ALA D 1 31 ? 65.136 14.907 41.813 1.00 23.25 30 ALA D CA 1
ATOM 4868 C C . ALA D 1 31 ? 66.565 14.736 42.301 1.00 23.76 30 ALA D C 1
ATOM 4869 O O . ALA D 1 31 ? 67.101 15.581 42.975 1.00 28.83 30 ALA D O 1
ATOM 4871 N N . GLU D 1 32 ? 67.185 13.627 41.938 1.00 21.36 31 GLU D N 1
ATOM 4872 C CA . GLU D 1 32 ? 68.613 13.537 42.071 1.00 20.07 31 GLU D CA 1
ATOM 4873 C C . GLU D 1 32 ? 69.326 13.924 40.773 1.00 24.16 31 GLU D C 1
ATOM 4874 O O . GLU D 1 32 ? 70.307 14.644 40.765 1.00 24.08 31 GLU D O 1
ATOM 4880 N N . VAL D 1 33 ? 68.824 13.378 39.676 1.00 20.09 32 VAL D N 1
ATOM 4881 C CA . VAL D 1 33 ? 69.372 13.648 38.343 1.00 19.21 32 VAL D CA 1
ATOM 4882 C C . VAL D 1 33 ? 68.383 14.513 37.536 1.00 18.07 32 VAL D C 1
ATOM 4883 O O . VAL D 1 33 ? 67.192 14.186 37.355 1.00 19.10 32 VAL D O 1
ATOM 4887 N N . ILE D 1 34 ? 68.934 15.623 37.072 1.00 19.58 33 ILE D N 1
ATOM 4888 C CA . ILE D 1 34 ? 68.210 16.665 36.377 1.00 18.48 33 ILE D CA 1
ATOM 4889 C C . ILE D 1 34 ? 68.804 16.853 34.951 1.00 18.47 33 ILE D C 1
ATOM 4890 O O . ILE D 1 34 ? 70.017 17.015 34.755 1.00 19.91 33 ILE D O 1
ATOM 4895 N N . LEU D 1 35 ? 67.916 16.766 33.968 1.00 18.51 34 LEU D N 1
ATOM 4896 C CA . LEU D 1 35 ? 68.239 17.046 32.567 1.00 17.47 34 LEU D CA 1
ATOM 4897 C C . LEU D 1 35 ? 67.492 18.284 32.144 1.00 19.80 34 LEU D C 1
ATOM 4898 O O . LEU D 1 35 ? 66.263 18.339 32.248 1.00 19.98 34 LEU D O 1
ATOM 4903 N N . GLU D 1 36 ? 68.233 19.279 31.643 1.00 19.80 35 GLU D N 1
ATOM 4904 C CA . GLU D 1 36 ? 67.595 20.444 31.125 1.00 18.55 35 GLU D CA 1
ATOM 4905 C C . GLU D 1 36 ? 67.912 20.612 29.653 1.00 17.44 35 GLU D C 1
ATOM 4906 O O . GLU D 1 36 ? 69.055 20.372 29.203 1.00 18.15 35 GLU D O 1
ATOM 4912 N N . TYR D 1 37 ? 66.910 21.078 28.934 1.00 17.72 36 TYR D N 1
ATOM 4913 C CA . TYR D 1 37 ? 67.079 21.627 27.595 1.00 16.07 36 TYR D CA 1
ATOM 4914 C C . TYR D 1 37 ? 66.913 23.121 27.697 1.00 21.48 36 TYR D C 1
ATOM 4915 O O . TYR D 1 37 ? 65.822 23.646 27.961 1.00 21.38 36 TYR D O 1
ATOM 4924 N N . GLY D 1 38 ? 68.012 23.809 27.446 1.00 18.72 37 GLY D N 1
ATOM 4925 C CA . GLY D 1 38 ? 68.044 25.232 27.703 1.00 20.00 37 GLY D CA 1
ATOM 4926 C C . GLY D 1 38 ? 68.695 25.525 29.059 1.00 24.14 37 GLY D C 1
ATOM 4927 O O . GLY D 1 38 ? 68.318 24.998 30.048 1.00 30.62 37 GLY D O 1
ATOM 4928 N N . SER D 1 39 ? 69.673 26.396 29.091 1.00 21.49 38 SER D N 1
ATOM 4929 C CA . SER D 1 39 ? 70.405 26.714 30.321 1.00 19.00 38 SER D CA 1
ATOM 4930 C C . SER D 1 39 ? 70.178 28.180 30.720 1.00 22.95 38 SER D C 1
ATOM 4931 O O . SER D 1 39 ? 69.909 29.047 29.893 1.00 22.03 38 SER D O 1
ATOM 4934 N N . GLY D 1 40 ? 70.215 28.442 32.014 1.00 22.02 39 GLY D N 1
ATOM 4935 C CA . GLY D 1 40 ? 70.097 29.806 32.486 1.00 23.96 39 GLY D CA 1
ATOM 4936 C C . GLY D 1 40 ? 69.764 29.828 33.950 1.00 22.04 39 GLY D C 1
ATOM 4937 O O . GLY D 1 40 ? 70.368 29.115 34.729 1.00 19.52 39 GLY D O 1
ATOM 4938 N N . GLY D 1 41 ? 68.778 30.652 34.323 1.00 21.46 40 GLY D N 1
ATOM 4939 C CA . GLY D 1 41 ? 68.357 30.730 35.709 1.00 21.22 40 GLY D CA 1
ATOM 4940 C C . GLY D 1 41 ? 67.936 29.403 36.322 1.00 24.44 40 GLY D C 1
ATOM 4941 O O . GLY D 1 41 ? 68.172 29.152 37.498 1.00 24.13 40 GLY D O 1
ATOM 4942 N N . SER D 1 42 ? 67.326 28.535 35.520 1.00 22.25 41 SER D N 1
ATOM 4943 C CA . SER D 1 42 ? 66.870 27.230 36.047 1.00 19.78 41 SER D CA 1
ATOM 4944 C C . SER D 1 42 ? 68.049 26.384 36.474 1.00 20.01 41 SER D C 1
ATOM 4945 O O . SER D 1 42 ? 68.007 25.694 37.516 1.00 21.77 41 SER D O 1
ATOM 4948 N N . THR D 1 43 ? 69.145 26.565 35.746 1.00 22.07 42 THR D N 1
ATOM 4949 C CA . THR D 1 43 ? 70.393 25.813 36.013 1.00 19.47 42 THR D CA 1
ATOM 4950 C C . THR D 1 43 ? 71.003 26.233 37.347 1.00 20.14 42 THR D C 1
ATOM 4951 O O . THR D 1 43 ? 71.538 25.427 38.072 1.00 20.43 42 THR D O 1
ATOM 4955 N N . VAL D 1 44 ? 70.878 27.520 37.656 1.00 20.30 43 VAL D N 1
ATOM 4956 C CA . VAL D 1 44 ? 71.419 28.087 38.893 1.00 21.49 43 VAL D CA 1
ATOM 4957 C C . VAL D 1 44 ? 70.610 27.529 40.036 1.00 21.47 43 VAL D C 1
ATOM 4958 O O . VAL D 1 44 ? 71.164 27.159 41.084 1.00 23.42 43 VAL D O 1
ATOM 4962 N N . VAL D 1 45 ? 69.284 27.440 39.844 1.00 21.49 44 VAL D N 1
ATOM 4963 C CA . VAL D 1 45 ? 68.434 26.872 40.858 1.00 22.11 44 VAL D CA 1
ATOM 4964 C C . VAL D 1 45 ? 68.917 25.461 41.192 1.00 23.08 44 VAL D C 1
ATOM 4965 O O . VAL D 1 45 ? 69.068 25.111 42.360 1.00 23.37 44 VAL D O 1
ATOM 4969 N N . ALA D 1 46 ? 69.194 24.668 40.163 1.00 21.23 45 ALA D N 1
ATOM 4970 C CA . ALA D 1 46 ? 69.675 23.274 40.335 1.00 21.85 45 ALA D CA 1
ATOM 4971 C C . ALA D 1 46 ? 71.037 23.255 41.031 1.00 20.19 45 ALA D C 1
ATOM 4972 O O . ALA D 1 46 ? 71.274 22.471 41.927 1.00 24.24 45 ALA D O 1
ATOM 4974 N N . ALA D 1 47 ? 71.893 24.181 40.616 1.00 22.42 46 ALA D N 1
ATOM 4975 C CA . ALA D 1 47 ? 73.259 24.263 41.076 1.00 19.73 46 ALA D CA 1
ATOM 4976 C C . ALA D 1 47 ? 73.359 24.515 42.571 1.00 20.84 46 ALA D C 1
ATOM 4977 O O . ALA D 1 47 ? 74.297 24.084 43.216 1.00 24.23 46 ALA D O 1
ATOM 4979 N N . GLU D 1 48 ? 72.364 25.226 43.076 1.00 20.29 47 GLU D N 1
ATOM 4980 C CA . GLU D 1 48 ? 72.338 25.714 44.436 1.00 23.83 47 GLU D CA 1
ATOM 4981 C C . GLU D 1 48 ? 71.696 24.718 45.379 1.00 23.77 47 GLU D C 1
ATOM 4982 O O . GLU D 1 48 ? 71.674 24.929 46.583 1.00 23.99 47 GLU D O 1
ATOM 4988 N N . LEU D 1 49 ? 71.253 23.596 44.828 1.00 21.39 48 LEU D N 1
ATOM 4989 C CA . LEU D 1 49 ? 70.684 22.533 45.628 1.00 21.41 48 LEU D CA 1
ATOM 4990 C C . LEU D 1 49 ? 71.758 21.443 45.776 1.00 21.28 48 LEU D C 1
ATOM 4991 O O . LEU D 1 49 ? 72.441 21.134 44.815 1.00 23.25 48 LEU D O 1
ATOM 4996 N N . PRO D 1 50 ? 71.880 20.827 46.958 1.00 23.08 49 PRO D N 1
ATOM 4997 C CA . PRO D 1 50 ? 72.930 19.819 47.120 1.00 20.42 49 PRO D CA 1
ATOM 4998 C C . PRO D 1 50 ? 72.532 18.474 46.574 1.00 19.45 49 PRO D C 1
ATOM 4999 O O . PRO D 1 50 ? 71.350 18.145 46.532 1.00 21.61 49 PRO D O 1
ATOM 5003 N N . GLY D 1 51 ? 73.529 17.717 46.177 1.00 19.08 50 GLY D N 1
ATOM 5004 C CA . GLY D 1 51 ? 73.367 16.318 45.841 1.00 21.22 50 GLY D CA 1
ATOM 5005 C C . GLY D 1 51 ? 72.778 16.030 44.454 1.00 23.53 50 GLY D C 1
ATOM 5006 O O . GLY D 1 51 ? 72.218 14.974 44.256 1.00 22.91 50 GLY D O 1
ATOM 5007 N N . LYS D 1 52 ? 72.866 16.993 43.534 1.00 19.70 51 LYS D N 1
ATOM 5008 C CA . LYS D 1 52 ? 72.285 16.850 42.179 1.00 20.77 51 LYS D CA 1
ATOM 5009 C C . LYS D 1 52 ? 73.302 16.516 41.097 1.00 22.88 51 LYS D C 1
ATOM 5010 O O . LYS D 1 52 ? 74.469 16.933 41.114 1.00 23.01 51 LYS D O 1
ATOM 5016 N N . HIS D 1 53 ? 72.843 15.761 40.117 1.00 21.68 52 HIS D N 1
ATOM 5017 C CA . HIS D 1 53 ? 73.626 15.585 38.894 1.00 21.13 52 HIS D CA 1
ATOM 5018 C C . HIS D 1 53 ? 72.862 16.272 37.778 1.00 20.22 52 HIS D C 1
ATOM 5019 O O . HIS D 1 53 ? 71.742 15.876 37.451 1.00 19.16 52 HIS D O 1
ATOM 5026 N N . VAL D 1 54 ? 73.434 17.361 37.264 1.00 18.96 53 VAL D N 1
ATOM 5027 C CA . VAL D 1 54 ? 72.723 18.290 36.332 1.00 18.56 53 VAL D CA 1
ATOM 5028 C C . VAL D 1 54 ? 73.406 18.348 34.983 1.00 19.58 53 VAL D C 1
ATOM 5029 O O . VAL D 1 54 ? 74.621 18.497 34.883 1.00 18.02 53 VAL D O 1
ATOM 5033 N N . THR D 1 55 ? 72.622 18.179 33.929 1.00 19.74 54 THR D N 1
ATOM 5034 C CA . THR D 1 55 ? 73.119 18.303 32.557 1.00 18.16 54 THR D CA 1
ATOM 5035 C C . THR D 1 55 ? 72.222 19.242 31.826 1.00 19.26 54 THR D C 1
ATOM 5036 O O . THR D 1 55 ? 71.001 19.083 31.853 1.00 18.80 54 THR D O 1
ATOM 5040 N N A SER D 1 56 ? 72.813 20.261 31.211 0.50 19.93 55 SER D N 1
ATOM 5041 N N B SER D 1 56 ? 72.814 20.245 31.193 0.50 21.02 55 SER D N 1
ATOM 5042 C CA A SER D 1 56 ? 72.047 21.283 30.481 0.50 19.29 55 SER D CA 1
ATOM 5043 C CA B SER D 1 56 ? 72.045 21.282 30.505 0.50 21.58 55 SER D CA 1
ATOM 5044 C C A SER D 1 56 ? 72.487 21.434 29.049 0.50 19.26 55 SER D C 1
ATOM 5045 C C B SER D 1 56 ? 72.473 21.459 29.061 0.50 20.34 55 SER D C 1
ATOM 5046 O O A SER D 1 56 ? 73.629 21.817 28.767 0.50 19.40 55 SER D O 1
ATOM 5047 O O B SER D 1 56 ? 73.601 21.884 28.783 0.50 20.72 55 SER D O 1
ATOM 5052 N N . VAL D 1 57 ? 71.556 21.104 28.160 1.00 17.86 56 VAL D N 1
ATOM 5053 C CA . VAL D 1 57 ? 71.732 21.252 26.680 1.00 19.42 56 VAL D CA 1
ATOM 5054 C C . VAL D 1 57 ? 71.497 22.680 26.237 1.00 19.11 56 VAL D C 1
ATOM 5055 O O . VAL D 1 57 ? 70.453 23.257 26.456 1.00 22.53 56 VAL D O 1
ATOM 5059 N N . GLU D 1 58 ? 72.469 23.222 25.540 1.00 17.79 57 GLU D N 1
ATOM 5060 C CA . GLU D 1 58 ? 72.466 24.632 25.152 1.00 20.39 57 GLU D CA 1
ATOM 5061 C C . GLU D 1 58 ? 72.900 24.810 23.714 1.00 18.16 57 GLU D C 1
ATOM 5062 O O . GLU D 1 58 ? 73.952 24.410 23.361 1.00 20.45 57 GLU D O 1
ATOM 5068 N N . SER D 1 59 ? 72.108 25.517 22.940 1.00 18.02 58 SER D N 1
ATOM 5069 C CA . SER D 1 59 ? 72.460 25.793 21.536 1.00 19.01 58 SER D CA 1
ATOM 5070 C C . SER D 1 59 ? 73.346 27.012 21.295 1.00 18.06 58 SER D C 1
ATOM 5071 O O . SER D 1 59 ? 73.942 27.139 20.254 1.00 19.48 58 SER D O 1
ATOM 5074 N N . ASP D 1 60 ? 73.377 27.928 22.238 1.00 20.86 59 ASP D N 1
ATOM 5075 C CA . ASP D 1 60 ? 74.087 29.194 22.062 1.00 18.03 59 ASP D CA 1
ATOM 5076 C C . ASP D 1 60 ? 75.461 29.020 22.676 1.00 19.14 59 ASP D C 1
ATOM 5077 O O . ASP D 1 60 ? 75.613 28.969 23.896 1.00 19.83 59 ASP D O 1
ATOM 5082 N N A ARG D 1 61 ? 76.465 28.946 21.820 0.50 21.68 60 ARG D N 1
ATOM 5083 N N B ARG D 1 61 ? 76.473 28.931 21.828 0.50 21.95 60 ARG D N 1
ATOM 5084 C CA A ARG D 1 61 ? 77.846 28.696 22.263 0.50 22.52 60 ARG D CA 1
ATOM 5085 C CA B ARG D 1 61 ? 77.853 28.684 22.290 0.50 23.02 60 ARG D CA 1
ATOM 5086 C C A ARG D 1 61 ? 78.344 29.749 23.250 0.50 21.57 60 ARG D C 1
ATOM 5087 C C B ARG D 1 61 ? 78.342 29.753 23.266 0.50 21.85 60 ARG D C 1
ATOM 5088 O O A ARG D 1 61 ? 78.912 29.431 24.302 0.50 21.12 60 ARG D O 1
ATOM 5089 O O B ARG D 1 61 ? 78.901 29.451 24.327 0.50 21.16 60 ARG D O 1
ATOM 5104 N N . ALA D 1 62 ? 78.069 31.002 22.933 1.00 22.15 61 ALA D N 1
ATOM 5105 C CA . ALA D 1 62 ? 78.602 32.121 23.723 1.00 22.71 61 ALA D CA 1
ATOM 5106 C C . ALA D 1 62 ? 77.967 32.137 25.100 1.00 21.65 61 ALA D C 1
ATOM 5107 O O . ALA D 1 62 ? 78.628 32.397 26.107 1.00 20.91 61 ALA D O 1
ATOM 5109 N N . TRP D 1 63 ? 76.688 31.774 25.151 1.00 21.26 62 TRP D N 1
ATOM 5110 C CA . TRP D 1 63 ? 75.948 31.692 26.394 1.00 19.24 62 TRP D CA 1
ATOM 5111 C C . TRP D 1 63 ? 76.415 30.510 27.203 1.00 19.19 62 TRP D C 1
ATOM 5112 O O . TRP D 1 63 ? 76.539 30.604 28.421 1.00 18.44 62 TRP D O 1
ATOM 5123 N N . ALA D 1 64 ? 76.684 29.406 26.527 1.00 19.74 63 ALA D N 1
ATOM 5124 C CA . ALA D 1 64 ? 77.213 28.183 27.200 1.00 20.28 63 ALA D CA 1
ATOM 5125 C C . ALA D 1 64 ? 78.524 28.534 27.895 1.00 19.47 63 ALA D C 1
ATOM 5126 O O . ALA D 1 64 ? 78.799 28.101 29.005 1.00 21.56 63 ALA D O 1
ATOM 5128 N N . ARG D 1 65 ? 79.299 29.364 27.228 1.00 19.02 64 ARG D N 1
ATOM 5129 C CA . ARG D 1 65 ? 80.623 29.757 27.727 1.00 19.72 64 ARG D CA 1
ATOM 5130 C C . ARG D 1 65 ? 80.456 30.621 28.964 1.00 17.31 64 ARG D C 1
ATOM 5131 O O . ARG D 1 65 ? 81.163 30.446 29.956 1.00 18.93 64 ARG D O 1
ATOM 5155 N N . LYS D 1 68 ? 79.306 28.522 31.970 1.00 20.72 67 LYS D N 1
ATOM 5156 C CA . LYS D 1 68 ? 80.424 27.759 32.516 1.00 21.43 67 LYS D CA 1
ATOM 5157 C C . LYS D 1 68 ? 81.327 28.668 33.366 1.00 19.49 67 LYS D C 1
ATOM 5158 O O . LYS D 1 68 ? 81.775 28.278 34.445 1.00 18.05 67 LYS D O 1
ATOM 5164 N N . ALA D 1 69 ? 81.545 29.890 32.895 1.00 18.66 68 ALA D N 1
ATOM 5165 C CA . ALA D 1 69 ? 82.379 30.845 33.632 1.00 17.27 68 ALA D CA 1
ATOM 5166 C C . ALA D 1 69 ? 81.708 31.177 34.973 1.00 16.75 68 ALA D C 1
ATOM 5167 O O . ALA D 1 69 ? 82.363 31.331 36.008 1.00 15.94 68 ALA D O 1
ATOM 5169 N N . TRP D 1 70 ? 80.387 31.361 34.920 1.00 17.65 69 TRP D N 1
ATOM 5170 C CA . TRP D 1 70 ? 79.605 31.692 36.113 1.00 18.70 69 TRP D CA 1
ATOM 5171 C C . TRP D 1 70 ? 79.712 30.557 37.116 1.00 19.75 69 TRP D C 1
ATOM 5172 O O . TRP D 1 70 ? 79.921 30.786 38.306 1.00 20.11 69 TRP D O 1
ATOM 5183 N N . LEU D 1 71 ? 79.657 29.331 36.614 1.00 20.46 70 LEU D N 1
ATOM 5184 C CA . LEU D 1 71 ? 79.640 28.155 37.499 1.00 20.11 70 LEU D CA 1
ATOM 5185 C C . LEU D 1 71 ? 81.046 27.916 38.103 1.00 21.64 70 LEU D C 1
ATOM 5186 O O . LEU D 1 71 ? 81.197 27.368 39.225 1.00 21.91 70 LEU D O 1
ATOM 5191 N N . ALA D 1 72 ? 82.069 28.382 37.381 1.00 19.52 71 ALA D N 1
ATOM 5192 C CA . ALA D 1 72 ? 83.448 28.280 37.856 1.00 18.78 71 ALA D CA 1
ATOM 5193 C C . ALA D 1 72 ? 83.655 29.264 39.009 1.00 18.09 71 ALA D C 1
ATOM 5194 O O . ALA D 1 72 ? 84.321 28.962 39.984 1.00 18.90 71 ALA D O 1
ATOM 5196 N N . ALA D 1 73 ? 83.029 30.427 38.899 1.00 16.17 72 ALA D N 1
ATOM 5197 C CA . ALA D 1 73 ? 83.131 31.520 39.887 1.00 18.10 72 ALA D CA 1
ATOM 5198 C C . ALA D 1 73 ? 82.218 31.256 41.081 1.00 20.79 72 ALA D C 1
ATOM 5199 O O . ALA D 1 73 ? 82.457 31.713 42.200 1.00 18.87 72 ALA D O 1
ATOM 5201 N N . ASN D 1 74 ? 81.167 30.500 40.822 1.00 20.79 73 ASN D N 1
ATOM 5202 C CA . ASN D 1 74 ? 80.107 30.246 41.809 1.00 20.66 73 ASN D CA 1
ATOM 5203 C C . ASN D 1 74 ? 79.813 28.751 41.871 1.00 22.21 73 ASN D C 1
ATOM 5204 O O . ASN D 1 74 ? 78.842 28.278 41.291 1.00 22.28 73 ASN D O 1
ATOM 5209 N N . PRO D 1 75 ? 80.688 27.999 42.537 1.00 23.38 74 PRO D N 1
ATOM 5210 C CA . PRO D 1 75 ? 80.578 26.552 42.409 1.00 23.31 74 PRO D CA 1
ATOM 5211 C C . PRO D 1 75 ? 79.262 26.010 42.959 1.00 22.60 74 PRO D C 1
ATOM 5212 O O . PRO D 1 75 ? 78.686 26.570 43.887 1.00 19.43 74 PRO D O 1
ATOM 5216 N N . PRO D 1 76 ? 78.787 24.919 42.380 1.00 22.22 75 PRO D N 1
ATOM 5217 C CA . PRO D 1 76 ? 77.557 24.364 42.873 1.00 21.27 75 PRO D CA 1
ATOM 5218 C C . PRO D 1 76 ? 77.652 23.864 44.317 1.00 21.51 75 PRO D C 1
ATOM 5219 O O . PRO D 1 76 ? 78.729 23.634 44.855 1.00 19.99 75 PRO D O 1
ATOM 5223 N N . ALA D 1 77 ? 76.486 23.637 44.890 1.00 20.42 76 ALA D N 1
ATOM 5224 C CA . ALA D 1 77 ? 76.370 23.194 46.280 1.00 20.06 76 ALA D CA 1
ATOM 5225 C C . ALA D 1 77 ? 76.978 21.842 46.482 1.00 21.75 76 ALA D C 1
ATOM 5226 O O . ALA D 1 77 ? 77.305 21.126 45.545 1.00 21.29 76 ALA D O 1
ATOM 5228 N N . GLU D 1 78 ? 77.153 21.507 47.753 1.00 20.71 77 GLU D N 1
ATOM 5229 C CA . GLU D 1 78 ? 77.763 20.230 48.112 1.00 20.09 77 GLU D CA 1
ATOM 5230 C C . GLU D 1 78 ? 77.118 19.062 47.380 1.00 20.07 77 GLU D C 1
ATOM 5231 O O . GLU D 1 78 ? 75.894 18.878 47.396 1.00 20.57 77 GLU D O 1
ATOM 5237 N N . GLY D 1 79 ? 77.969 18.288 46.743 1.00 19.06 78 GLY D N 1
ATOM 5238 C CA . GLY D 1 79 ? 77.589 17.015 46.137 1.00 19.99 78 GLY D CA 1
ATOM 5239 C C . GLY D 1 79 ? 76.977 17.178 44.758 1.00 20.60 78 GLY D C 1
ATOM 5240 O O . GLY D 1 79 ? 76.557 16.226 44.172 1.00 23.02 78 GLY D O 1
ATOM 5241 N N . THR D 1 80 ? 76.896 18.412 44.285 1.00 20.89 79 THR D N 1
ATOM 5242 C CA . THR D 1 80 ? 76.285 18.746 42.967 1.00 20.21 79 THR D CA 1
ATOM 5243 C C . THR D 1 80 ? 77.293 19.001 41.882 1.00 22.49 79 THR D C 1
ATOM 5244 O O . THR D 1 80 ? 78.278 19.721 42.066 1.00 19.42 79 THR D O 1
ATOM 5248 N N . GLU D 1 81 ? 77.029 18.390 40.726 1.00 22.57 80 GLU D N 1
ATOM 5249 C CA . GLU D 1 81 ? 77.801 18.581 39.516 1.00 22.33 80 GLU D CA 1
ATOM 5250 C C . GLU D 1 81 ? 76.909 19.100 38.411 1.00 20.65 80 GLU D C 1
ATOM 5251 O O . GLU D 1 81 ? 75.783 18.629 38.250 1.00 20.28 80 GLU D O 1
ATOM 5257 N N . VAL D 1 82 ? 77.389 20.124 37.713 1.00 20.01 81 VAL D N 1
ATOM 5258 C CA . VAL D 1 82 ? 76.648 20.732 36.597 1.00 20.63 81 VAL D CA 1
ATOM 5259 C C . VAL D 1 82 ? 77.459 20.677 35.317 1.00 21.56 81 VAL D C 1
ATOM 5260 O O . VAL D 1 82 ? 78.624 21.130 35.248 1.00 20.14 81 VAL D O 1
ATOM 5264 N N . ASN D 1 83 ? 76.875 20.075 34.291 1.00 21.83 82 ASN D N 1
ATOM 5265 C CA . ASN D 1 83 ? 77.515 19.979 33.001 1.00 21.84 82 ASN D CA 1
ATOM 5266 C C . ASN D 1 83 ? 76.737 20.703 31.927 1.00 23.24 82 ASN D C 1
ATOM 5267 O O . ASN D 1 83 ? 75.607 20.316 31.586 1.00 22.27 82 ASN D O 1
ATOM 5272 N N . ILE D 1 84 ? 77.337 21.779 31.443 1.00 20.48 83 ILE D N 1
ATOM 5273 C CA . ILE D 1 84 ? 76.753 22.592 30.357 1.00 21.02 83 ILE D CA 1
ATOM 5274 C C . ILE D 1 84 ? 77.228 22.041 29.047 1.00 21.33 83 ILE D C 1
ATOM 5275 O O . ILE D 1 84 ? 78.447 22.018 28.762 1.00 20.27 83 ILE D O 1
ATOM 5280 N N . VAL D 1 85 ? 76.283 21.569 28.236 1.00 20.49 84 VAL D N 1
ATOM 5281 C CA . VAL D 1 85 ? 76.625 20.833 26.992 1.00 20.29 84 VAL D CA 1
ATOM 5282 C C . VAL D 1 85 ? 76.241 21.652 25.769 1.00 18.48 84 VAL D C 1
ATOM 5283 O O . VAL D 1 85 ? 75.092 21.672 25.351 1.00 19.89 84 VAL D O 1
ATOM 5287 N N . TRP D 1 86 ? 77.200 22.402 25.232 1.00 18.98 85 TRP D N 1
ATOM 5288 C CA . TRP D 1 86 ? 76.952 23.143 23.982 1.00 18.71 85 TRP D CA 1
ATOM 5289 C C . TRP D 1 86 ? 76.751 22.134 22.881 1.00 19.00 85 TRP D C 1
ATOM 5290 O O . TRP D 1 86 ? 77.581 21.266 22.635 1.00 20.29 85 TRP D O 1
ATOM 5301 N N . THR D 1 87 ? 75.603 22.265 22.245 1.00 21.58 86 THR D N 1
ATOM 5302 C CA . THR D 1 87 ? 75.158 21.335 21.226 1.00 21.04 86 THR D CA 1
ATOM 5303 C C . THR D 1 87 ? 74.951 22.092 19.928 1.00 22.33 86 THR D C 1
ATOM 5304 O O . THR D 1 87 ? 74.032 22.879 19.790 1.00 22.77 86 THR D O 1
ATOM 5308 N N . ASP D 1 88 ? 75.828 21.826 18.980 1.00 21.14 87 ASP D N 1
ATOM 5309 C CA . ASP D 1 88 ? 75.977 22.681 17.770 1.00 20.95 87 ASP D CA 1
ATOM 5310 C C . ASP D 1 88 ? 74.854 22.500 16.734 1.00 21.69 87 ASP D C 1
ATOM 5311 O O . ASP D 1 88 ? 74.767 21.456 16.109 1.00 24.03 87 ASP D O 1
ATOM 5316 N N . ILE D 1 89 ? 74.049 23.552 16.553 1.00 19.00 88 ILE D N 1
ATOM 5317 C CA . ILE D 1 89 ? 72.996 23.590 15.537 1.00 18.41 88 ILE D CA 1
ATOM 5318 C C . ILE D 1 89 ? 73.216 24.734 14.533 1.00 20.76 88 ILE D C 1
ATOM 5319 O O . ILE D 1 89 ? 72.306 25.220 13.908 1.00 21.71 88 ILE D O 1
ATOM 5324 N N . GLY D 1 90 ? 74.456 25.175 14.465 1.00 21.39 89 GLY D N 1
ATOM 5325 C CA . GLY D 1 90 ? 74.861 26.312 13.652 1.00 21.72 89 GLY D CA 1
ATOM 5326 C C . GLY D 1 90 ? 74.807 27.634 14.397 1.00 24.89 89 GLY D C 1
ATOM 5327 O O . GLY D 1 90 ? 74.461 27.696 15.586 1.00 23.77 89 GLY D O 1
ATOM 5328 N N . PRO D 1 91 ? 75.218 28.721 13.729 1.00 25.49 90 PRO D N 1
ATOM 5329 C CA . PRO D 1 91 ? 75.110 30.040 14.370 1.00 25.95 90 PRO D CA 1
ATOM 5330 C C . PRO D 1 91 ? 73.692 30.324 14.834 1.00 24.69 90 PRO D C 1
ATOM 5331 O O . PRO D 1 91 ? 72.714 30.016 14.150 1.00 24.12 90 PRO D O 1
ATOM 5335 N N . THR D 1 92 ? 73.614 30.897 16.027 1.00 21.55 91 THR D N 1
ATOM 5336 C CA . THR D 1 92 ? 72.352 31.199 16.658 1.00 22.54 91 THR D CA 1
ATOM 5337 C C . THR D 1 92 ? 72.164 32.693 16.885 1.00 24.35 91 THR D C 1
ATOM 5338 O O . THR D 1 92 ? 73.126 33.483 16.895 1.00 24.68 91 THR D O 1
ATOM 5342 N N . GLY D 1 93 ? 70.903 33.063 17.027 1.00 26.62 92 GLY D N 1
ATOM 5343 C CA . GLY D 1 93 ? 70.500 34.410 17.414 1.00 30.13 92 GLY D CA 1
ATOM 5344 C C . GLY D 1 93 ? 69.726 34.384 18.722 1.00 34.35 92 GLY D C 1
ATOM 5345 O O . GLY D 1 93 ? 70.107 33.718 19.686 1.00 36.00 92 GLY D O 1
ATOM 5346 N N . ASP D 1 94 ? 68.610 35.094 18.736 1.00 34.93 93 ASP D N 1
ATOM 5347 C CA . ASP D 1 94 ? 67.806 35.221 19.943 1.00 36.09 93 ASP D CA 1
ATOM 5348 C C . ASP D 1 94 ? 67.278 33.884 20.377 1.00 36.35 93 ASP D C 1
ATOM 5349 O O . ASP D 1 94 ? 66.816 33.078 19.569 1.00 35.66 93 ASP D O 1
ATOM 5354 N N . TRP D 1 95 ? 67.375 33.682 21.683 1.00 34.18 94 TRP D N 1
ATOM 5355 C CA . TRP D 1 95 ? 66.827 32.517 22.364 1.00 35.98 94 TRP D CA 1
ATOM 5356 C C . TRP D 1 95 ? 67.457 31.245 21.848 1.00 32.24 94 TRP D C 1
ATOM 5357 O O . TRP D 1 95 ? 66.860 30.181 21.947 1.00 35.14 94 TRP D O 1
ATOM 5368 N N . GLY D 1 96 ? 68.645 31.373 21.294 1.00 28.37 95 GLY D N 1
ATOM 5369 C CA . GLY D 1 96 ? 69.422 30.208 20.887 1.00 28.49 95 GLY D CA 1
ATOM 5370 C C . GLY D 1 96 ? 68.885 29.583 19.625 1.00 26.04 95 GLY D C 1
ATOM 5371 O O . GLY D 1 96 ? 69.199 28.442 19.283 1.00 22.79 95 GLY D O 1
ATOM 5372 N N A HIS D 1 97 ? 68.048 30.349 18.940 0.50 24.54 96 HIS D N 1
ATOM 5373 N N B HIS D 1 97 ? 68.066 30.357 18.933 0.50 25.01 96 HIS D N 1
ATOM 5374 C CA A HIS D 1 97 ? 67.477 29.930 17.649 0.50 25.66 96 HIS D CA 1
ATOM 5375 C CA B HIS D 1 97 ? 67.529 29.975 17.626 0.50 26.34 96 HIS D CA 1
ATOM 5376 C C A HIS D 1 97 ? 68.522 30.041 16.537 0.50 24.30 96 HIS D C 1
ATOM 5377 C C B HIS D 1 97 ? 68.569 30.042 16.531 0.50 24.86 96 HIS D C 1
ATOM 5378 O O A HIS D 1 97 ? 69.244 31.032 16.468 0.50 25.31 96 HIS D O 1
ATOM 5379 O O B HIS D 1 97 ? 69.303 31.018 16.443 0.50 25.74 96 HIS D O 1
ATOM 5392 N N . PRO D 1 98 ? 68.629 29.013 15.671 1.00 25.32 97 PRO D N 1
ATOM 5393 C CA . PRO D 1 98 ? 69.570 29.061 14.566 1.00 26.41 97 PRO D CA 1
ATOM 5394 C C . PRO D 1 98 ? 69.211 30.190 13.637 1.00 24.65 97 PRO D C 1
ATOM 5395 O O . PRO D 1 98 ? 68.043 30.483 13.408 1.00 24.95 97 PRO D O 1
ATOM 5399 N N . VAL D 1 99 ? 70.247 30.813 13.144 1.00 20.62 98 VAL D N 1
ATOM 5400 C CA . VAL D 1 99 ? 70.104 31.985 12.272 1.00 25.25 98 VAL D CA 1
ATOM 5401 C C . VAL D 1 99 ? 69.558 31.538 10.907 1.00 26.67 98 VAL D C 1
ATOM 5402 O O . VAL D 1 99 ? 68.747 32.225 10.295 1.00 27.93 98 VAL D O 1
ATOM 5406 N N . SER D 1 100 ? 70.001 30.374 10.454 1.00 26.09 99 SER D N 1
ATOM 5407 C CA . SER D 1 100 ? 69.450 29.761 9.228 1.00 24.76 99 SER D CA 1
ATOM 5408 C C . SER D 1 100 ? 69.345 28.271 9.384 1.00 25.62 99 SER D C 1
ATOM 5409 O O . SER D 1 100 ? 69.622 27.726 10.457 1.00 23.89 99 SER D O 1
ATOM 5412 N N A ASP D 1 101 ? 68.991 27.619 8.279 0.50 24.49 100 ASP D N 1
ATOM 5413 N N B ASP D 1 101 ? 68.907 27.601 8.324 0.50 23.98 100 ASP D N 1
ATOM 5414 C CA A ASP D 1 101 ? 68.747 26.173 8.254 0.50 25.14 100 ASP D CA 1
ATOM 5415 C CA B ASP D 1 101 ? 68.738 26.150 8.396 0.50 24.46 100 ASP D CA 1
ATOM 5416 C C A ASP D 1 101 ? 70.012 25.447 7.920 0.50 23.90 100 ASP D C 1
ATOM 5417 C C B ASP D 1 101 ? 69.974 25.482 7.824 0.50 23.15 100 ASP D C 1
ATOM 5418 O O A ASP D 1 101 ? 70.018 24.246 7.688 0.50 26.41 100 ASP D O 1
ATOM 5419 O O B ASP D 1 101 ? 69.927 24.353 7.362 0.50 25.81 100 ASP D O 1
ATOM 5428 N N . ALA D 1 102 ? 71.090 26.200 7.900 1.00 22.50 101 ALA D N 1
ATOM 5429 C CA . ALA D 1 102 ? 72.352 25.703 7.390 1.00 23.28 101 ALA D CA 1
ATOM 5430 C C . ALA D 1 102 ? 72.746 24.342 7.935 1.00 22.85 101 ALA D C 1
ATOM 5431 O O . ALA D 1 102 ? 73.141 23.443 7.174 1.00 21.94 101 ALA D O 1
ATOM 5433 N N . LYS D 1 103 ? 72.659 24.195 9.250 1.00 22.20 102 LYS D N 1
ATOM 5434 C CA . LYS D 1 103 ? 73.110 22.973 9.912 1.00 22.47 102 LYS D CA 1
ATOM 5435 C C . LYS D 1 103 ? 71.930 22.066 10.297 1.00 21.32 102 LYS D C 1
ATOM 5436 O O . LYS D 1 103 ? 71.947 21.366 11.320 1.00 19.34 102 LYS D O 1
ATOM 5442 N N . TRP D 1 104 ? 70.921 22.056 9.435 1.00 18.86 103 TRP D N 1
ATOM 5443 C CA . TRP D 1 104 ? 69.696 21.275 9.696 1.00 18.86 103 TRP D CA 1
ATOM 5444 C C . TRP D 1 104 ? 69.988 19.792 9.924 1.00 17.93 103 TRP D C 1
ATOM 5445 O O . TRP D 1 104 ? 69.297 19.104 10.661 1.00 18.65 103 TRP D O 1
ATOM 5456 N N . ARG D 1 105 ? 71.061 19.308 9.324 1.00 16.74 104 ARG D N 1
ATOM 5457 C CA . ARG D 1 105 ? 71.395 17.872 9.442 1.00 18.20 104 ARG D CA 1
ATOM 5458 C C . ARG D 1 105 ? 71.764 17.507 10.885 1.00 20.69 104 ARG D C 1
ATOM 5459 O O . ARG D 1 105 ? 71.701 16.335 11.286 1.00 21.96 104 ARG D O 1
ATOM 5467 N N . SER D 1 106 ? 72.137 18.534 11.643 1.00 20.97 105 SER D N 1
ATOM 5468 C CA . SER D 1 106 ? 72.515 18.392 13.073 1.00 22.25 105 SER D CA 1
ATOM 5469 C C . SER D 1 106 ? 71.399 18.596 14.064 1.00 22.59 105 SER D C 1
ATOM 5470 O O . SER D 1 106 ? 71.570 18.353 15.271 1.00 19.75 105 SER D O 1
ATOM 5473 N N . TYR D 1 107 ? 70.245 19.040 13.573 1.00 20.19 106 TYR D N 1
ATOM 5474 C CA . TYR D 1 107 ? 69.183 19.464 14.475 1.00 19.79 106 TYR D CA 1
ATOM 5475 C C . TYR D 1 107 ? 68.792 18.349 15.435 1.00 18.08 106 TYR D C 1
ATOM 5476 O O . TYR D 1 107 ? 68.606 18.625 16.632 1.00 17.75 106 TYR D O 1
ATOM 5485 N N . PRO D 1 108 ? 68.711 17.084 14.953 1.00 16.39 107 PRO D N 1
ATOM 5486 C CA . PRO D 1 108 ? 68.259 16.066 15.916 1.00 18.96 107 PRO D CA 1
ATOM 5487 C C . PRO D 1 108 ? 69.193 15.866 17.108 1.00 18.63 107 PRO D C 1
ATOM 5488 O O . PRO D 1 108 ? 68.828 15.235 18.115 1.00 21.08 107 PRO D O 1
ATOM 5492 N N . ASP D 1 109 ? 70.399 16.371 16.989 1.00 22.43 108 ASP D N 1
ATOM 5493 C CA . ASP D 1 109 ? 71.387 16.182 18.057 1.00 21.41 108 ASP D CA 1
ATOM 5494 C C . ASP D 1 109 ? 70.897 16.884 19.302 1.00 20.66 108 ASP D C 1
ATOM 5495 O O . ASP D 1 109 ? 71.172 16.473 20.397 1.00 19.10 108 ASP D O 1
ATOM 5500 N N . TYR D 1 110 ? 70.201 17.993 19.110 1.00 19.52 109 TYR D N 1
ATOM 5501 C CA . TYR D 1 110 ? 69.750 18.786 20.252 1.00 19.43 109 TYR D CA 1
ATOM 5502 C C . TYR D 1 110 ? 68.772 18.009 21.171 1.00 19.72 109 TYR D C 1
ATOM 5503 O O . TYR D 1 110 ? 69.030 17.867 22.366 1.00 19.27 109 TYR D O 1
ATOM 5512 N N . PRO D 1 111 ? 67.667 17.501 20.623 1.00 18.67 110 PRO D N 1
ATOM 5513 C CA . PRO D 1 111 ? 66.841 16.686 21.499 1.00 17.28 110 PRO D CA 1
ATOM 5514 C C . PRO D 1 111 ? 67.436 15.345 21.886 1.00 19.34 110 PRO D C 1
ATOM 5515 O O . PRO D 1 111 ? 67.186 14.821 23.011 1.00 20.52 110 PRO D O 1
ATOM 5519 N N . LEU D 1 112 ? 68.199 14.754 20.979 1.00 17.89 111 LEU D N 1
ATOM 5520 C CA . LEU D 1 112 ? 68.553 13.338 21.120 1.00 19.37 111 LEU D CA 1
ATOM 5521 C C . LEU D 1 112 ? 69.933 12.961 21.689 1.00 19.35 111 LEU D C 1
ATOM 5522 O O . LEU D 1 112 ? 70.076 11.890 22.299 1.00 20.68 111 LEU D O 1
ATOM 5527 N N . ALA D 1 113 ? 70.941 13.787 21.446 1.00 18.40 112 ALA D N 1
ATOM 5528 C CA . ALA D 1 113 ? 72.340 13.378 21.636 1.00 17.94 112 ALA D CA 1
ATOM 5529 C C . ALA D 1 113 ? 72.628 13.061 23.120 1.00 19.56 112 ALA D C 1
ATOM 5530 O O . ALA D 1 113 ? 73.341 12.145 23.448 1.00 18.78 112 ALA D O 1
ATOM 5532 N N . VAL D 1 114 ? 71.990 13.823 23.996 1.00 18.70 113 VAL D N 1
ATOM 5533 C CA . VAL D 1 114 ? 72.211 13.725 25.443 1.00 19.93 113 VAL D CA 1
ATOM 5534 C C . VAL D 1 114 ? 71.799 12.376 26.007 1.00 21.04 113 VAL D C 1
ATOM 5535 O O . VAL D 1 114 ? 72.336 11.932 27.019 1.00 22.44 113 VAL D O 1
ATOM 5539 N N . TRP D 1 115 ? 70.883 11.706 25.314 1.00 19.84 114 TRP D N 1
ATOM 5540 C CA . TRP D 1 115 ? 70.381 10.401 25.770 1.00 19.48 114 TRP D CA 1
ATOM 5541 C C . TRP D 1 115 ? 71.414 9.296 25.515 1.00 19.95 114 TRP D C 1
ATOM 5542 O O . TRP D 1 115 ? 71.302 8.216 26.086 1.00 22.17 114 TRP D O 1
ATOM 5553 N N . ARG D 1 116 ? 72.445 9.627 24.747 1.00 20.61 115 ARG D N 1
ATOM 5554 C CA . ARG D 1 116 ? 73.525 8.671 24.356 1.00 22.40 115 ARG D CA 1
ATOM 5555 C C . ARG D 1 116 ? 74.876 9.090 24.915 1.00 25.28 115 ARG D C 1
ATOM 5556 O O . ARG D 1 116 ? 75.897 8.473 24.654 1.00 26.73 115 ARG D O 1
ATOM 5564 N N . THR D 1 117 ? 74.877 10.118 25.725 1.00 27.20 116 THR D N 1
ATOM 5565 C CA . THR D 1 117 ? 76.129 10.676 26.228 1.00 31.01 116 THR D CA 1
ATOM 5566 C C . THR D 1 117 ? 76.924 9.669 27.061 1.00 29.55 116 THR D C 1
ATOM 5567 O O . THR D 1 117 ? 76.359 8.798 27.735 1.00 30.15 116 THR D O 1
ATOM 5571 N N . GLU D 1 118 ? 78.246 9.766 26.945 1.00 30.74 117 GLU D N 1
ATOM 5572 C CA . GLU D 1 118 ? 79.156 9.030 27.828 1.00 31.66 117 GLU D CA 1
ATOM 5573 C C . GLU D 1 118 ? 78.935 9.615 29.211 1.00 30.96 117 GLU D C 1
ATOM 5574 O O . GLU D 1 118 ? 78.874 10.854 29.396 1.00 34.62 117 GLU D O 1
ATOM 5576 N N . GLY D 1 119 ? 78.761 8.715 30.159 1.00 28.27 118 GLY D N 1
ATOM 5577 C CA . GLY D 1 119 ? 78.522 9.104 31.526 1.00 30.71 118 GLY D CA 1
ATOM 5578 C C . GLY D 1 119 ? 77.051 9.421 31.749 1.00 31.26 118 GLY D C 1
ATOM 5579 O O . GLY D 1 119 ? 76.706 10.162 32.682 1.00 30.58 118 GLY D O 1
ATOM 5580 N N . PHE D 1 120 ? 76.207 8.860 30.872 1.00 29.17 119 PHE D N 1
ATOM 5581 C CA . PHE D 1 120 ? 74.731 8.921 31.018 1.00 27.36 119 PHE D CA 1
ATOM 5582 C C . PHE D 1 120 ? 74.214 8.460 32.381 1.00 26.39 119 PHE D C 1
ATOM 5583 O O . PHE D 1 120 ? 74.497 7.377 32.857 1.00 29.66 119 PHE D O 1
ATOM 5591 N N . ARG D 1 121 ? 73.378 9.305 32.944 1.00 23.54 120 ARG D N 1
ATOM 5592 C CA . ARG D 1 121 ? 72.603 9.006 34.121 1.00 22.83 120 ARG D CA 1
ATOM 5593 C C . ARG D 1 121 ? 71.120 9.308 33.869 1.00 19.69 120 ARG D C 1
ATOM 5594 O O . ARG D 1 121 ? 70.771 10.370 33.394 1.00 20.65 120 ARG D O 1
ATOM 5602 N N . HIS D 1 122 ? 70.288 8.318 34.144 1.00 19.95 121 HIS D N 1
ATOM 5603 C CA . HIS D 1 122 ? 68.858 8.441 33.840 1.00 20.03 121 HIS D CA 1
ATOM 5604 C C . HIS D 1 122 ? 68.292 9.609 34.639 1.00 20.96 121 HIS D C 1
ATOM 5605 O O . HIS D 1 122 ? 68.421 9.657 35.853 1.00 20.20 121 HIS D O 1
ATOM 5612 N N . PRO D 1 123 ? 67.667 10.579 33.963 1.00 21.10 122 PRO D N 1
ATOM 5613 C CA . PRO D 1 123 ? 67.046 11.653 34.727 1.00 20.23 122 PRO D CA 1
ATOM 5614 C C . PRO D 1 123 ? 65.875 11.210 35.582 1.00 19.87 122 PRO D C 1
ATOM 5615 O O . PRO D 1 123 ? 65.218 10.215 35.300 1.00 20.86 122 PRO D O 1
ATOM 5619 N N . ASP D 1 124 ? 65.683 11.959 36.661 1.00 18.47 123 ASP D N 1
ATOM 5620 C CA . ASP D 1 124 ? 64.462 11.944 37.422 1.00 20.41 123 ASP D CA 1
ATOM 5621 C C . ASP D 1 124 ? 63.509 13.010 36.956 1.00 20.07 123 ASP D C 1
ATOM 5622 O O . ASP D 1 124 ? 62.285 12.825 36.949 1.00 19.56 123 ASP D O 1
ATOM 5627 N N A VAL D 1 125 ? 64.060 14.159 36.606 0.50 20.83 124 VAL D N 1
ATOM 5628 N N B VAL D 1 125 ? 64.076 14.152 36.597 0.50 21.81 124 VAL D N 1
ATOM 5629 C CA A VAL D 1 125 ? 63.255 15.263 36.064 0.50 18.41 124 VAL D CA 1
ATOM 5630 C CA B VAL D 1 125 ? 63.300 15.288 36.073 0.50 20.67 124 VAL D CA 1
ATOM 5631 C C A VAL D 1 125 ? 63.915 15.811 34.817 0.50 19.24 124 VAL D C 1
ATOM 5632 C C B VAL D 1 125 ? 63.932 15.809 34.803 0.50 20.30 124 VAL D C 1
ATOM 5633 O O A VAL D 1 125 ? 65.139 15.912 34.722 0.50 18.02 124 VAL D O 1
ATOM 5634 O O B VAL D 1 125 ? 65.155 15.903 34.685 0.50 18.96 124 VAL D O 1
ATOM 5641 N N . VAL D 1 126 ? 63.073 16.119 33.846 1.00 19.24 125 VAL D N 1
ATOM 5642 C CA . VAL D 1 126 ? 63.482 16.748 32.586 1.00 19.29 125 VAL D CA 1
ATOM 5643 C C . VAL D 1 126 ? 62.774 18.107 32.424 1.00 18.01 125 VAL D C 1
ATOM 5644 O O . VAL D 1 126 ? 61.560 18.218 32.507 1.00 21.08 125 VAL D O 1
ATOM 5648 N N . LEU D 1 127 ? 63.563 19.142 32.198 1.00 17.76 126 LEU D N 1
ATOM 5649 C CA . LEU D 1 127 ? 63.053 20.491 31.926 1.00 19.00 126 LEU D CA 1
ATOM 5650 C C . LEU D 1 127 ? 63.181 20.807 30.421 1.00 18.31 126 LEU D C 1
ATOM 5651 O O . LEU D 1 127 ? 64.266 20.734 29.841 1.00 19.13 126 LEU D O 1
ATOM 5656 N N . VAL D 1 128 ? 62.035 21.066 29.793 1.00 15.74 127 VAL D N 1
ATOM 5657 C CA . VAL D 1 128 ? 61.994 21.493 28.376 1.00 16.31 127 VAL D CA 1
ATOM 5658 C C . VAL D 1 128 ? 61.786 23.011 28.394 1.00 18.82 127 VAL D C 1
ATOM 5659 O O . VAL D 1 128 ? 60.683 23.499 28.643 1.00 19.32 127 VAL D O 1
ATOM 5663 N N . ASP D 1 129 ? 62.870 23.722 28.099 1.00 18.28 128 ASP D N 1
ATOM 5664 C CA . ASP D 1 129 ? 62.907 25.172 28.243 1.00 19.00 128 ASP D CA 1
ATOM 5665 C C . ASP D 1 129 ? 63.880 25.783 27.253 1.00 21.98 128 ASP D C 1
ATOM 5666 O O . ASP D 1 129 ? 64.491 26.783 27.542 1.00 21.02 128 ASP D O 1
ATOM 5671 N N . GLY D 1 130 ? 64.041 25.146 26.100 1.00 23.52 129 GLY D N 1
ATOM 5672 C CA . GLY D 1 130 ? 64.977 25.644 25.090 1.00 23.74 129 GLY D CA 1
ATOM 5673 C C . GLY D 1 130 ? 64.363 25.676 23.719 1.00 21.21 129 GLY D C 1
ATOM 5674 O O . GLY D 1 130 ? 63.268 26.210 23.511 1.00 21.01 129 GLY D O 1
ATOM 5675 N N . ARG D 1 131 ? 65.050 25.023 22.812 1.00 21.49 130 ARG D N 1
ATOM 5676 C CA . ARG D 1 131 ? 64.619 24.905 21.408 1.00 20.63 130 ARG D CA 1
ATOM 5677 C C . ARG D 1 131 ? 64.113 23.472 21.153 1.00 19.08 130 ARG D C 1
ATOM 5678 O O . ARG D 1 131 ? 64.196 22.597 22.012 1.00 20.78 130 ARG D O 1
ATOM 5686 N N . PHE D 1 132 ? 63.526 23.290 19.983 1.00 18.43 131 PHE D N 1
ATOM 5687 C CA . PHE D 1 132 ? 62.926 22.008 19.614 1.00 19.83 131 PHE D CA 1
ATOM 5688 C C . PHE D 1 132 ? 62.081 21.426 20.730 1.00 22.14 131 PHE D C 1
ATOM 5689 O O . PHE D 1 132 ? 62.187 20.212 21.027 1.00 20.39 131 PHE D O 1
ATOM 5697 N N . ARG D 1 133 ? 61.250 22.258 21.356 1.00 22.13 132 ARG D N 1
ATOM 5698 C CA . ARG D 1 133 ? 60.597 21.844 22.620 1.00 22.82 132 ARG D CA 1
ATOM 5699 C C . ARG D 1 133 ? 59.740 20.583 22.535 1.00 21.29 132 ARG D C 1
ATOM 5700 O O . ARG D 1 133 ? 59.873 19.681 23.355 1.00 21.03 132 ARG D O 1
ATOM 5708 N N . VAL D 1 134 ? 58.872 20.475 21.533 1.00 20.86 133 VAL D N 1
ATOM 5709 C CA . VAL D 1 134 ? 58.067 19.252 21.393 1.00 21.03 133 VAL D CA 1
ATOM 5710 C C . VAL D 1 134 ? 58.991 18.095 21.098 1.00 20.63 133 VAL D C 1
ATOM 5711 O O . VAL D 1 134 ? 58.801 17.003 21.616 1.00 20.63 133 VAL D O 1
ATOM 5715 N N . GLY D 1 135 ? 60.022 18.364 20.311 1.00 21.40 134 GLY D N 1
ATOM 5716 C CA . GLY D 1 135 ? 60.990 17.336 19.980 1.00 18.49 134 GLY D CA 1
ATOM 5717 C C . GLY D 1 135 ? 61.676 16.781 21.216 1.00 21.35 134 GLY D C 1
ATOM 5718 O O . GLY D 1 135 ? 61.931 15.572 21.345 1.00 21.30 134 GLY D O 1
ATOM 5719 N N . CYS D 1 136 ? 62.046 17.689 22.107 1.00 19.61 135 CYS D N 1
ATOM 5720 C CA . CYS D 1 136 ? 62.719 17.284 23.364 1.00 19.94 135 CYS D CA 1
ATOM 5721 C C . CYS D 1 136 ? 61.803 16.470 24.239 1.00 19.39 135 CYS D C 1
ATOM 5722 O O . CYS D 1 136 ? 62.200 15.496 24.892 1.00 19.49 135 CYS D O 1
ATOM 5725 N N . ALA D 1 137 ? 60.553 16.895 24.301 1.00 19.20 136 ALA D N 1
ATOM 5726 C CA . ALA D 1 137 ? 59.555 16.157 25.056 1.00 18.80 136 ALA D CA 1
ATOM 5727 C C . ALA D 1 137 ? 59.364 14.740 24.552 1.00 20.65 136 ALA D C 1
ATOM 5728 O O . ALA D 1 137 ? 59.306 13.775 25.312 1.00 21.14 136 ALA D O 1
ATOM 5730 N N . LEU D 1 138 ? 59.286 14.589 23.250 1.00 18.50 137 LEU D N 1
ATOM 5731 C CA . LEU D 1 138 ? 59.063 13.293 22.669 1.00 18.58 137 LEU D CA 1
ATOM 5732 C C . LEU D 1 138 ? 60.325 12.436 22.760 1.00 18.70 137 LEU D C 1
ATOM 5733 O O . LEU D 1 138 ? 60.255 11.253 23.051 1.00 19.78 137 LEU D O 1
ATOM 5738 N N . ALA D 1 139 ? 61.482 13.046 22.600 1.00 20.66 138 ALA D N 1
ATOM 5739 C CA . ALA D 1 139 ? 62.752 12.316 22.756 1.00 20.07 138 ALA D CA 1
ATOM 5740 C C . ALA D 1 139 ? 62.811 11.697 24.140 1.00 20.94 138 ALA D C 1
ATOM 5741 O O . ALA D 1 139 ? 63.220 10.572 24.318 1.00 22.98 138 ALA D O 1
ATOM 5743 N N . THR D 1 140 ? 62.345 12.453 25.123 1.00 21.96 139 THR D N 1
ATOM 5744 C CA . THR D 1 140 ? 62.359 11.964 26.495 1.00 17.86 139 THR D CA 1
ATOM 5745 C C . THR D 1 140 ? 61.375 10.799 26.616 1.00 19.23 139 THR D C 1
ATOM 5746 O O . THR D 1 140 ? 61.693 9.733 27.142 1.00 19.48 139 THR D O 1
ATOM 5750 N N . ALA D 1 141 ? 60.164 10.987 26.108 1.00 20.07 140 ALA D N 1
ATOM 5751 C CA . ALA D 1 141 ? 59.136 9.944 26.242 1.00 17.34 140 ALA D CA 1
ATOM 5752 C C . ALA D 1 141 ? 59.625 8.626 25.653 1.00 19.71 140 ALA D C 1
ATOM 5753 O O . ALA D 1 141 ? 59.354 7.537 26.196 1.00 20.58 140 ALA D O 1
ATOM 5755 N N . PHE D 1 142 ? 60.372 8.708 24.564 1.00 19.35 141 PHE D N 1
ATOM 5756 C CA . PHE D 1 142 ? 60.747 7.453 23.856 1.00 19.22 141 PHE D CA 1
ATOM 5757 C C . PHE D 1 142 ? 62.075 6.876 24.287 1.00 21.32 141 PHE D C 1
ATOM 5758 O O . PHE D 1 142 ? 62.419 5.715 23.952 1.00 21.28 141 PHE D O 1
ATOM 5766 N N . SER D 1 143 ? 62.827 7.674 25.021 1.00 19.17 142 SER D N 1
ATOM 5767 C CA . SER D 1 143 ? 64.174 7.299 25.433 1.00 15.67 142 SER D CA 1
ATOM 5768 C C . SER D 1 143 ? 64.293 6.757 26.882 1.00 19.39 142 SER D C 1
ATOM 5769 O O . SER D 1 143 ? 65.196 5.997 27.199 1.00 17.03 142 SER D O 1
ATOM 5772 N N . ILE D 1 144 ? 63.452 7.245 27.747 1.00 19.67 143 ILE D N 1
ATOM 5773 C CA . ILE D 1 144 ? 63.455 6.817 29.145 1.00 19.75 143 ILE D CA 1
ATOM 5774 C C . ILE D 1 144 ? 63.197 5.318 29.275 1.00 21.02 143 ILE D C 1
ATOM 5775 O O . ILE D 1 144 ? 62.590 4.692 28.417 1.00 19.19 143 ILE D O 1
ATOM 5780 N N . THR D 1 145 ? 63.698 4.743 30.355 1.00 19.91 144 THR D N 1
ATOM 5781 C CA . THR D 1 145 ? 63.456 3.342 30.649 1.00 18.63 144 THR D CA 1
ATOM 5782 C C . THR D 1 145 ? 62.756 3.155 31.999 1.00 21.36 144 THR D C 1
ATOM 5783 O O . THR D 1 145 ? 62.325 2.068 32.370 1.00 17.42 144 THR D O 1
ATOM 5787 N N . ARG D 1 146 ? 62.612 4.246 32.714 1.00 19.87 145 ARG D N 1
ATOM 5788 C CA . ARG D 1 146 ? 61.726 4.320 33.878 1.00 22.55 145 ARG D CA 1
ATOM 5789 C C . ARG D 1 146 ? 61.045 5.698 33.891 1.00 21.60 145 ARG D C 1
ATOM 5790 O O . ARG D 1 146 ? 61.465 6.597 33.174 1.00 20.66 145 ARG D O 1
ATOM 5798 N N . PRO D 1 147 ? 59.986 5.862 34.682 1.00 24.15 146 PRO D N 1
ATOM 5799 C CA . PRO D 1 147 ? 59.225 7.084 34.604 1.00 23.18 146 PRO D CA 1
ATOM 5800 C C . PRO D 1 147 ? 59.972 8.316 35.087 1.00 22.10 146 PRO D C 1
ATOM 5801 O O . PRO D 1 147 ? 60.835 8.251 35.968 1.00 23.53 146 PRO D O 1
ATOM 5805 N N . VAL D 1 148 ? 59.624 9.432 34.479 1.00 18.92 147 VAL D N 1
ATOM 5806 C CA . VAL D 1 148 ? 60.153 10.720 34.876 1.00 22.07 147 VAL D CA 1
ATOM 5807 C C . VAL D 1 148 ? 59.081 11.791 34.990 1.00 21.32 147 VAL D C 1
ATOM 5808 O O . VAL D 1 148 ? 57.997 11.660 34.459 1.00 20.79 147 VAL D O 1
ATOM 5812 N N . THR D 1 149 ? 59.425 12.862 35.686 1.00 21.49 148 THR D N 1
ATOM 5813 C CA . THR D 1 149 ? 58.669 14.099 35.630 1.00 20.03 148 THR D CA 1
ATOM 5814 C C . THR D 1 149 ? 59.257 14.970 34.563 1.00 21.66 148 THR D C 1
ATOM 5815 O O . THR D 1 149 ? 60.456 15.159 34.486 1.00 21.29 148 THR D O 1
ATOM 5819 N N . LEU D 1 150 ? 58.400 15.448 33.694 1.00 20.26 149 LEU D N 1
ATOM 5820 C CA . LEU D 1 150 ? 58.800 16.437 32.692 1.00 19.40 149 LEU D CA 1
ATOM 5821 C C . LEU D 1 150 ? 58.069 17.730 32.903 1.00 19.44 149 LEU D C 1
ATOM 5822 O O . LEU D 1 150 ? 56.842 17.794 32.907 1.00 21.09 149 LEU D O 1
ATOM 5827 N N . LEU D 1 151 ? 58.868 18.794 32.922 1.00 18.92 150 LEU D N 1
ATOM 5828 C CA . LEU D 1 151 ? 58.390 20.158 33.035 1.00 20.44 150 LEU D CA 1
ATOM 5829 C C . LEU D 1 151 ? 58.580 20.837 31.708 1.00 19.46 150 LEU D C 1
ATOM 5830 O O . LEU D 1 151 ? 59.641 20.802 31.104 1.00 22.26 150 LEU D O 1
ATOM 5835 N N . PHE D 1 152 ? 57.510 21.392 31.233 1.00 17.95 151 PHE D N 1
ATOM 5836 C CA . PHE D 1 152 ? 57.452 22.040 29.918 1.00 18.23 151 PHE D CA 1
ATOM 5837 C C . PHE D 1 152 ? 57.048 23.498 30.116 1.00 19.97 151 PHE D C 1
ATOM 5838 O O . PHE D 1 152 ? 55.885 23.856 30.461 1.00 21.90 151 PHE D O 1
ATOM 5846 N N . ASP D 1 153 ? 58.049 24.324 29.966 1.00 20.58 152 ASP D N 1
ATOM 5847 C CA . ASP D 1 153 ? 57.912 25.762 30.099 1.00 18.20 152 ASP D CA 1
ATOM 5848 C C . ASP D 1 153 ? 56.998 26.383 29.023 1.00 21.64 152 ASP D C 1
ATOM 5849 O O . ASP D 1 153 ? 57.062 26.026 27.870 1.00 22.76 152 ASP D O 1
ATOM 5854 N N . ASP D 1 154 ? 56.132 27.307 29.446 1.00 20.69 153 ASP D N 1
ATOM 5855 C CA . ASP D 1 154 ? 55.211 28.036 28.555 1.00 23.55 153 ASP D CA 1
ATOM 5856 C C . ASP D 1 154 ? 54.419 27.132 27.655 1.00 24.66 153 ASP D C 1
ATOM 5857 O O . ASP D 1 154 ? 54.385 27.268 26.424 1.00 22.87 153 ASP D O 1
ATOM 5862 N N . TYR D 1 155 ? 53.741 26.191 28.290 1.00 23.51 154 TYR D N 1
ATOM 5863 C CA . TYR D 1 155 ? 53.002 25.177 27.582 1.00 25.58 154 TYR D CA 1
ATOM 5864 C C . TYR D 1 155 ? 51.626 25.673 27.247 1.00 32.53 154 TYR D C 1
ATOM 5865 O O . TYR D 1 155 ? 50.899 26.140 28.103 1.00 34.89 154 TYR D O 1
ATOM 5874 N N . SER D 1 156 ? 51.291 25.566 25.982 1.00 40.81 155 SER D N 1
ATOM 5875 C CA . SER D 1 156 ? 49.903 25.779 25.561 1.00 49.21 155 SER D CA 1
ATOM 5876 C C . SER D 1 156 ? 49.364 24.507 24.902 1.00 51.46 155 SER D C 1
ATOM 5877 O O . SER D 1 156 ? 50.065 23.842 24.138 1.00 55.43 155 SER D O 1
ATOM 5880 N N . GLN D 1 157 ? 48.136 24.138 25.221 1.00 55.94 156 GLN D N 1
ATOM 5881 C CA . GLN D 1 1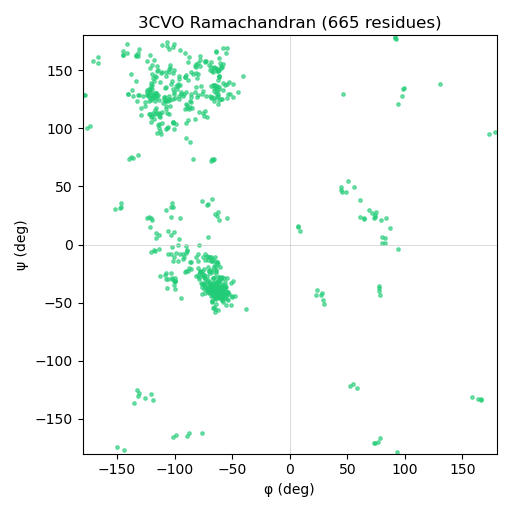57 ? 47.404 23.206 24.332 1.00 59.01 156 GLN D CA 1
ATOM 5882 C C . GLN D 1 157 ? 47.108 23.927 22.985 1.00 60.20 156 GLN D C 1
ATOM 5883 O O . GLN D 1 157 ? 46.028 23.823 22.395 1.00 62.05 156 GLN D O 1
ATOM 5886 N N . ARG D 1 158 ? 48.103 24.696 22.553 1.00 60.63 157 ARG D N 1
ATOM 5887 C CA . ARG D 1 158 ? 48.257 25.066 21.135 1.00 60.13 157 ARG D CA 1
ATOM 5888 C C . ARG D 1 158 ? 48.376 23.747 20.390 1.00 57.95 157 ARG D C 1
ATOM 5889 O O . ARG D 1 158 ? 48.868 22.762 20.941 1.00 57.91 157 ARG D O 1
ATOM 5897 N N . ARG D 1 159 ? 47.972 23.753 19.125 1.00 57.24 158 ARG D N 1
ATOM 5898 C CA . ARG D 1 159 ? 47.946 22.525 18.301 1.00 56.65 158 ARG D CA 1
ATOM 5899 C C . ARG D 1 159 ? 49.308 21.846 18.292 1.00 54.81 158 ARG D C 1
ATOM 5900 O O . ARG D 1 159 ? 49.421 20.630 18.479 1.00 56.38 158 ARG D O 1
ATOM 5902 N N . TRP D 1 160 ? 50.339 22.657 18.076 1.00 53.25 159 TRP D N 1
ATOM 5903 C CA . TRP D 1 160 ? 51.701 22.140 17.827 1.00 50.24 159 TRP D CA 1
ATOM 5904 C C . TRP D 1 160 ? 52.185 21.443 19.084 1.00 45.89 159 TRP D C 1
ATOM 5905 O O . TRP D 1 160 ? 52.586 20.271 19.071 1.00 46.70 159 TRP D O 1
ATOM 5916 N N . GLN D 1 161 ? 52.112 22.206 20.163 1.00 39.24 160 GLN D N 1
ATOM 5917 C CA . GLN D 1 161 ? 52.508 21.719 21.477 1.00 37.10 160 GLN D CA 1
ATOM 5918 C C . GLN D 1 161 ? 51.568 20.623 22.039 1.00 36.55 160 GLN D C 1
ATOM 5919 O O . GLN D 1 161 ? 52.051 19.654 22.624 1.00 40.39 160 GLN D O 1
ATOM 5925 N N . HIS D 1 162 ? 50.252 20.712 21.831 1.00 34.29 161 HIS D N 1
ATOM 5926 C CA . HIS D 1 162 ? 49.357 19.759 22.524 1.00 33.39 161 HIS D CA 1
ATOM 5927 C C . HIS D 1 162 ? 49.602 18.346 22.045 1.00 34.97 161 HIS D C 1
ATOM 5928 O O . HIS D 1 162 ? 49.095 17.375 22.639 1.00 36.80 161 HIS D O 1
ATOM 5930 N N . GLN D 1 163 ? 50.382 18.220 20.968 1.00 37.08 162 GLN D N 1
ATOM 5931 C CA . GLN D 1 163 ? 50.539 16.882 20.277 1.00 36.42 162 GLN D CA 1
ATOM 5932 C C . GLN D 1 163 ? 51.311 15.917 21.196 1.00 34.34 162 GLN D C 1
ATOM 5933 O O . GLN D 1 163 ? 51.389 14.708 20.968 1.00 35.26 162 GLN D O 1
ATOM 5939 N N . VAL D 1 164 ? 51.854 16.488 22.252 1.00 32.04 163 VAL D N 1
ATOM 5940 C CA . VAL D 1 164 ? 52.680 15.736 23.201 1.00 30.91 163 VAL D CA 1
ATOM 5941 C C . VAL D 1 164 ? 51.819 14.848 24.119 1.00 31.99 163 VAL D C 1
ATOM 5942 O O . VAL D 1 164 ? 52.273 13.810 24.643 1.00 28.04 163 VAL D O 1
ATOM 5946 N N . GLU D 1 165 ? 50.562 15.231 24.314 1.00 30.56 164 GLU D N 1
ATOM 5947 C CA . GLU D 1 165 ? 49.724 14.540 25.342 1.00 29.76 164 GLU D CA 1
ATOM 5948 C C . GLU D 1 165 ? 49.400 13.098 24.949 1.00 28.03 164 GLU D C 1
ATOM 5949 O O . GLU D 1 165 ? 49.142 12.227 25.792 1.00 26.97 164 GLU D O 1
ATOM 5955 N N . GLU D 1 166 ? 49.482 12.802 23.677 1.00 30.03 165 GLU D N 1
ATOM 5956 C CA . GLU D 1 166 ? 49.317 11.389 23.258 1.00 29.88 165 GLU D CA 1
ATOM 5957 C C . GLU D 1 166 ? 50.351 10.466 23.917 1.00 30.09 165 GLU D C 1
ATOM 5958 O O . GLU D 1 166 ? 50.086 9.310 24.242 1.00 31.88 165 GLU D O 1
ATOM 5964 N N . PHE D 1 167 ? 51.545 10.987 24.089 1.00 27.24 166 PHE D N 1
ATOM 5965 C CA . PHE D 1 167 ? 52.664 10.209 24.636 1.00 24.78 166 PHE D CA 1
ATOM 5966 C C . PHE D 1 167 ? 53.024 10.589 26.051 1.00 26.14 166 PHE D C 1
ATOM 5967 O O . PHE D 1 167 ? 53.631 9.804 26.782 1.00 25.57 166 PHE D O 1
ATOM 5975 N N . LEU D 1 168 ? 52.700 11.813 26.440 1.00 22.05 167 LEU D N 1
ATOM 5976 C CA . LEU D 1 168 ? 53.158 12.281 27.747 1.00 23.44 167 LEU D CA 1
ATOM 5977 C C . LEU D 1 168 ? 52.078 12.219 28.824 1.00 24.01 167 LEU D C 1
ATOM 5978 O O . LEU D 1 168 ? 52.336 12.448 30.014 1.00 24.53 167 LEU D O 1
ATOM 5983 N N . GLY D 1 169 ? 50.870 11.965 28.365 1.00 24.85 168 GLY D N 1
ATOM 5984 C CA . GLY D 1 169 ? 49.659 12.127 29.185 1.00 25.03 168 GLY D CA 1
ATOM 5985 C C . GLY D 1 169 ? 49.269 13.567 29.433 1.00 26.44 168 GLY D C 1
ATOM 5986 O O . GLY D 1 169 ? 49.834 14.503 28.872 1.00 24.51 168 GLY D O 1
ATOM 5987 N N . ALA D 1 170 ? 48.286 13.723 30.325 1.00 24.43 169 ALA D N 1
ATOM 5988 C CA . ALA D 1 170 ? 47.758 15.049 30.708 1.00 24.72 169 ALA D CA 1
ATOM 5989 C C . ALA D 1 170 ? 48.654 15.697 31.753 1.00 22.40 169 ALA D C 1
ATOM 5990 O O . ALA D 1 170 ? 49.086 15.044 32.714 1.00 23.52 169 ALA D O 1
ATOM 5992 N N . PRO D 1 171 ? 48.958 16.994 31.575 1.00 21.25 170 PRO D N 1
ATOM 5993 C CA . PRO D 1 171 ? 49.816 17.676 32.532 1.00 21.48 170 PRO D CA 1
ATOM 5994 C C . PRO D 1 171 ? 49.070 18.327 33.653 1.00 18.93 170 PRO D C 1
ATOM 5995 O O . PRO D 1 171 ? 47.935 18.744 33.467 1.00 18.99 170 PRO D O 1
ATOM 5999 N N . LEU D 1 172 ? 49.674 18.342 34.831 1.00 18.56 171 LEU D N 1
ATOM 6000 C CA . LEU D 1 172 ? 49.250 19.266 35.891 1.00 18.13 171 LEU D CA 1
ATOM 6001 C C . LEU D 1 172 ? 49.786 20.642 35.527 1.00 18.09 171 LEU D C 1
ATOM 6002 O O . LEU D 1 172 ? 50.944 20.772 35.068 1.00 19.83 171 LEU D O 1
ATOM 6015 N N . ILE D 1 174 ? 50.802 24.565 36.569 1.00 19.99 173 ILE D N 1
ATOM 6016 C CA . ILE D 1 174 ? 51.054 25.685 37.478 1.00 21.50 173 ILE D CA 1
ATOM 6017 C C . ILE D 1 174 ? 51.271 26.912 36.589 1.00 21.65 173 ILE D C 1
ATOM 6018 O O . ILE D 1 174 ? 52.326 27.059 35.995 1.00 22.90 173 ILE D O 1
ATOM 6023 N N . GLY D 1 175 ? 50.252 27.762 36.471 1.00 19.60 174 GLY D N 1
ATOM 6024 C CA . GLY D 1 175 ? 50.293 28.840 35.476 1.00 19.53 174 GLY D CA 1
ATOM 6025 C C . GLY D 1 175 ? 50.462 28.208 34.102 1.00 23.57 174 GLY D C 1
ATOM 6026 O O . GLY D 1 175 ? 49.664 27.353 33.712 1.00 20.39 174 GLY D O 1
ATOM 6027 N N . ARG D 1 176 ? 51.504 28.606 33.370 1.00 21.99 175 ARG D N 1
ATOM 6028 C CA . ARG D 1 176 ? 51.757 28.019 32.052 1.00 22.81 175 ARG D CA 1
ATOM 6029 C C . ARG D 1 176 ? 52.843 26.978 32.086 1.00 20.48 175 ARG D C 1
ATOM 6030 O O . ARG D 1 176 ? 53.278 26.502 31.062 1.00 21.49 175 ARG D O 1
ATOM 6038 N N . LEU D 1 177 ? 53.254 26.590 33.282 1.00 18.77 176 LEU D N 1
ATOM 6039 C CA . LEU D 1 177 ? 54.232 25.492 33.425 1.00 19.31 176 LEU D CA 1
ATOM 6040 C C . LEU D 1 177 ? 53.503 24.169 33.538 1.00 20.48 176 LEU D C 1
ATOM 6041 O O . LEU D 1 177 ? 52.728 23.977 34.452 1.00 19.67 176 LEU D O 1
ATOM 6046 N N . ALA D 1 178 ? 53.776 23.251 32.611 1.00 18.70 177 ALA D N 1
ATOM 6047 C CA . ALA D 1 178 ? 53.107 21.947 32.553 1.00 19.62 177 ALA D CA 1
ATOM 6048 C C . ALA D 1 178 ? 54.021 20.973 33.209 1.00 19.12 177 ALA D C 1
ATOM 6049 O O . ALA D 1 178 ? 55.238 20.942 32.908 1.00 20.44 177 ALA D O 1
ATOM 6051 N N . ALA D 1 179 ? 53.467 20.138 34.091 1.00 18.86 178 ALA D N 1
ATOM 6052 C CA . ALA D 1 179 ? 54.231 19.031 34.723 1.00 15.48 178 ALA D CA 1
ATOM 6053 C C . ALA D 1 179 ? 53.577 17.727 34.339 1.00 19.24 178 ALA D C 1
ATOM 6054 O O . ALA D 1 179 ? 52.419 17.485 34.653 1.00 16.85 178 ALA D O 1
ATOM 6056 N N . PHE D 1 180 ? 54.304 16.940 33.562 1.00 17.43 179 PHE D N 1
ATOM 6057 C CA . PHE D 1 180 ? 53.862 15.627 33.115 1.00 19.81 179 PHE D CA 1
ATOM 6058 C C . PHE D 1 180 ? 54.588 14.539 33.889 1.00 22.32 179 PHE D C 1
ATOM 6059 O O . PHE D 1 180 ? 55.719 14.704 34.246 1.00 21.94 179 PHE D O 1
ATOM 6067 N N . GLN D 1 181 ? 53.930 13.402 34.102 1.00 18.67 180 GLN D N 1
ATOM 6068 C CA . GLN D 1 181 ? 54.594 12.203 34.562 1.00 22.44 180 GLN D CA 1
ATOM 6069 C C . GLN D 1 181 ? 54.565 11.221 33.426 1.00 23.30 180 GLN D C 1
ATOM 6070 O O . GLN D 1 181 ? 53.511 10.730 33.002 1.00 22.23 180 GLN D O 1
ATOM 6076 N N . VAL D 1 182 ? 55.757 10.942 32.930 1.00 21.94 181 VAL D N 1
ATOM 6077 C CA . VAL D 1 182 ? 55.935 10.176 31.706 1.00 22.62 181 VAL D CA 1
ATOM 6078 C C . VAL D 1 182 ? 56.457 8.776 31.960 1.00 21.79 181 VAL D C 1
ATOM 6079 O O . VAL D 1 182 ? 57.395 8.559 32.683 1.00 20.53 181 VAL D O 1
ATOM 6083 N N . GLU D 1 183 ? 55.839 7.849 31.272 1.00 24.37 182 GLU D N 1
ATOM 6084 C CA . GLU D 1 183 ? 56.168 6.415 31.337 1.00 22.00 182 GLU D CA 1
ATOM 6085 C C . GLU D 1 183 ? 56.862 5.953 30.062 1.00 22.35 182 GLU D C 1
ATOM 6086 O O . GLU D 1 183 ? 56.570 6.465 28.997 1.00 25.26 182 GLU D O 1
ATOM 6092 N N . PRO D 1 184 ? 57.761 4.953 30.170 1.00 23.19 183 PRO D N 1
ATOM 6093 C CA . PRO D 1 184 ? 58.448 4.479 28.986 1.00 22.80 183 PRO D CA 1
ATOM 6094 C C . PRO D 1 184 ? 57.464 3.899 28.015 1.00 25.77 183 PRO D C 1
ATOM 6095 O O . PRO D 1 184 ? 56.422 3.357 28.381 1.00 22.82 183 PRO D O 1
ATOM 6099 N N . GLN D 1 185 ? 57.818 3.990 26.765 1.00 28.83 184 GLN D N 1
ATOM 6100 C CA . GLN D 1 185 ? 56.944 3.467 25.747 1.00 28.53 184 GLN D CA 1
ATOM 6101 C C . GLN D 1 185 ? 57.576 3.335 24.379 1.00 26.36 184 GLN D C 1
ATOM 6102 O O . GLN D 1 185 ? 58.492 4.087 24.033 1.00 25.66 184 GLN D O 1
ATOM 6108 N N . PRO D 1 186 ? 57.011 2.435 23.577 1.00 24.88 185 PRO D N 1
ATOM 6109 C CA . PRO D 1 186 ? 57.578 2.222 22.262 1.00 25.86 185 PRO D CA 1
ATOM 6110 C C . PRO D 1 186 ? 57.300 3.363 21.306 1.00 24.12 185 PRO D C 1
ATOM 6111 O O . PRO D 1 186 ? 56.341 4.117 21.461 1.00 24.12 185 PRO D O 1
ATOM 6115 N N . ILE D 1 187 ? 58.142 3.449 20.286 1.00 25.10 186 ILE D N 1
ATOM 6116 C CA . ILE D 1 187 ? 57.955 4.437 19.214 1.00 24.20 186 ILE D CA 1
ATOM 6117 C C . ILE D 1 187 ? 57.001 3.873 18.165 1.00 25.40 186 ILE D C 1
ATOM 6118 O O . ILE D 1 187 ? 57.303 2.858 17.553 1.00 24.47 186 ILE D O 1
ATOM 6123 N N . PRO D 1 188 ? 55.829 4.501 17.959 1.00 25.34 187 PRO D N 1
ATOM 6124 C CA . PRO D 1 188 ? 54.955 3.962 16.903 1.00 26.17 187 PRO D CA 1
ATOM 6125 C C . PRO D 1 188 ? 55.442 4.236 15.485 1.00 24.98 187 PRO D C 1
ATOM 6126 O O . PRO D 1 188 ? 55.718 5.375 15.155 1.00 26.51 187 PRO D O 1
ATOM 6130 N N . PRO D 1 189 ? 55.543 3.197 14.640 1.00 23.53 188 PRO D N 1
ATOM 6131 C CA . PRO D 1 189 ? 56.127 3.402 13.321 1.00 23.80 188 PRO D CA 1
ATOM 6132 C C . PRO D 1 189 ? 55.394 4.413 12.464 1.00 24.84 188 PRO D C 1
ATOM 6133 O O . PRO D 1 189 ? 56.005 5.106 11.645 1.00 26.59 188 PRO D O 1
ATOM 6137 N N . GLY D 1 190 ? 54.104 4.514 12.716 1.00 24.60 189 GLY D N 1
ATOM 6138 C CA . GLY D 1 190 ? 53.221 5.376 11.974 1.00 27.27 189 GLY D CA 1
ATOM 6139 C C . GLY D 1 190 ? 53.423 6.833 12.312 1.00 29.53 189 GLY D C 1
ATOM 6140 O O . GLY D 1 190 ? 52.986 7.718 11.594 1.00 32.97 189 GLY D O 1
ATOM 6141 N N A SER D 1 191 ? 54.134 7.061 13.402 0.50 29.80 190 SER D N 1
ATOM 6142 N N B SER D 1 191 ? 54.128 7.067 13.415 0.50 29.99 190 SER D N 1
ATOM 6143 C CA A SER D 1 191 ? 54.334 8.414 13.943 0.50 29.49 190 SER D CA 1
ATOM 6144 C CA B SER D 1 191 ? 54.367 8.423 13.950 0.50 29.99 190 SER D CA 1
ATOM 6145 C C A SER D 1 191 ? 55.723 8.968 13.568 0.50 28.71 190 SER D C 1
ATOM 6146 C C B SER D 1 191 ? 55.717 8.996 13.525 0.50 28.86 190 SER D C 1
ATOM 6147 O O A SER D 1 191 ? 56.132 10.038 14.019 0.50 30.83 190 SER D O 1
ATOM 6148 O O B SER D 1 191 ? 56.111 10.090 13.933 0.50 30.60 190 SER D O 1
ATOM 6153 N N . LEU D 1 192 ? 56.431 8.248 12.701 1.00 27.40 191 LEU D N 1
ATOM 6154 C CA . LEU D 1 192 ? 57.822 8.620 12.389 1.00 24.55 191 LEU D CA 1
ATOM 6155 C C . LEU D 1 192 ? 57.948 10.009 11.704 1.00 21.33 191 LEU D C 1
ATOM 6156 O O . LEU D 1 192 ? 58.853 10.795 12.010 1.00 21.85 191 LEU D O 1
ATOM 6169 N N . GLN D 1 194 ? 55.968 12.510 11.809 1.00 28.84 193 GLN D N 1
ATOM 6170 C CA . GLN D 1 194 ? 55.622 13.524 12.845 1.00 31.21 193 GLN D CA 1
ATOM 6171 C C . GLN D 1 194 ? 56.779 13.755 13.777 1.00 27.94 193 GLN D C 1
ATOM 6172 O O . GLN D 1 194 ? 57.178 14.874 14.103 1.00 29.16 193 GLN D O 1
ATOM 6178 N N . LEU D 1 195 ? 57.317 12.645 14.210 1.00 27.20 194 LEU D N 1
ATOM 6179 C CA . LEU D 1 195 ? 58.433 12.604 15.115 1.00 27.83 194 LEU D CA 1
ATOM 6180 C C . LEU D 1 195 ? 59.629 13.344 14.561 1.00 27.69 194 LEU D C 1
ATOM 6181 O O . LEU D 1 195 ? 60.238 14.149 15.227 1.00 22.83 194 LEU D O 1
ATOM 6186 N N . ILE D 1 196 ? 59.936 13.099 13.303 1.00 24.98 195 ILE D N 1
ATOM 6187 C CA . ILE D 1 196 ? 61.114 13.721 12.680 1.00 23.00 195 ILE D CA 1
ATOM 6188 C C . ILE D 1 196 ? 60.906 15.225 12.554 1.00 21.70 195 ILE D C 1
ATOM 6189 O O . ILE D 1 196 ? 61.815 16.018 12.758 1.00 22.96 195 ILE D O 1
ATOM 6194 N N . ARG D 1 197 ? 59.678 15.606 12.255 1.00 19.35 196 ARG D N 1
ATOM 6195 C CA . ARG D 1 197 ? 59.353 17.021 12.095 1.00 24.86 196 ARG D CA 1
ATOM 6196 C C . ARG D 1 197 ? 59.602 17.729 13.421 1.00 23.45 196 ARG D C 1
ATOM 6197 O O . ARG D 1 197 ? 60.115 18.839 13.456 1.00 26.30 196 ARG D O 1
ATOM 6205 N N . THR D 1 198 ? 59.273 17.069 14.525 1.00 23.95 197 THR D N 1
ATOM 6206 C CA . THR D 1 198 ? 59.441 17.720 15.849 1.00 22.62 197 THR D CA 1
ATOM 6207 C C . THR D 1 198 ? 60.901 17.855 16.246 1.00 24.32 197 THR D C 1
ATOM 6208 O O . THR D 1 198 ? 61.282 18.794 16.941 1.00 25.16 197 THR D O 1
ATOM 6228 N N . THR D 1 200 ? 63.307 18.382 14.335 1.00 23.13 199 THR D N 1
ATOM 6229 C CA . THR D 1 200 ? 64.011 19.235 13.365 1.00 24.10 199 THR D CA 1
ATOM 6230 C C . THR D 1 200 ? 63.383 20.598 13.253 1.00 24.19 199 THR D C 1
ATOM 6231 O O . THR D 1 200 ? 63.718 21.388 12.397 1.00 25.58 199 THR D O 1
ATOM 6235 N N A SER D 1 201 ? 62.461 20.870 14.163 0.50 23.49 200 SER D N 1
ATOM 6236 N N B SER D 1 201 ? 62.487 20.881 14.182 0.50 23.86 200 SER D N 1
ATOM 6237 C CA A SER D 1 201 ? 61.784 22.167 14.237 0.50 23.96 200 SER D CA 1
ATOM 6238 C CA B SER D 1 201 ? 61.803 22.167 14.233 0.50 24.75 200 SER D CA 1
ATOM 6239 C C A SER D 1 201 ? 62.244 22.981 15.460 0.50 25.94 200 SER D C 1
ATOM 6240 C C B SER D 1 201 ? 62.224 23.000 15.451 0.50 26.36 200 SER D C 1
ATOM 6241 O O A SER D 1 201 ? 61.834 22.690 16.584 0.50 26.42 200 SER D O 1
ATOM 6242 O O B SER D 1 201 ? 61.764 22.743 16.562 0.50 27.23 200 SER D O 1
ATOM 6247 N N . PRO D 1 202 ? 63.110 23.992 15.254 1.00 27.30 201 PRO D N 1
ATOM 6248 C CA . PRO D 1 202 ? 63.679 24.705 16.415 1.00 28.18 201 PRO D CA 1
ATOM 6249 C C . PRO D 1 202 ? 62.652 25.482 17.220 1.00 29.46 201 PRO D C 1
ATOM 6250 O O . PRO D 1 202 ? 61.666 25.971 16.658 1.00 30.42 201 PRO D O 1
#

Organism: Ruegeria pomeroyi (strain ATCC 700808 / DSM 15171 / DSS-3) (NCBI:txid246200)

Solvent-accessible surface area: 34063 Å² total

Radius of gyration: 36.82 Å; Cα contacts (8 Å, |Δi|>4): 1554; chains: 4; bounding box: 73×83×108 Å

Sequence (744 aa):
QRPELTPPAEAEALRAYEEAEEVILEYGSGGSTVVAAELPGKHVTSVESDRRAWARKAWLAANPPAEGTEVNNIVWTDIGPTGDWGHPVSDAKWRSYPDYPLAVWRTEGFRHPDVVLVDGRFRVGCALATAFSITRPVTLLFDDYSQRRWQHQVEEFLGAPLIGRLAAFQVEPQPIPPGSLQLIRRTTSPQRPELTPPAEAEALRRAYEEAEVILEYGSGGSTVVAAELPGKHVTSSVESDRAWARKAWLAANPPAEGTEVNIVWTDIGPTGDWGHPVSDAKWRSYPDYPLAVWRTTEGFRHPDVVVLVDGRFRVGCALATAFSITRPVTLLFDDYSQRRRRWQQHQVEEFLGAPLIGRRLAAFQVEPQPIPPGSLQLIRTTSPQRPELTPPAEAEALRAYEEAEVILEYGSGGSTVVAAELPGKHVTSVESDRRAWARKAWLAANPPAEGTEVNIVWTDIGPTGDWGHHPVSDDAKWRSYPDYPLAVWRTEGFRHPDVVLVDGRFRVGCALATAFSITRPVTLLFDDDYSQRRWQHQVEEFLGAPLIGRLAAFQVEPQPIPPGSLQQLIRTTSPQRPELTTPPAEAEALRAYEEAEVILEYGSGGSTVVAAELPGKHVTSSVESDRRAWARKAWLAANPPAEGTEVNIVWTDIGPTGDWGHHPVSDDAKWRSYPDYPLAVWRTEGFRHPDVVVLVDGRFRVGCALATAFSITRPVTLLFDDYSQRRWQHQVEEFLGAPLIGRLAAFQVEPQPIPPGSSLQLIRTTSSP